Protein AF-0000000081337372 (afdb_homodimer)

Nearest PDB structures (foldseek):
  6wia-assembly1_A-2  TM=8.393E-01  e=4.583E-30  Homo sapiens
  4cia-assembly1_A-2  TM=8.564E-01  e=2.060E-28  Homo sapiens
  1ivy-assembly1_A  TM=7.751E-01  e=1.444E-29  Homo sapiens
  7kdv-assembly1_B  TM=7.567E-01  e=3.364E-29  Mus musculus
  1bcs-assembly1_B  TM=8.883E-01  e=1.083E-06  Triticum aestivum

pLDDT: mean 75.93, std 21.07, range [27.16, 95.06]

Foldseek 3Di:
DLAFAEEEEEEADLFFFLVVCQQPAAHQWHQDPLPDIDGDPLHPLVRHFYWRWNWDALRFQWHFLLRDTAFELLVRLVVVLLVVLQVCVVVVSCLPYQYEYEYEARVVSSRLSNLLDQQVWPPPCCVVCVVVVVVSLVSSLVRVVPVPPPPVPPSFRFRQIQTQRPPVRPRDRGGRGDCPPSVRSHDRHAEYEYELYDFQCQLLVLLVLCDVVVLDDPVLSVVLCCLQQVVDDSVVRCNGNPVPSVVSVVSVVVSCVPFLADLQFRLDGDDVSDNDDDCVSVQVSCQDPVNCVVSVRDPPGDGHDRGDDPGNHDHPHRQSLVSVLVCLVSNRAYEYEYECRHSRRHLVVVVVSVVVNVFAWPAPWDFDDDPPHTQAIWTDTRRYIYYYGYSAGRSRCVVPVPVVSVVVSQVSVVHDD/DLAFAEEEEEEADLFFFLVQCQQPAAHQWHQDPLPDIDGDPLHPLVRHFYWRWNWDALRFQWHFLLRDTAFELLVRLVVVLLVVLLVCVVVVSCLPYQYEYEYEARVVSSRLSNLLDQQVWPPPCPVVVVVVVVVSLVSSLVRVVPVPPPPVPPSFRFRQTQTQRPPVRPRDRGGRGDCPPSPRSHDRHAEYEYELYDFQCQLLVLLVLCDVVVLDDPVLSVVLCCLQQVVDDSVPRCSGNPVPPVVSVVSVVVSCPPFLADLQFRPDGDDVSHPDDDCVSVQVSCQDPVNCVVSVRDPPGDGHDRGDDPDNHDHPHRQSLVSVLVCLVSNRAYEYEYECRHSRRHLVVVVVSVVVNVFAWPAPWDFDDDPPHTQAIWTDTRRYIYYYGYSAGRSRCVVPVPVVSVVVSQVSVVHDD

Sequence (834 aa):
MSTDPLVFWFNGGPGCSSLTGFLYLNGPVLLKDGKFMEENPYSWTKFSNVVWLESPVSVGFSYSKINTHPDDNISAARDNYLAVMRFLEIFPKFKNHDIFLAGGSYAGIFIPMLSSRILEGSNDIKLKNLAEATEYFRNIQKASEALQFPLEDSGDNILYMTHLLLGKCEFRITYFHNPDNLSYWSRNCVGLAIGSFSLSLNIKTSFIFSYTHGIIDEETYRKIIKNCCYEKTIEECDILDDWANTACHQMYNIIAEIKALDIYDINRECENLNCNKTFELTNNYMNREDVREILKIPKGVKKWTTCQTDFKFSRGFLEMDQDFRKASRENVKSLLFYGDADMVCPFTMGQLMLDRLGLKLLQDSSVYAINETIIGQKTVYENIEFLVFKNAGHILPSTHPEAFFEIHRRFFNFENVMSTDPLVFWFNGGPGCSSLTGFLYLNGPVLLKDGKFMEENPYSWTKFSNVVWLESPVSVGFSYSKINTHPDDNISAARDNYLAVMRFLEIFPKFKNHDIFLAGGSYAGIFIPMLSSRILEGSNDIKLKNLAEATEYFRNIQKASEALQFPLEDSGDNILYMTHLLLGKCEFRITYFHNPDNLSYWSRNCVGLAIGSFSLSLNIKTSFIFSYTHGIIDEETYRKIIKNCCYEKTIEECDILDDWANTACHQMYNIIAEIKALDIYDINRECENLNCNKTFELTNNYMNREDVREILKIPKGVKKWTTCQTDFKFSRGFLEMDQDFRKASRENVKSLLFYGDADMVCPFTMGQLMLDRLGLKLLQDSSVYAINETIIGQKTVYENIEFLVFKNAGHILPSTHPEAFFEIHRRFFNFENV

InterPro domains:
  IPR001563 Peptidase S10, serine carboxypeptidase [PF00450] (2-125)
  IPR001563 Peptidase S10, serine carboxypeptidase [PF00450] (189-413)
  IPR001563 Peptidase S10, serine carboxypeptidase [PR00724] (40-52)
  IPR001563 Peptidase S10, serine carboxypeptidase [PR00724] (53-63)
  IPR001563 Peptidase S10, serine carboxypeptidase [PR00724] (87-112)
  IPR001563 Peptidase S10, serine carboxypeptidase [PR00724] (384-397)
  IPR001563 Peptidase S10, serine carboxypeptidase [PTHR11802] (2-401)
  IPR029058 Alpha/Beta hydrolase fold [G3DSA:3.40.50.1820] (1-154)
  IPR029058 Alpha/Beta hydrolase fold [G3DSA:3.40.50.1820] (155-416)
  IPR029058 Alpha/Beta hydrolase fold [SSF53474] (2-413)

Secondary structure (DSSP, 8-state):
-TTPPEEEEE--TTTB-THHHIIIIISSEEEETTTEEEE-TT-GGGTSEEEE---STTSTT---SS-----BHHHHHHHHHHHHHHHHHH-GGGTTS-EEEEEETTHHHHHHHHHHHHHHTTTT---TTHHHHHHHHHHHHHHHHHT-S---S------EEEEEETTTTEEEEEE---GGG-------EEEEEEES---TTHHHHHHHHHHHTTSS-HHHHHHHHHHHHTT--TTT------TT-HHHHHHHHHHHT-TT--TT-TTSPPBTTB-----HHHHHHHTSHHHHHHTT--TTSPPP-SB--SS--B------HHHHHHHHHTT-EEEEEEETT-SSS-HHHHHHHHHHHTPPEEEEEEEEEETTEEEEEEEEETTEEEEEETT--SSGGGT-HHHHHHHHHHHHTT---/-TTPPEEEEE--TTTB-THHHIIIIISSEEEETTTEEEE-TT-GGGTSEEEE---STTSTT---SS-----BHHHHHHHHHHHHHHHHHH-GGGTTSPEEEEEETTHHHHHHHHHHHHHHTTTT---TTHHHHHHHHHHHHHHHHHT-S---S-------EEEEETTTTEEEEE----GGG-------EEEEEEES---TTHHHHHHHHHHHTTSS-HHHHHHHHHHHHTTS-TTT------TT-HHHHHHHHHHHT-TT--TT-TTSPPBTTB-----HHHHHHHTSHHHHHHTT--TTSPPP-SB--SS--B------HHHHHHHHHTT-EEEEEEETT-SSS-HHHHHHHHHHHTPPEEEEEEEEEETTEEEEEEEEETTEEEEEETT--SSGGGT-HHHHHHHHHHHHTT---

Organism: NCBI:txid860376

Structure (mmCIF, N/CA/C/O backbone):
data_AF-0000000081337372-model_v1
#
loop_
_entity.id
_entity.type
_entity.pdbx_description
1 polymer 'Uncharacterized protein'
#
loop_
_atom_site.group_PDB
_atom_site.id
_atom_site.type_symbol
_atom_site.label_atom_id
_atom_site.label_alt_id
_atom_site.label_comp_id
_atom_site.label_asym_id
_atom_site.label_entity_id
_atom_site.label_seq_id
_atom_site.pdbx_PDB_ins_code
_atom_site.Cartn_x
_atom_site.Cartn_y
_atom_site.Cartn_z
_atom_site.occupancy
_atom_site.B_iso_or_equiv
_atom_site.auth_seq_id
_atom_site.auth_comp_id
_atom_site.auth_asym_id
_atom_site.auth_atom_id
_atom_site.pdbx_PDB_m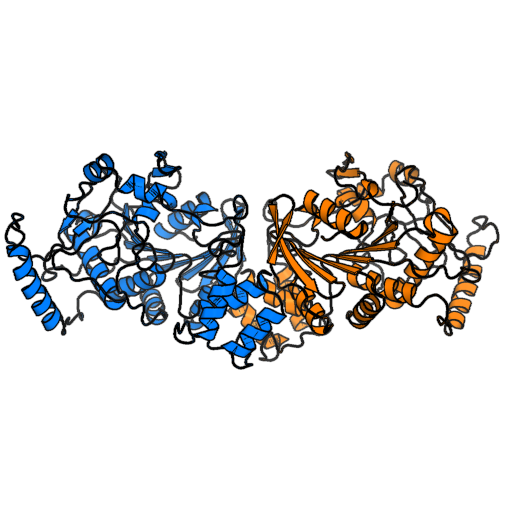odel_num
ATOM 1 N N . MET A 1 1 ? -15.906 36.594 0.91 1 47 1 MET A N 1
ATOM 2 C CA . MET A 1 1 ? -17.062 37.094 1.625 1 47 1 MET A CA 1
ATOM 3 C C . MET A 1 1 ? -16.75 37.312 3.102 1 47 1 MET A C 1
ATOM 5 O O . MET A 1 1 ? -15.789 36.75 3.621 1 47 1 MET A O 1
ATOM 9 N N . SER A 1 2 ? -17.453 38.188 3.754 1 58.53 2 SER A N 1
ATOM 10 C CA . SER A 1 2 ? -17.281 38.844 5.047 1 58.53 2 SER A CA 1
ATOM 11 C C . SER A 1 2 ? -17.281 37.844 6.184 1 58.53 2 SER A C 1
ATOM 13 O O . SER A 1 2 ? -16.781 38.125 7.277 1 58.53 2 SER A O 1
ATOM 15 N N . THR A 1 3 ? -17.578 36.5 5.855 1 75.44 3 THR A N 1
ATOM 16 C CA . THR A 1 3 ? -17.688 35.625 7.012 1 75.44 3 THR A CA 1
ATOM 17 C C . THR A 1 3 ? -17.016 34.281 6.742 1 75.44 3 THR A C 1
ATOM 19 O O . THR A 1 3 ? -17.203 33.312 7.488 1 75.44 3 THR A O 1
ATOM 22 N N . ASP A 1 4 ? -16.094 34.312 5.715 1 84 4 ASP A N 1
ATOM 23 C CA . ASP A 1 4 ? -15.383 33.062 5.414 1 84 4 ASP A CA 1
ATOM 24 C C . ASP A 1 4 ? -14.414 32.719 6.531 1 84 4 ASP A C 1
ATOM 26 O O . ASP A 1 4 ? -13.852 33.594 7.188 1 84 4 ASP A O 1
ATOM 30 N N . PRO A 1 5 ? -14.195 31.406 6.707 1 87.75 5 PRO A N 1
ATOM 31 C CA . PRO A 1 5 ? -13.289 30.984 7.773 1 87.75 5 PRO A CA 1
ATOM 32 C C . PRO A 1 5 ? -11.875 31.547 7.609 1 87.75 5 PRO A C 1
ATOM 34 O O . PRO A 1 5 ? -11.461 31.859 6.492 1 87.75 5 PRO A O 1
ATOM 37 N N . LEU A 1 6 ? -11.266 31.75 8.742 1 88.5 6 LEU A N 1
ATOM 38 C CA . LEU A 1 6 ? -9.859 32.125 8.797 1 88.5 6 LEU A CA 1
ATOM 39 C C . LEU A 1 6 ? -8.977 30.938 9.133 1 88.5 6 LEU A C 1
ATOM 41 O O . LEU A 1 6 ? -9.156 30.312 10.188 1 88.5 6 LEU A O 1
ATOM 45 N N . VAL A 1 7 ? -8.07 30.578 8.211 1 90.81 7 VAL A N 1
ATOM 46 C CA . VAL A 1 7 ? -7.238 29.391 8.375 1 90.81 7 VAL A CA 1
ATOM 47 C C . VAL A 1 7 ? -5.777 29.812 8.555 1 90.81 7 VAL A C 1
ATOM 49 O O . VAL A 1 7 ? -5.238 30.562 7.75 1 90.81 7 VAL A O 1
ATOM 52 N N . PHE A 1 8 ? -5.18 29.422 9.633 1 91 8 PHE A N 1
ATOM 53 C CA . PHE A 1 8 ? -3.732 29.531 9.773 1 91 8 PHE A CA 1
ATOM 54 C C . PHE A 1 8 ? -3.049 28.234 9.352 1 91 8 PHE A C 1
ATOM 56 O O . PHE A 1 8 ? -3.314 27.172 9.922 1 91 8 PHE A O 1
ATOM 63 N N . TRP A 1 9 ? -2.186 28.297 8.383 1 92.88 9 TRP A N 1
ATOM 64 C CA . TRP A 1 9 ? -1.476 27.141 7.852 1 92.88 9 TRP A CA 1
ATOM 65 C C . TRP A 1 9 ? -0.055 27.078 8.398 1 92.88 9 TRP A C 1
ATOM 67 O O . TRP A 1 9 ? 0.662 28.078 8.414 1 92.88 9 TRP A O 1
ATOM 77 N N . PHE A 1 10 ? 0.346 25.859 8.852 1 92.38 10 PHE A N 1
ATOM 78 C CA . PHE A 1 10 ? 1.683 25.594 9.375 1 92.38 10 PHE A CA 1
ATOM 79 C C . PHE A 1 10 ? 2.328 24.422 8.648 1 92.38 10 PHE A C 1
ATOM 81 O O . PHE A 1 10 ? 1.741 23.344 8.562 1 92.38 10 PHE A O 1
ATOM 88 N N . ASN A 1 11 ? 3.529 24.609 8.141 1 90.94 11 ASN A N 1
ATOM 89 C CA . ASN A 1 11 ? 4.312 23.484 7.645 1 90.94 11 ASN A CA 1
ATOM 90 C C . ASN A 1 11 ? 5.094 22.797 8.766 1 90.94 11 ASN A C 1
ATOM 92 O O . ASN A 1 11 ? 5.234 23.359 9.859 1 90.94 11 ASN A O 1
ATOM 96 N N . GLY A 1 12 ? 5.539 21.656 8.391 1 88.38 12 GLY A N 1
ATOM 97 C CA . GLY A 1 12 ? 6.246 20.891 9.398 1 88.38 12 GLY A CA 1
ATOM 98 C C . GLY A 1 12 ? 7.742 21.141 9.406 1 88.38 12 GLY A C 1
ATOM 99 O O . GLY A 1 12 ? 8.188 22.281 9.273 1 88.38 12 GLY A O 1
ATOM 100 N N . GLY A 1 13 ? 8.438 20.219 9.688 1 82.31 13 GLY A N 1
ATOM 101 C CA . GLY A 1 13 ? 9.875 20.266 9.875 1 82.31 13 GLY A CA 1
ATOM 102 C C . GLY A 1 13 ? 10.328 19.656 11.18 1 82.31 13 GLY A C 1
ATOM 103 O O . GLY A 1 13 ? 10.32 18.438 11.336 1 82.31 13 GLY A O 1
ATOM 104 N N . PRO A 1 14 ? 10.5 20.172 12.164 1 84.44 14 PRO A N 1
ATOM 105 C CA . PRO A 1 14 ? 10.344 21.625 12.305 1 84.44 14 PRO A CA 1
ATOM 106 C C . PRO A 1 14 ? 11.367 22.406 11.484 1 84.44 14 PRO A C 1
ATOM 108 O O . PRO A 1 14 ? 12.469 21.922 11.234 1 84.44 14 PRO A O 1
ATOM 111 N N . GLY A 1 15 ? 10.914 23.547 11.023 1 87.81 15 GLY A N 1
ATOM 112 C CA . GLY A 1 15 ? 11.844 24.453 10.359 1 87.81 15 GLY A CA 1
ATOM 113 C C . GLY A 1 15 ? 11.555 24.625 8.883 1 87.81 15 GLY A C 1
ATOM 114 O O . GLY A 1 15 ? 12.289 25.328 8.18 1 87.81 15 GLY A O 1
ATOM 115 N N . CYS A 1 16 ? 10.5 24 8.469 1 91.25 16 CYS A N 1
ATOM 116 C CA . CYS A 1 16 ? 10.188 24.141 7.047 1 91.25 16 CYS A CA 1
ATOM 117 C C . CYS A 1 16 ? 9.188 25.266 6.824 1 91.25 16 CYS A C 1
ATOM 119 O O . CYS A 1 16 ? 8.227 25.422 7.586 1 91.25 16 CYS A O 1
ATOM 121 N N . SER A 1 17 ? 9.43 26 5.781 1 92.56 17 SER A N 1
ATOM 122 C CA . SER A 1 17 ? 8.703 27.219 5.5 1 92.56 17 SER A CA 1
ATOM 123 C C . SER A 1 17 ? 7.262 26.938 5.082 1 92.56 17 SER A C 1
ATOM 125 O O . SER A 1 17 ? 7.02 26.062 4.242 1 92.56 17 SER A O 1
ATOM 127 N N . SER A 1 18 ? 6.309 27.688 5.59 1 92.56 18 SER A N 1
ATOM 128 C CA . SER A 1 18 ? 4.902 27.578 5.219 1 92.56 18 SER A CA 1
ATOM 129 C C . SER A 1 18 ? 4.656 28.109 3.811 1 92.56 18 SER A C 1
ATOM 131 O O . SER A 1 18 ? 3.615 27.844 3.211 1 92.56 18 SER A O 1
ATOM 133 N N . LEU A 1 19 ? 5.625 28.781 3.26 1 90.25 19 LEU A N 1
ATOM 134 C CA . LEU A 1 19 ? 5.492 29.25 1.885 1 90.25 19 LEU A CA 1
ATOM 135 C C . LEU A 1 19 ? 5.562 28.078 0.904 1 90.25 19 LEU A C 1
ATOM 137 O O . LEU A 1 19 ? 5.125 28.203 -0.243 1 90.25 19 LEU A O 1
ATOM 141 N N . THR A 1 20 ? 6.125 27.031 1.378 1 90.12 20 THR A N 1
ATOM 142 C CA . THR A 1 20 ? 6.082 25.859 0.519 1 90.12 20 THR A CA 1
ATOM 143 C C . THR A 1 20 ? 4.648 25.359 0.349 1 90.12 20 THR A C 1
ATOM 145 O O . THR A 1 20 ? 4.27 24.891 -0.727 1 90.12 20 THR A O 1
ATOM 148 N N . GLY A 1 21 ? 3.904 25.406 1.456 1 90.06 21 GLY A N 1
ATOM 149 C CA . GLY A 1 21 ? 2.484 25.125 1.322 1 90.06 21 GLY A CA 1
ATOM 150 C C . GLY A 1 21 ? 1.77 26.078 0.379 1 90.06 21 GLY A C 1
ATOM 151 O O . GLY A 1 21 ? 0.954 25.641 -0.44 1 90.06 21 GLY A O 1
ATOM 152 N N . PHE A 1 22 ? 2.109 27.266 0.428 1 88.31 22 PHE A N 1
ATOM 153 C CA . PHE A 1 22 ? 1.562 28.297 -0.45 1 88.31 22 PHE A CA 1
ATOM 154 C C . PHE A 1 22 ? 1.9 28 -1.906 1 88.31 22 PHE A C 1
ATOM 156 O O . PHE A 1 22 ? 1.029 28.062 -2.777 1 88.31 22 PHE A O 1
ATOM 163 N N . LEU A 1 23 ? 3.084 27.625 -2.15 1 87.69 23 LEU A N 1
ATOM 164 C CA . LEU A 1 23 ? 3.609 27.516 -3.508 1 87.69 23 LEU A CA 1
ATOM 165 C C . LEU A 1 23 ? 3.211 26.203 -4.148 1 87.69 23 LEU A C 1
ATOM 167 O O . LEU A 1 23 ? 3.195 26.078 -5.375 1 87.69 23 LEU A O 1
ATOM 171 N N . TYR A 1 24 ? 2.838 25.219 -3.273 1 89.62 24 TYR A N 1
ATOM 172 C CA . TYR A 1 24 ? 2.729 23.891 -3.885 1 89.62 24 TYR A CA 1
ATOM 173 C C . TYR A 1 24 ? 1.431 23.203 -3.473 1 89.62 24 TYR A C 1
ATOM 175 O O . TYR A 1 24 ? 1.027 22.219 -4.082 1 89.62 24 TYR A O 1
ATOM 183 N N . LEU A 1 25 ? 0.785 23.703 -2.48 1 90.19 25 LEU A N 1
ATOM 184 C CA . LEU A 1 25 ? -0.309 22.906 -1.943 1 90.19 25 LEU A CA 1
ATOM 185 C C . LEU A 1 25 ? -1.633 23.656 -2.047 1 90.19 25 LEU A C 1
ATOM 187 O O . LEU A 1 25 ? -2.496 23.297 -2.848 1 90.19 25 LEU A O 1
ATOM 191 N N . ASN A 1 26 ? -1.768 24.734 -1.3 1 90.12 26 ASN A N 1
ATOM 192 C CA . ASN A 1 26 ? -3.115 25.266 -1.13 1 90.12 26 ASN A CA 1
ATOM 193 C C . ASN A 1 26 ? -3.164 26.766 -1.406 1 90.12 26 ASN A C 1
ATOM 195 O O . ASN A 1 26 ? -4.164 27.422 -1.111 1 90.12 26 ASN A O 1
ATOM 199 N N . GLY A 1 27 ? -2.09 27.297 -2 1 87.44 27 GLY A N 1
ATOM 200 C CA . GLY A 1 27 ? -2.076 28.719 -2.363 1 87.44 27 GLY A CA 1
ATOM 201 C C . GLY A 1 27 ? -2.783 29 -3.676 1 87.44 27 GLY A C 1
ATOM 202 O O . GLY A 1 27 ? -3.221 28.078 -4.363 1 87.44 27 GLY A O 1
ATOM 203 N N . PRO A 1 28 ? -3.008 30.234 -3.992 1 86.81 28 PRO A N 1
ATOM 204 C CA . PRO A 1 28 ? -3.732 30.625 -5.207 1 86.81 28 PRO A CA 1
ATOM 205 C C . PRO A 1 28 ? -2.941 30.344 -6.48 1 86.81 28 PRO A C 1
ATOM 207 O O . PRO A 1 28 ? -3.523 30.25 -7.562 1 86.81 28 PRO A O 1
ATOM 210 N N . VAL A 1 29 ? -1.574 30.234 -6.348 1 84.62 29 VAL A N 1
ATOM 211 C CA . VAL A 1 29 ? -0.71 29.938 -7.484 1 84.62 29 VAL A CA 1
ATOM 212 C C . VAL A 1 29 ? 0.231 28.797 -7.125 1 84.62 29 VAL A C 1
ATOM 214 O O . VAL A 1 29 ? 0.502 28.547 -5.945 1 84.62 29 VAL A O 1
ATOM 217 N N . LEU A 1 30 ? 0.658 28.094 -8.195 1 87 30 LEU A N 1
ATOM 218 C CA . LEU A 1 30 ? 1.616 27 -8.023 1 87 30 LEU A CA 1
ATOM 219 C C . LEU A 1 30 ? 2.914 27.297 -8.773 1 87 30 LEU A C 1
ATOM 221 O O . LEU A 1 30 ? 2.887 27.781 -9.906 1 87 30 LEU A O 1
ATOM 225 N N . LEU A 1 31 ? 3.971 27.141 -8.062 1 86.19 31 LEU A N 1
ATOM 226 C CA . LEU A 1 31 ? 5.277 27.25 -8.703 1 86.19 31 LEU A CA 1
ATOM 227 C C . LEU A 1 31 ? 5.613 25.984 -9.492 1 86.19 31 LEU A C 1
ATOM 229 O O . LEU A 1 31 ? 5.566 24.891 -8.945 1 86.19 31 LEU A O 1
ATOM 233 N N . LYS A 1 32 ? 5.852 26.141 -10.789 1 85.12 32 LYS A N 1
ATOM 234 C CA . LYS A 1 32 ? 6.195 25.016 -11.664 1 85.12 32 LYS A CA 1
ATOM 235 C C . LYS A 1 32 ? 7.648 25.109 -12.117 1 85.12 32 LYS A C 1
ATOM 237 O O . LYS A 1 32 ? 8.086 26.141 -12.633 1 85.12 32 LYS A O 1
ATOM 242 N N . ASP A 1 33 ? 8.438 24.109 -11.906 1 78.31 33 ASP A N 1
ATOM 243 C CA . ASP A 1 33 ? 9.82 23.969 -12.352 1 78.31 33 ASP A CA 1
ATOM 244 C C . ASP A 1 33 ? 10.688 25.109 -11.836 1 78.31 33 ASP A C 1
ATOM 246 O O . ASP A 1 33 ? 11.648 25.516 -12.492 1 78.31 33 ASP A O 1
ATOM 250 N N . GLY A 1 34 ? 10.266 25.719 -10.781 1 78.25 34 GLY A N 1
ATOM 251 C CA . GLY A 1 34 ? 11.023 26.828 -10.211 1 78.25 34 GLY A CA 1
ATOM 252 C C . GLY A 1 34 ? 11.094 28.031 -11.125 1 78.25 34 GLY A C 1
ATOM 253 O O . GLY A 1 34 ? 11.984 28.875 -10.984 1 78.25 34 GLY A O 1
ATOM 254 N N . LYS A 1 35 ? 10.219 28.125 -12.156 1 78.62 35 LYS A N 1
ATOM 255 C CA . LYS A 1 35 ? 10.383 29.156 -13.18 1 78.62 35 LYS A CA 1
ATOM 256 C C . LYS A 1 35 ? 9.102 29.984 -13.336 1 78.62 35 LYS A C 1
ATOM 258 O O . LYS A 1 35 ? 9.156 31.203 -13.469 1 78.62 35 LYS A O 1
ATOM 263 N N . PHE A 1 36 ? 8 29.266 -13.32 1 80.75 36 PHE A N 1
ATOM 264 C CA . PHE A 1 36 ? 6.789 30.031 -13.594 1 80.75 36 PHE A CA 1
ATOM 265 C C . PHE A 1 36 ? 5.664 29.625 -12.648 1 80.75 36 PHE A C 1
ATOM 267 O O . PHE A 1 36 ? 5.723 28.562 -12.023 1 80.75 36 PHE A O 1
ATOM 274 N N . MET A 1 37 ? 4.715 30.594 -12.578 1 84.38 37 MET A N 1
ATOM 275 C CA . MET A 1 37 ? 3.557 30.375 -11.711 1 84.38 37 MET A CA 1
ATOM 276 C C . MET A 1 37 ? 2.297 30.156 -12.547 1 84.38 37 MET A C 1
ATOM 278 O O . MET A 1 37 ? 2.117 30.781 -13.586 1 84.38 37 MET A O 1
ATOM 282 N N . GLU A 1 38 ? 1.534 29.188 -12.094 1 86.62 38 GLU A N 1
ATOM 283 C CA . GLU A 1 38 ? 0.226 28.938 -12.688 1 86.62 38 GLU A CA 1
ATOM 284 C C . GLU A 1 38 ? -0.884 29.016 -11.648 1 86.62 38 GLU A C 1
ATOM 286 O O . GLU A 1 38 ? -0.65 28.766 -10.461 1 86.62 38 GLU A O 1
ATOM 291 N N . GLU A 1 39 ? -2.012 29.375 -12.141 1 88.31 39 GLU A N 1
ATOM 292 C CA . GLU A 1 39 ? -3.154 29.422 -11.234 1 88.31 39 GLU A CA 1
ATOM 293 C C . GLU A 1 39 ? -3.438 28.047 -10.625 1 88.31 39 GLU A C 1
ATOM 295 O O . GLU A 1 39 ? -3.355 27.031 -11.32 1 88.31 39 GLU A O 1
ATOM 300 N N . ASN A 1 40 ? -3.787 28.031 -9.352 1 88.56 40 ASN A N 1
ATOM 301 C CA . ASN A 1 40 ? -4.168 26.812 -8.648 1 88.56 40 ASN A CA 1
ATOM 302 C C . ASN A 1 40 ? -5.684 26.625 -8.625 1 88.56 40 ASN A C 1
ATOM 304 O O . ASN A 1 40 ? -6.391 27.328 -7.914 1 88.56 40 ASN A O 1
ATOM 308 N N . PRO A 1 41 ? -6.184 25.719 -9.383 1 91.5 41 PRO A N 1
ATOM 309 C CA . PRO A 1 41 ? -7.633 25.531 -9.375 1 91.5 41 PRO A CA 1
ATOM 310 C C . PRO A 1 41 ? -8.156 25 -8.039 1 91.5 41 PRO A C 1
ATOM 312 O O . PRO A 1 41 ? -9.352 25.094 -7.762 1 91.5 41 PRO A O 1
ATOM 315 N N . TYR A 1 42 ? -7.277 24.625 -7.176 1 93.31 42 TYR A N 1
ATOM 316 C CA . TYR A 1 42 ? -7.672 24.047 -5.895 1 93.31 42 TYR A CA 1
ATOM 317 C C . TYR A 1 42 ? -7.148 24.891 -4.738 1 93.31 42 TYR A C 1
ATOM 319 O O . TYR A 1 42 ? -6.711 24.359 -3.719 1 93.31 42 TYR A O 1
ATOM 327 N N . SER A 1 43 ? -7.168 26.156 -4.902 1 89.94 43 SER A N 1
ATOM 328 C CA . SER A 1 43 ? -6.715 27.109 -3.893 1 89.94 43 SER A CA 1
ATOM 329 C C . SER A 1 43 ? -7.695 27.172 -2.725 1 89.94 43 SER A C 1
ATOM 331 O O . SER A 1 43 ? -8.914 27.219 -2.93 1 89.94 43 SER A O 1
ATOM 333 N N . TRP A 1 44 ? -7.16 27.234 -1.505 1 91.69 44 TRP A N 1
ATOM 334 C CA . TRP A 1 44 ? -8.008 27.359 -0.321 1 91.69 44 TRP A CA 1
ATOM 335 C C . TRP A 1 44 ? -8.578 28.766 -0.21 1 91.69 44 TRP A C 1
ATOM 337 O O . TRP A 1 44 ? -9.523 29 0.543 1 91.69 44 TRP A O 1
ATOM 347 N N . THR A 1 45 ? -8.102 29.672 -1.047 1 88.25 45 THR A N 1
ATOM 348 C CA . THR A 1 45 ? -8.586 31.047 -0.992 1 88.25 45 THR A CA 1
ATOM 349 C C . THR A 1 45 ? -9.953 31.156 -1.662 1 88.25 45 THR A C 1
ATOM 351 O O . THR A 1 45 ? -10.617 32.188 -1.543 1 88.25 45 THR A O 1
ATOM 354 N N . LYS A 1 46 ? -10.328 30.109 -2.242 1 87.69 46 LYS A N 1
ATOM 355 C CA . LYS A 1 46 ? -11.633 30.094 -2.896 1 87.69 46 LYS A CA 1
ATOM 356 C C . LYS A 1 46 ? -12.758 29.953 -1.875 1 87.69 46 LYS A C 1
ATOM 358 O O . LYS A 1 46 ? -13.914 30.25 -2.182 1 87.69 46 LYS A O 1
ATOM 363 N N . PHE A 1 47 ? -12.438 29.516 -0.625 1 87.62 47 PHE A N 1
ATOM 364 C CA . PHE A 1 47 ? -13.516 29.297 0.333 1 87.62 47 PHE A CA 1
ATOM 365 C C . PHE A 1 47 ? -13.086 29.703 1.735 1 87.62 47 PHE A C 1
ATOM 367 O O . PHE A 1 47 ? -13.82 29.5 2.703 1 87.62 47 PHE A O 1
ATOM 374 N N . SER A 1 48 ? -11.898 30.25 1.834 1 88.69 48 SER A N 1
ATOM 375 C CA . SER A 1 48 ? -11.375 30.641 3.139 1 88.69 48 SER A CA 1
ATOM 376 C C . SER A 1 48 ? -10.352 31.766 3.01 1 88.69 48 SER A C 1
ATOM 378 O O . SER A 1 48 ? -9.93 32.094 1.902 1 88.69 48 SER A O 1
ATOM 380 N N . ASN A 1 49 ? -10.156 32.469 4.105 1 85.5 49 ASN A N 1
ATOM 381 C CA . ASN A 1 49 ? -8.984 33.344 4.277 1 85.5 49 ASN A CA 1
ATOM 382 C C . ASN A 1 49 ? -7.824 32.562 4.91 1 85.5 49 ASN A C 1
ATOM 384 O O . ASN A 1 49 ? -7.98 31.969 5.973 1 85.5 49 ASN A O 1
ATOM 388 N N . VAL A 1 50 ? -6.656 32.625 4.211 1 89.44 50 VAL A N 1
ATOM 389 C CA . VAL A 1 50 ? -5.582 31.75 4.691 1 89.44 50 VAL A CA 1
ATOM 390 C C . VAL A 1 50 ? -4.371 32.594 5.074 1 89.44 50 VAL A C 1
ATOM 392 O O . VAL A 1 50 ? -4.004 33.531 4.352 1 89.44 50 VAL A O 1
ATOM 395 N N . VAL A 1 51 ? -3.838 32.344 6.207 1 88.12 51 VAL A N 1
ATOM 396 C CA . VAL A 1 51 ? -2.578 32.906 6.664 1 88.12 51 VAL A CA 1
ATOM 397 C C . VAL A 1 51 ? -1.5 31.828 6.711 1 88.12 51 VAL A C 1
ATOM 399 O O . VAL A 1 51 ? -1.618 30.859 7.461 1 88.12 51 VAL A O 1
ATOM 402 N N . TRP A 1 52 ? -0.485 31.906 5.895 1 91.44 52 TRP A N 1
ATOM 403 C CA . TRP A 1 52 ? 0.666 31 5.949 1 91.44 52 TRP A CA 1
ATOM 404 C C . TRP A 1 52 ? 1.717 31.531 6.926 1 91.44 52 TRP A C 1
ATOM 406 O O . TRP A 1 52 ? 2.443 32.469 6.613 1 91.44 52 TRP A O 1
ATOM 416 N N . LEU A 1 53 ? 1.791 30.875 8.055 1 90.25 53 LEU A N 1
ATOM 417 C CA . LEU A 1 53 ? 2.605 31.391 9.148 1 90.25 53 LEU A CA 1
ATOM 418 C C . LEU A 1 53 ? 3.93 30.641 9.242 1 90.25 53 LEU A C 1
ATOM 420 O O . LEU A 1 53 ? 3.949 29.406 9.297 1 90.25 53 LEU A O 1
ATOM 424 N N . GLU A 1 54 ? 5.016 31.391 9.164 1 88.75 54 GLU A N 1
ATOM 425 C CA . GLU A 1 54 ? 6.324 30.797 9.398 1 88.75 54 GLU A CA 1
ATOM 426 C C . GLU A 1 54 ? 6.516 30.438 10.875 1 88.75 54 GLU A C 1
ATOM 428 O O . GLU A 1 54 ? 6.371 31.297 11.742 1 88.75 54 GLU A O 1
ATOM 433 N N . SER A 1 55 ? 6.766 29.25 11.109 1 87 55 SER A N 1
ATOM 434 C CA . SER A 1 55 ? 6.973 28.781 12.477 1 87 55 SER A CA 1
ATOM 435 C C . SER A 1 55 ? 8.039 27.688 12.531 1 87 55 SER A C 1
ATOM 437 O O . SER A 1 55 ? 8.008 26.75 11.727 1 87 55 SER A O 1
ATOM 439 N N . PRO A 1 56 ? 8.969 27.734 13.516 1 85.5 56 PRO A N 1
ATOM 440 C CA . PRO A 1 56 ? 9.234 28.812 14.477 1 85.5 56 PRO A CA 1
ATOM 441 C C . PRO A 1 56 ? 9.891 30.031 13.836 1 85.5 56 PRO A C 1
ATOM 443 O O . PRO A 1 56 ? 10.211 30 12.641 1 85.5 56 PRO A O 1
ATOM 446 N N . VAL A 1 57 ? 10.023 30.984 14.602 1 80.31 57 VAL A N 1
ATOM 447 C CA . VAL A 1 57 ? 10.734 32.156 14.125 1 80.31 57 VAL A CA 1
ATOM 448 C C . VAL A 1 57 ? 12.094 31.75 13.57 1 80.31 57 VAL A C 1
ATOM 450 O O . VAL A 1 57 ? 12.773 30.891 14.133 1 80.31 57 VAL A O 1
ATOM 453 N N . SER A 1 58 ? 12.531 32.344 12.391 1 80.69 58 SER A N 1
ATOM 454 C CA . SER A 1 58 ? 13.781 32.125 11.672 1 80.69 58 SER A CA 1
ATOM 455 C C . SER A 1 58 ? 13.57 31.172 10.492 1 80.69 58 SER A C 1
ATOM 457 O O . SER A 1 58 ? 14.492 30.938 9.703 1 80.69 58 SER A O 1
ATOM 459 N N . VAL A 1 59 ? 12.414 30.641 10.438 1 88.44 59 VAL A N 1
ATOM 460 C CA . VAL A 1 59 ? 12.07 29.828 9.281 1 88.44 59 VAL A CA 1
ATOM 461 C C . VAL A 1 59 ? 11.695 30.719 8.109 1 88.44 59 VAL A C 1
ATOM 463 O O . VAL A 1 59 ? 11.062 31.766 8.297 1 88.44 59 VAL A O 1
ATOM 466 N N . GLY A 1 60 ? 12.094 30.297 6.957 1 89.5 60 GLY A N 1
ATOM 467 C CA . GLY A 1 60 ? 11.828 31.125 5.785 1 89.5 60 GLY A CA 1
ATOM 468 C C . GLY A 1 60 ? 12.414 32.531 5.883 1 89.5 60 GLY A C 1
ATOM 469 O O . GLY A 1 60 ? 13.602 32.688 6.188 1 89.5 60 GLY A O 1
ATOM 470 N N . PHE A 1 61 ? 11.555 33.531 5.652 1 87 61 PHE A N 1
ATOM 471 C CA . PHE A 1 61 ? 12.016 34.906 5.695 1 87 61 PHE A CA 1
ATOM 472 C C . PHE A 1 61 ? 11.789 35.531 7.078 1 87 61 PHE A C 1
ATOM 474 O O . PHE A 1 61 ? 12.094 36.688 7.305 1 87 61 PHE A O 1
ATOM 481 N N . SER A 1 62 ? 11.25 34.688 8 1 83.38 62 SER A N 1
ATOM 482 C CA . SER A 1 62 ? 11 35.219 9.336 1 83.38 62 SER A CA 1
ATOM 483 C C . SER A 1 62 ? 12.305 35.438 10.094 1 83.38 62 SER A C 1
ATOM 485 O O . SER A 1 62 ? 13.281 34.719 9.875 1 83.38 62 SER A O 1
ATOM 487 N N . TYR A 1 63 ? 12.328 36.375 10.891 1 80.25 63 TYR A N 1
ATOM 488 C CA . TYR A 1 63 ? 13.539 36.688 11.641 1 80.25 63 TYR A CA 1
ATOM 489 C C . TYR A 1 63 ? 13.195 37.375 12.953 1 80.25 63 TYR A C 1
ATOM 491 O O . TYR A 1 63 ? 12.078 37.875 13.125 1 80.25 63 TYR A O 1
ATOM 499 N N . SER A 1 64 ? 14.156 37.188 13.875 1 73.88 64 SER A N 1
ATOM 500 C CA . SER A 1 64 ? 14.047 37.875 15.148 1 73.88 64 SER A CA 1
ATOM 501 C C . SER A 1 64 ? 15.031 39.062 15.227 1 73.88 64 SER A C 1
ATOM 503 O O . SER A 1 64 ? 16.203 38.906 14.875 1 73.88 64 SER A O 1
ATOM 505 N N . LYS A 1 65 ? 14.523 40.094 15.664 1 64.75 65 LYS A N 1
ATOM 506 C CA . LYS A 1 65 ? 15.398 41.25 15.828 1 64.75 65 LYS A CA 1
ATOM 507 C C . LYS A 1 65 ? 16.219 41.156 17.109 1 64.75 65 LYS A C 1
ATOM 509 O O . LYS A 1 65 ? 17.25 41.812 17.25 1 64.75 65 LYS A O 1
ATOM 514 N N . ILE A 1 66 ? 15.688 40.406 18.078 1 60.53 66 ILE A N 1
ATOM 515 C CA . ILE A 1 66 ? 16.391 40.281 19.344 1 60.53 66 ILE A CA 1
ATOM 516 C C . ILE A 1 66 ? 17.156 38.938 19.375 1 60.53 66 ILE A C 1
ATOM 518 O O . ILE A 1 66 ? 17.641 38.531 20.438 1 60.53 66 ILE A O 1
ATOM 522 N N . ASN A 1 67 ? 17.375 38.406 18.375 1 58.47 67 ASN A N 1
ATOM 523 C CA . ASN A 1 67 ? 18.156 37.188 18.188 1 58.47 67 ASN A CA 1
ATOM 524 C C . ASN A 1 67 ? 17.656 36.062 19.094 1 58.47 67 ASN A C 1
ATOM 526 O O . ASN A 1 67 ? 18.469 35.344 19.672 1 58.47 67 ASN A O 1
ATOM 530 N N . THR A 1 68 ? 16.422 36.094 19.516 1 60.41 68 THR A N 1
ATOM 531 C CA . THR A 1 68 ? 15.859 34.969 20.25 1 60.41 68 THR A CA 1
ATOM 532 C C . THR A 1 68 ? 15.031 34.094 19.328 1 60.41 68 THR A C 1
ATOM 534 O O . THR A 1 68 ? 14.266 34.594 18.5 1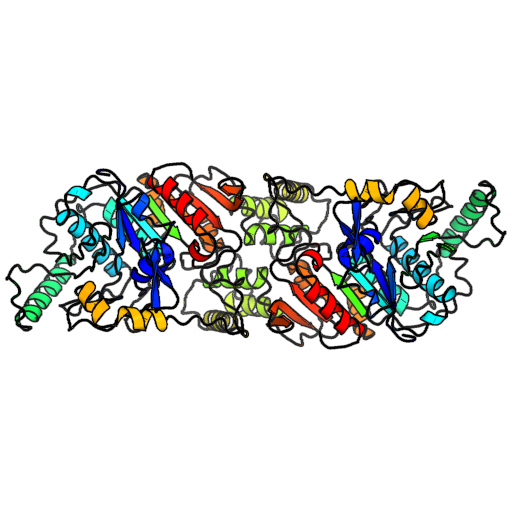 60.41 68 THR A O 1
ATOM 537 N N . HIS A 1 69 ? 15.422 32.875 19.375 1 68.06 69 HIS A N 1
ATOM 538 C CA . HIS A 1 69 ? 14.68 31.875 18.609 1 68.06 69 HIS A CA 1
ATOM 539 C C . HIS A 1 69 ? 14.094 30.797 19.516 1 68.06 69 HIS A C 1
ATOM 541 O O . HIS A 1 69 ? 14.727 30.406 20.5 1 68.06 69 HIS A O 1
ATOM 547 N N . PRO A 1 70 ? 12.734 30.641 19.219 1 71.69 70 PRO A N 1
ATOM 548 C CA . PRO A 1 70 ? 12.242 29.484 19.969 1 71.69 70 PRO A CA 1
ATOM 549 C C . PRO A 1 70 ? 13.094 28.234 19.766 1 71.69 70 PRO A C 1
ATOM 551 O O . PRO A 1 70 ? 13.586 27.984 18.672 1 71.69 70 PRO A O 1
ATOM 554 N N . ASP A 1 71 ? 13.281 27.625 20.891 1 77.94 71 ASP A N 1
ATOM 555 C CA . ASP A 1 71 ? 14.211 26.5 20.781 1 77.94 71 ASP A CA 1
ATOM 556 C C . ASP A 1 71 ? 13.516 25.188 21.125 1 77.94 71 ASP A C 1
ATOM 558 O O . ASP A 1 71 ? 14.164 24.141 21.234 1 77.94 71 ASP A O 1
ATOM 562 N N . ASP A 1 72 ? 12.211 25.328 21.312 1 84 72 ASP A N 1
ATOM 563 C CA . ASP A 1 72 ? 11.477 24.094 21.562 1 84 72 ASP A CA 1
ATOM 564 C C . ASP A 1 72 ? 10 24.25 21.172 1 84 72 ASP A C 1
ATOM 566 O O . ASP A 1 72 ? 9.586 25.312 20.703 1 84 72 ASP A O 1
ATOM 570 N N . ASN A 1 73 ? 9.289 23.203 21.406 1 85.25 73 ASN A N 1
ATOM 571 C CA . ASN A 1 73 ? 7.887 23.172 21.016 1 85.25 73 ASN A CA 1
ATOM 572 C C . ASN A 1 73 ? 7.051 24.141 21.844 1 85.25 73 ASN A C 1
ATOM 574 O O . ASN A 1 73 ? 6.125 24.766 21.328 1 85.25 73 ASN A O 1
ATOM 578 N N . ILE A 1 74 ? 7.375 24.266 23.078 1 82.69 74 ILE A N 1
ATOM 579 C CA . ILE A 1 74 ? 6.609 25.109 24 1 82.69 74 ILE A CA 1
ATOM 580 C C . ILE A 1 74 ? 6.762 26.578 23.594 1 82.69 74 ILE A C 1
ATOM 582 O O . ILE A 1 74 ? 5.77 27.297 23.484 1 82.69 74 ILE A O 1
ATOM 586 N N . SER A 1 75 ? 8 26.938 23.359 1 81.06 75 SER A N 1
ATOM 587 C CA . SER A 1 75 ? 8.266 28.328 22.984 1 81.06 75 SER A CA 1
ATOM 588 C C . SER A 1 75 ? 7.707 28.625 21.594 1 81.06 75 SER A C 1
ATOM 590 O O . SER A 1 75 ? 7.227 29.734 21.344 1 81.06 75 SER A O 1
ATOM 592 N N . ALA A 1 76 ? 7.773 27.703 20.719 1 85.25 76 ALA A N 1
ATOM 593 C CA . ALA A 1 76 ? 7.211 27.906 19.391 1 85.25 76 ALA A CA 1
ATOM 594 C C . ALA A 1 76 ? 5.695 28.078 19.453 1 85.25 76 ALA A C 1
ATOM 596 O O . ALA A 1 76 ? 5.141 28.953 18.781 1 85.25 76 ALA A O 1
ATOM 597 N N . ALA A 1 77 ? 5.07 27.25 20.297 1 84.25 77 ALA A N 1
ATOM 598 C CA . ALA A 1 77 ? 3.621 27.344 20.453 1 84.25 77 ALA A CA 1
ATOM 599 C C . ALA A 1 77 ? 3.221 28.688 21.062 1 84.25 77 ALA A C 1
ATOM 601 O O . ALA A 1 77 ? 2.205 29.281 20.672 1 84.25 77 ALA A O 1
ATOM 602 N N . ARG A 1 78 ? 3.971 29.141 21.953 1 80.56 78 ARG A N 1
ATOM 603 C CA . ARG A 1 78 ? 3.734 30.438 22.562 1 80.56 78 ARG A CA 1
ATOM 604 C C . ARG A 1 78 ? 3.842 31.547 21.516 1 80.56 78 ARG A C 1
ATOM 606 O O . ARG A 1 78 ? 2.979 32.438 21.453 1 80.56 78 ARG A O 1
ATOM 613 N N . ASP A 1 79 ? 4.898 31.469 20.766 1 81.56 79 ASP A N 1
ATOM 614 C CA . ASP A 1 79 ? 5.105 32.469 19.734 1 81.56 79 ASP A CA 1
ATOM 615 C C . ASP A 1 79 ? 3.994 32.438 18.688 1 81.56 79 ASP A C 1
ATOM 617 O O . ASP A 1 79 ? 3.549 33.469 18.203 1 81.56 79 ASP A O 1
ATOM 621 N N . ASN A 1 80 ? 3.578 31.281 18.344 1 86.81 80 ASN A N 1
ATOM 622 C CA . ASN A 1 80 ? 2.473 31.125 17.406 1 86.81 80 ASN A CA 1
ATOM 623 C C . ASN A 1 80 ? 1.182 31.719 17.953 1 86.81 80 ASN A C 1
ATOM 625 O O . ASN A 1 80 ? 0.422 32.344 17.219 1 86.81 80 ASN A O 1
ATOM 629 N N . TYR A 1 81 ? 0.933 31.453 19.219 1 84.31 81 TYR A N 1
ATOM 630 C CA . TYR A 1 81 ? -0.243 32 19.875 1 84.31 81 TYR A CA 1
ATOM 631 C C . TYR A 1 81 ? -0.219 33.531 19.812 1 84.31 81 TYR A C 1
ATOM 633 O O . TYR A 1 81 ? -1.215 34.156 19.438 1 84.31 81 TYR A O 1
ATOM 641 N N . LEU A 1 82 ? 0.896 34.125 20.078 1 77.19 82 LEU A N 1
ATOM 642 C CA . LEU A 1 82 ? 1.047 35.562 20.047 1 77.19 82 LEU A CA 1
ATOM 643 C C . LEU A 1 82 ? 0.875 36.094 18.625 1 77.19 82 LEU A C 1
ATOM 645 O O . LEU A 1 82 ? 0.288 37.156 18.438 1 77.19 82 LEU A O 1
ATOM 649 N N . ALA A 1 83 ? 1.402 35.344 17.688 1 81.75 83 ALA A N 1
ATOM 650 C CA . ALA A 1 83 ? 1.27 35.75 16.297 1 81.75 83 ALA A CA 1
ATOM 651 C C . ALA A 1 83 ? -0.196 35.781 15.867 1 81.75 83 ALA A C 1
ATOM 653 O O . ALA A 1 83 ? -0.632 36.719 15.195 1 81.75 83 ALA A O 1
ATOM 654 N N . VAL A 1 84 ? -0.952 34.781 16.266 1 83.25 84 VAL A N 1
ATOM 655 C CA . VAL A 1 84 ? -2.367 34.688 15.914 1 83.25 84 VAL A CA 1
ATOM 656 C C . VAL A 1 84 ? -3.127 35.844 16.578 1 83.25 84 VAL A C 1
ATOM 658 O O . VAL A 1 84 ? -3.92 36.531 15.922 1 83.25 84 VAL A O 1
ATOM 661 N N . MET A 1 85 ? -2.871 36.094 17.828 1 78.62 85 MET A N 1
ATOM 662 C CA . MET A 1 85 ? -3.549 37.156 18.547 1 78.62 85 MET A CA 1
ATOM 663 C C . MET A 1 85 ? -3.23 38.531 17.938 1 78.62 85 MET A C 1
ATOM 665 O O . MET A 1 85 ? -4.121 39.375 17.766 1 78.62 85 MET A O 1
ATOM 669 N N . ARG A 1 86 ? -2.01 38.656 17.562 1 75.62 86 ARG A N 1
ATOM 670 C CA . ARG A 1 86 ? -1.59 39.938 16.984 1 75.62 86 ARG A CA 1
ATOM 671 C C . ARG A 1 86 ? -2.215 40.156 15.609 1 75.62 86 ARG A C 1
ATOM 673 O O . ARG A 1 86 ? -2.57 41.281 15.242 1 75.62 86 ARG A O 1
ATOM 680 N N . PHE A 1 87 ? -2.242 39.125 14.859 1 79.81 87 PHE A N 1
ATOM 681 C CA . PHE A 1 87 ? -2.91 39.188 13.57 1 79.81 87 PHE A CA 1
ATOM 682 C C . PHE A 1 87 ? -4.34 39.688 13.727 1 79.81 87 PHE A C 1
ATOM 684 O O . PHE A 1 87 ? -4.781 40.562 12.977 1 79.81 87 PHE A O 1
ATOM 691 N N . LEU A 1 88 ? -5.031 39.188 14.68 1 77.38 88 LEU A N 1
ATOM 692 C CA . LEU A 1 88 ? -6.43 39.531 14.883 1 77.38 88 LEU A CA 1
ATOM 693 C C . LEU A 1 88 ? -6.562 40.969 15.391 1 77.38 88 LEU A C 1
ATOM 695 O O . LEU A 1 88 ? -7.57 41.656 15.125 1 77.38 88 LEU A O 1
ATOM 699 N N . GLU A 1 89 ? -5.52 41.406 16.047 1 74.25 89 GLU A N 1
ATOM 700 C CA . GLU A 1 89 ? -5.496 42.812 16.5 1 74.25 89 GLU A CA 1
ATOM 701 C C . GLU A 1 89 ? -5.285 43.75 15.32 1 74.25 89 GLU A C 1
ATOM 703 O O . GLU A 1 89 ? -5.91 44.812 15.25 1 74.25 89 GLU A O 1
ATOM 708 N N . ILE A 1 90 ? -4.418 43.344 14.492 1 73.25 90 ILE A N 1
ATOM 709 C CA . ILE A 1 90 ? -4.059 44.188 13.352 1 73.25 90 ILE A CA 1
ATOM 710 C C . ILE A 1 90 ? -5.191 44.188 12.328 1 73.25 90 ILE A C 1
ATOM 712 O O . ILE A 1 90 ? -5.457 45.188 11.672 1 73.25 90 ILE A O 1
ATOM 716 N N . PHE A 1 91 ? -5.859 43.031 12.211 1 77.88 91 PHE A N 1
ATOM 717 C CA . PHE A 1 91 ? -6.961 42.875 11.273 1 77.88 91 PHE A CA 1
ATOM 718 C C . PHE A 1 91 ? -8.25 42.5 12 1 77.88 91 PHE A C 1
ATOM 720 O O . PHE A 1 91 ? -8.742 41.375 11.891 1 77.88 91 PHE A O 1
ATOM 727 N N . PRO A 1 92 ? -8.836 43.5 12.602 1 76.38 92 PRO A N 1
ATOM 728 C CA . PRO A 1 92 ? -10 43.25 13.453 1 76.38 92 PRO A CA 1
ATOM 729 C C . PRO A 1 92 ? -11.195 42.719 12.68 1 76.38 92 PRO A C 1
ATOM 731 O O . PRO A 1 92 ? -12.102 42.125 13.273 1 76.38 92 PRO A O 1
ATOM 734 N N . LYS A 1 93 ? -11.188 42.844 11.359 1 77.94 93 LYS A N 1
ATOM 735 C CA . LYS A 1 93 ? -12.281 42.312 10.547 1 77.94 93 LYS A CA 1
ATOM 736 C C . LYS A 1 93 ? -12.367 40.812 10.656 1 77.94 93 LYS A C 1
ATOM 738 O O . LYS A 1 93 ? -13.414 40.219 10.383 1 77.94 93 LYS A O 1
ATOM 743 N N . PHE A 1 94 ? -11.266 40.156 11.125 1 80.56 94 PHE A N 1
ATOM 744 C CA . PHE A 1 94 ? -11.227 38.719 11.195 1 80.56 94 PHE A CA 1
ATOM 745 C C . PHE A 1 94 ? -11.539 38.219 12.602 1 80.56 94 PHE A C 1
ATOM 747 O O . PHE A 1 94 ? -11.641 37 12.836 1 80.56 94 PHE A O 1
ATOM 754 N N . LYS A 1 95 ? -11.836 39.062 13.523 1 76.62 95 LYS A N 1
ATOM 755 C CA . LYS A 1 95 ? -11.977 38.719 14.938 1 76.62 95 LYS A CA 1
ATOM 756 C C . LYS A 1 95 ? -13.172 37.781 15.164 1 76.62 95 LYS A C 1
ATOM 758 O O . LYS A 1 95 ? -13.164 36.969 16.078 1 76.62 95 LYS A O 1
ATOM 763 N N . ASN A 1 96 ? -14.188 37.906 14.32 1 78 96 ASN A N 1
ATOM 764 C CA . ASN A 1 96 ? -15.398 37.125 14.531 1 78 96 ASN A CA 1
ATOM 765 C C . ASN A 1 96 ? -15.492 35.969 13.547 1 78 96 ASN A C 1
ATOM 767 O O . ASN A 1 96 ? -16.531 35.312 13.445 1 78 96 ASN A O 1
ATOM 771 N N . HIS A 1 97 ? -14.43 35.75 12.844 1 80.88 97 HIS A N 1
ATOM 772 C CA . HIS A 1 97 ? -14.406 34.625 11.922 1 80.88 97 HIS A CA 1
ATOM 773 C C . HIS A 1 97 ? -14.086 33.312 12.641 1 80.88 97 HIS A C 1
ATOM 775 O O . HIS A 1 97 ? -13.406 33.312 13.672 1 80.88 97 HIS A O 1
ATOM 781 N N . ASP A 1 98 ? -14.664 32.219 12.164 1 84.19 98 ASP A N 1
ATOM 782 C CA . ASP A 1 98 ? -14.234 30.922 12.641 1 84.19 98 ASP A CA 1
ATOM 783 C C . ASP A 1 98 ? -12.766 30.672 12.305 1 84.19 98 ASP A C 1
ATOM 785 O O . ASP A 1 98 ? -12.352 30.812 11.148 1 84.19 98 ASP A O 1
ATOM 789 N N . ILE A 1 99 ? -11.977 30.281 13.289 1 88.19 99 ILE A N 1
ATOM 790 C CA . ILE A 1 99 ? -10.547 30.094 13.094 1 88.19 99 ILE A CA 1
ATOM 791 C C . ILE A 1 99 ? -10.227 28.609 13.016 1 88.19 99 ILE A C 1
ATOM 793 O O . ILE A 1 99 ? -10.625 27.844 13.891 1 88.19 99 ILE A O 1
ATOM 797 N N . PHE A 1 100 ? -9.617 28.234 11.984 1 90.69 100 PHE A N 1
ATOM 798 C CA . PHE A 1 100 ? -9.109 26.875 11.797 1 90.69 100 PHE A CA 1
ATOM 799 C C . PHE A 1 100 ? -7.582 26.875 11.766 1 90.69 100 PHE A C 1
ATOM 801 O O . PHE A 1 100 ? -6.965 27.797 11.227 1 90.69 100 PHE A O 1
ATOM 808 N N . LEU A 1 101 ? -6.984 25.906 12.406 1 93.38 101 LEU A N 1
ATOM 809 C CA . LEU A 1 101 ? -5.551 25.656 12.32 1 93.38 101 LEU A CA 1
ATOM 810 C C . LEU A 1 101 ? -5.27 24.422 11.461 1 93.38 101 LEU A C 1
ATOM 812 O O . LEU A 1 101 ? -5.855 23.359 11.672 1 93.38 101 LEU A O 1
ATOM 816 N N . ALA A 1 102 ? -4.418 24.562 10.469 1 93.62 102 ALA A N 1
ATOM 817 C CA . ALA A 1 102 ? -4.184 23.484 9.523 1 93.62 102 ALA A CA 1
ATOM 818 C C . ALA A 1 102 ? -2.695 23.328 9.219 1 93.62 102 ALA A C 1
ATOM 820 O O . ALA A 1 102 ? -1.932 24.297 9.336 1 93.62 102 ALA A O 1
ATOM 821 N N . GLY A 1 103 ? -2.287 22.172 8.883 1 93.31 103 GLY A N 1
ATOM 822 C CA . GLY A 1 103 ? -0.904 21.891 8.531 1 93.31 103 GLY A CA 1
ATOM 823 C C . GLY A 1 103 ? -0.611 20.422 8.391 1 93.31 103 GLY A C 1
ATOM 824 O O . GLY A 1 103 ? -1.524 19.609 8.188 1 93.31 103 GLY A O 1
ATOM 825 N N . GLY A 1 104 ? 0.634 20.125 8.352 1 89.06 104 GLY A N 1
ATOM 826 C CA . GLY A 1 104 ? 1.045 18.75 8.195 1 89.06 104 GLY A CA 1
ATOM 827 C C . GLY A 1 104 ? 2.4 18.453 8.812 1 89.06 104 GLY A C 1
ATOM 828 O O . GLY A 1 104 ? 3.125 19.375 9.195 1 89.06 104 GLY A O 1
ATOM 829 N N . SER A 1 105 ? 2.625 17.141 8.922 1 90.06 105 SER A N 1
ATOM 830 C CA . SER A 1 105 ? 3.914 16.672 9.422 1 90.06 105 SER A CA 1
ATOM 831 C C . SER A 1 105 ? 4.172 17.188 10.844 1 90.06 105 SER A C 1
ATOM 833 O O . SER A 1 105 ? 3.318 17.047 11.719 1 90.06 105 SER A O 1
ATOM 835 N N . TYR A 1 106 ? 5.238 17.875 11.086 1 89.06 106 TYR A N 1
ATOM 836 C CA . TYR A 1 106 ? 5.598 18.312 12.43 1 89.06 106 TYR A CA 1
ATOM 837 C C . TYR A 1 106 ? 4.637 19.391 12.938 1 89.06 106 TYR A C 1
ATOM 839 O O . TYR A 1 106 ? 4.562 19.641 14.141 1 89.06 106 TYR A O 1
ATOM 847 N N . ALA A 1 107 ? 3.9 19.984 12.016 1 90.75 107 ALA A N 1
ATOM 848 C CA . ALA A 1 107 ? 2.877 20.938 12.445 1 90.75 107 ALA A CA 1
ATOM 849 C C . ALA A 1 107 ? 1.834 20.266 13.328 1 90.75 107 ALA A C 1
ATOM 851 O O . ALA A 1 107 ? 1.071 20.938 14.023 1 90.75 107 ALA A O 1
ATOM 852 N N . GLY A 1 108 ? 1.81 19 13.25 1 89.56 108 GLY A N 1
ATOM 853 C CA . GLY A 1 108 ? 0.937 18.234 14.117 1 89.56 108 GLY A CA 1
ATOM 854 C C . GLY A 1 108 ? 1.296 18.359 15.586 1 89.56 108 GLY A C 1
ATOM 855 O O . GLY A 1 108 ? 0.512 17.984 16.469 1 89.56 108 GLY A O 1
ATOM 856 N N . ILE A 1 109 ? 2.406 18.922 15.867 1 88.06 109 ILE A N 1
ATOM 857 C CA . ILE A 1 109 ? 2.797 19.234 17.234 1 88.06 109 ILE A CA 1
ATOM 858 C C . ILE A 1 109 ? 2.414 20.672 17.578 1 88.06 109 ILE A C 1
ATOM 860 O O . ILE A 1 109 ? 1.786 20.922 18.609 1 88.06 109 ILE A O 1
ATOM 864 N N . PHE A 1 110 ? 2.654 21.594 16.641 1 88.75 110 PHE A N 1
ATOM 865 C CA . PHE A 1 110 ? 2.41 23.016 16.844 1 88.75 110 PHE A CA 1
ATOM 866 C C . PHE A 1 110 ? 0.918 23.297 16.984 1 88.75 110 PHE A C 1
ATOM 868 O O . PHE A 1 110 ? 0.505 24.078 17.844 1 88.75 110 PHE A O 1
ATOM 875 N N . ILE A 1 111 ? 0.17 22.625 16.188 1 91.56 111 ILE A N 1
ATOM 876 C CA . ILE A 1 111 ? -1.23 22.984 16 1 91.56 111 ILE A CA 1
ATOM 877 C C . ILE A 1 111 ? -2.033 22.609 17.25 1 91.56 111 ILE A C 1
ATOM 879 O O . ILE A 1 111 ? -2.744 23.438 17.812 1 91.56 111 ILE A O 1
ATOM 883 N N . PRO A 1 112 ? -1.906 21.391 17.75 1 90.38 112 PRO A N 1
ATOM 884 C CA . PRO A 1 112 ? -2.646 21.094 18.969 1 90.38 112 PRO A CA 1
ATOM 885 C C . PRO A 1 112 ? -2.186 21.938 20.156 1 90.38 112 PRO A C 1
ATOM 887 O O . PRO A 1 112 ? -3.008 22.359 20.969 1 90.38 112 PRO A O 1
ATOM 890 N N . MET A 1 113 ? -0.93 22.219 20.25 1 88.38 113 MET A N 1
ATOM 891 C CA . MET A 1 113 ? -0.42 23.062 21.328 1 88.38 113 MET A CA 1
ATOM 892 C C . MET A 1 113 ? -0.959 24.484 21.219 1 88.38 113 MET A C 1
ATOM 894 O O . MET A 1 113 ? -1.346 25.078 22.234 1 88.38 113 MET A O 1
ATOM 898 N N . LEU A 1 114 ? -0.909 24.984 20.031 1 89.5 114 LEU A N 1
ATOM 899 C CA . LEU A 1 114 ? -1.466 26.297 19.781 1 89.5 114 LEU A CA 1
ATOM 900 C C . LEU A 1 114 ? -2.955 26.344 20.109 1 89.5 114 LEU A C 1
ATOM 902 O O . LEU A 1 114 ? -3.434 27.281 20.75 1 89.5 114 LEU A O 1
ATOM 906 N N . SER A 1 115 ? -3.693 25.328 19.672 1 88.88 115 SER A N 1
ATOM 907 C CA . SER A 1 115 ? -5.125 25.234 19.938 1 88.88 115 SER A CA 1
ATOM 908 C C . SER A 1 115 ? -5.402 25.25 21.438 1 88.88 115 SER A C 1
ATOM 910 O O . SER A 1 115 ? -6.316 25.938 21.891 1 88.88 115 SER A O 1
ATOM 912 N N . SER A 1 116 ? -4.641 24.5 22.172 1 86.69 116 SER A N 1
ATOM 913 C CA . SER A 1 116 ? -4.801 24.453 23.625 1 86.69 116 SER A CA 1
ATOM 914 C C . SER A 1 116 ? -4.609 25.828 24.25 1 86.69 116 SER A C 1
ATOM 916 O O . SER A 1 116 ? -5.359 26.234 25.141 1 86.69 116 SER A O 1
ATOM 918 N N . ARG A 1 117 ? -3.641 26.562 23.719 1 83.81 117 ARG A N 1
ATOM 919 C CA . ARG A 1 117 ? -3.371 27.906 24.234 1 83.81 117 ARG A CA 1
ATOM 920 C C . ARG A 1 117 ? -4.516 28.859 23.906 1 83.81 117 ARG A C 1
ATOM 922 O O . ARG A 1 117 ? -4.898 29.688 24.719 1 83.81 117 ARG A O 1
ATOM 929 N N . ILE A 1 118 ? -5.012 28.75 22.688 1 84.12 118 ILE A N 1
ATOM 930 C CA . ILE A 1 118 ? -6.121 29.594 22.266 1 84.12 118 ILE A CA 1
ATOM 931 C C . ILE A 1 118 ? -7.348 29.312 23.125 1 84.12 118 ILE A C 1
ATOM 933 O O . ILE A 1 118 ? -8.031 30.25 23.562 1 84.12 118 ILE A O 1
ATOM 937 N N . LEU A 1 119 ? -7.648 28.047 23.375 1 81.25 119 LEU A N 1
ATOM 938 C CA . LEU A 1 119 ? -8.828 27.641 24.125 1 81.25 119 LEU A CA 1
ATOM 939 C C . LEU A 1 119 ? -8.703 28.047 25.594 1 81.25 119 LEU A C 1
ATOM 941 O O . LEU A 1 119 ? -9.711 28.312 26.25 1 81.25 119 LEU A O 1
ATOM 945 N N . GLU A 1 120 ? -7.551 28 26.156 1 75.62 120 GLU A N 1
ATOM 946 C CA . GLU A 1 120 ? -7.32 28.406 27.547 1 75.62 120 GLU A CA 1
ATOM 947 C C . GLU A 1 120 ? -7.449 29.906 27.703 1 75.62 120 GLU A C 1
ATOM 949 O O . GLU A 1 120 ? -7.844 30.391 28.766 1 75.62 120 GLU A O 1
ATOM 954 N N . GLY A 1 121 ? -7.59 30.5 26.656 1 63.06 121 GLY A N 1
ATOM 955 C CA . GLY A 1 121 ? -7.707 31.953 26.719 1 63.06 121 GLY A CA 1
ATOM 956 C C . GLY A 1 121 ? -6.578 32.594 27.484 1 63.06 121 GLY A C 1
ATOM 957 O O . GLY A 1 121 ? -5.645 31.938 27.922 1 63.06 121 GLY A O 1
ATOM 958 N N . SER A 1 122 ? -6.5 33.875 27.578 1 47.94 122 SER A N 1
ATOM 959 C CA . SER A 1 122 ? -5.539 34.719 28.281 1 47.94 122 SER A CA 1
ATOM 960 C C . SER A 1 122 ? -5.688 34.594 29.781 1 47.94 122 SER A C 1
ATOM 962 O O . SER A 1 122 ? -4.883 35.156 30.547 1 47.94 122 SER A O 1
ATOM 964 N N . ASN A 1 123 ? -6.758 34.062 30.406 1 39.34 123 ASN A N 1
ATOM 965 C CA . ASN A 1 123 ? -6.766 34.219 31.844 1 39.34 123 ASN A CA 1
ATOM 966 C C . ASN A 1 123 ? -5.441 33.781 32.469 1 39.34 123 ASN A C 1
ATOM 968 O O . ASN A 1 123 ? -4.91 34.469 33.344 1 39.34 123 ASN A O 1
ATOM 972 N N . ASP A 1 124 ? -5.262 32.438 32.625 1 35.62 124 ASP A N 1
ATOM 973 C CA . ASP A 1 124 ? -4.18 31.938 33.469 1 35.62 124 ASP A CA 1
ATOM 974 C C . ASP A 1 124 ? -2.822 32.125 32.781 1 35.62 124 ASP A C 1
ATOM 976 O O . ASP A 1 124 ? -1.847 31.469 33.125 1 35.62 124 ASP A O 1
ATOM 980 N N . ILE A 1 125 ? -2.787 32.531 31.75 1 36.22 125 ILE A N 1
ATOM 981 C CA . ILE A 1 125 ? -1.373 32.688 31.422 1 36.22 125 ILE A CA 1
ATOM 982 C C . ILE A 1 125 ? -0.701 33.625 32.406 1 36.22 125 ILE A C 1
ATOM 984 O O . ILE A 1 125 ? -0.781 34.844 32.281 1 36.22 125 ILE A O 1
ATOM 988 N N . LYS A 1 126 ? -0.923 33.469 33.656 1 34.44 126 LYS A N 1
ATOM 989 C CA . LYS A 1 126 ? 0.164 33.938 34.531 1 34.44 126 LYS A CA 1
ATOM 990 C C . LYS A 1 126 ? 1.521 33.688 33.875 1 34.44 126 LYS A C 1
ATOM 992 O O . LYS A 1 126 ? 2.018 32.562 33.844 1 34.44 126 LYS A O 1
ATOM 997 N N . LEU A 1 127 ? 1.783 34.219 32.875 1 30.47 127 LEU A N 1
ATOM 998 C CA . LEU A 1 127 ? 3.188 34.25 32.469 1 30.47 127 LEU A CA 1
ATOM 999 C C . LEU A 1 127 ? 4.082 34.469 33.688 1 30.47 127 LEU A C 1
ATOM 1001 O O . LEU A 1 127 ? 4.359 35.594 34.062 1 30.47 127 LEU A O 1
ATOM 1005 N N . LYS A 1 128 ? 3.844 33.938 34.75 1 30.61 128 LYS A N 1
ATOM 1006 C CA . LYS A 1 128 ? 4.828 34.062 35.812 1 30.61 128 LYS A CA 1
ATOM 1007 C C . LYS A 1 128 ? 6.23 34.281 35.25 1 30.61 128 LYS A C 1
ATOM 1009 O O . LYS A 1 128 ? 7.004 35.062 35.781 1 30.61 128 LYS A O 1
ATOM 1014 N N . ASN A 1 129 ? 6.793 33.219 34.531 1 27.31 129 ASN A N 1
ATOM 1015 C CA . ASN A 1 129 ? 8.141 33.5 34.031 1 27.31 129 ASN A CA 1
ATOM 1016 C C . ASN A 1 129 ? 8.133 34.531 32.906 1 27.31 129 ASN A C 1
ATOM 1018 O O . ASN A 1 129 ? 9.016 34.531 32.062 1 27.31 129 ASN A O 1
ATOM 1022 N N . LEU A 1 130 ? 7.207 35.125 32.719 1 27.73 130 LEU A N 1
ATOM 1023 C CA . LEU A 1 130 ? 7.094 36.406 32 1 27.73 130 LEU A CA 1
ATOM 1024 C C . LEU A 1 130 ? 8.039 37.438 32.625 1 27.73 130 LEU A C 1
ATOM 1026 O O . LEU A 1 130 ? 8.5 38.344 31.906 1 27.73 130 LEU A O 1
ATOM 1030 N N . ALA A 1 131 ? 8.289 37.344 33.844 1 28.95 131 ALA A N 1
ATOM 1031 C CA . ALA A 1 131 ? 9.398 38.094 34.438 1 28.95 131 ALA A CA 1
ATOM 1032 C C . ALA A 1 131 ? 10.703 37.812 33.688 1 28.95 131 ALA A C 1
ATOM 1034 O O . ALA A 1 131 ? 11.484 38.719 33.406 1 28.95 131 ALA A O 1
ATOM 1035 N N . GLU A 1 132 ? 11.016 36.531 33.469 1 29.42 132 GLU A N 1
ATOM 1036 C CA . GLU A 1 132 ? 12.188 36.188 32.656 1 29.42 132 GLU A CA 1
ATOM 1037 C C . GLU A 1 132 ? 11.977 36.594 31.188 1 29.42 132 GLU A C 1
ATOM 1039 O O . GLU A 1 132 ? 12.898 37.062 30.531 1 29.42 132 GLU A O 1
ATOM 1044 N N . ALA A 1 133 ? 10.797 36.531 30.703 1 30.05 133 ALA A N 1
ATOM 1045 C CA . ALA A 1 133 ? 10.523 37.031 29.359 1 30.05 133 ALA A CA 1
ATOM 1046 C C . ALA A 1 133 ? 10.523 38.562 29.344 1 30.05 133 ALA A C 1
ATOM 1048 O O . ALA A 1 133 ? 11 39.156 28.375 1 30.05 133 ALA A O 1
ATOM 1049 N N . THR A 1 134 ? 10.195 39.156 30.406 1 30 134 THR A N 1
ATOM 1050 C CA . THR A 1 134 ? 10.336 40.594 30.531 1 30 134 THR A CA 1
ATOM 1051 C C . THR A 1 134 ? 11.812 41 30.516 1 30 134 THR A C 1
ATOM 1053 O O . THR A 1 134 ? 12.172 42 29.891 1 30 134 THR A O 1
ATOM 1056 N N . GLU A 1 135 ? 12.664 40.281 31.266 1 32.94 135 GLU A N 1
ATOM 1057 C CA . GLU A 1 135 ? 14.102 40.531 31.188 1 32.94 135 GLU A CA 1
ATOM 1058 C C . GLU A 1 135 ? 14.625 40.281 29.766 1 32.94 135 GLU A C 1
ATOM 1060 O O . GLU A 1 135 ? 15.461 41.031 29.266 1 32.94 135 GLU A O 1
ATOM 1065 N N . TYR A 1 136 ? 14.141 39.219 29.109 1 33.09 136 TYR A N 1
ATOM 1066 C CA . TYR A 1 136 ? 14.5 38.969 27.719 1 33.09 136 TYR A CA 1
ATOM 1067 C C . TYR A 1 136 ? 13.953 40.062 26.812 1 33.09 136 TYR A C 1
ATOM 1069 O O . TYR A 1 136 ? 14.68 40.562 25.938 1 33.09 136 TYR A O 1
ATOM 1077 N N . PHE A 1 137 ? 12.859 40.594 27.047 1 33.59 137 PHE A N 1
ATOM 1078 C CA . PHE A 1 137 ? 12.328 41.688 26.25 1 33.59 137 PHE A CA 1
ATOM 1079 C C . PHE A 1 137 ? 13.047 43 26.578 1 33.59 137 PHE A C 1
ATOM 1081 O O . PHE A 1 137 ? 13.289 43.812 25.703 1 33.59 137 PHE A O 1
ATOM 1088 N N . ARG A 1 138 ? 13.422 43.156 27.812 1 36.91 138 ARG A N 1
ATOM 1089 C CA . ARG A 1 138 ? 14.266 44.312 28.172 1 36.91 138 ARG A CA 1
ATOM 1090 C C . ARG A 1 138 ? 15.594 44.25 27.438 1 36.91 138 ARG A C 1
ATOM 1092 O O . ARG A 1 138 ? 16.109 45.281 27 1 36.91 138 ARG A O 1
ATOM 1099 N N . ASN A 1 139 ? 16.109 43.062 27.234 1 33.53 139 ASN A N 1
ATOM 1100 C CA . ASN A 1 139 ? 17.391 42.969 26.547 1 33.53 139 ASN A CA 1
ATOM 1101 C C . ASN A 1 139 ? 17.219 43.156 25.031 1 33.53 139 ASN A C 1
ATOM 1103 O O . ASN A 1 139 ? 18.094 43.719 24.375 1 33.53 139 ASN A O 1
ATOM 1107 N N . ILE A 1 140 ? 16.172 42.812 24.453 1 33.53 140 ILE A N 1
ATOM 1108 C CA . ILE A 1 140 ? 15.922 43.062 23.047 1 33.53 140 ILE A CA 1
ATOM 1109 C C . ILE A 1 140 ? 15.688 44.562 22.812 1 33.53 140 ILE A C 1
ATOM 1111 O O . ILE A 1 140 ? 16.156 45.125 21.828 1 33.53 140 ILE A O 1
ATOM 1115 N N . GLN A 1 141 ? 15.102 45.219 23.75 1 32.75 141 GLN A N 1
ATOM 1116 C CA . GLN A 1 141 ? 15.023 46.688 23.641 1 32.75 141 GLN A CA 1
ATOM 1117 C C . GLN A 1 141 ? 16.406 47.281 23.5 1 32.75 141 GLN A C 1
ATOM 1119 O O . GLN A 1 141 ? 16.625 48.188 22.672 1 32.75 141 GLN A O 1
ATOM 1124 N N . LYS A 1 142 ? 17.281 46.781 24.266 1 36.31 142 LYS A N 1
ATOM 1125 C CA . LYS A 1 142 ? 18.641 47.344 24.188 1 36.31 142 LYS A CA 1
ATOM 1126 C C . LYS A 1 142 ? 19.266 47.031 22.828 1 36.31 142 LYS A C 1
ATOM 1128 O O . LYS A 1 142 ? 19.938 47.906 22.25 1 36.31 142 LYS A O 1
ATOM 1133 N N . ALA A 1 143 ? 18.984 45.875 22.281 1 30.61 143 ALA A N 1
ATOM 1134 C CA . ALA A 1 143 ? 19.656 45.562 21.016 1 30.61 143 ALA A CA 1
ATOM 1135 C C . ALA A 1 143 ? 19 46.312 19.859 1 30.61 143 ALA A C 1
ATOM 1137 O O . ALA A 1 143 ? 19.688 46.75 18.938 1 30.61 143 ALA A O 1
ATOM 1138 N N . SER A 1 144 ? 17.703 46.5 19.75 1 30.56 144 SER A N 1
ATOM 1139 C CA . SER A 1 144 ? 17.078 47.25 18.672 1 30.56 144 SER A CA 1
ATOM 1140 C C . SER A 1 144 ? 17.562 48.719 18.641 1 30.56 144 SER A C 1
ATOM 1142 O O . SER A 1 144 ? 17.672 49.312 17.578 1 30.56 144 SER A O 1
ATOM 1144 N N . GLU A 1 145 ? 17.734 49.375 19.75 1 34.34 145 GLU A N 1
ATOM 1145 C CA . GLU A 1 145 ? 18.328 50.688 19.719 1 34.34 145 GLU A CA 1
ATOM 1146 C C . GLU A 1 145 ? 19.609 50.719 18.906 1 34.34 145 GLU A C 1
ATOM 1148 O O . GLU A 1 145 ? 19.906 51.719 18.219 1 34.34 145 GLU A O 1
ATOM 1153 N N . ALA A 1 146 ? 20.344 49.688 18.953 1 30.88 146 ALA A N 1
ATOM 1154 C CA . ALA A 1 146 ? 21.625 49.75 18.25 1 30.88 146 ALA A CA 1
ATOM 1155 C C . ALA A 1 146 ? 21.422 49.719 16.75 1 30.88 146 ALA A C 1
ATOM 1157 O O . ALA A 1 146 ? 22.203 50.312 15.992 1 30.88 146 ALA A O 1
ATOM 1158 N N . LEU A 1 147 ? 20.453 48.844 16.234 1 31.94 147 LEU A N 1
ATOM 1159 C CA . LEU A 1 147 ? 20.469 48.688 14.789 1 31.94 147 LEU A CA 1
ATOM 1160 C C . LEU A 1 147 ? 19.719 49.812 14.094 1 31.94 147 LEU A C 1
ATOM 1162 O O . LEU A 1 147 ? 19.625 49.812 12.859 1 31.94 147 LEU A O 1
ATOM 1166 N N . GLN A 1 148 ? 19.719 51.125 14.422 1 32.03 148 GLN A N 1
ATOM 1167 C CA . GLN A 1 148 ? 19.359 52.406 13.867 1 32.03 148 GLN A CA 1
ATOM 1168 C C . GLN A 1 148 ? 18.109 52.312 13 1 32.03 148 GLN A C 1
ATOM 1170 O O . GLN A 1 148 ? 17.953 53.094 12.055 1 32.03 148 GLN A O 1
ATOM 1175 N N . PHE A 1 149 ? 17.484 51.188 12.633 1 31.75 149 PHE A N 1
ATOM 1176 C CA . PHE A 1 149 ? 16.266 51.344 11.852 1 31.75 149 PHE A CA 1
ATOM 1177 C C . PHE A 1 149 ? 15.242 52.188 12.602 1 31.75 149 PHE A C 1
ATOM 1179 O O . PHE A 1 149 ? 15.164 52.125 13.828 1 31.75 149 PHE A O 1
ATOM 1186 N N . PRO A 1 150 ? 14.828 53.375 12.141 1 29.09 150 PRO A N 1
ATOM 1187 C CA . PRO A 1 150 ? 13.867 54.188 12.898 1 29.09 150 PRO A CA 1
ATOM 1188 C C . PRO A 1 150 ? 12.734 53.375 13.492 1 29.09 150 PRO A C 1
ATOM 1190 O O . PRO A 1 150 ? 12.047 52.656 12.766 1 29.09 150 PRO A O 1
ATOM 1193 N N . LEU A 1 151 ? 13.07 52.562 14.453 1 30.56 151 LEU A N 1
ATOM 1194 C CA . LEU A 1 151 ? 12.008 52.031 15.289 1 30.56 151 LEU A CA 1
ATOM 1195 C C . LEU A 1 151 ? 11.008 53.094 15.688 1 30.56 151 LEU A C 1
ATOM 1197 O O . LEU A 1 151 ? 11.398 54.156 16.188 1 30.56 151 LEU A O 1
ATOM 1201 N N . GLU A 1 152 ? 10.094 53.625 14.875 1 29.75 152 GLU A N 1
ATOM 1202 C CA . GLU A 1 152 ? 9.242 54.375 15.805 1 29.75 152 GLU A CA 1
ATOM 1203 C C . GLU A 1 152 ? 9.172 53.656 17.156 1 29.75 152 GLU A C 1
ATOM 1205 O O . GLU A 1 152 ? 9.219 52.438 17.234 1 29.75 152 GLU A O 1
ATOM 1210 N N . ASP A 1 153 ? 9.664 54.25 18.266 1 28.25 153 ASP A N 1
ATOM 1211 C CA . ASP A 1 153 ? 10 53.969 19.672 1 28.25 153 ASP A CA 1
ATOM 1212 C C . ASP A 1 153 ? 9.047 52.938 20.266 1 28.25 153 ASP A C 1
ATOM 1214 O O . ASP A 1 153 ? 8.977 52.781 21.484 1 28.25 153 ASP A O 1
ATOM 1218 N N . SER A 1 154 ? 7.844 52.656 19.656 1 27.69 154 SER A N 1
ATOM 1219 C CA . SER A 1 154 ? 7.105 51.906 20.672 1 27.69 154 SER A CA 1
ATOM 1220 C C . SER A 1 154 ? 7.723 50.531 20.891 1 27.69 154 SER A C 1
ATOM 1222 O O . SER A 1 154 ? 8.297 49.938 19.969 1 27.69 154 SER A O 1
ATOM 1224 N N . GLY A 1 155 ? 8.398 50.25 21.969 1 27.88 155 GLY A N 1
ATOM 1225 C CA . GLY A 1 155 ? 9.008 49.094 22.625 1 27.88 155 GLY A CA 1
ATOM 1226 C C . GLY A 1 155 ? 8.508 47.781 22.109 1 27.88 155 GLY A C 1
ATOM 1227 O O . GLY A 1 155 ? 8.688 46.75 22.75 1 27.88 155 GLY A O 1
ATOM 1228 N N . ASP A 1 156 ? 7.586 47.781 21.172 1 27.42 156 ASP A N 1
ATOM 1229 C CA . ASP A 1 156 ? 6.82 46.562 20.938 1 27.42 156 ASP A CA 1
ATOM 1230 C C . ASP A 1 156 ? 7.617 45.562 20.109 1 27.42 156 ASP A C 1
ATOM 1232 O O . ASP A 1 156 ? 8.336 45.938 19.188 1 27.42 156 ASP A O 1
ATOM 1236 N N . ASN A 1 157 ? 8.242 44.531 20.75 1 28.22 157 ASN A N 1
ATOM 1237 C CA . ASN A 1 157 ? 8.906 43.375 20.188 1 28.22 157 ASN A CA 1
ATOM 1238 C C . ASN A 1 157 ? 8.281 42.969 18.859 1 28.22 157 ASN A C 1
ATOM 1240 O O . ASN A 1 157 ? 7.066 42.75 18.766 1 28.22 157 ASN A O 1
ATOM 1244 N N . ILE A 1 158 ? 8.836 43.438 17.797 1 28.34 158 ILE A N 1
ATOM 1245 C CA . ILE A 1 158 ? 8.312 43.344 16.438 1 28.34 158 ILE A CA 1
ATOM 1246 C C . ILE A 1 158 ? 8.562 41.938 15.883 1 28.34 158 ILE A C 1
ATOM 1248 O O . ILE A 1 158 ? 9.711 41.5 15.812 1 28.34 158 ILE A O 1
ATOM 1252 N N . LEU A 1 159 ? 7.844 41 16.344 1 30.47 159 LEU A N 1
ATOM 1253 C CA . LEU A 1 159 ? 7.883 39.719 15.633 1 30.47 159 LEU A CA 1
ATOM 1254 C C . LEU A 1 159 ? 7.422 39.906 14.188 1 30.47 159 LEU A C 1
ATOM 1256 O O . LEU A 1 159 ? 6.379 40.5 13.938 1 30.47 159 LEU A O 1
ATOM 1260 N N . TYR A 1 160 ? 8.32 39.844 13.273 1 29.28 160 TYR A N 1
ATOM 1261 C CA . TYR A 1 160 ? 8.023 39.969 11.852 1 29.28 160 TYR A CA 1
ATOM 1262 C C . TYR A 1 160 ? 7.445 38.656 11.312 1 29.28 160 TYR A C 1
ATOM 1264 O O . TYR A 1 160 ? 7.992 37.562 11.562 1 29.28 160 TYR A O 1
ATOM 1272 N N . MET A 1 161 ? 6.18 38.531 11.398 1 31.33 161 MET A N 1
ATOM 1273 C CA . MET A 1 161 ? 5.523 37.438 10.695 1 31.33 161 MET A CA 1
ATOM 1274 C C . MET A 1 161 ? 5.137 37.844 9.281 1 31.33 161 MET A C 1
ATOM 1276 O O . MET A 1 161 ? 4.578 38.938 9.07 1 31.33 161 MET A O 1
ATOM 1280 N N . THR A 1 162 ? 5.859 37.469 8.328 1 29.34 162 THR A N 1
ATOM 1281 C CA . THR A 1 162 ? 5.43 37.688 6.953 1 29.34 162 THR A CA 1
ATOM 1282 C C . THR A 1 162 ? 4.137 36.938 6.66 1 29.34 162 THR A C 1
ATOM 1284 O O . THR A 1 162 ? 4.02 35.75 6.973 1 29.34 162 THR A O 1
ATOM 1287 N N . HIS A 1 163 ? 2.969 37.562 6.773 1 28.98 163 HIS A N 1
ATOM 1288 C CA . HIS A 1 163 ? 1.662 37 6.418 1 28.98 163 HIS A CA 1
ATOM 1289 C C . HIS A 1 163 ? 1.326 37.281 4.957 1 28.98 163 HIS A C 1
ATOM 1291 O O . HIS A 1 163 ? 1.612 38.375 4.441 1 28.98 163 HIS A O 1
ATOM 1297 N N . LEU A 1 164 ? 1.32 36.25 4.109 1 27.41 164 LEU A N 1
ATOM 1298 C CA . LEU A 1 164 ? 0.826 36.438 2.748 1 27.41 164 LEU A CA 1
ATOM 1299 C C . LEU A 1 164 ? -0.685 36.219 2.689 1 27.41 164 LEU A C 1
ATOM 1301 O O . LEU A 1 164 ? -1.187 35.156 3.061 1 27.41 164 LEU A O 1
ATOM 1305 N N . LEU A 1 165 ? -1.523 37.281 2.818 1 28 165 LEU A N 1
ATOM 1306 C CA . LEU A 1 165 ? -2.951 37.188 2.529 1 28 165 LEU A CA 1
ATOM 1307 C C . LEU A 1 165 ? -3.227 37.5 1.06 1 28 165 LEU A C 1
ATOM 1309 O O . LEU A 1 165 ? -2.822 38.531 0.546 1 28 165 LEU A O 1
ATOM 1313 N N . LEU A 1 166 ? -3.211 36.5 0.22 1 28.64 166 LEU A N 1
ATOM 1314 C CA . LEU A 1 166 ? -3.342 36.812 -1.2 1 28.64 166 LEU A CA 1
ATOM 1315 C C . LEU A 1 166 ? -4.75 37.312 -1.523 1 28.64 166 LEU A C 1
ATOM 1317 O O . LEU A 1 166 ? -5.105 37.469 -2.693 1 28.64 166 LEU A O 1
ATOM 1321 N N . GLY A 1 167 ? -5.902 37.25 -1.239 1 29.25 167 GLY A N 1
ATOM 1322 C CA . GLY A 1 167 ? -6.641 38.125 -2.156 1 29.25 167 GLY A CA 1
ATOM 1323 C C . GLY A 1 167 ? -5.898 39.375 -2.521 1 29.25 167 GLY A C 1
ATOM 1324 O O . GLY A 1 167 ? -4.777 39.344 -3.027 1 29.25 167 GLY A O 1
ATOM 1325 N N . LYS A 1 168 ? -6.371 40.594 -2.168 1 28.62 168 LYS A N 1
ATOM 1326 C CA . LYS A 1 168 ? -5.496 41.75 -2.201 1 28.62 168 LYS A CA 1
ATOM 1327 C C . LYS A 1 168 ? -4.219 41.531 -1.404 1 28.62 168 LYS A C 1
ATOM 1329 O O . LYS A 1 168 ? -4.266 41.344 -0.186 1 28.62 168 LYS A O 1
ATOM 1334 N N . CYS A 1 169 ? -3.377 40.688 -2.09 1 29.55 169 CYS A N 1
ATOM 1335 C CA . CYS A 1 169 ? -2.117 40.25 -1.511 1 29.55 169 CYS A CA 1
ATOM 1336 C C . CYS A 1 169 ? -1.447 41.375 -0.719 1 29.55 169 CYS A C 1
ATOM 1338 O O . CYS A 1 169 ? -1.062 42.375 -1.286 1 29.55 169 CYS A O 1
ATOM 1340 N N . GLU A 1 170 ? -2.021 41.812 0.263 1 28.34 170 GLU A N 1
ATOM 1341 C CA . GLU A 1 170 ? -1.229 42.75 1.052 1 28.34 170 GLU A CA 1
ATOM 1342 C C . GLU A 1 170 ? -0.223 42 1.935 1 28.34 170 GLU A C 1
ATOM 1344 O O . GLU A 1 170 ? -0.581 41.062 2.635 1 28.34 170 GLU A O 1
ATOM 1349 N N . PHE A 1 171 ? 0.921 41.969 1.363 1 28.16 171 PHE A N 1
ATOM 1350 C CA . PHE A 1 171 ? 2 41.5 2.223 1 28.16 171 PHE A CA 1
ATOM 1351 C C . PHE A 1 171 ? 2.203 42.438 3.402 1 28.16 171 PHE A C 1
ATOM 1353 O O . PHE A 1 171 ? 2.289 43.656 3.225 1 28.16 171 PHE A O 1
ATOM 1360 N N . ARG A 1 172 ? 1.517 42.125 4.473 1 28.45 172 ARG A N 1
ATOM 1361 C CA . ARG A 1 172 ? 1.777 43 5.613 1 28.45 172 ARG A CA 1
ATOM 1362 C C . ARG A 1 172 ? 2.713 42.312 6.613 1 28.45 172 ARG A C 1
ATOM 1364 O O . ARG A 1 172 ? 2.586 41.125 6.883 1 28.45 172 ARG A O 1
ATOM 1371 N N . ILE A 1 173 ? 3.762 42.812 6.68 1 29.17 173 ILE A N 1
ATOM 1372 C CA . ILE A 1 173 ? 4.617 42.469 7.809 1 29.17 173 ILE A CA 1
ATOM 1373 C C . ILE A 1 173 ? 4.094 43.125 9.078 1 29.17 173 ILE A C 1
ATOM 1375 O O . ILE A 1 173 ? 3.895 44.344 9.102 1 29.17 173 ILE A O 1
ATOM 1379 N N . THR A 1 174 ? 3.266 42.438 9.875 1 28.42 174 THR A N 1
ATOM 1380 C CA . THR A 1 174 ? 2.723 43.062 11.078 1 28.42 174 THR A CA 1
ATOM 1381 C C . THR A 1 174 ? 3.645 42.844 12.273 1 28.42 174 THR A C 1
ATOM 1383 O O . THR A 1 174 ? 4.227 41.75 12.406 1 28.42 174 THR A O 1
ATOM 1386 N N . TYR A 1 175 ? 3.926 43.938 12.922 1 29.66 175 TYR A N 1
ATOM 1387 C CA . TYR A 1 175 ? 4.762 44 14.117 1 29.66 175 TYR A CA 1
ATOM 1388 C C . TYR A 1 175 ? 3.949 43.688 15.367 1 29.66 175 TYR A C 1
ATOM 1390 O O . TYR A 1 175 ? 2.791 44.094 15.484 1 29.66 175 TYR A O 1
ATOM 1398 N N . PHE A 1 176 ? 4.25 42.5 16 1 32.75 176 PHE A N 1
ATOM 1399 C CA . PHE A 1 176 ? 3.514 42.094 17.188 1 32.75 176 PHE A CA 1
ATOM 1400 C C . PHE A 1 176 ? 4.023 42.844 18.422 1 32.75 176 PHE A C 1
ATOM 1402 O O . PHE A 1 176 ? 5.227 42.875 18.688 1 32.75 176 PHE A O 1
ATOM 1409 N N . HIS A 1 177 ? 3.328 43.969 18.812 1 29.02 177 HIS A N 1
ATOM 1410 C CA . HIS A 1 177 ? 3.666 44.656 20.062 1 29.02 177 HIS A CA 1
ATOM 1411 C C . HIS A 1 177 ? 3.312 43.781 21.281 1 29.02 177 HIS A C 1
ATOM 1413 O O . HIS A 1 177 ? 2.57 42.812 21.156 1 29.02 177 HIS A O 1
ATOM 1419 N N . ASN A 1 178 ? 3.604 44.375 22.484 1 29.12 178 ASN A N 1
ATOM 1420 C CA . ASN A 1 178 ? 3.395 43.875 23.844 1 29.12 178 ASN A CA 1
ATOM 1421 C C . ASN A 1 178 ? 1.963 43.375 24.047 1 29.12 178 ASN A C 1
ATOM 1423 O O . ASN A 1 178 ? 1.009 44.094 23.703 1 29.12 178 ASN A O 1
ATOM 1427 N N . PRO A 1 179 ? 1.845 42.094 24.422 1 34.16 179 PRO A N 1
ATOM 1428 C CA . PRO A 1 179 ? 0.58 41.406 24.672 1 34.16 179 PRO A CA 1
ATOM 1429 C C . PRO A 1 179 ? -0.285 42.125 25.703 1 34.16 179 PRO A C 1
ATOM 1431 O O . PRO A 1 179 ? -1.297 41.594 26.156 1 34.16 179 PRO A O 1
ATOM 1434 N N . ASP A 1 180 ? 0.146 43.281 26.266 1 30.83 180 ASP A N 1
ATOM 1435 C CA . ASP A 1 180 ? -0.673 43.625 27.438 1 30.83 180 ASP A CA 1
ATOM 1436 C C . ASP A 1 180 ? -2.158 43.594 27.078 1 30.83 180 ASP A C 1
ATOM 1438 O O . ASP A 1 180 ? -2.994 43.188 27.891 1 30.83 180 ASP A O 1
ATOM 1442 N N . ASN A 1 181 ? -2.461 44.5 26.219 1 30.25 181 ASN A N 1
ATOM 1443 C CA . ASN A 1 181 ? -3.9 44.688 26.062 1 30.25 181 ASN A CA 1
ATOM 1444 C C . ASN A 1 181 ? -4.473 43.75 25 1 30.25 181 ASN A C 1
ATOM 1446 O O . ASN A 1 181 ? -5.113 44.219 24.062 1 30.25 181 ASN A O 1
ATOM 1450 N N . LEU A 1 182 ? -3.707 42.75 24.781 1 35.72 182 LEU A N 1
ATOM 1451 C CA . LEU A 1 182 ? -4.398 41.875 23.828 1 35.72 182 LEU A CA 1
ATOM 1452 C C . LEU A 1 182 ? -5.781 41.5 24.359 1 35.72 182 LEU A C 1
ATOM 1454 O O . LEU A 1 182 ? -5.91 40.969 25.453 1 35.72 182 LEU A O 1
ATOM 1458 N N . SER A 1 183 ? -6.723 42.375 24.172 1 33.47 183 SER A N 1
ATOM 1459 C CA . SER A 1 183 ? -8.086 41.906 24.391 1 33.47 183 SER A CA 1
ATOM 1460 C C . SER A 1 183 ? -8.234 40.438 23.969 1 33.47 183 SER A C 1
ATOM 1462 O O . SER A 1 183 ? -7.809 40.062 22.875 1 33.47 183 SER A O 1
ATOM 1464 N N . TYR A 1 184 ? -8.047 39.625 24.938 1 34.81 184 TYR A N 1
ATOM 1465 C CA . TYR A 1 184 ? -8.25 38.188 24.906 1 34.81 184 TYR A CA 1
ATOM 1466 C C . TYR A 1 184 ? -9.406 37.812 23.969 1 34.81 184 TYR A C 1
ATOM 1468 O O . TYR A 1 184 ? -10.562 38.156 24.25 1 34.81 184 TYR A O 1
ATOM 1476 N N . TRP A 1 185 ? -9.289 38.188 22.781 1 34.16 185 TRP A N 1
ATOM 1477 C CA . TRP A 1 185 ? -10.32 37.719 21.859 1 34.16 185 TRP A CA 1
ATOM 1478 C C . TRP A 1 185 ? -10.516 36.219 21.984 1 34.16 185 TRP A C 1
ATOM 1480 O O . TRP A 1 185 ? -9.547 35.438 22.016 1 34.16 185 TRP A O 1
ATOM 1490 N N . SER A 1 186 ? -11.438 35.906 22.688 1 39.72 186 SER A N 1
ATOM 1491 C CA . SER A 1 186 ? -12 34.562 22.875 1 39.72 186 SER A CA 1
ATOM 1492 C C . SER A 1 186 ? -11.758 33.688 21.656 1 39.72 186 SER A C 1
ATOM 1494 O O . SER A 1 186 ? -11.383 34.156 20.594 1 39.72 186 SER A O 1
ATOM 1496 N N . ARG A 1 187 ? -12.539 32.5 21.594 1 53.44 187 ARG A N 1
ATOM 1497 C CA . ARG A 1 187 ? -12.859 31.094 21.453 1 53.44 187 ARG A CA 1
ATOM 1498 C C . ARG A 1 187 ? -13.195 30.734 20 1 53.44 187 ARG A C 1
ATOM 1500 O O . ARG A 1 187 ? -14.219 30.109 19.734 1 53.44 187 ARG A O 1
ATOM 1507 N N . ASN A 1 188 ? -12.391 31.375 19.078 1 66.94 188 ASN A N 1
ATOM 1508 C CA . ASN A 1 188 ? -13.023 31 17.812 1 66.94 188 ASN A CA 1
ATOM 1509 C C . ASN A 1 188 ? -12.234 29.922 17.078 1 66.94 188 ASN A C 1
ATOM 1511 O O . ASN A 1 188 ? -12.359 29.766 15.867 1 66.94 188 ASN A O 1
ATOM 1515 N N . CYS A 1 189 ? -11.297 29.312 17.891 1 71.06 189 CYS A N 1
ATOM 1516 C CA . CYS A 1 189 ? -10.727 28.141 17.234 1 71.06 189 CYS A CA 1
ATOM 1517 C C . CYS A 1 189 ? -11.719 26.984 17.188 1 71.06 189 CYS A C 1
ATOM 1519 O O . CYS A 1 189 ? -12.086 26.453 18.234 1 71.06 189 CYS A O 1
ATOM 1521 N N . VAL A 1 190 ? -12.023 26.609 15.961 1 70.44 190 VAL A N 1
ATOM 1522 C CA . VAL A 1 190 ? -13.172 25.703 15.875 1 70.44 190 VAL A CA 1
ATOM 1523 C C . VAL A 1 190 ? -12.758 24.406 15.188 1 70.44 190 VAL A C 1
ATOM 1525 O O . VAL A 1 190 ? -13.508 23.438 15.203 1 70.44 190 VAL A O 1
ATOM 1528 N N . GLY A 1 191 ? -11.5 24.406 14.688 1 79.75 191 GLY A N 1
ATOM 1529 C CA . GLY A 1 191 ? -11.156 23.172 14 1 79.75 191 GLY A CA 1
ATOM 1530 C C . GLY A 1 191 ? -9.664 23.031 13.742 1 79.75 191 GLY A C 1
ATOM 1531 O O . GLY A 1 191 ? -8.969 24.031 13.555 1 79.75 191 GLY A O 1
ATOM 1532 N N . LEU A 1 192 ? -9.164 21.797 13.711 1 85.44 192 LEU A N 1
ATOM 1533 C CA . LEU A 1 192 ? -7.789 21.422 13.406 1 85.44 192 LEU A CA 1
ATOM 1534 C C . LEU A 1 192 ? -7.738 20.453 12.219 1 85.44 192 LEU A C 1
ATOM 1536 O O . LEU A 1 192 ? -8.438 19.438 12.203 1 85.44 192 LEU A O 1
ATOM 1540 N N . ALA A 1 193 ? -7.062 20.812 11.219 1 85 193 ALA A N 1
ATOM 1541 C CA . ALA A 1 193 ? -6.82 19.922 10.086 1 85 193 ALA A CA 1
ATOM 1542 C C . ALA A 1 193 ? -5.34 19.594 9.953 1 85 193 ALA A C 1
ATOM 1544 O O . ALA A 1 193 ? -4.535 20.438 9.562 1 85 193 ALA A O 1
ATOM 1545 N N . ILE A 1 194 ? -4.965 18.328 10.266 1 85.5 194 ILE A N 1
ATOM 1546 C CA . ILE A 1 194 ? -3.549 17.984 10.367 1 85.5 194 ILE A CA 1
ATOM 1547 C C . ILE A 1 194 ? -3.252 16.734 9.555 1 85.5 194 ILE A C 1
ATOM 1549 O O . ILE A 1 194 ? -3.926 15.719 9.703 1 85.5 194 ILE A O 1
ATOM 1553 N N . GLY A 1 195 ? -2.262 16.859 8.734 1 84.69 195 GLY A N 1
ATOM 1554 C CA . GLY A 1 195 ? -1.877 15.742 7.883 1 84.69 195 GLY A CA 1
ATOM 1555 C C . GLY A 1 195 ? -0.563 15.102 8.297 1 84.69 195 GLY A C 1
ATOM 1556 O O . GLY A 1 195 ? 0.371 15.797 8.703 1 84.69 195 GLY A O 1
ATOM 1557 N N . SER A 1 196 ? -0.503 13.789 8.219 1 77.56 196 SER A N 1
ATOM 1558 C CA . SER A 1 196 ? 0.733 13.023 8.305 1 77.56 196 SER A CA 1
ATOM 1559 C C . SER A 1 196 ? 1.591 13.477 9.477 1 77.56 196 SER A C 1
ATOM 1561 O O . SER A 1 196 ? 2.77 13.789 9.305 1 77.56 196 SER A O 1
ATOM 1563 N N . PHE A 1 197 ? 1.101 13.555 10.523 1 76.5 197 PHE A N 1
ATOM 1564 C CA . PHE A 1 197 ? 1.914 14.148 11.578 1 76.5 197 PHE A CA 1
ATOM 1565 C C . PHE A 1 197 ? 2.566 13.07 12.438 1 76.5 197 PHE A C 1
ATOM 1567 O O . PHE A 1 197 ? 2.084 11.938 12.492 1 76.5 197 PHE A O 1
ATOM 1574 N N . SER A 1 198 ? 3.754 13.477 12.891 1 62.84 198 SER A N 1
ATOM 1575 C CA . SER A 1 198 ? 4.746 12.641 13.562 1 62.84 198 SER A CA 1
ATOM 1576 C C . SER A 1 198 ? 4.559 12.68 15.078 1 62.84 198 SER A C 1
ATOM 1578 O O . SER A 1 198 ? 4.371 13.75 15.656 1 62.84 198 SER A O 1
ATOM 1580 N N . LEU A 1 199 ? 4.363 11.57 15.625 1 65.12 199 LEU A N 1
ATOM 1581 C CA . LEU A 1 199 ? 4.32 11.375 17.062 1 65.12 199 LEU A CA 1
ATOM 1582 C C . LEU A 1 199 ? 5.449 10.453 17.531 1 65.12 199 LEU A C 1
ATOM 1584 O O . LEU A 1 199 ? 6.266 10.016 16.719 1 65.12 199 LEU A O 1
ATOM 1588 N N . SER A 1 200 ? 5.68 10.281 18.75 1 61.03 200 SER A N 1
ATOM 1589 C CA . SER A 1 200 ? 6.73 9.508 19.406 1 61.03 200 SER A CA 1
ATOM 1590 C C . SER A 1 200 ? 6.742 8.062 18.891 1 61.03 200 SER A C 1
ATOM 1592 O O . SER A 1 200 ? 7.668 7.309 19.188 1 61.03 200 SER A O 1
ATOM 1594 N N . LEU A 1 201 ? 5.895 7.762 18.062 1 63.16 201 LEU A N 1
ATOM 1595 C CA . LEU A 1 201 ? 5.801 6.367 17.641 1 63.16 201 LEU A CA 1
ATOM 1596 C C . LEU A 1 201 ? 6.281 6.191 16.203 1 63.16 201 LEU A C 1
ATOM 1598 O O . LEU A 1 201 ? 6.012 5.164 15.578 1 63.16 201 LEU A O 1
ATOM 1602 N N . ASN A 1 202 ? 7.047 7.062 15.727 1 70.94 202 ASN A N 1
ATOM 1603 C CA . ASN A 1 202 ? 7.391 7.098 14.312 1 70.94 202 ASN A CA 1
ATOM 1604 C C . ASN A 1 202 ? 8.273 5.922 13.922 1 70.94 202 ASN A C 1
ATOM 1606 O O . ASN A 1 202 ? 7.996 5.227 12.938 1 70.94 202 ASN A O 1
ATOM 1610 N N . ILE A 1 203 ? 9.203 5.629 14.789 1 73.75 203 ILE A N 1
ATOM 1611 C CA . ILE A 1 203 ? 10.164 4.59 14.43 1 73.75 203 ILE A CA 1
ATOM 1612 C C . ILE A 1 203 ? 9.484 3.225 14.453 1 73.75 203 ILE A C 1
ATOM 1614 O O . ILE A 1 203 ? 9.617 2.439 13.516 1 73.75 203 ILE A O 1
ATOM 1618 N N . LYS A 1 204 ? 8.734 3.023 15.445 1 79.06 204 LYS A N 1
ATOM 1619 C CA . LYS A 1 204 ? 8.023 1.754 15.562 1 79.06 204 LYS A CA 1
ATOM 1620 C C . LYS A 1 204 ? 7.082 1.536 14.383 1 79.06 204 LYS A C 1
ATOM 1622 O O . LYS A 1 204 ? 7.105 0.478 13.75 1 79.06 204 LYS A O 1
ATOM 1627 N N . THR A 1 205 ? 6.301 2.506 14.078 1 86.12 205 THR A N 1
ATOM 1628 C CA . THR A 1 205 ? 5.309 2.371 13.023 1 86.12 205 THR A CA 1
ATOM 1629 C C . THR A 1 205 ? 5.98 2.314 11.648 1 86.12 205 THR A C 1
ATOM 1631 O O . THR A 1 205 ? 5.484 1.652 10.734 1 86.12 205 THR A O 1
ATOM 1634 N N . SER A 1 206 ? 7.137 2.91 11.555 1 88.31 206 SER A N 1
ATOM 1635 C CA . SER A 1 206 ? 7.879 2.861 10.297 1 88.31 206 SER A CA 1
ATOM 1636 C C . SER A 1 206 ? 8.43 1.464 10.039 1 88.31 206 SER A C 1
ATOM 1638 O O . SER A 1 206 ? 8.5 1.022 8.891 1 88.31 206 SER A O 1
ATOM 1640 N N . PHE A 1 207 ? 8.883 0.817 11.141 1 88.44 207 PHE A N 1
ATOM 1641 C CA . PHE A 1 207 ? 9.375 -0.544 10.977 1 88.44 207 PHE A CA 1
ATOM 1642 C C . PHE A 1 207 ? 8.258 -1.479 10.531 1 88.44 207 PHE A C 1
ATOM 1644 O O . PHE A 1 207 ? 8.445 -2.301 9.633 1 88.44 207 PHE A O 1
ATOM 1651 N N . ILE A 1 208 ? 7.105 -1.323 11.148 1 88.94 208 ILE A N 1
ATOM 1652 C CA . ILE A 1 208 ? 5.953 -2.131 10.766 1 88.94 208 ILE A CA 1
ATOM 1653 C C . ILE A 1 208 ? 5.574 -1.836 9.312 1 88.94 208 ILE A C 1
ATOM 1655 O O . ILE A 1 208 ? 5.32 -2.756 8.531 1 88.94 208 ILE A O 1
ATOM 1659 N N . PHE A 1 209 ? 5.578 -0.599 9.023 1 93.56 209 PHE A N 1
ATOM 1660 C CA . PHE A 1 209 ? 5.285 -0.159 7.66 1 93.56 209 PHE A CA 1
ATOM 1661 C C . PHE A 1 209 ? 6.254 -0.79 6.668 1 93.56 209 PHE A C 1
ATOM 1663 O O . PHE A 1 209 ? 5.836 -1.341 5.648 1 93.56 209 PHE A O 1
ATOM 1670 N N . SER A 1 210 ? 7.52 -0.723 6.973 1 93.56 210 SER A N 1
ATOM 1671 C CA . SER A 1 210 ? 8.555 -1.244 6.082 1 93.56 210 SER A CA 1
ATOM 1672 C C . SER A 1 210 ? 8.383 -2.742 5.855 1 93.56 210 SER A C 1
ATOM 1674 O O . SER A 1 210 ? 8.57 -3.23 4.738 1 93.56 210 SER A O 1
ATOM 1676 N N . TYR A 1 211 ? 8.008 -3.385 6.852 1 92.62 211 TYR A N 1
ATOM 1677 C CA . TYR A 1 211 ? 7.805 -4.828 6.758 1 92.62 211 TYR A CA 1
ATOM 1678 C C . TYR A 1 211 ? 6.562 -5.152 5.941 1 92.62 211 TYR A C 1
ATOM 1680 O O . TYR A 1 211 ? 6.609 -5.98 5.027 1 92.62 211 TYR A O 1
ATOM 1688 N N . THR A 1 212 ? 5.488 -4.449 6.191 1 93 212 THR A N 1
ATOM 1689 C CA . THR A 1 212 ? 4.191 -4.793 5.621 1 93 212 THR A CA 1
ATOM 1690 C C . THR A 1 212 ? 4.059 -4.23 4.207 1 93 212 THR A C 1
ATOM 1692 O O . THR A 1 212 ? 3.088 -4.523 3.506 1 93 212 THR A O 1
ATOM 1695 N N . HIS A 1 213 ? 5.023 -3.5 3.787 1 93.5 213 HIS A N 1
ATOM 1696 C CA . HIS A 1 213 ? 5.043 -3.023 2.408 1 93.5 213 HIS A CA 1
ATOM 1697 C C . HIS A 1 213 ? 6.172 -3.672 1.616 1 93.5 213 HIS A C 1
ATOM 1699 O O . HIS A 1 213 ? 6.465 -3.26 0.491 1 93.5 213 HIS A O 1
ATOM 1705 N N . GLY A 1 214 ? 6.855 -4.609 2.217 1 91.31 214 GLY A N 1
ATOM 1706 C CA . GLY A 1 214 ? 7.828 -5.418 1.504 1 91.31 214 GLY A CA 1
ATOM 1707 C C . GLY A 1 214 ? 9.172 -4.738 1.352 1 91.31 214 GLY A C 1
ATOM 1708 O O . GLY A 1 214 ? 10.039 -5.219 0.618 1 91.31 214 GLY A O 1
ATOM 1709 N N . ILE A 1 215 ? 9.406 -3.617 2.027 1 93.81 215 ILE A N 1
ATOM 1710 C CA . ILE A 1 215 ? 10.656 -2.865 1.928 1 93.81 215 ILE A CA 1
ATOM 1711 C C . ILE A 1 215 ? 11.781 -3.645 2.598 1 93.81 215 ILE A C 1
ATOM 1713 O O . ILE A 1 215 ? 12.93 -3.596 2.148 1 93.81 215 ILE A O 1
ATOM 1717 N N . ILE A 1 216 ? 11.438 -4.383 3.658 1 93.94 216 ILE A N 1
ATOM 1718 C CA . ILE A 1 216 ? 12.43 -5.215 4.328 1 93.94 216 ILE A CA 1
ATOM 1719 C C . ILE A 1 216 ? 11.93 -6.656 4.395 1 93.94 216 ILE A C 1
ATOM 1721 O O . ILE A 1 216 ? 10.727 -6.906 4.375 1 93.94 216 ILE A O 1
ATOM 1725 N N . ASP A 1 217 ? 12.859 -7.578 4.418 1 92.81 217 ASP A N 1
ATOM 1726 C CA . ASP A 1 217 ? 12.539 -9 4.48 1 92.81 217 ASP A CA 1
ATOM 1727 C C . ASP A 1 217 ? 12.398 -9.469 5.926 1 92.81 217 ASP A C 1
ATOM 1729 O O . ASP A 1 217 ? 12.602 -8.695 6.859 1 92.81 217 ASP A O 1
ATOM 1733 N N . GLU A 1 218 ? 12.039 -10.719 6.066 1 90.19 218 GLU A N 1
ATOM 1734 C CA . GLU A 1 218 ? 11.781 -11.305 7.379 1 90.19 218 GLU A CA 1
ATOM 1735 C C . GLU A 1 218 ? 13.023 -11.258 8.258 1 90.19 218 GLU A C 1
ATOM 1737 O O . GLU A 1 218 ? 12.93 -10.992 9.461 1 90.19 218 GLU A O 1
ATOM 1742 N N . GLU A 1 219 ? 14.156 -11.508 7.719 1 90.56 219 GLU A N 1
ATOM 1743 C CA . GLU A 1 219 ? 15.391 -11.531 8.5 1 90.56 219 GLU A CA 1
ATOM 1744 C C . GLU A 1 219 ? 15.703 -10.148 9.062 1 90.56 219 GLU A C 1
ATOM 1746 O O . GLU A 1 219 ? 16.031 -10.016 10.25 1 90.56 219 GLU A O 1
ATOM 1751 N N . THR A 1 220 ? 15.648 -9.172 8.172 1 90.94 220 THR A N 1
ATOM 1752 C CA . THR A 1 220 ? 15.867 -7.805 8.625 1 90.94 220 THR A CA 1
ATOM 1753 C C . THR A 1 220 ? 14.859 -7.422 9.703 1 90.94 220 THR A C 1
ATOM 1755 O O . THR A 1 220 ? 15.219 -6.797 10.703 1 90.94 220 THR A O 1
ATOM 1758 N N . TYR A 1 221 ? 13.625 -7.797 9.516 1 91 221 TYR A N 1
ATOM 1759 C CA . TYR A 1 221 ? 12.578 -7.508 10.492 1 91 221 TYR A CA 1
ATOM 1760 C C . TYR A 1 221 ? 12.891 -8.164 11.836 1 91 221 TYR A C 1
ATOM 1762 O O . TYR A 1 221 ? 12.766 -7.531 12.891 1 91 221 TYR A O 1
ATOM 1770 N N . ARG A 1 222 ? 13.305 -9.375 11.859 1 88 222 ARG A N 1
ATOM 1771 C CA . ARG A 1 222 ? 13.664 -10.078 13.086 1 88 222 ARG A CA 1
ATOM 1772 C C . ARG A 1 222 ? 14.836 -9.391 13.789 1 88 222 ARG A C 1
ATOM 1774 O O . ARG A 1 222 ? 14.859 -9.305 15.016 1 88 222 ARG A O 1
ATOM 1781 N N . LYS A 1 223 ? 15.766 -8.977 13.023 1 88.44 223 LYS A N 1
ATOM 1782 C CA . LYS A 1 223 ? 16.906 -8.25 13.586 1 88.44 223 LYS A CA 1
ATOM 1783 C C . LYS A 1 223 ? 16.438 -6.973 14.289 1 88.44 223 LYS A C 1
ATOM 1785 O O . LYS A 1 223 ? 16.953 -6.629 15.359 1 88.44 223 LYS A O 1
ATOM 1790 N N . ILE A 1 224 ? 15.5 -6.316 13.664 1 87.44 224 ILE A N 1
ATOM 1791 C CA . ILE A 1 224 ? 14.953 -5.098 14.25 1 87.44 224 ILE A CA 1
ATOM 1792 C C . ILE A 1 224 ? 14.266 -5.422 15.578 1 87.44 224 ILE A C 1
ATOM 1794 O O . ILE A 1 224 ? 14.508 -4.758 16.578 1 87.44 224 ILE A O 1
ATOM 1798 N N . ILE A 1 225 ? 13.445 -6.469 15.586 1 84.12 225 ILE A N 1
ATOM 1799 C CA . ILE A 1 225 ? 12.719 -6.859 16.781 1 84.12 225 ILE A CA 1
ATOM 1800 C C . ILE A 1 225 ? 13.703 -7.25 17.891 1 84.12 225 ILE A C 1
ATOM 1802 O O . ILE A 1 225 ? 13.539 -6.859 19.047 1 84.12 225 ILE A O 1
ATOM 1806 N N . LYS A 1 226 ? 14.664 -7.977 17.484 1 84.62 226 LYS A N 1
ATOM 1807 C CA . LYS A 1 226 ? 15.664 -8.43 18.453 1 84.62 226 LYS A CA 1
ATOM 1808 C C . LYS A 1 226 ? 16.453 -7.254 19.031 1 84.62 226 LYS A C 1
ATOM 1810 O O . LYS A 1 226 ? 16.641 -7.164 20.25 1 84.62 226 LYS A O 1
ATOM 1815 N N . ASN A 1 227 ? 16.875 -6.371 18.203 1 83.12 227 ASN A N 1
ATOM 1816 C CA . ASN A 1 227 ? 17.781 -5.301 18.625 1 83.12 227 ASN A CA 1
ATOM 1817 C C . ASN A 1 227 ? 17.016 -4.133 19.234 1 83.12 227 ASN A C 1
ATOM 1819 O O . ASN A 1 227 ? 17.547 -3.43 20.094 1 83.12 227 ASN A O 1
ATOM 1823 N N . CYS A 1 228 ? 15.812 -3.971 18.781 1 82.25 228 CYS A N 1
ATOM 1824 C CA . CYS A 1 228 ? 15.094 -2.781 19.219 1 82.25 228 CYS A CA 1
ATOM 1825 C C . CYS A 1 228 ? 14.055 -3.133 20.281 1 82.25 228 CYS A C 1
ATOM 1827 O O . CYS A 1 228 ? 13.703 -2.295 21.109 1 82.25 228 CYS A O 1
ATOM 1829 N N . CYS A 1 229 ? 13.547 -4.328 20.203 1 79.62 229 CYS A N 1
ATOM 1830 C CA . CYS A 1 229 ? 12.438 -4.672 21.078 1 79.62 229 CYS A CA 1
ATOM 1831 C C . CYS A 1 229 ? 12.859 -5.707 22.109 1 79.62 229 CYS A C 1
ATOM 1833 O O . CYS A 1 229 ? 12.047 -6.148 22.922 1 79.62 229 CYS A O 1
ATOM 1835 N N . TYR A 1 230 ? 14.07 -6.035 22.141 1 77.25 230 TYR A N 1
ATOM 1836 C CA . TYR A 1 230 ? 14.617 -6.996 23.094 1 77.25 230 TYR A CA 1
ATOM 1837 C C . TYR A 1 230 ? 13.766 -8.258 23.141 1 77.25 230 TYR A C 1
ATOM 1839 O O . TYR A 1 230 ? 13.375 -8.711 24.219 1 77.25 230 TYR A O 1
ATOM 1847 N N . GLU A 1 231 ? 13.359 -8.664 22.031 1 67.75 231 GLU A N 1
ATOM 1848 C CA . GLU A 1 231 ? 12.719 -9.945 21.75 1 67.75 231 GLU A CA 1
ATOM 1849 C C . GLU A 1 231 ? 11.234 -9.906 22.094 1 67.75 231 GLU A C 1
ATOM 1851 O O . GLU A 1 231 ? 10.562 -10.938 22.109 1 67.75 231 GLU A O 1
ATOM 1856 N N . LYS A 1 232 ? 10.836 -8.703 22.5 1 76.56 232 LYS A N 1
ATOM 1857 C CA . LYS A 1 232 ? 9.391 -8.539 22.578 1 76.56 232 LYS A CA 1
ATOM 1858 C C . LYS A 1 232 ? 8.789 -8.375 21.188 1 76.56 232 LYS A C 1
ATOM 1860 O O . LYS A 1 232 ? 9.508 -8.172 20.203 1 76.56 232 LYS A O 1
ATOM 1865 N N . THR A 1 233 ? 7.445 -8.57 21.156 1 75.81 233 THR A N 1
ATOM 1866 C CA . THR A 1 233 ? 6.766 -8.312 19.891 1 75.81 233 THR A CA 1
ATOM 1867 C C . THR A 1 233 ? 6.719 -6.816 19.609 1 75.81 233 THR A C 1
ATOM 1869 O O . THR A 1 233 ? 6.891 -5.996 20.5 1 75.81 233 THR A O 1
ATOM 1872 N N . ILE A 1 234 ? 6.559 -6.539 18.375 1 74.5 234 ILE A N 1
ATOM 1873 C CA . ILE A 1 234 ? 6.523 -5.141 17.969 1 74.5 234 ILE A CA 1
ATOM 1874 C C . ILE A 1 234 ? 5.363 -4.426 18.656 1 74.5 234 ILE A C 1
ATOM 1876 O O . ILE A 1 234 ? 5.449 -3.236 18.969 1 74.5 234 ILE A O 1
ATOM 1880 N N . GLU A 1 235 ? 4.328 -5.156 18.906 1 73.25 235 GLU A N 1
ATOM 1881 C CA . GLU A 1 235 ? 3.18 -4.559 19.578 1 73.25 235 GLU A CA 1
ATOM 1882 C C . GLU A 1 235 ? 3.514 -4.188 21.016 1 73.25 235 GLU A C 1
ATOM 1884 O O . GLU A 1 235 ? 3.012 -3.193 21.547 1 73.25 235 GLU A O 1
ATOM 1889 N N . GLU A 1 236 ? 4.355 -4.941 21.547 1 73.69 236 GLU A N 1
ATOM 1890 C CA . GLU A 1 236 ? 4.715 -4.73 22.953 1 73.69 236 GLU A CA 1
ATOM 1891 C C . GLU A 1 236 ? 5.953 -3.842 23.062 1 73.69 236 GLU A C 1
ATOM 1893 O O . GLU A 1 236 ? 6.367 -3.494 24.172 1 73.69 236 GLU A O 1
ATOM 1898 N N . CYS A 1 237 ? 6.508 -3.631 21.969 1 73.44 237 CYS A N 1
ATOM 1899 C CA . CYS A 1 237 ? 7.762 -2.889 21.906 1 73.44 237 CYS A CA 1
ATOM 1900 C C . CYS A 1 237 ? 7.52 -1.393 22.062 1 73.44 237 CYS A C 1
ATOM 1902 O O . CYS A 1 237 ? 6.676 -0.823 21.375 1 73.44 237 CYS A O 1
ATOM 1904 N N . ASP A 1 238 ? 8.016 -0.806 23.141 1 66.19 238 ASP A N 1
ATOM 1905 C CA . ASP A 1 238 ? 7.934 0.64 23.312 1 66.19 238 ASP A CA 1
ATOM 1906 C C . ASP A 1 238 ? 9.125 1.343 22.672 1 66.19 238 ASP A C 1
ATOM 1908 O O . ASP A 1 238 ? 10.117 1.639 23.344 1 66.19 238 ASP A O 1
ATOM 1912 N N . ILE A 1 239 ? 9.133 1.157 21.359 1 62.72 239 ILE A N 1
ATOM 1913 C CA . ILE A 1 239 ? 10.219 1.882 20.719 1 62.72 239 ILE A CA 1
ATOM 1914 C C . ILE A 1 239 ? 9.914 3.377 20.719 1 62.72 239 ILE A C 1
ATOM 1916 O O . ILE A 1 239 ? 8.984 3.828 20.031 1 62.72 239 ILE A O 1
ATOM 1920 N N . LEU A 1 240 ? 10.016 3.945 21.859 1 55.22 240 LEU A N 1
ATOM 1921 C CA . LEU A 1 240 ? 9.852 5.395 21.875 1 55.22 240 LEU A CA 1
ATOM 1922 C C . LEU A 1 240 ? 10.883 6.07 20.984 1 55.22 240 LEU A C 1
ATOM 1924 O O . LEU A 1 240 ? 11.992 5.562 20.812 1 55.22 240 LEU A O 1
ATOM 1928 N N . ASP A 1 241 ? 10.367 6.902 20.016 1 54.56 241 ASP A N 1
ATOM 1929 C CA . ASP A 1 241 ? 11.234 7.711 19.172 1 54.56 241 ASP A CA 1
ATOM 1930 C C . ASP A 1 241 ? 12.406 8.281 19.969 1 54.56 241 ASP A C 1
ATOM 1932 O O . ASP A 1 241 ? 12.414 9.469 20.312 1 54.56 241 ASP A O 1
ATOM 1936 N N . ASP A 1 242 ? 12.82 7.484 20.984 1 49.53 242 ASP A N 1
ATOM 1937 C CA . ASP A 1 242 ? 14.008 8.039 21.641 1 49.53 242 ASP A CA 1
ATOM 1938 C C . ASP A 1 242 ? 15.203 8.031 20.688 1 49.53 242 ASP A C 1
ATOM 1940 O O . ASP A 1 242 ? 15.719 6.969 20.344 1 49.53 242 ASP A O 1
ATOM 1944 N N . TRP A 1 243 ? 15.172 9.008 19.922 1 51.91 243 TRP A N 1
ATOM 1945 C CA . TRP A 1 243 ? 16.406 9.219 19.156 1 51.91 243 TRP A CA 1
ATOM 1946 C C . TRP A 1 243 ? 17.625 8.773 19.953 1 51.91 243 TRP A C 1
ATOM 1948 O O . TRP A 1 243 ? 18.734 8.703 19.422 1 51.91 243 TRP A O 1
ATOM 1958 N N . ALA A 1 244 ? 17.359 8.469 21.266 1 50.19 244 ALA A N 1
ATOM 1959 C CA . ALA A 1 244 ? 18.484 8.031 22.078 1 50.19 244 ALA A CA 1
ATOM 1960 C C . ALA A 1 244 ? 18.859 6.582 21.766 1 50.19 244 ALA A C 1
ATOM 1962 O O . ALA A 1 244 ? 20.016 6.176 21.953 1 50.19 244 ALA A O 1
ATOM 1963 N N . ASN A 1 245 ? 17.766 5.809 21.547 1 56.75 245 ASN A N 1
ATOM 1964 C CA . ASN A 1 245 ? 18.188 4.445 21.25 1 56.75 245 ASN A CA 1
ATOM 1965 C C . ASN A 1 245 ? 18.859 4.352 19.891 1 56.75 245 ASN A C 1
ATOM 1967 O O . ASN A 1 245 ? 18.172 4.363 18.859 1 56.75 245 ASN A O 1
ATOM 1971 N N . THR A 1 246 ? 20.094 4.344 19.891 1 71.12 246 THR A N 1
ATOM 1972 C CA . THR A 1 246 ? 21.031 4.57 18.797 1 71.12 246 THR A CA 1
ATOM 1973 C C . THR A 1 246 ? 20.953 3.432 17.781 1 71.12 246 THR A C 1
ATOM 1975 O O . THR A 1 246 ? 20.953 3.67 16.578 1 71.12 246 THR A O 1
ATOM 1978 N N . ALA A 1 247 ? 20.672 2.176 18.25 1 76.62 247 ALA A N 1
ATOM 1979 C CA . ALA A 1 247 ? 20.688 1.075 17.281 1 76.62 247 ALA A CA 1
ATOM 1980 C C . ALA A 1 247 ? 19.438 1.095 16.406 1 76.62 247 ALA A C 1
ATOM 1982 O O . ALA A 1 247 ? 19.516 0.861 15.203 1 76.62 247 ALA A O 1
ATOM 1983 N N . CYS A 1 248 ? 18.312 1.448 17 1 81.12 248 CYS A N 1
ATOM 1984 C CA . CYS A 1 248 ? 17.062 1.493 16.266 1 81.12 248 CYS A CA 1
ATOM 1985 C C . CYS A 1 248 ? 17.047 2.65 15.266 1 81.12 248 CYS A C 1
ATOM 1987 O O . CYS A 1 248 ? 16.578 2.502 14.141 1 81.12 248 CYS A O 1
ATOM 1989 N N . HIS A 1 249 ? 17.578 3.682 15.727 1 82.81 249 HIS A N 1
ATOM 1990 C CA . HIS A 1 249 ? 17.688 4.832 14.836 1 82.81 249 HIS A CA 1
ATOM 1991 C C . HIS A 1 249 ? 18.609 4.543 13.656 1 82.81 249 HIS A C 1
ATOM 1993 O O . HIS A 1 249 ? 18.344 4.973 12.531 1 82.81 249 HIS A O 1
ATOM 1999 N N . GLN A 1 250 ? 19.641 3.83 13.961 1 83.94 250 GLN A N 1
ATOM 2000 C CA . GLN A 1 250 ? 20.562 3.453 12.891 1 83.94 250 GLN A CA 1
ATOM 2001 C C . GLN A 1 250 ? 19.891 2.539 11.875 1 83.94 250 GLN A C 1
ATOM 2003 O O . GLN A 1 250 ? 20.078 2.695 10.672 1 83.94 250 GLN A O 1
ATOM 2008 N N . MET A 1 251 ? 19.156 1.628 12.383 1 86.06 251 MET A N 1
ATOM 2009 C CA . MET A 1 251 ? 18.453 0.713 11.492 1 86.06 251 MET A CA 1
ATOM 2010 C C . MET A 1 251 ? 17.438 1.462 10.648 1 86.06 251 MET A C 1
ATOM 2012 O O . MET A 1 251 ? 17.281 1.184 9.453 1 86.06 251 MET A O 1
ATOM 2016 N N . TYR A 1 252 ? 16.734 2.365 11.273 1 87.62 252 TYR A N 1
ATOM 2017 C CA . TYR A 1 252 ? 15.797 3.197 10.523 1 87.62 252 TYR A CA 1
ATOM 2018 C C . TYR A 1 252 ? 16.5 3.941 9.398 1 87.62 252 TYR A C 1
ATOM 2020 O O . TYR A 1 252 ? 16.016 3.984 8.266 1 87.62 252 TYR A O 1
ATOM 2028 N N . ASN A 1 253 ? 17.641 4.484 9.719 1 86.81 253 ASN A N 1
ATOM 2029 C CA . ASN A 1 253 ? 18.391 5.238 8.719 1 86.81 253 ASN A CA 1
ATOM 2030 C C . ASN A 1 253 ? 18.844 4.344 7.562 1 86.81 253 ASN A C 1
ATOM 2032 O O . ASN A 1 253 ? 18.812 4.766 6.406 1 86.81 253 ASN A O 1
ATOM 2036 N N . ILE A 1 254 ? 19.219 3.182 7.867 1 87.75 254 ILE A N 1
ATOM 2037 C CA . ILE A 1 254 ? 19.656 2.238 6.84 1 87.75 254 ILE A CA 1
ATOM 2038 C C . ILE A 1 254 ? 18.5 1.934 5.898 1 87.75 254 ILE A C 1
ATOM 2040 O O . ILE A 1 254 ? 18.656 1.931 4.676 1 87.75 254 ILE A O 1
ATOM 2044 N N . ILE A 1 255 ? 17.344 1.738 6.453 1 89.88 255 ILE A N 1
ATOM 2045 C CA . ILE A 1 255 ? 16.156 1.433 5.656 1 89.88 255 ILE A CA 1
ATOM 2046 C C . ILE A 1 255 ? 15.758 2.658 4.836 1 89.88 255 ILE A C 1
ATOM 2048 O O . ILE A 1 255 ? 15.422 2.539 3.658 1 89.88 255 ILE A O 1
ATOM 2052 N N . ALA A 1 256 ? 15.844 3.801 5.484 1 87.88 256 ALA A N 1
ATOM 2053 C CA . ALA A 1 256 ? 15.438 5.047 4.836 1 87.88 256 ALA A CA 1
ATOM 2054 C C . ALA A 1 256 ? 16.359 5.395 3.68 1 87.88 256 ALA A C 1
ATOM 2056 O O . ALA A 1 256 ? 16.016 6.184 2.803 1 87.88 256 ALA A O 1
ATOM 2057 N N . GLU A 1 257 ? 17.516 4.77 3.619 1 87.94 257 GLU A N 1
ATOM 2058 C CA . GLU A 1 257 ? 18.516 5.105 2.611 1 87.94 257 GLU A CA 1
ATOM 2059 C C . GLU A 1 257 ? 18.578 4.047 1.513 1 87.94 257 GLU A C 1
ATOM 2061 O O . GLU A 1 257 ? 19.469 4.07 0.663 1 87.94 257 GLU A O 1
ATOM 2066 N N . ILE A 1 258 ? 17.688 3.16 1.604 1 88 258 ILE A N 1
ATOM 2067 C CA . ILE A 1 258 ? 17.609 2.18 0.528 1 88 258 ILE A CA 1
ATOM 2068 C C . ILE A 1 258 ? 17.516 2.896 -0.817 1 88 258 ILE A C 1
ATOM 2070 O O . ILE A 1 258 ? 16.766 3.859 -0.963 1 88 258 ILE A O 1
ATOM 2074 N N . LYS A 1 259 ? 18.281 2.408 -1.704 1 84.88 259 LYS A N 1
ATOM 2075 C CA . LYS A 1 259 ? 18.344 3.029 -3.023 1 84.88 259 LYS A CA 1
ATOM 2076 C C . LYS A 1 259 ? 17 2.973 -3.734 1 84.88 259 LYS A C 1
ATOM 2078 O O . LYS A 1 259 ? 16.312 1.95 -3.691 1 84.88 259 LYS A O 1
ATOM 2083 N N . ALA A 1 260 ? 16.609 4.098 -4.375 1 86.62 260 ALA A N 1
ATOM 2084 C CA . ALA A 1 260 ? 15.414 4.227 -5.211 1 86.62 260 ALA A CA 1
ATOM 2085 C C . ALA A 1 260 ? 14.148 4.117 -4.375 1 86.62 260 ALA A C 1
ATOM 2087 O O . ALA A 1 260 ? 13.086 3.738 -4.887 1 86.62 260 ALA A O 1
ATOM 2088 N N . LEU A 1 261 ? 14.32 4.297 -3.125 1 88.12 261 LEU A N 1
ATOM 2089 C CA . LEU A 1 261 ? 13.18 4.367 -2.229 1 88.12 261 LEU A CA 1
ATOM 2090 C C . LEU A 1 261 ? 12.898 5.809 -1.812 1 88.12 261 LEU A C 1
ATOM 2092 O O . LEU A 1 261 ? 13.789 6.504 -1.323 1 88.12 261 LEU A O 1
ATOM 2096 N N . ASP A 1 262 ? 11.727 6.289 -2.092 1 90.19 262 ASP A N 1
ATOM 2097 C CA . ASP A 1 262 ? 11.266 7.559 -1.538 1 90.19 262 ASP A CA 1
ATOM 2098 C C . ASP A 1 262 ? 10.422 7.332 -0.284 1 90.19 262 ASP A C 1
ATOM 2100 O O . ASP A 1 262 ? 9.266 6.926 -0.372 1 90.19 262 ASP A O 1
ATOM 2104 N N . ILE A 1 263 ? 10.945 7.617 0.837 1 90.31 263 ILE A N 1
ATOM 2105 C CA . ILE A 1 263 ? 10.305 7.285 2.102 1 90.31 263 ILE A CA 1
ATOM 2106 C C . ILE A 1 263 ? 9.102 8.203 2.324 1 90.31 263 ILE A C 1
ATOM 2108 O O . ILE A 1 263 ? 8.242 7.914 3.162 1 90.31 263 ILE A O 1
ATOM 2112 N N . TYR A 1 264 ? 8.969 9.305 1.586 1 90.19 264 TYR A N 1
ATOM 2113 C CA . TYR A 1 264 ? 7.836 10.219 1.717 1 90.19 264 TYR A CA 1
ATOM 2114 C C . TYR A 1 264 ? 6.676 9.781 0.834 1 90.19 264 TYR A C 1
ATOM 2116 O O . TYR A 1 264 ? 5.551 10.258 0.998 1 90.19 264 TYR A O 1
ATOM 2124 N N . ASP A 1 265 ? 6.938 8.961 -0.084 1 91.56 265 ASP A N 1
ATOM 2125 C CA . ASP A 1 265 ? 5.961 8.328 -0.963 1 91.56 265 ASP A CA 1
ATOM 2126 C C . ASP A 1 265 ? 6.551 7.09 -1.64 1 91.56 265 ASP A C 1
ATOM 2128 O O . ASP A 1 265 ? 7.164 7.191 -2.705 1 91.56 265 ASP A O 1
ATOM 2132 N N . ILE A 1 266 ? 6.27 5.996 -1.154 1 90.25 266 ILE A N 1
ATOM 2133 C CA . ILE A 1 266 ? 6.953 4.793 -1.616 1 90.25 266 ILE A CA 1
ATOM 2134 C C . ILE A 1 266 ? 6.43 4.398 -2.996 1 90.25 266 ILE A C 1
ATOM 2136 O O . ILE A 1 266 ? 7.02 3.551 -3.67 1 90.25 266 ILE A O 1
ATOM 2140 N N . ASN A 1 267 ? 5.375 4.965 -3.432 1 87 267 ASN A N 1
ATOM 2141 C CA . ASN A 1 267 ? 4.801 4.648 -4.734 1 87 267 ASN A CA 1
ATOM 2142 C C . ASN A 1 267 ? 5.312 5.594 -5.816 1 87 267 ASN A C 1
ATOM 2144 O O . ASN A 1 267 ? 5.043 5.391 -7.004 1 87 267 ASN A O 1
ATOM 2148 N N . ARG A 1 268 ? 5.98 6.594 -5.422 1 84.12 268 ARG A N 1
ATOM 2149 C CA . ARG A 1 268 ? 6.461 7.57 -6.395 1 84.12 268 ARG A CA 1
ATOM 2150 C C . ARG A 1 268 ? 7.523 6.957 -7.305 1 84.12 268 ARG A C 1
ATOM 2152 O O . ARG A 1 268 ? 8.414 6.242 -6.836 1 84.12 268 ARG A O 1
ATOM 2159 N N . GLU A 1 269 ? 7.352 7.188 -8.594 1 79.06 269 GLU A N 1
ATOM 2160 C CA . GLU A 1 269 ? 8.367 6.742 -9.547 1 79.06 269 GLU A CA 1
ATOM 2161 C C . GLU A 1 269 ? 9.586 7.66 -9.523 1 79.06 269 GLU A C 1
ATOM 2163 O O . GLU A 1 269 ? 9.445 8.883 -9.625 1 79.06 269 GLU A O 1
ATOM 2168 N N . CYS A 1 270 ? 10.711 7.043 -9.242 1 78.62 270 CYS A N 1
ATOM 2169 C CA . CYS A 1 270 ? 11.953 7.801 -9.211 1 78.62 270 CYS A CA 1
ATOM 2170 C C . CYS A 1 270 ? 12.586 7.859 -10.602 1 78.62 270 CYS A C 1
ATOM 2172 O O . CYS A 1 270 ? 12.438 6.926 -11.391 1 78.62 270 CYS A O 1
ATOM 2174 N N . GLU A 1 271 ? 13.055 8.992 -10.93 1 75.81 271 GLU A N 1
ATOM 2175 C CA . GLU A 1 271 ? 13.781 9.125 -12.188 1 75.81 271 GLU A CA 1
ATOM 2176 C C . GLU A 1 271 ? 15.18 8.516 -12.086 1 75.81 271 GLU A C 1
ATOM 2178 O O . GLU A 1 271 ? 15.969 8.906 -11.227 1 75.81 271 GLU A O 1
ATOM 2183 N N . ASN A 1 272 ? 15.508 7.578 -12.93 1 75.56 272 ASN A N 1
ATOM 2184 C CA . ASN A 1 272 ? 16.797 6.887 -12.938 1 75.56 272 ASN A CA 1
ATOM 2185 C C . ASN A 1 272 ? 17.141 6.336 -11.555 1 75.56 272 ASN A C 1
ATOM 2187 O O . ASN A 1 272 ? 18.281 6.484 -11.094 1 75.56 272 ASN A O 1
ATOM 2191 N N . LEU A 1 273 ? 16.203 5.992 -10.852 1 74.31 273 LEU A N 1
ATOM 2192 C CA . LEU A 1 273 ? 16.312 5.359 -9.547 1 74.31 273 LEU A CA 1
ATOM 2193 C C . LEU A 1 273 ? 16.812 6.352 -8.5 1 74.31 273 LEU A C 1
ATOM 2195 O O . LEU A 1 273 ? 17.312 5.953 -7.449 1 74.31 273 LEU A O 1
ATOM 2199 N N . ASN A 1 274 ? 16.75 7.574 -8.867 1 77.75 274 ASN A N 1
ATOM 2200 C CA . ASN A 1 274 ? 17.062 8.641 -7.93 1 77.75 274 ASN A CA 1
ATOM 2201 C C . ASN A 1 274 ? 15.812 9.352 -7.434 1 77.75 274 ASN A C 1
ATOM 2203 O O . ASN A 1 274 ? 15.164 10.086 -8.188 1 77.75 274 ASN A O 1
ATOM 2207 N N . CYS A 1 275 ? 15.484 9.125 -6.246 1 77.69 275 CYS A N 1
ATOM 2208 C CA . CYS A 1 275 ? 14.25 9.664 -5.688 1 77.69 275 CYS A CA 1
ATOM 2209 C C . CYS A 1 275 ? 14.516 10.969 -4.941 1 77.69 275 CYS A C 1
ATOM 2211 O O . CYS A 1 275 ? 13.617 11.508 -4.289 1 77.69 275 CYS A O 1
ATOM 2213 N N . ASN A 1 276 ? 15.68 11.414 -5.07 1 71.75 276 ASN A N 1
ATOM 2214 C CA . ASN A 1 276 ? 16 12.656 -4.363 1 71.75 276 ASN A CA 1
ATOM 2215 C C . ASN A 1 276 ? 15.344 13.859 -5.031 1 71.75 276 ASN A C 1
ATOM 2217 O O . ASN A 1 276 ? 15.359 13.984 -6.258 1 71.75 276 ASN A O 1
ATOM 2221 N N . LYS A 1 277 ? 14.414 14.477 -4.246 1 66.56 277 LYS A N 1
ATOM 2222 C CA . LYS A 1 277 ? 13.828 15.742 -4.699 1 66.56 277 LYS A CA 1
ATOM 2223 C C . LYS A 1 277 ? 14.648 16.938 -4.219 1 66.56 277 LYS A C 1
ATOM 2225 O O . LYS A 1 277 ? 15.117 16.953 -3.076 1 66.56 277 LYS A O 1
ATOM 2230 N N . THR A 1 278 ? 15.062 17.656 -5.203 1 67.06 278 THR A N 1
ATOM 2231 C CA . THR A 1 278 ? 15.75 18.859 -4.742 1 67.06 278 THR A CA 1
ATOM 2232 C C . THR A 1 278 ? 14.828 20.062 -4.797 1 67.06 278 THR A C 1
ATOM 2234 O O . THR A 1 278 ? 13.906 20.125 -5.613 1 67.06 278 THR A O 1
ATOM 2237 N N . PHE A 1 279 ? 14.898 20.859 -3.727 1 81.56 279 PHE A N 1
ATOM 2238 C CA . PHE A 1 279 ? 14.172 22.109 -3.648 1 81.56 279 PHE A CA 1
ATOM 2239 C C . PHE A 1 279 ? 15.039 23.266 -4.125 1 81.56 279 PHE A C 1
ATOM 2241 O O . PHE A 1 279 ? 14.773 24.438 -3.803 1 81.56 279 PHE A O 1
ATOM 2248 N N . GLU A 1 280 ? 16.016 22.953 -4.895 1 84.44 280 GLU A N 1
ATOM 2249 C CA . GLU A 1 280 ? 16.969 23.969 -5.324 1 84.44 280 GLU A CA 1
ATOM 2250 C C . GLU A 1 280 ? 16.297 25.016 -6.211 1 84.44 280 GLU A C 1
ATOM 2252 O O . GLU A 1 280 ? 16.547 26.219 -6.062 1 84.44 280 GLU A O 1
ATOM 2257 N N . LEU A 1 281 ? 15.5 24.562 -7.055 1 86 281 LEU A N 1
ATOM 2258 C CA . LEU A 1 281 ? 14.82 25.484 -7.953 1 86 281 LEU A CA 1
ATOM 2259 C C . LEU A 1 281 ? 13.898 26.422 -7.176 1 86 281 LEU A C 1
ATOM 2261 O O . LEU A 1 281 ? 13.789 27.609 -7.492 1 86 281 LEU A O 1
ATOM 2265 N N . THR A 1 282 ? 13.312 25.906 -6.145 1 90.88 282 THR A N 1
ATOM 2266 C CA . THR A 1 282 ? 12.438 26.719 -5.305 1 90.88 282 THR A CA 1
ATOM 2267 C C . THR A 1 282 ? 13.242 27.734 -4.508 1 90.88 282 THR A C 1
ATOM 2269 O O . THR A 1 282 ? 12.867 28.906 -4.43 1 90.88 282 THR A O 1
ATOM 2272 N N . ASN A 1 283 ? 14.312 27.234 -3.967 1 93.06 283 ASN A N 1
ATOM 2273 C CA . ASN A 1 283 ? 15.195 28.125 -3.219 1 93.06 283 ASN A CA 1
ATOM 2274 C C . ASN A 1 283 ? 15.711 29.266 -4.09 1 93.06 283 ASN A C 1
ATOM 2276 O O . ASN A 1 283 ? 15.703 30.422 -3.676 1 93.06 283 ASN A O 1
ATOM 2280 N N . ASN A 1 284 ? 16.109 28.891 -5.277 1 91.94 284 ASN A N 1
ATOM 2281 C CA . ASN A 1 284 ? 16.609 29.906 -6.203 1 91.94 284 ASN A CA 1
ATOM 2282 C C . ASN A 1 284 ? 15.516 30.922 -6.551 1 91.94 284 ASN A C 1
ATOM 2284 O O . ASN A 1 284 ? 15.781 32.125 -6.594 1 91.94 284 ASN A O 1
ATOM 2288 N N . TYR A 1 285 ? 14.391 30.453 -6.77 1 91.31 285 TYR A N 1
ATOM 2289 C CA . TYR A 1 285 ? 13.273 31.328 -7.133 1 91.31 285 TYR A CA 1
ATOM 2290 C C . TYR A 1 285 ? 12.969 32.312 -6.012 1 91.31 285 TYR A C 1
ATOM 2292 O O . TYR A 1 285 ? 12.836 33.531 -6.246 1 91.31 285 TYR A O 1
ATOM 2300 N N . MET A 1 286 ? 12.883 31.859 -4.797 1 92.06 286 MET A N 1
ATOM 2301 C CA . MET A 1 286 ? 12.461 32.656 -3.654 1 92.06 286 MET A CA 1
ATOM 2302 C C . MET A 1 286 ? 13.539 33.688 -3.287 1 92.06 286 MET A C 1
ATOM 2304 O O . MET A 1 286 ? 13.25 34.688 -2.631 1 92.06 286 MET A O 1
ATOM 2308 N N . ASN A 1 287 ? 14.758 33.438 -3.752 1 94.06 287 ASN A N 1
ATOM 2309 C CA . ASN A 1 287 ? 15.852 34.312 -3.395 1 94.06 287 ASN A CA 1
ATOM 2310 C C . ASN A 1 287 ? 16.188 35.281 -4.535 1 94.06 287 ASN A C 1
ATOM 2312 O O . ASN A 1 287 ? 17.141 36.062 -4.438 1 94.06 287 ASN A O 1
ATOM 2316 N N . ARG A 1 288 ? 15.469 35.219 -5.586 1 91.56 288 ARG A N 1
ATOM 2317 C CA . ARG A 1 288 ? 15.625 36.219 -6.637 1 91.56 288 ARG A CA 1
ATOM 2318 C C . ARG A 1 288 ? 15.359 37.625 -6.105 1 91.56 288 ARG A C 1
ATOM 2320 O O . ARG A 1 288 ? 14.461 37.812 -5.289 1 91.56 288 ARG A O 1
ATOM 2327 N N . GLU A 1 289 ? 16 38.562 -6.715 1 91.88 289 GLU A N 1
ATOM 2328 C CA . GLU A 1 289 ? 15.883 39.969 -6.262 1 91.88 289 GLU A CA 1
ATOM 2329 C C . GLU A 1 289 ? 14.477 40.5 -6.512 1 91.88 289 GLU A C 1
ATOM 2331 O O . GLU A 1 289 ? 13.906 41.188 -5.656 1 91.88 289 GLU A O 1
ATOM 2336 N N . ASP A 1 290 ? 13.938 40.25 -7.617 1 85.31 290 ASP A N 1
ATOM 2337 C CA . ASP A 1 290 ? 12.617 40.75 -7.957 1 85.31 290 ASP A CA 1
ATOM 2338 C C . ASP A 1 290 ? 11.539 40.125 -7.066 1 85.31 290 ASP A C 1
ATOM 2340 O O . ASP A 1 290 ? 10.578 40.812 -6.688 1 85.31 290 ASP A O 1
ATOM 2344 N N . VAL A 1 291 ? 11.719 38.844 -6.715 1 85.88 291 VAL A N 1
ATOM 2345 C CA . VAL A 1 291 ? 10.766 38.156 -5.844 1 85.88 291 VAL A CA 1
ATOM 2346 C C . VAL A 1 291 ? 10.844 38.75 -4.438 1 85.88 291 VAL A C 1
ATOM 2348 O O . VAL A 1 291 ? 9.812 39.062 -3.836 1 85.88 291 VAL A O 1
ATOM 2351 N N . ARG A 1 292 ? 12 38.969 -3.93 1 87.12 292 ARG A N 1
ATOM 2352 C CA . ARG A 1 292 ? 12.188 39.562 -2.605 1 87.12 292 ARG A CA 1
ATOM 2353 C C . ARG A 1 292 ? 11.602 40.969 -2.541 1 87.12 292 ARG A C 1
ATOM 2355 O O . ARG A 1 292 ? 11.008 41.344 -1.529 1 87.12 292 ARG A O 1
ATOM 2362 N N . GLU A 1 293 ? 11.734 41.688 -3.652 1 83.38 293 GLU A N 1
ATOM 2363 C CA . GLU A 1 293 ? 11.195 43.031 -3.717 1 83.38 293 GLU A CA 1
ATOM 2364 C C . GLU A 1 293 ? 9.672 43.031 -3.697 1 83.38 293 GLU A C 1
ATOM 2366 O O . GLU A 1 293 ? 9.047 43.844 -2.996 1 83.38 293 GLU A O 1
ATOM 2371 N N . ILE A 1 294 ? 9.125 42.125 -4.445 1 78.56 294 ILE A N 1
ATOM 2372 C CA . ILE A 1 294 ? 7.672 42 -4.52 1 78.56 294 ILE A CA 1
ATOM 2373 C C . ILE A 1 294 ? 7.117 41.594 -3.154 1 78.56 294 ILE A C 1
ATOM 2375 O O . ILE A 1 294 ? 6.055 42.094 -2.744 1 78.56 294 ILE A O 1
ATOM 2379 N N . LEU A 1 295 ? 7.938 40.75 -2.408 1 79.62 295 LEU A N 1
ATOM 2380 C CA . LEU A 1 295 ? 7.5 40.281 -1.103 1 79.62 295 LEU A CA 1
ATOM 2381 C C . LEU A 1 295 ? 7.875 41.281 -0.003 1 79.62 295 LEU A C 1
ATOM 2383 O O . LEU A 1 295 ? 7.535 41.062 1.164 1 79.62 295 LEU A O 1
ATOM 2387 N N . LYS A 1 296 ? 8.633 42.281 -0.415 1 79.31 296 LYS A N 1
ATOM 2388 C CA . LYS A 1 296 ? 9.047 43.344 0.487 1 79.31 296 LYS A CA 1
ATOM 2389 C C . LYS A 1 296 ? 9.891 42.812 1.636 1 79.31 296 LYS A C 1
ATOM 2391 O O . LYS A 1 296 ? 9.672 43.156 2.797 1 79.31 296 LYS A O 1
ATOM 2396 N N . ILE A 1 297 ? 10.719 41.906 1.28 1 84.75 297 ILE A N 1
ATOM 2397 C CA . ILE A 1 297 ? 11.664 41.344 2.246 1 84.75 297 ILE A CA 1
ATOM 2398 C C . ILE A 1 297 ? 12.789 42.344 2.504 1 84.75 297 ILE A C 1
ATOM 2400 O O . ILE A 1 297 ? 13.477 42.75 1.572 1 84.75 297 ILE A O 1
ATOM 2404 N N . PRO A 1 298 ? 13.016 42.656 3.736 1 80.69 298 PRO A N 1
ATOM 2405 C CA . PRO A 1 298 ? 14.117 43.594 4.02 1 80.69 298 PRO A CA 1
ATOM 2406 C C . PRO A 1 298 ? 15.477 43.031 3.607 1 80.69 298 PRO A C 1
ATOM 2408 O O . PRO A 1 298 ? 15.695 41.812 3.674 1 80.69 298 PRO A O 1
ATOM 2411 N N . LYS A 1 299 ? 16.438 43.844 3.16 1 82.94 299 LYS A N 1
ATOM 2412 C CA . LYS A 1 299 ? 17.75 43.469 2.625 1 82.94 299 LYS A CA 1
ATOM 2413 C C . LYS A 1 299 ? 18.562 42.688 3.666 1 82.94 299 LYS A C 1
ATOM 2415 O O . LYS A 1 299 ? 19.359 41.812 3.32 1 82.94 299 LYS A O 1
ATOM 2420 N N . GLY A 1 300 ? 18.328 42.844 4.977 1 82 300 GLY A N 1
ATOM 2421 C CA . GLY A 1 300 ? 19.125 42.219 6.027 1 82 300 GLY A CA 1
ATOM 2422 C C . GLY A 1 300 ? 18.609 40.844 6.43 1 82 300 GLY A C 1
ATOM 2423 O O . GLY A 1 300 ? 19.297 40.125 7.16 1 82 300 GLY A O 1
ATOM 2424 N N . VAL A 1 301 ? 17.578 40.469 5.777 1 85.81 301 VAL A N 1
ATOM 2425 C CA . VAL A 1 301 ? 17 39.156 6.113 1 85.81 301 VAL A CA 1
ATOM 2426 C C . VAL A 1 301 ? 17.734 38.062 5.371 1 85.81 301 VAL A C 1
ATOM 2428 O O . VAL A 1 301 ? 18.094 38.219 4.203 1 85.81 301 VAL A O 1
ATOM 2431 N N . LYS A 1 302 ? 17.969 36.969 5.973 1 88.31 302 LYS A N 1
ATOM 2432 C CA . LYS A 1 302 ? 18.719 35.812 5.438 1 88.31 302 LYS A CA 1
ATOM 2433 C C . LYS A 1 302 ? 18.047 35.281 4.168 1 88.31 302 LYS A C 1
ATOM 2435 O O . LYS A 1 302 ? 16.938 35.656 3.834 1 88.31 302 LYS A O 1
ATOM 2440 N N . LYS A 1 303 ? 18.812 34.375 3.529 1 92.62 303 LYS A N 1
ATOM 2441 C CA . LYS A 1 303 ? 18.266 33.719 2.355 1 92.62 303 LYS A CA 1
ATOM 2442 C C . LYS A 1 303 ? 17.188 32.688 2.748 1 92.62 303 LYS A C 1
ATOM 2444 O O . LYS A 1 303 ? 17.281 32.062 3.799 1 92.62 303 LYS A O 1
ATOM 2449 N N . TRP A 1 304 ? 16.281 32.625 1.871 1 92.62 304 TRP A N 1
ATOM 2450 C CA . TRP A 1 304 ? 15.18 31.703 2.07 1 92.62 304 TRP A CA 1
ATOM 2451 C C . TRP A 1 304 ? 15.602 30.281 1.723 1 92.62 304 TRP A C 1
ATOM 2453 O O . TRP A 1 304 ? 16.312 30.047 0.734 1 92.62 304 TRP A O 1
ATOM 2463 N N . THR A 1 305 ? 15.258 29.344 2.559 1 92.38 305 THR A N 1
ATOM 2464 C CA . THR A 1 305 ? 15.383 27.922 2.283 1 92.38 305 THR A CA 1
ATOM 2465 C C . THR A 1 305 ? 14.078 27.188 2.621 1 92.38 305 THR A C 1
ATOM 2467 O O . THR A 1 305 ? 13.32 27.641 3.486 1 92.38 305 THR A O 1
ATOM 2470 N N . THR A 1 306 ? 13.852 26.156 1.891 1 91.31 306 THR A N 1
ATOM 2471 C CA . THR A 1 306 ? 12.641 25.375 2.119 1 91.31 306 THR A CA 1
ATOM 2472 C C . THR A 1 306 ? 12.57 24.891 3.562 1 91.31 306 THR A C 1
ATOM 2474 O O . THR A 1 306 ? 11.531 25.016 4.219 1 91.31 306 THR A O 1
ATOM 2477 N N . CYS A 1 307 ? 13.648 24.312 3.998 1 90.06 307 CYS A N 1
ATOM 2478 C CA . CYS A 1 307 ? 13.758 23.906 5.395 1 90.06 307 CYS A CA 1
ATOM 2479 C C . CYS A 1 307 ? 15.062 24.391 6.008 1 90.06 307 CYS A C 1
ATOM 2481 O O . CYS A 1 307 ? 16.141 24.125 5.473 1 90.06 307 CYS A O 1
ATOM 2483 N N . GLN A 1 308 ? 14.859 25.047 7.086 1 84.62 308 GLN A N 1
ATOM 2484 C CA . GLN A 1 308 ? 16.031 25.516 7.82 1 84.62 308 GLN A CA 1
ATOM 2485 C C . GLN A 1 308 ? 16.562 24.422 8.734 1 84.62 308 GLN A C 1
ATOM 2487 O O . GLN A 1 308 ? 15.844 23.906 9.594 1 84.62 308 GLN A O 1
ATOM 2492 N N . THR A 1 309 ? 17.766 24 8.484 1 75.31 309 THR A N 1
ATOM 2493 C CA . THR A 1 309 ? 18.297 22.891 9.258 1 75.31 309 THR A CA 1
ATOM 2494 C C . THR A 1 309 ? 19.281 23.391 10.312 1 75.31 309 THR A C 1
ATOM 2496 O O . THR A 1 309 ? 19.641 22.656 11.227 1 75.31 309 THR A O 1
ATOM 2499 N N . ASP A 1 310 ? 19.656 24.547 10.281 1 70.25 310 ASP A N 1
ATOM 2500 C CA . ASP A 1 310 ? 20.75 25 11.125 1 70.25 310 ASP A CA 1
ATOM 2501 C C . ASP A 1 310 ? 20.234 25.719 12.375 1 70.25 310 ASP A C 1
ATOM 2503 O O . ASP A 1 310 ? 20.891 26.609 12.914 1 70.25 310 ASP A O 1
ATOM 2507 N N . PHE A 1 311 ? 19.078 25.422 12.828 1 69.44 311 PHE A N 1
ATOM 2508 C CA . PHE A 1 311 ? 18.703 26.062 14.086 1 69.44 311 PHE A CA 1
ATOM 2509 C C . PHE A 1 311 ? 18.516 25.031 15.188 1 69.44 311 PHE A C 1
ATOM 2511 O O . PHE A 1 311 ? 18.219 23.859 14.914 1 69.44 311 PHE A O 1
ATOM 2518 N N . LYS A 1 312 ? 18.938 25.344 16.391 1 75.12 312 LYS A N 1
ATOM 2519 C CA . LYS A 1 312 ? 18.812 24.453 17.547 1 75.12 312 LYS A CA 1
ATOM 2520 C C . LYS A 1 312 ? 17.375 24.375 18.016 1 75.12 312 LYS A C 1
ATOM 2522 O O . LYS A 1 312 ? 16.781 25.391 18.406 1 75.12 312 LYS A O 1
ATOM 2527 N N . PHE A 1 313 ? 16.75 23.344 17.75 1 81.75 313 PHE A N 1
ATOM 2528 C CA . PHE A 1 313 ? 15.367 23.109 18.172 1 81.75 313 PHE A CA 1
ATOM 2529 C C . PHE A 1 313 ? 15.227 21.75 18.844 1 81.75 313 PHE A C 1
ATOM 2531 O O . PHE A 1 313 ? 15.539 20.719 18.234 1 81.75 313 PHE A O 1
ATOM 2538 N N . SER A 1 314 ? 14.844 21.797 20.078 1 78.44 314 SER A N 1
ATOM 2539 C CA . SER A 1 314 ? 14.609 20.547 20.797 1 78.44 314 SER A CA 1
ATOM 2540 C C . SER A 1 314 ? 13.172 20.078 20.656 1 78.44 314 SER A C 1
ATOM 2542 O O . SER A 1 314 ? 12.234 20.797 21.016 1 78.44 314 SER A O 1
ATOM 2544 N N . ARG A 1 315 ? 12.906 18.969 20.188 1 74.19 315 ARG A N 1
ATOM 2545 C CA . ARG A 1 315 ? 11.57 18.438 19.891 1 74.19 315 ARG A CA 1
ATOM 2546 C C . ARG A 1 315 ? 10.844 18.047 21.172 1 74.19 315 ARG A C 1
ATOM 2548 O O . ARG A 1 315 ? 9.625 18.156 21.266 1 74.19 315 ARG A O 1
ATOM 2555 N N . GLY A 1 316 ? 11.602 17.703 22.109 1 66 316 GLY A N 1
ATOM 2556 C CA . GLY A 1 316 ? 11.008 17.359 23.391 1 66 316 GLY A CA 1
ATOM 2557 C C . GLY A 1 316 ? 9.93 16.297 23.297 1 66 316 GLY A C 1
ATOM 2558 O O . GLY A 1 316 ? 10.102 15.297 22.594 1 66 316 GLY A O 1
ATOM 2559 N N . PHE A 1 317 ? 8.758 16.641 24.078 1 61.44 317 PHE A N 1
ATOM 2560 C CA . PHE A 1 317 ? 7.621 15.727 24.188 1 61.44 317 PHE A CA 1
ATOM 2561 C C . PHE A 1 317 ? 6.793 15.75 22.906 1 61.44 317 PHE A C 1
ATOM 2563 O O . PHE A 1 317 ? 6.375 16.812 22.438 1 61.44 317 PHE A O 1
ATOM 2570 N N . LEU A 1 318 ? 6.5 14.586 22.406 1 70.56 318 LEU A N 1
ATOM 2571 C CA . LEU A 1 318 ? 5.875 14.523 21.094 1 70.56 318 LEU A CA 1
ATOM 2572 C C . LEU A 1 318 ? 4.469 13.938 21.188 1 70.56 318 LEU A C 1
ATOM 2574 O O . LEU A 1 318 ? 3.783 13.781 20.172 1 70.56 318 LEU A O 1
ATOM 2578 N N . GLU A 1 319 ? 4.012 13.789 22.453 1 77.88 319 GLU A N 1
ATOM 2579 C CA . GLU A 1 319 ? 2.65 13.273 22.594 1 77.88 319 GLU A CA 1
ATOM 2580 C C . GLU A 1 319 ? 1.645 14.414 22.734 1 77.88 319 GLU A C 1
ATOM 2582 O O . GLU A 1 319 ? 1.815 15.289 23.594 1 77.88 319 GLU A O 1
ATOM 2587 N N . MET A 1 320 ? 0.665 14.445 21.953 1 87 320 MET A N 1
ATOM 2588 C CA . MET A 1 320 ? -0.313 15.531 21.922 1 87 320 MET A CA 1
ATOM 2589 C C . MET A 1 320 ? -1.678 15.039 22.406 1 87 320 MET A C 1
ATOM 2591 O O . MET A 1 320 ? -2.701 15.656 22.094 1 87 320 MET A O 1
ATOM 2595 N N . ASP A 1 321 ? -1.69 13.961 23.172 1 87.5 321 ASP A N 1
ATOM 2596 C CA . ASP A 1 321 ? -2.941 13.344 23.594 1 87.5 321 ASP A CA 1
ATOM 2597 C C . ASP A 1 321 ? -3.779 14.32 24.422 1 87.5 321 ASP A C 1
ATOM 2599 O O . ASP A 1 321 ? -4.984 14.453 24.203 1 87.5 321 ASP A O 1
ATOM 2603 N N . GLN A 1 322 ? -3.107 14.969 25.328 1 87.56 322 GLN A N 1
ATOM 2604 C CA . GLN A 1 322 ? -3.824 15.891 26.203 1 87.56 322 GLN A CA 1
ATOM 2605 C C . GLN A 1 322 ? -4.406 17.062 25.422 1 87.56 322 GLN A C 1
ATOM 2607 O O . GLN A 1 322 ? -5.516 17.516 25.703 1 87.56 322 GLN A O 1
ATOM 2612 N N . ASP A 1 323 ? -3.682 17.516 24.453 1 89.12 323 ASP A N 1
ATOM 2613 C CA . ASP A 1 323 ? -4.137 18.641 23.625 1 89.12 323 ASP A CA 1
ATOM 2614 C C . ASP A 1 323 ? -5.355 18.25 22.781 1 89.12 323 ASP A C 1
ATOM 2616 O O . ASP A 1 323 ? -6.312 19.016 22.688 1 89.12 323 ASP A O 1
ATOM 2620 N N . PHE A 1 324 ? -5.355 17.078 22.266 1 90.38 324 PHE A N 1
ATOM 2621 C CA . PHE A 1 324 ? -6.48 16.609 21.469 1 90.38 324 PHE A CA 1
ATOM 2622 C C . PHE A 1 324 ? -7.703 16.359 22.344 1 90.38 324 PHE A C 1
ATOM 2624 O O . PHE A 1 324 ? -8.836 16.641 21.938 1 90.38 324 PHE A O 1
ATOM 2631 N N . ARG A 1 325 ? -7.488 15.812 23.531 1 90.88 325 ARG A N 1
ATOM 2632 C CA . ARG A 1 325 ? -8.602 15.617 24.438 1 90.88 325 ARG A CA 1
ATOM 2633 C C . ARG A 1 325 ? -9.242 16.938 24.828 1 90.88 325 ARG A C 1
ATOM 2635 O O . ARG A 1 325 ? -10.469 17.062 24.891 1 90.88 325 ARG A O 1
ATOM 2642 N N . LYS A 1 326 ? -8.375 17.938 25.109 1 88.12 326 LYS A N 1
ATOM 2643 C CA . LYS A 1 326 ? -8.875 19.266 25.422 1 88.12 326 LYS A CA 1
ATOM 2644 C C . LYS A 1 326 ? -9.688 19.828 24.266 1 88.12 326 LYS A C 1
ATOM 2646 O O . LYS A 1 326 ? -10.781 20.359 24.469 1 88.12 326 LYS A O 1
ATOM 2651 N N . ALA A 1 327 ? -9.18 19.734 23.047 1 88.75 327 ALA A N 1
ATOM 2652 C CA . ALA A 1 327 ? -9.898 20.219 21.859 1 88.75 327 ALA A CA 1
ATOM 2653 C C . ALA A 1 327 ? -11.266 19.547 21.75 1 88.75 327 ALA A C 1
ATOM 2655 O O . ALA A 1 327 ? -12.273 20.219 21.5 1 88.75 327 ALA A O 1
ATOM 2656 N N . SER A 1 328 ? -11.266 18.25 21.938 1 88.69 328 SER A N 1
ATOM 2657 C CA . SER A 1 328 ? -12.508 17.484 21.828 1 88.69 328 SER A CA 1
ATOM 2658 C C . SER A 1 328 ? -13.516 17.922 22.891 1 88.69 328 SER A C 1
ATOM 2660 O O . SER A 1 328 ? -14.695 18.109 22.594 1 88.69 328 SER A O 1
ATOM 2662 N N . ARG A 1 329 ? -13.055 18.109 24.109 1 88 329 ARG A N 1
ATOM 2663 C CA . ARG A 1 329 ? -13.922 18.516 25.219 1 88 329 ARG A CA 1
ATOM 2664 C C . ARG A 1 329 ? -14.562 19.875 24.938 1 88 329 ARG A C 1
ATOM 2666 O O . ARG A 1 329 ? -15.703 20.109 25.328 1 88 329 ARG A O 1
ATOM 2673 N N . GLU A 1 330 ? -13.805 20.719 24.266 1 85.31 330 GLU A N 1
ATOM 2674 C CA . GLU A 1 330 ? -14.281 22.062 23.953 1 85.31 330 GLU A CA 1
ATOM 2675 C C . GLU A 1 330 ? -15 22.094 22.609 1 85.31 330 GLU A C 1
ATOM 2677 O O . GLU A 1 330 ? -15.234 23.172 22.062 1 85.31 330 GLU A O 1
ATOM 2682 N N . ASN A 1 331 ? -15.258 20.938 21.969 1 85.88 331 ASN A N 1
ATOM 2683 C CA . ASN A 1 331 ? -16.031 20.75 20.75 1 85.88 331 ASN A CA 1
ATOM 2684 C C . ASN A 1 331 ? -15.312 21.344 19.531 1 85.88 331 ASN A C 1
ATOM 2686 O O . ASN A 1 331 ? -15.953 21.891 18.641 1 85.88 331 ASN A O 1
ATOM 2690 N N . VAL A 1 332 ? -14 21.422 19.656 1 89.25 332 VAL A N 1
ATOM 2691 C CA . VAL A 1 332 ? -13.188 21.734 18.484 1 89.25 332 VAL A CA 1
ATOM 2692 C C . VAL A 1 332 ? -13.062 20.5 17.594 1 89.25 332 VAL A C 1
ATOM 2694 O O . VAL A 1 332 ? -12.602 19.453 18.047 1 89.25 332 VAL A O 1
ATOM 2697 N N . LYS A 1 333 ? -13.461 20.578 16.359 1 89.44 333 LYS A N 1
ATOM 2698 C CA . LYS A 1 333 ? -13.438 19.438 15.438 1 89.44 333 LYS A CA 1
ATOM 2699 C C . LYS A 1 333 ? -12.047 19.266 14.82 1 89.44 333 LYS A C 1
ATOM 2701 O O . LYS A 1 333 ? -11.375 20.25 14.516 1 89.44 333 LYS A O 1
ATOM 2706 N N . SER A 1 334 ? -11.672 18.031 14.711 1 92.44 334 SER A N 1
ATOM 2707 C CA . SER A 1 334 ? -10.367 17.75 14.125 1 92.44 334 SER A CA 1
ATOM 2708 C C . SER A 1 334 ? -10.5 16.859 12.891 1 92.44 334 SER A C 1
ATOM 2710 O O . SER A 1 334 ? -11.289 15.914 12.891 1 92.44 334 SER A O 1
ATOM 2712 N N . LEU A 1 335 ? -9.844 17.203 11.875 1 93.94 335 LEU A N 1
ATOM 2713 C CA . LEU A 1 335 ? -9.648 16.391 10.672 1 93.94 335 LEU A CA 1
ATOM 2714 C C . LEU A 1 335 ? -8.203 15.922 10.562 1 93.94 335 LEU A C 1
ATOM 2716 O O . LEU A 1 335 ? -7.293 16.75 10.422 1 93.94 335 LEU A O 1
ATOM 2720 N N . LEU A 1 336 ? -8.023 14.672 10.727 1 93.69 336 LEU A N 1
ATOM 2721 C CA . LEU A 1 336 ? -6.703 14.07 10.57 1 93.69 336 LEU A CA 1
ATOM 2722 C C . LEU A 1 336 ? -6.621 13.281 9.266 1 93.69 336 LEU A C 1
ATOM 2724 O O . LEU A 1 336 ? -7.539 12.531 8.93 1 93.69 336 LEU A O 1
ATOM 2728 N N . PHE A 1 337 ? -5.578 13.508 8.523 1 93.38 337 PHE A N 1
ATOM 2729 C CA . PHE A 1 337 ? -5.484 12.844 7.23 1 93.38 337 PHE A CA 1
ATOM 2730 C C . PHE A 1 337 ? -4.062 12.352 6.973 1 93.38 337 PHE A C 1
ATOM 2732 O O . PHE A 1 337 ? -3.096 13.047 7.289 1 93.38 337 PHE A O 1
ATOM 2739 N N . TYR A 1 338 ? -3.943 11.125 6.488 1 93.69 338 TYR A N 1
ATOM 2740 C CA . TYR A 1 338 ? -2.68 10.445 6.223 1 93.69 338 TYR A CA 1
ATOM 2741 C C . TYR A 1 338 ? -2.688 9.805 4.84 1 93.69 338 TYR A C 1
ATOM 2743 O O . TYR A 1 338 ? -3.752 9.57 4.266 1 93.69 338 TYR A O 1
ATOM 2751 N N . GLY A 1 339 ? -1.507 9.617 4.348 1 93.19 339 GLY A N 1
ATOM 2752 C CA . GLY A 1 339 ? -1.341 8.781 3.172 1 93.19 339 GLY A CA 1
ATOM 2753 C C . GLY A 1 339 ? -0.893 7.367 3.502 1 93.19 339 GLY A C 1
ATOM 2754 O O . GLY A 1 339 ? -0.072 7.168 4.402 1 93.19 339 GLY A O 1
ATOM 2755 N N . ASP A 1 340 ? -1.353 6.41 2.725 1 92.81 340 ASP A N 1
ATOM 2756 C CA . ASP A 1 340 ? -1.032 5.016 3.018 1 92.81 340 ASP A CA 1
ATOM 2757 C C . ASP A 1 340 ? 0.344 4.641 2.471 1 92.81 340 ASP A C 1
ATOM 2759 O O . ASP A 1 340 ? 0.837 3.539 2.717 1 92.81 340 ASP A O 1
ATOM 2763 N N . ALA A 1 341 ? 0.982 5.547 1.744 1 93 341 ALA A N 1
ATOM 2764 C CA . ALA A 1 341 ? 2.305 5.281 1.182 1 93 341 ALA A CA 1
ATOM 2765 C C . ALA A 1 341 ? 3.369 6.141 1.854 1 93 341 ALA A C 1
ATOM 2767 O O . ALA A 1 341 ? 4.473 6.301 1.326 1 93 341 ALA A O 1
ATOM 2768 N N . ASP A 1 342 ? 3.035 6.719 2.98 1 93.25 342 ASP A N 1
ATOM 2769 C CA . ASP A 1 342 ? 3.945 7.562 3.748 1 93.25 342 ASP A CA 1
ATOM 2770 C C . ASP A 1 342 ? 4.691 6.746 4.801 1 93.25 342 ASP A C 1
ATOM 2772 O O . ASP A 1 342 ? 4.121 6.379 5.832 1 93.25 342 ASP A O 1
ATOM 2776 N N . MET A 1 343 ? 5.938 6.559 4.629 1 91.62 343 MET A N 1
ATOM 2777 C CA . MET A 1 343 ? 6.723 5.781 5.586 1 91.62 343 MET A CA 1
ATOM 2778 C C . MET A 1 343 ? 7.219 6.664 6.723 1 91.62 343 MET A C 1
ATOM 2780 O O . MET A 1 343 ? 7.504 6.172 7.816 1 91.62 343 MET A O 1
ATOM 2784 N N . VAL A 1 344 ? 7.379 7.898 6.48 1 90.12 344 VAL A N 1
ATOM 2785 C CA . VAL A 1 344 ? 7.906 8.836 7.465 1 90.12 344 VAL A CA 1
ATOM 2786 C C . VAL A 1 344 ? 6.891 9.039 8.586 1 90.12 344 VAL A C 1
ATOM 2788 O O . VAL A 1 344 ? 7.258 9.062 9.766 1 90.12 344 VAL A O 1
ATOM 2791 N N . CYS A 1 345 ? 5.664 9.164 8.188 1 91 345 CYS A N 1
ATOM 2792 C CA . CYS A 1 345 ? 4.551 9.273 9.125 1 91 345 CYS A CA 1
ATOM 2793 C C . CYS A 1 345 ? 3.426 8.32 8.75 1 91 345 CYS A C 1
ATOM 2795 O O . CYS A 1 345 ? 2.361 8.75 8.305 1 91 345 CYS A O 1
ATOM 2797 N N . PRO A 1 346 ? 3.693 7.051 9.07 1 91.75 346 PRO A N 1
ATOM 2798 C CA . PRO A 1 346 ? 2.65 6.086 8.711 1 91.75 346 PRO A CA 1
ATOM 2799 C C . PRO A 1 346 ? 1.316 6.375 9.391 1 91.75 346 PRO A C 1
ATOM 2801 O O . PRO A 1 346 ? 1.293 6.824 10.547 1 91.75 346 PRO A O 1
ATOM 2804 N N . PHE A 1 347 ? 0.219 6.086 8.703 1 93 347 PHE A N 1
ATOM 2805 C CA . PHE A 1 347 ? -1.108 6.379 9.234 1 93 347 PHE A CA 1
ATOM 2806 C C . PHE A 1 347 ? -1.375 5.582 10.508 1 93 347 PHE A C 1
ATOM 2808 O O . PHE A 1 347 ? -2.213 5.973 11.32 1 93 347 PHE A O 1
ATOM 2815 N N . THR A 1 348 ? -0.669 4.457 10.711 1 90.81 348 THR A N 1
ATOM 2816 C CA . THR A 1 348 ? -0.878 3.633 11.891 1 90.81 348 THR A CA 1
ATOM 2817 C C . THR A 1 348 ? -0.519 4.406 13.156 1 90.81 348 THR A C 1
ATOM 2819 O O . THR A 1 348 ? -1.059 4.133 14.234 1 90.81 348 THR A O 1
ATOM 2822 N N . MET A 1 349 ? 0.358 5.344 13.008 1 87.38 349 MET A N 1
ATOM 2823 C CA . MET A 1 349 ? 0.672 6.219 14.125 1 87.38 349 MET A CA 1
ATOM 2824 C C . MET A 1 349 ? -0.563 6.996 14.578 1 87.38 349 MET A C 1
ATOM 2826 O O . MET A 1 349 ? -0.819 7.125 15.773 1 87.38 349 MET A O 1
ATOM 2830 N N . GLY A 1 350 ? -1.258 7.523 13.586 1 88.69 350 GLY A N 1
ATOM 2831 C CA . GLY A 1 350 ? -2.508 8.203 13.883 1 88.69 350 GLY A CA 1
ATOM 2832 C C . GLY A 1 350 ? -3.553 7.297 14.5 1 88.69 350 GLY A C 1
ATOM 2833 O O . GLY A 1 350 ? -4.25 7.691 15.438 1 88.69 350 GLY A O 1
ATOM 2834 N N . GLN A 1 351 ? -3.621 6.062 14.031 1 89.62 351 GLN A N 1
ATOM 2835 C CA . GLN A 1 351 ? -4.578 5.102 14.562 1 89.62 351 GLN A CA 1
ATOM 2836 C C . GLN A 1 351 ? -4.289 4.797 16.031 1 89.62 351 GLN A C 1
ATOM 2838 O O . GLN A 1 351 ? -5.207 4.73 16.844 1 89.62 351 GLN A O 1
ATOM 2843 N N . LEU A 1 352 ? -3.057 4.609 16.328 1 86.19 352 LEU A N 1
ATOM 2844 C CA . LEU A 1 352 ? -2.658 4.293 17.703 1 86.19 352 LEU A CA 1
ATOM 2845 C C . LEU A 1 352 ? -2.943 5.465 18.641 1 86.19 352 LEU A C 1
ATOM 2847 O O . LEU A 1 352 ? -3.393 5.27 19.766 1 86.19 352 LEU A O 1
ATOM 2851 N N . MET A 1 353 ? -2.641 6.652 18.172 1 86.69 353 MET A N 1
ATOM 2852 C CA . MET A 1 353 ? -2.934 7.836 18.969 1 86.69 353 MET A CA 1
ATOM 2853 C C . MET A 1 353 ? -4.426 7.941 19.266 1 86.69 353 MET A C 1
ATOM 2855 O O . MET A 1 353 ? -4.828 8.203 20.406 1 86.69 353 MET A O 1
ATOM 2859 N N . LEU A 1 354 ? -5.242 7.762 18.25 1 89.38 354 LEU A N 1
ATOM 2860 C CA . LEU A 1 354 ? -6.688 7.867 18.406 1 89.38 354 LEU A CA 1
ATOM 2861 C C . LEU A 1 354 ? -7.203 6.844 19.406 1 89.38 354 LEU A C 1
ATOM 2863 O O . LEU A 1 354 ? -8.117 7.133 20.188 1 89.38 354 LEU A O 1
ATOM 2867 N N . ASP A 1 355 ? -6.625 5.738 19.344 1 85.94 355 ASP A N 1
ATOM 2868 C CA . ASP A 1 355 ? -6.996 4.711 20.312 1 85.94 355 ASP A CA 1
ATOM 2869 C C . ASP A 1 355 ? -6.695 5.168 21.734 1 85.94 355 ASP A C 1
ATOM 2871 O O . ASP A 1 355 ? -7.492 4.941 22.656 1 85.94 355 ASP A O 1
ATOM 2875 N N . ARG A 1 356 ? -5.609 5.789 21.953 1 85.19 356 ARG A N 1
ATOM 2876 C CA . ARG A 1 356 ? -5.184 6.238 23.281 1 85.19 356 ARG A CA 1
ATOM 2877 C C . ARG A 1 356 ? -6.066 7.375 23.781 1 85.19 356 ARG A C 1
ATOM 2879 O O . ARG A 1 356 ? -6.184 7.59 24.984 1 85.19 356 ARG A O 1
ATOM 2886 N N . LEU A 1 357 ? -6.605 8.141 22.859 1 90.25 357 LEU A N 1
ATOM 2887 C CA . LEU A 1 357 ? -7.434 9.273 23.266 1 90.25 357 LEU A CA 1
ATOM 2888 C C . LEU A 1 357 ? -8.688 8.797 24 1 90.25 357 LEU A C 1
ATOM 2890 O O . LEU A 1 357 ? -9.258 9.539 24.797 1 90.25 357 LEU A O 1
ATOM 2894 N N . GLY A 1 358 ? -9.148 7.57 23.672 1 90.69 358 GLY A N 1
ATOM 2895 C CA . GLY A 1 358 ? -10.297 7.008 24.359 1 90.69 358 GLY A CA 1
ATOM 2896 C C . GLY A 1 358 ? -11.609 7.66 23.953 1 90.69 358 GLY A C 1
ATOM 2897 O O . GLY A 1 358 ? -12.578 7.645 24.719 1 90.69 358 GLY A O 1
ATOM 2898 N N . LEU A 1 359 ? -11.648 8.305 22.844 1 93.44 359 LEU A N 1
ATOM 2899 C CA . LEU A 1 359 ? -12.867 8.922 22.344 1 93.44 359 LEU A CA 1
ATOM 2900 C C . LEU A 1 359 ? -13.82 7.875 21.781 1 93.44 359 LEU A C 1
ATOM 2902 O O . LEU A 1 359 ? -13.383 6.82 21.297 1 93.44 359 LEU A O 1
ATOM 2906 N N . LYS A 1 360 ? -15.078 8.156 21.797 1 94.25 360 LYS A N 1
ATOM 2907 C CA . LYS A 1 360 ? -16.094 7.242 21.297 1 94.25 360 LYS A CA 1
ATOM 2908 C C . LYS A 1 360 ? -15.984 7.07 19.781 1 94.25 360 LYS A C 1
ATOM 2910 O O . LYS A 1 360 ? -15.898 8.055 19.047 1 94.25 360 LYS A O 1
ATOM 2915 N N . LEU A 1 361 ? -15.938 5.824 19.328 1 95.06 361 LEU A N 1
ATOM 2916 C CA . LEU A 1 361 ? -15.977 5.512 17.906 1 95.06 361 LEU A CA 1
ATOM 2917 C C . LEU A 1 361 ? -17.406 5.629 17.359 1 95.06 361 LEU A C 1
ATOM 2919 O O . LEU A 1 361 ? -18.312 4.984 17.875 1 95.06 361 LEU A O 1
ATOM 2923 N N . LEU A 1 362 ? -17.609 6.48 16.422 1 94.38 362 LEU A N 1
ATOM 2924 C CA . LEU A 1 362 ? -18.938 6.742 15.891 1 94.38 362 LEU A CA 1
ATOM 2925 C C . LEU A 1 362 ? -19.156 5.973 14.586 1 94.38 362 LEU A C 1
ATOM 2927 O O . LEU A 1 362 ? -20.297 5.609 14.258 1 94.38 362 LEU A O 1
ATOM 2931 N N . GLN A 1 363 ? -18.109 5.762 13.805 1 94.19 363 GLN A N 1
ATOM 2932 C CA . GLN A 1 363 ? -18.156 5.027 12.539 1 94.19 363 GLN A CA 1
ATOM 2933 C C . GLN A 1 363 ? -16.859 4.242 12.328 1 94.19 363 GLN A C 1
ATOM 2935 O O . GLN A 1 363 ? -15.766 4.812 12.336 1 94.19 363 GLN A O 1
ATOM 2940 N N . ASP A 1 364 ? -17 2.91 12.07 1 93.12 364 ASP A N 1
ATOM 2941 C CA . ASP A 1 364 ? -15.852 2.072 11.75 1 93.12 364 ASP A CA 1
ATOM 2942 C C . ASP A 1 364 ? -15.211 2.492 10.422 1 93.12 364 ASP A C 1
ATOM 2944 O O . ASP A 1 364 ? -15.859 3.133 9.594 1 93.12 364 ASP A O 1
ATOM 2948 N N . SER A 1 365 ? -13.961 2.137 10.328 1 94.12 365 SER A N 1
ATOM 2949 C CA . SER A 1 365 ? -13.289 2.395 9.062 1 94.12 365 SER A CA 1
ATOM 2950 C C . SER A 1 365 ? -14.117 1.882 7.887 1 94.12 365 SER A C 1
ATOM 2952 O O . SER A 1 365 ? -14.641 0.766 7.926 1 94.12 365 SER A O 1
ATOM 2954 N N . SER A 1 366 ? -14.289 2.746 6.949 1 91.88 366 SER A N 1
ATOM 2955 C CA . SER A 1 366 ? -15.047 2.43 5.742 1 91.88 366 SER A CA 1
ATOM 2956 C C . SER A 1 366 ? -14.477 3.146 4.527 1 91.88 366 SER A C 1
ATOM 2958 O O . SER A 1 366 ? -13.742 4.125 4.664 1 91.88 366 SER A O 1
ATOM 2960 N N . VAL A 1 367 ? -14.805 2.562 3.352 1 90.81 367 VAL A N 1
ATOM 2961 C CA . VAL A 1 367 ? -14.336 3.174 2.113 1 90.81 367 VAL A CA 1
ATOM 2962 C C . VAL A 1 367 ? -14.867 4.602 2.006 1 90.81 367 VAL A C 1
ATOM 2964 O O . VAL A 1 367 ? -16.031 4.855 2.293 1 90.81 367 VAL A O 1
ATOM 2967 N N . TYR A 1 368 ? -14 5.516 1.711 1 91.69 368 TYR A N 1
ATOM 2968 C CA . TYR A 1 368 ? -14.32 6.93 1.557 1 91.69 368 TYR A CA 1
ATOM 2969 C C . TYR A 1 368 ? -14.195 7.363 0.1 1 91.69 368 TYR A C 1
ATOM 2971 O O . TYR A 1 368 ? -13.133 7.219 -0.508 1 91.69 368 TYR A O 1
ATOM 2979 N N . ALA A 1 369 ? -15.312 7.812 -0.434 1 89.44 369 ALA A N 1
ATOM 2980 C CA . ALA A 1 369 ? -15.336 8.25 -1.827 1 89.44 369 ALA A CA 1
ATOM 2981 C C . ALA A 1 369 ? -15.883 9.672 -1.945 1 89.44 369 ALA A C 1
ATOM 2983 O O . ALA A 1 369 ? -16.703 10.094 -1.134 1 89.44 369 ALA A O 1
ATOM 2984 N N . ILE A 1 370 ? -15.32 10.438 -2.824 1 87.88 370 ILE A N 1
ATOM 2985 C CA . ILE A 1 370 ? -15.828 11.75 -3.213 1 87.88 370 ILE A CA 1
ATOM 2986 C C . ILE A 1 370 ? -16.25 11.719 -4.68 1 87.88 370 ILE A C 1
ATOM 2988 O O . ILE A 1 370 ? -15.445 11.406 -5.559 1 87.88 370 ILE A O 1
ATOM 2992 N N . ASN A 1 371 ? -17.5 12.055 -4.945 1 81.12 371 ASN A N 1
ATOM 2993 C CA . ASN A 1 371 ? -18.031 12.023 -6.305 1 81.12 371 ASN A CA 1
ATOM 2994 C C . ASN A 1 371 ? -17.781 10.68 -6.98 1 81.12 371 ASN A C 1
ATOM 2996 O O . ASN A 1 371 ? -17.234 10.633 -8.086 1 81.12 371 ASN A O 1
ATOM 3000 N N . GLU A 1 372 ? -17.828 9.594 -6.25 1 81.19 372 GLU A N 1
ATOM 3001 C CA . GLU A 1 372 ? -17.781 8.211 -6.723 1 81.19 372 GLU A CA 1
ATOM 3002 C C . GLU A 1 372 ? -16.344 7.773 -6.98 1 81.19 372 GLU A C 1
ATOM 3004 O O . GLU A 1 372 ? -16.094 6.699 -7.535 1 81.19 372 GLU A O 1
ATOM 3009 N N . THR A 1 373 ? -15.492 8.633 -6.648 1 83.94 373 THR A N 1
ATOM 3010 C CA . THR A 1 373 ? -14.086 8.25 -6.703 1 83.94 373 THR A CA 1
ATOM 3011 C C . THR A 1 373 ? -13.57 7.859 -5.32 1 83.94 373 THR A C 1
ATOM 3013 O O . THR A 1 373 ? -13.664 8.641 -4.375 1 83.94 373 THR A O 1
ATOM 3016 N N . ILE A 1 374 ? -13.141 6.68 -5.242 1 88.06 374 ILE A N 1
ATOM 3017 C CA . ILE A 1 374 ? -12.617 6.191 -3.967 1 88.06 374 ILE A CA 1
ATOM 3018 C C . ILE A 1 374 ? -11.312 6.906 -3.637 1 88.06 374 ILE A C 1
ATOM 3020 O O . ILE A 1 374 ? -10.375 6.902 -4.441 1 88.06 374 ILE A O 1
ATOM 3024 N N . ILE A 1 375 ? -11.234 7.508 -2.473 1 89.62 375 ILE A N 1
ATOM 3025 C CA . ILE A 1 375 ? -10.078 8.281 -2.047 1 89.62 375 ILE A CA 1
ATOM 3026 C C . ILE A 1 375 ? -9.281 7.488 -1.01 1 89.62 375 ILE A C 1
ATOM 3028 O O . ILE A 1 375 ? -8.062 7.648 -0.898 1 89.62 375 ILE A O 1
ATOM 3032 N N . GLY A 1 376 ? -9.969 6.695 -0.269 1 91.38 376 GLY A N 1
ATOM 3033 C CA . GLY A 1 376 ? -9.336 5.906 0.775 1 91.38 376 GLY A CA 1
ATOM 3034 C C . GLY A 1 376 ? -10.32 5.398 1.814 1 91.38 376 GLY A C 1
ATOM 3035 O O . GLY A 1 376 ? -11.352 4.824 1.471 1 91.38 376 GLY A O 1
ATOM 3036 N N . GLN A 1 377 ? -9.906 5.512 3.041 1 93.5 377 GLN A N 1
ATOM 3037 C CA . GLN A 1 377 ? -10.711 5.047 4.164 1 93.5 377 GLN A CA 1
ATOM 3038 C C . GLN A 1 377 ? -11 6.184 5.141 1 93.5 377 GLN A C 1
ATOM 3040 O O . GLN A 1 377 ? -10.195 7.109 5.273 1 93.5 377 GLN A O 1
ATOM 3045 N N . LYS A 1 378 ? -12.156 6.113 5.781 1 95 378 LYS A N 1
ATOM 3046 C CA . LYS A 1 378 ? -12.555 7.105 6.773 1 95 378 LYS A CA 1
ATOM 3047 C C . LYS A 1 378 ? -13.047 6.438 8.055 1 95 378 LYS A C 1
ATOM 3049 O O . LYS A 1 378 ? -13.773 5.441 8 1 95 378 LYS A O 1
ATOM 3054 N N . THR A 1 379 ? -12.547 6.891 9.156 1 95 379 THR A N 1
ATOM 3055 C CA . THR A 1 379 ? -13.016 6.543 10.492 1 95 379 THR A CA 1
ATOM 3056 C C . THR A 1 379 ? -13.492 7.785 11.242 1 95 379 THR A C 1
ATOM 3058 O O . THR A 1 379 ? -12.875 8.844 11.148 1 95 379 THR A O 1
ATOM 3061 N N . VAL A 1 380 ? -14.648 7.672 11.961 1 94.94 380 VAL A N 1
ATOM 3062 C CA . VAL A 1 380 ? -15.188 8.844 12.641 1 94.94 380 VAL A CA 1
ATOM 3063 C C . VAL A 1 380 ? -15.258 8.57 14.148 1 94.94 380 VAL A C 1
ATOM 3065 O O . VAL A 1 380 ? -15.844 7.574 14.578 1 94.94 380 VAL A O 1
ATOM 3068 N N . TYR A 1 381 ? -14.578 9.406 14.883 1 94 381 TYR A N 1
ATOM 3069 C CA . TYR A 1 381 ? -14.672 9.469 16.328 1 94 381 TYR A CA 1
ATOM 3070 C C . TYR A 1 381 ? -15.445 10.703 16.781 1 94 381 TYR A C 1
ATOM 3072 O O . TYR A 1 381 ? -15.766 11.57 15.969 1 94 381 TYR A O 1
ATOM 3080 N N . GLU A 1 382 ? -15.789 10.688 18.016 1 93.06 382 GLU A N 1
ATOM 3081 C CA . GLU A 1 382 ? -16.359 11.922 18.562 1 93.06 382 GLU A CA 1
ATO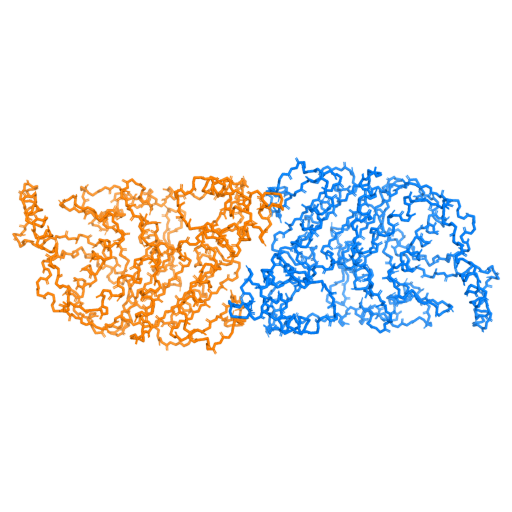M 3082 C C . GLU A 1 382 ? -15.438 13.109 18.312 1 93.06 382 GLU A C 1
ATOM 3084 O O . GLU A 1 382 ? -14.305 13.141 18.797 1 93.06 382 GLU A O 1
ATOM 3089 N N . ASN A 1 383 ? -15.797 14.102 17.469 1 90.19 383 ASN A N 1
ATOM 3090 C CA . ASN A 1 383 ? -15.156 15.367 17.156 1 90.19 383 ASN A CA 1
ATOM 3091 C C . ASN A 1 383 ? -13.891 15.172 16.328 1 90.19 383 ASN A C 1
ATOM 3093 O O . ASN A 1 383 ? -13.078 16.094 16.188 1 90.19 383 ASN A O 1
ATOM 3097 N N . ILE A 1 384 ? -13.609 13.93 15.852 1 93.44 384 ILE A N 1
ATOM 3098 C CA . ILE A 1 384 ? -12.43 13.695 15.023 1 93.44 384 ILE A CA 1
ATOM 3099 C C . ILE A 1 384 ? -12.805 12.844 13.812 1 93.44 384 ILE A C 1
ATOM 3101 O O . ILE A 1 384 ? -13.453 11.805 13.961 1 93.44 384 ILE A O 1
ATOM 3105 N N . GLU A 1 385 ? -12.555 13.297 12.695 1 94.12 385 GLU A N 1
ATOM 3106 C CA . GLU A 1 385 ? -12.586 12.508 11.469 1 94.12 385 GLU A CA 1
ATOM 3107 C C . GLU A 1 385 ? -11.18 12.125 11.016 1 94.12 385 GLU A C 1
ATOM 3109 O O . GLU A 1 385 ? -10.297 12.977 10.953 1 94.12 385 GLU A O 1
ATOM 3114 N N . PHE A 1 386 ? -10.961 10.852 10.797 1 94.62 386 PHE A N 1
ATOM 3115 C CA . PHE A 1 386 ? -9.664 10.289 10.445 1 94.62 386 PHE A CA 1
ATOM 3116 C C . PHE A 1 386 ? -9.688 9.711 9.039 1 94.62 386 PHE A C 1
ATOM 3118 O O . PHE A 1 386 ? -10.438 8.773 8.758 1 94.62 386 PHE A O 1
ATOM 3125 N N . LEU A 1 387 ? -8.859 10.273 8.18 1 94.44 387 LEU A N 1
ATOM 3126 C CA . LEU A 1 387 ? -8.836 9.859 6.781 1 94.44 387 LEU A CA 1
ATOM 3127 C C . LEU A 1 387 ? -7.484 9.25 6.422 1 94.44 387 LEU A C 1
ATOM 3129 O O . LEU A 1 387 ? -6.438 9.766 6.816 1 94.44 387 LEU A O 1
ATOM 3133 N N . VAL A 1 388 ? -7.535 8.141 5.766 1 94.19 388 VAL A N 1
ATOM 3134 C CA . VAL A 1 388 ? -6.352 7.539 5.16 1 94.19 388 VAL A CA 1
ATOM 3135 C C . VAL A 1 388 ? -6.5 7.512 3.643 1 94.19 388 VAL A C 1
ATOM 3137 O O . VAL A 1 388 ? -7.312 6.758 3.105 1 94.19 388 VAL A O 1
ATOM 3140 N N . PHE A 1 389 ? -5.711 8.352 2.961 1 92.88 389 PHE A N 1
ATOM 3141 C CA . PHE A 1 389 ? -5.75 8.422 1.504 1 92.88 389 PHE A CA 1
ATOM 3142 C C . PHE A 1 389 ? -5.004 7.246 0.887 1 92.88 389 PHE A C 1
ATOM 3144 O O . PHE A 1 389 ? -3.938 6.859 1.367 1 92.88 389 PHE A O 1
ATOM 3151 N N . LYS A 1 390 ? -5.613 6.695 -0.139 1 89.88 390 LYS A N 1
ATOM 3152 C CA . LYS A 1 390 ? -4.977 5.609 -0.88 1 89.88 390 LYS A CA 1
ATOM 3153 C C . LYS A 1 390 ? -3.98 6.152 -1.899 1 89.88 390 LYS A C 1
ATOM 3155 O O . LYS A 1 390 ? -4.242 7.16 -2.557 1 89.88 390 LYS A O 1
ATOM 3160 N N . ASN A 1 391 ? -2.861 5.391 -2.012 1 88.56 391 ASN A N 1
ATOM 3161 C CA . ASN A 1 391 ? -1.817 5.734 -2.971 1 88.56 391 ASN A CA 1
ATOM 3162 C C . ASN A 1 391 ? -1.347 7.176 -2.795 1 88.56 391 ASN A C 1
ATOM 3164 O O . ASN A 1 391 ? -1.271 7.934 -3.764 1 88.56 391 ASN A O 1
ATOM 3168 N N . ALA A 1 392 ? -1.184 7.551 -1.572 1 91.69 392 ALA A N 1
ATOM 3169 C CA . ALA A 1 392 ? -0.762 8.914 -1.261 1 91.69 392 ALA A CA 1
ATOM 3170 C C . ALA A 1 392 ? 0.412 8.914 -0.286 1 91.69 392 ALA A C 1
ATOM 3172 O O . ALA A 1 392 ? 0.439 8.133 0.665 1 91.69 392 ALA A O 1
ATOM 3173 N N . GLY A 1 393 ? 1.33 9.773 -0.542 1 91.44 393 GLY A N 1
ATOM 3174 C CA . GLY A 1 393 ? 2.498 9.906 0.316 1 91.44 393 GLY A CA 1
ATOM 3175 C C . GLY A 1 393 ? 2.33 10.961 1.394 1 91.44 393 GLY A C 1
ATOM 3176 O O . GLY A 1 393 ? 1.223 11.18 1.885 1 91.44 393 GLY A O 1
ATOM 3177 N N . HIS A 1 394 ? 3.453 11.5 1.786 1 89.44 394 HIS A N 1
ATOM 3178 C CA . HIS A 1 394 ? 3.559 12.43 2.9 1 89.44 394 HIS A CA 1
ATOM 3179 C C . HIS A 1 394 ? 2.875 13.758 2.574 1 89.44 394 HIS A C 1
ATOM 3181 O O . HIS A 1 394 ? 2.307 14.398 3.459 1 89.44 394 HIS A O 1
ATOM 3187 N N . ILE A 1 395 ? 3.002 14.109 1.309 1 84.44 395 ILE A N 1
ATOM 3188 C CA . ILE A 1 395 ? 2.396 15.352 0.84 1 84.44 395 ILE A CA 1
ATOM 3189 C C . ILE A 1 395 ? 1.104 15.047 0.086 1 84.44 395 ILE A C 1
ATOM 3191 O O . ILE A 1 395 ? 1.108 14.93 -1.142 1 84.44 395 ILE A O 1
ATOM 3195 N N . LEU A 1 396 ? 0.036 14.984 0.682 1 74.69 396 LEU A N 1
ATOM 3196 C CA . LEU A 1 396 ? -1.233 14.414 0.235 1 74.69 396 LEU A CA 1
ATOM 3197 C C . LEU A 1 396 ? -1.768 15.172 -0.976 1 74.69 396 LEU A C 1
ATOM 3199 O O . LEU A 1 396 ? -2.225 14.562 -1.944 1 74.69 396 LEU A O 1
ATOM 3203 N N . PRO A 1 397 ? -1.727 16.469 -0.985 1 69.25 397 PRO A N 1
ATOM 3204 C CA . PRO A 1 397 ? -2.33 17.188 -2.113 1 69.25 397 PRO A CA 1
ATOM 3205 C C . PRO A 1 397 ? -1.638 16.875 -3.439 1 69.25 397 PRO A C 1
ATOM 3207 O O . PRO A 1 397 ? -2.207 17.125 -4.508 1 69.25 397 PRO A O 1
ATOM 3210 N N . SER A 1 398 ? -0.554 16.359 -3.365 1 71.62 398 SER A N 1
ATOM 3211 C CA . SER A 1 398 ? 0.16 16.109 -4.613 1 71.62 398 SER A CA 1
ATOM 3212 C C . SER A 1 398 ? -0.466 14.961 -5.395 1 71.62 398 SER A C 1
ATOM 3214 O O . SER A 1 398 ? -0.467 14.969 -6.629 1 71.62 398 SER A O 1
ATOM 3216 N N . THR A 1 399 ? -1.082 14.109 -4.762 1 76.75 399 THR A N 1
ATOM 3217 C CA . THR A 1 399 ? -1.642 12.945 -5.445 1 76.75 399 THR A CA 1
ATOM 3218 C C . THR A 1 399 ? -3.145 13.117 -5.652 1 76.75 399 THR A C 1
ATOM 3220 O O . THR A 1 399 ? -3.691 12.648 -6.656 1 76.75 399 THR A O 1
ATOM 3223 N N . HIS A 1 400 ? -3.715 13.789 -4.672 1 85.38 400 HIS A N 1
ATOM 3224 C CA . HIS A 1 400 ? -5.16 13.969 -4.723 1 85.38 400 HIS A CA 1
ATOM 3225 C C . HIS A 1 400 ? -5.543 15.43 -4.508 1 85.38 400 HIS A C 1
ATOM 3227 O O . HIS A 1 400 ? -6.262 15.75 -3.559 1 85.38 400 HIS A O 1
ATOM 3233 N N . PRO A 1 401 ? -5.176 16.266 -5.441 1 89.06 401 PRO A N 1
ATOM 3234 C CA . PRO A 1 401 ? -5.414 17.688 -5.184 1 89.06 401 PRO A CA 1
ATOM 3235 C C . PRO A 1 401 ? -6.898 18.047 -5.109 1 89.06 401 PRO A C 1
ATOM 3237 O O . PRO A 1 401 ? -7.309 18.828 -4.254 1 89.06 401 PRO A O 1
ATOM 3240 N N . GLU A 1 402 ? -7.703 17.469 -6.004 1 91.25 402 GLU A N 1
ATOM 3241 C CA . GLU A 1 402 ? -9.133 17.766 -6.008 1 91.25 402 GLU A CA 1
ATOM 3242 C C . GLU A 1 402 ? -9.797 17.281 -4.727 1 91.25 402 GLU A C 1
ATOM 3244 O O . GLU A 1 402 ? -10.602 18 -4.133 1 91.25 402 GLU A O 1
ATOM 3249 N N . ALA A 1 403 ? -9.523 16.078 -4.359 1 91.44 403 ALA A N 1
ATOM 3250 C CA . ALA A 1 403 ? -10.102 15.531 -3.137 1 91.44 403 ALA A CA 1
ATOM 3251 C C . ALA A 1 403 ? -9.68 16.344 -1.916 1 91.44 403 ALA A C 1
ATOM 3253 O O . ALA A 1 403 ? -10.492 16.594 -1.026 1 91.44 403 ALA A O 1
ATOM 3254 N N . PHE A 1 404 ? -8.398 16.688 -1.882 1 91.56 404 PHE A N 1
ATOM 3255 C CA . PHE A 1 404 ? -7.875 17.484 -0.776 1 91.56 404 PHE A CA 1
ATOM 3256 C C . PHE A 1 404 ? -8.609 18.812 -0.671 1 91.56 404 PHE A C 1
ATOM 3258 O O . PHE A 1 404 ? -8.961 19.25 0.427 1 91.56 404 PHE A O 1
ATOM 3265 N N . PHE A 1 405 ? -8.875 19.406 -1.821 1 93.56 405 PHE A N 1
ATOM 3266 C CA . PHE A 1 405 ? -9.617 20.656 -1.904 1 93.56 405 PHE A CA 1
ATOM 3267 C C . PHE A 1 405 ? -11.039 20.484 -1.377 1 93.56 405 PHE A C 1
ATOM 3269 O O . PHE A 1 405 ? -11.484 21.234 -0.511 1 93.56 405 PHE A O 1
ATOM 3276 N N . GLU A 1 406 ? -11.719 19.5 -1.793 1 93.94 406 GLU A N 1
ATOM 3277 C CA . GLU A 1 406 ? -13.117 19.281 -1.445 1 93.94 406 GLU A CA 1
ATOM 3278 C C . GLU A 1 406 ? -13.273 18.922 0.027 1 93.94 406 GLU A C 1
ATOM 3280 O O . GLU A 1 406 ? -14.195 19.375 0.696 1 93.94 406 GLU A O 1
ATOM 3285 N N . ILE A 1 407 ? -12.422 18.141 0.527 1 93.81 407 ILE A N 1
ATOM 3286 C CA . ILE A 1 407 ? -12.461 17.688 1.911 1 93.81 407 ILE A CA 1
ATOM 3287 C C . ILE A 1 407 ? -12.297 18.875 2.854 1 93.81 407 ILE A C 1
ATOM 3289 O O . ILE A 1 407 ? -13.047 19.031 3.814 1 93.81 407 ILE A O 1
ATOM 3293 N N . HIS A 1 408 ? -11.367 19.703 2.59 1 94 408 HIS A N 1
ATOM 3294 C CA . HIS A 1 408 ? -11.109 20.844 3.473 1 94 408 HIS A CA 1
ATOM 3295 C C . HIS A 1 408 ? -12.188 21.922 3.311 1 94 408 HIS A C 1
ATOM 3297 O O . HIS A 1 408 ? -12.539 22.594 4.277 1 94 408 HIS A O 1
ATOM 3303 N N . ARG A 1 409 ? -12.672 22.062 2.047 1 93.44 409 ARG A N 1
ATOM 3304 C CA . ARG A 1 409 ? -13.82 22.953 1.866 1 93.44 409 ARG A CA 1
ATOM 3305 C C . ARG A 1 409 ? -14.984 22.531 2.748 1 93.44 409 ARG A C 1
ATOM 3307 O O . ARG A 1 409 ? -15.586 23.359 3.439 1 93.44 409 ARG A O 1
ATOM 3314 N N . ARG A 1 410 ? -15.281 21.281 2.768 1 91.75 410 ARG A N 1
ATOM 3315 C CA . ARG A 1 410 ? -16.359 20.75 3.588 1 91.75 410 ARG A CA 1
ATOM 3316 C C . ARG A 1 410 ? -16.062 20.922 5.074 1 91.75 410 ARG A C 1
ATOM 3318 O O . ARG A 1 410 ? -16.922 21.375 5.836 1 91.75 410 ARG A O 1
ATOM 3325 N N . PHE A 1 411 ? -14.844 20.609 5.457 1 92.62 411 PHE A N 1
ATOM 3326 C CA . PHE A 1 411 ? -14.453 20.672 6.859 1 92.62 411 PHE A CA 1
ATOM 3327 C C . PHE A 1 411 ? -14.547 22.109 7.383 1 92.62 411 PHE A C 1
ATOM 3329 O O . PHE A 1 411 ? -15.078 22.344 8.469 1 92.62 411 PHE A O 1
ATOM 3336 N N . PHE A 1 412 ? -14.086 23.062 6.562 1 89.94 412 PHE A N 1
ATOM 3337 C CA . PHE A 1 412 ? -14.047 24.453 6.988 1 89.94 412 PHE A CA 1
ATOM 3338 C C . PHE A 1 412 ? -15.445 25.062 6.973 1 89.94 412 PHE A C 1
ATOM 3340 O O . PHE A 1 412 ? -15.672 26.125 7.551 1 89.94 412 PHE A O 1
ATOM 3347 N N . ASN A 1 413 ? -16.391 24.375 6.332 1 86.31 413 ASN A N 1
ATOM 3348 C CA . ASN A 1 413 ? -17.781 24.844 6.312 1 86.31 413 ASN A CA 1
ATOM 3349 C C . ASN A 1 413 ? -18.656 24.031 7.25 1 86.31 413 ASN A C 1
ATOM 3351 O O . ASN A 1 413 ? -19.891 24.078 7.16 1 86.31 413 ASN A O 1
ATOM 3355 N N . PHE A 1 414 ? -18.031 23.219 8.094 1 84.44 414 PHE A N 1
ATOM 3356 C CA . PHE A 1 414 ? -18.703 22.406 9.094 1 84.44 414 PHE A CA 1
ATOM 3357 C C . PHE A 1 414 ? -19.672 21.422 8.438 1 84.44 414 PHE A C 1
ATOM 3359 O O . PHE A 1 414 ? -20.75 21.156 8.961 1 84.44 414 PHE A O 1
ATOM 3366 N N . GLU A 1 415 ? -19.203 21.031 7.25 1 80.31 415 GLU A N 1
ATOM 3367 C CA . GLU A 1 415 ? -19.938 19.953 6.578 1 80.31 415 GLU A CA 1
ATOM 3368 C C . GLU A 1 415 ? -19.312 18.594 6.875 1 80.31 415 GLU A C 1
ATOM 3370 O O . GLU A 1 415 ? -18.141 18.5 7.246 1 80.31 415 GLU A O 1
ATOM 3375 N N . ASN A 1 416 ? -20.172 17.688 6.773 1 75.38 416 ASN A N 1
ATOM 3376 C CA . ASN A 1 416 ? -19.625 16.328 6.895 1 75.38 416 ASN A CA 1
ATOM 3377 C C . ASN A 1 416 ? -18.656 16.016 5.754 1 75.38 416 ASN A C 1
ATOM 3379 O O . ASN A 1 416 ? -18.984 16.234 4.586 1 75.38 416 ASN A O 1
ATOM 3383 N N . VAL A 1 417 ? -17.531 15.742 6.199 1 81.69 417 VAL A N 1
ATOM 3384 C CA . VAL A 1 417 ? -16.562 15.336 5.188 1 81.69 417 VAL A CA 1
ATOM 3385 C C . VAL A 1 417 ? -16.984 13.992 4.586 1 81.69 417 VAL A C 1
ATOM 3387 O O . VAL A 1 417 ? -17.422 13.094 5.309 1 81.69 417 VAL A O 1
ATOM 3390 N N . MET B 1 1 ? 11.5 -22.875 -31.047 1 47.22 1 MET B N 1
ATOM 3391 C CA . MET B 1 1 ? 12.711 -23.656 -31.312 1 47.22 1 MET B CA 1
ATOM 3392 C C . MET B 1 1 ? 12.719 -24.938 -30.5 1 47.22 1 MET B C 1
ATOM 3394 O O . MET B 1 1 ? 11.984 -25.062 -29.516 1 47.22 1 MET B O 1
ATOM 3398 N N . SER B 1 2 ? 13.445 -25.953 -30.953 1 58.69 2 SER B N 1
ATOM 3399 C CA . SER B 1 2 ? 13.492 -27.359 -30.594 1 58.69 2 SER B CA 1
ATOM 3400 C C . SER B 1 2 ? 13.891 -27.562 -29.141 1 58.69 2 SER B C 1
ATOM 3402 O O . SER B 1 2 ? 13.641 -28.625 -28.562 1 58.69 2 SER B O 1
ATOM 3404 N N . THR B 1 3 ? 14.266 -26.422 -28.406 1 75.44 3 THR B N 1
ATOM 3405 C CA . THR B 1 3 ? 14.758 -26.703 -27.062 1 75.44 3 THR B CA 1
ATOM 3406 C C . THR B 1 3 ? 14.203 -25.703 -26.047 1 75.44 3 THR B C 1
ATOM 3408 O O . THR B 1 3 ? 14.695 -25.625 -24.922 1 75.44 3 THR B O 1
ATOM 3411 N N . ASP B 1 4 ? 13.055 -25.062 -26.469 1 83.75 4 ASP B N 1
ATOM 3412 C CA . ASP B 1 4 ? 12.461 -24.109 -25.547 1 83.75 4 ASP B CA 1
ATOM 3413 C C . ASP B 1 4 ? 11.852 -24.828 -24.344 1 83.75 4 ASP B C 1
ATOM 3415 O O . ASP B 1 4 ? 11.383 -25.953 -24.453 1 83.75 4 ASP B O 1
ATOM 3419 N N . PRO B 1 5 ? 11.859 -24.141 -23.203 1 87.62 5 PRO B N 1
ATOM 3420 C CA . PRO B 1 5 ? 11.312 -24.766 -22 1 87.62 5 PRO B CA 1
ATOM 3421 C C . PRO B 1 5 ? 9.852 -25.172 -22.156 1 87.62 5 PRO B C 1
ATOM 3423 O O . PRO B 1 5 ? 9.125 -24.594 -22.953 1 87.62 5 PRO B O 1
ATOM 3426 N N . LEU B 1 6 ? 9.523 -26.234 -21.469 1 88.31 6 LEU B N 1
ATOM 3427 C CA . LEU B 1 6 ? 8.141 -26.688 -21.359 1 88.31 6 LEU B CA 1
ATOM 3428 C C . LEU B 1 6 ? 7.535 -26.266 -20.031 1 88.31 6 LEU B C 1
ATOM 3430 O O . LEU B 1 6 ? 8.047 -26.625 -18.969 1 88.31 6 LEU B O 1
ATOM 3434 N N . VAL B 1 7 ? 6.465 -25.453 -20.094 1 90.69 7 VAL B N 1
ATOM 3435 C CA . VAL B 1 7 ? 5.852 -24.891 -18.891 1 90.69 7 VAL B CA 1
ATOM 3436 C C . VAL B 1 7 ? 4.445 -25.469 -18.719 1 90.69 7 VAL B C 1
ATOM 3438 O O . VAL B 1 7 ? 3.631 -25.422 -19.641 1 90.69 7 VAL B O 1
ATOM 3441 N N . PHE B 1 8 ? 4.195 -26.094 -17.609 1 90.94 8 PHE B N 1
ATOM 3442 C CA . PHE B 1 8 ? 2.828 -26.438 -17.234 1 90.94 8 PHE B CA 1
ATOM 3443 C C . PHE B 1 8 ? 2.219 -25.359 -16.344 1 90.94 8 PHE B C 1
ATOM 3445 O O . PHE B 1 8 ? 2.744 -25.062 -15.273 1 90.94 8 PHE B O 1
ATOM 3452 N N . TRP B 1 9 ? 1.143 -24.781 -16.766 1 92.88 9 TRP B N 1
ATOM 3453 C CA . TRP B 1 9 ? 0.465 -23.703 -16.047 1 92.88 9 TRP B CA 1
ATOM 3454 C C . TRP B 1 9 ? -0.751 -24.25 -15.297 1 92.88 9 TRP B C 1
ATOM 3456 O O . TRP B 1 9 ? -1.557 -24.984 -15.859 1 92.88 9 TRP B O 1
ATOM 3466 N N . PHE B 1 10 ? -0.874 -23.844 -14.016 1 92.38 10 PHE B N 1
ATOM 3467 C CA . PHE B 1 10 ? -1.995 -24.219 -13.164 1 92.38 10 PHE B CA 1
ATOM 3468 C C . PHE B 1 10 ? -2.658 -22.984 -12.562 1 92.38 10 PHE B C 1
ATOM 3470 O O . PHE B 1 10 ? -1.987 -22.141 -11.961 1 92.38 10 PHE B O 1
ATOM 3477 N N . ASN B 1 11 ? -3.965 -22.875 -12.711 1 91.06 11 ASN B N 1
ATOM 3478 C CA . ASN B 1 11 ? -4.707 -21.844 -11.977 1 91.06 11 ASN B CA 1
ATOM 3479 C C . ASN B 1 11 ? -5.094 -22.344 -10.578 1 91.06 11 ASN B C 1
ATOM 3481 O O . ASN B 1 11 ? -5.012 -23.531 -10.289 1 91.06 11 ASN B O 1
ATOM 3485 N N . GLY B 1 12 ? -5.477 -21.359 -9.844 1 88.38 12 GLY B N 1
ATOM 3486 C CA . GLY B 1 12 ? -5.805 -21.688 -8.469 1 88.38 12 GLY B CA 1
ATOM 3487 C C . GLY B 1 12 ? -7.27 -22.031 -8.273 1 88.38 12 GLY B C 1
ATOM 3488 O O . GLY B 1 12 ? -7.867 -22.719 -9.094 1 88.38 12 GLY B O 1
ATOM 3489 N N . GLY B 1 13 ? -7.758 -21.719 -7.219 1 82.38 13 GLY B N 1
ATOM 3490 C CA . GLY B 1 13 ? -9.102 -22.062 -6.77 1 82.38 13 GLY B CA 1
ATOM 3491 C C . GLY B 1 13 ? -9.125 -22.688 -5.387 1 82.38 13 GLY B C 1
ATOM 3492 O O . GLY B 1 13 ? -8.93 -22 -4.383 1 82.38 13 GLY B O 1
ATOM 3493 N N . PRO B 1 14 ? -9.094 -23.781 -5.137 1 84.38 14 PRO B N 1
ATOM 3494 C CA . PRO B 1 14 ? -9.086 -24.828 -6.168 1 84.38 14 PRO B CA 1
ATOM 3495 C C . PRO B 1 14 ? -10.367 -24.844 -6.996 1 84.38 14 PRO B C 1
ATOM 3497 O O . PRO B 1 14 ? -11.43 -24.453 -6.504 1 84.38 14 PRO B O 1
ATOM 3500 N N . GLY B 1 15 ? -10.195 -25.188 -8.242 1 87.88 15 GLY B N 1
ATOM 3501 C CA . GLY B 1 15 ? -11.359 -25.391 -9.086 1 87.88 15 GLY B CA 1
ATOM 3502 C C . GLY B 1 15 ? -11.477 -24.359 -10.203 1 87.88 15 GLY B C 1
ATOM 3503 O O . GLY B 1 15 ? -12.438 -24.391 -10.969 1 87.88 15 GLY B O 1
ATOM 3504 N N . CYS B 1 16 ? -10.508 -23.516 -10.266 1 91.25 16 CYS B N 1
ATOM 3505 C CA . CYS B 1 16 ? -10.586 -22.516 -11.328 1 91.25 16 CYS B CA 1
ATOM 3506 C C . CYS B 1 16 ? -9.812 -22.969 -12.562 1 91.25 16 CYS B C 1
ATOM 3508 O O . CYS B 1 16 ? -8.719 -23.516 -12.445 1 91.25 16 CYS B O 1
ATOM 3510 N N . SER B 1 17 ? -10.398 -22.688 -13.672 1 92.56 17 SER B N 1
ATOM 3511 C CA . SER B 1 17 ? -9.914 -23.203 -14.953 1 92.56 17 SER B CA 1
ATOM 3512 C C . SER B 1 17 ? -8.609 -22.531 -15.352 1 92.56 17 SER B C 1
ATOM 3514 O O . SER B 1 17 ? -8.484 -21.297 -15.281 1 92.56 17 SER B O 1
ATOM 3516 N N . SER B 1 18 ? -7.656 -23.297 -15.852 1 92.62 18 SER B N 1
ATOM 3517 C CA . SER B 1 18 ? -6.387 -22.797 -16.359 1 92.62 18 SER B CA 1
ATOM 3518 C C . SER B 1 18 ? -6.574 -22.047 -17.688 1 92.62 18 SER B C 1
ATOM 3520 O O . SER B 1 18 ? -5.695 -21.297 -18.109 1 92.62 18 SER B O 1
ATOM 3522 N N . LEU B 1 19 ? -7.723 -22.188 -18.266 1 90.31 19 LEU B N 1
ATOM 3523 C CA . LEU B 1 19 ? -8 -21.453 -19.5 1 90.31 19 LEU B CA 1
ATOM 3524 C C . LEU B 1 19 ? -8.18 -19.969 -19.203 1 90.31 19 LEU B C 1
ATOM 3526 O O . LEU B 1 19 ? -8.062 -19.141 -20.109 1 90.31 19 LEU B O 1
ATOM 3530 N N . THR B 1 20 ? -8.484 -19.688 -18 1 90.19 20 THR B N 1
ATOM 3531 C CA . THR B 1 20 ? -8.516 -18.266 -17.656 1 90.19 20 THR B CA 1
ATOM 3532 C C . THR B 1 20 ? -7.125 -17.656 -17.75 1 90.19 20 THR B C 1
ATOM 3534 O O . THR B 1 20 ? -6.98 -16.5 -18.156 1 90.19 20 THR B O 1
ATOM 3537 N N . GLY B 1 21 ? -6.133 -18.438 -17.312 1 90.06 21 GLY B N 1
ATOM 3538 C CA . GLY B 1 21 ? -4.77 -17.984 -17.531 1 90.06 21 GLY B CA 1
ATOM 3539 C C . GLY B 1 21 ? -4.438 -17.812 -19 1 90.06 21 GLY B C 1
ATOM 3540 O O . GLY B 1 21 ? -3.812 -16.828 -19.391 1 90.06 21 GLY B O 1
ATOM 3541 N N . PHE B 1 22 ? -4.891 -18.688 -19.781 1 88.38 22 PHE B N 1
ATOM 3542 C CA . PHE B 1 22 ? -4.707 -18.625 -21.219 1 88.38 22 PHE B CA 1
ATOM 3543 C C . PHE B 1 22 ? -5.371 -17.391 -21.797 1 88.38 22 PHE B C 1
ATOM 3545 O O . PHE B 1 22 ? -4.77 -16.672 -22.609 1 88.38 22 PHE B O 1
ATOM 3552 N N . LEU B 1 23 ? -6.527 -17.109 -21.375 1 87.56 23 LEU B N 1
ATOM 3553 C CA . LEU B 1 23 ? -7.367 -16.078 -22 1 87.56 23 LEU B CA 1
ATOM 3554 C C . LEU B 1 23 ? -6.996 -14.695 -21.5 1 87.56 23 LEU B C 1
ATOM 3556 O O . LEU B 1 23 ? -7.285 -13.695 -22.172 1 87.56 23 LEU B O 1
ATOM 3560 N N . TYR B 1 24 ? -6.309 -14.648 -20.328 1 89.75 24 TYR B N 1
ATOM 3561 C CA . TYR B 1 24 ? -6.203 -13.32 -19.75 1 89.75 24 TYR B CA 1
ATOM 3562 C C . TYR B 1 24 ? -4.773 -13.023 -19.312 1 89.75 24 TYR B C 1
ATOM 3564 O O . TYR B 1 24 ? -4.426 -11.867 -19.047 1 89.75 24 TYR B O 1
ATOM 3572 N N . LEU B 1 25 ? -3.961 -14.008 -19.234 1 90.31 25 LEU B N 1
ATOM 3573 C CA . LEU B 1 25 ? -2.678 -13.758 -18.594 1 90.31 25 LEU B CA 1
ATOM 3574 C C . LEU B 1 25 ? -1.524 -14.016 -19.562 1 90.31 25 LEU B C 1
ATOM 3576 O O . LEU B 1 25 ? -0.871 -13.07 -20.016 1 90.31 25 LEU B O 1
ATOM 3580 N N . ASN B 1 26 ? -1.31 -15.258 -19.922 1 90.12 26 ASN B N 1
ATOM 3581 C CA . ASN B 1 26 ? -0.036 -15.57 -20.562 1 90.12 26 ASN B CA 1
ATOM 3582 C C . ASN B 1 26 ? -0.237 -16.328 -21.859 1 90.12 26 ASN B C 1
ATOM 3584 O O . ASN B 1 26 ? 0.721 -16.859 -22.438 1 90.12 26 ASN B O 1
ATOM 3588 N N . GLY B 1 27 ? -1.479 -16.375 -22.359 1 87.31 27 GLY B N 1
ATOM 3589 C CA . GLY B 1 27 ? -1.752 -17.031 -23.625 1 87.31 27 GLY B CA 1
ATOM 3590 C C . GLY B 1 27 ? -1.451 -16.156 -24.828 1 87.31 27 GLY B C 1
ATOM 3591 O O . GLY B 1 27 ? -1.104 -14.977 -24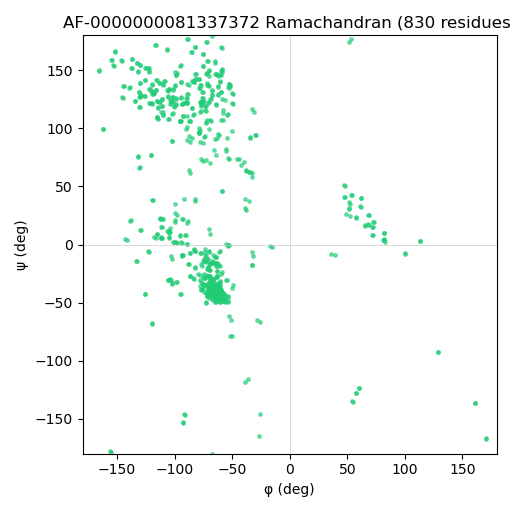.672 1 87.31 27 GLY B O 1
ATOM 3592 N N . PRO B 1 28 ? -1.461 -16.688 -26 1 86.62 28 PRO B N 1
ATOM 3593 C CA . PRO B 1 28 ? -1.122 -15.953 -27.219 1 86.62 28 PRO B CA 1
ATOM 3594 C C . PRO B 1 28 ? -2.176 -14.914 -27.594 1 86.62 28 PRO B C 1
ATOM 3596 O O . PRO B 1 28 ? -1.882 -13.969 -28.328 1 86.62 28 PRO B O 1
ATOM 3599 N N . VAL B 1 29 ? -3.443 -15.102 -27.078 1 84.62 29 VAL B N 1
ATOM 3600 C CA . VAL B 1 29 ? -4.523 -14.148 -27.328 1 84.62 29 VAL B CA 1
ATOM 3601 C C . VAL B 1 29 ? -5.199 -13.781 -26.016 1 84.62 29 VAL B C 1
ATOM 3603 O O . VAL B 1 29 ? -5.129 -14.539 -25.031 1 84.62 29 VAL B O 1
ATOM 3606 N N . LEU B 1 30 ? -5.801 -12.578 -26.031 1 87.12 30 LEU B N 1
ATOM 3607 C CA . LEU B 1 30 ? -6.547 -12.109 -24.875 1 87.12 30 LEU B CA 1
ATOM 3608 C C . LEU B 1 30 ? -8.016 -11.898 -25.219 1 87.12 30 LEU B C 1
ATOM 3610 O O . LEU B 1 30 ? -8.336 -11.359 -26.281 1 87.12 30 LEU B O 1
ATOM 3614 N N . LEU B 1 31 ? -8.836 -12.453 -24.391 1 86.12 31 LEU B N 1
ATOM 3615 C CA . LEU B 1 31 ? -10.266 -12.203 -24.547 1 86.12 31 LEU B CA 1
ATOM 3616 C C . LEU B 1 31 ? -10.641 -10.836 -24 1 86.12 31 LEU B C 1
ATOM 3618 O O . LEU B 1 31 ? -10.32 -10.508 -22.844 1 86.12 31 LEU B O 1
ATOM 3622 N N . LYS B 1 32 ? -11.227 -9.984 -24.844 1 85.25 32 LYS B N 1
ATOM 3623 C CA . LYS B 1 32 ? -11.648 -8.641 -24.453 1 85.25 32 LYS B CA 1
ATOM 3624 C C . LYS B 1 32 ? -13.172 -8.531 -24.422 1 85.25 32 LYS B C 1
ATOM 3626 O O . LYS B 1 32 ? -13.844 -8.875 -25.391 1 85.25 32 LYS B O 1
ATOM 3631 N N . ASP B 1 33 ? -13.75 -8.125 -23.359 1 78.56 33 ASP B N 1
ATOM 3632 C CA . ASP B 1 33 ? -15.172 -7.867 -23.172 1 78.56 33 ASP B CA 1
ATOM 3633 C C . ASP B 1 33 ? -16.016 -9.102 -23.484 1 78.56 33 ASP B C 1
ATOM 3635 O O . ASP B 1 33 ? -17.141 -8.992 -23.953 1 78.56 33 ASP B O 1
ATOM 3639 N N . GLY B 1 34 ? -15.406 -10.234 -23.391 1 78.44 34 GLY B N 1
ATOM 3640 C CA . GLY B 1 34 ? -16.125 -11.477 -23.672 1 78.44 34 GLY B CA 1
ATOM 3641 C C . GLY B 1 34 ? -16.562 -11.594 -25.109 1 78.44 34 GLY B C 1
ATOM 3642 O O . GLY B 1 34 ? -17.484 -12.344 -25.422 1 78.44 34 GLY B O 1
ATOM 3643 N N . LYS B 1 35 ? -16 -10.781 -26.031 1 78.81 35 LYS B N 1
ATOM 3644 C CA . LYS B 1 35 ? -16.531 -10.711 -27.391 1 78.81 35 LYS B CA 1
ATOM 3645 C C . LYS B 1 35 ? -15.453 -10.977 -28.422 1 78.81 35 LYS B C 1
ATOM 3647 O O . LYS B 1 35 ? -15.688 -11.688 -29.406 1 78.81 35 LYS B O 1
ATOM 3652 N N . PHE B 1 36 ? -14.289 -10.383 -28.172 1 80.81 36 PHE B N 1
ATOM 3653 C CA . PHE B 1 36 ? -13.297 -10.531 -29.219 1 80.81 36 PHE B CA 1
ATOM 3654 C C . PHE B 1 36 ? -11.922 -10.844 -28.625 1 80.81 36 PHE B C 1
ATOM 3656 O O . PHE B 1 36 ? -11.695 -10.641 -27.438 1 80.81 36 PHE B O 1
ATOM 3663 N N . MET B 1 37 ? -11.117 -11.422 -29.562 1 84.06 37 MET B N 1
ATOM 3664 C CA . MET B 1 37 ? -9.758 -11.781 -29.156 1 84.06 37 MET B CA 1
ATOM 3665 C C . MET B 1 37 ? -8.734 -10.867 -29.828 1 84.06 37 MET B C 1
ATOM 3667 O O . MET B 1 37 ? -8.906 -10.477 -30.984 1 84.06 37 MET B O 1
ATOM 3671 N N . GLU B 1 38 ? -7.766 -10.477 -29.016 1 86.5 38 GLU B N 1
ATOM 3672 C CA . GLU B 1 38 ? -6.633 -9.711 -29.516 1 86.5 38 GLU B CA 1
ATOM 3673 C C . GLU B 1 38 ? -5.312 -10.422 -29.234 1 86.5 38 GLU B C 1
ATOM 3675 O O . GLU B 1 38 ? -5.207 -11.172 -28.25 1 86.5 38 GLU B O 1
ATOM 3680 N N . GLU B 1 39 ? -4.395 -10.148 -30.094 1 88.31 39 GLU B N 1
ATOM 3681 C CA . GLU B 1 39 ? -3.07 -10.727 -29.875 1 88.31 39 GLU B CA 1
ATOM 3682 C C . GLU B 1 39 ? -2.48 -10.25 -28.547 1 88.31 39 GLU B C 1
ATOM 3684 O O . GLU B 1 39 ? -2.613 -9.078 -28.188 1 88.31 39 GLU B O 1
ATOM 3689 N N . ASN B 1 40 ? -1.83 -11.148 -27.828 1 88.56 40 ASN B N 1
ATOM 3690 C CA . ASN B 1 40 ? -1.139 -10.836 -26.578 1 88.56 40 ASN B CA 1
ATOM 3691 C C . ASN B 1 40 ? 0.342 -10.547 -26.812 1 88.56 40 ASN B C 1
ATOM 3693 O O . ASN B 1 40 ? 1.116 -11.461 -27.109 1 88.56 40 ASN B O 1
ATOM 3697 N N . PRO B 1 41 ? 0.735 -9.336 -26.734 1 91.69 41 PRO B N 1
ATOM 3698 C CA . PRO B 1 41 ? 2.152 -9.039 -26.953 1 91.69 41 PRO B CA 1
ATOM 3699 C C . PRO B 1 41 ? 3.057 -9.641 -25.891 1 91.69 41 PRO B C 1
ATOM 3701 O O . PRO B 1 41 ? 4.266 -9.773 -26.094 1 91.69 41 PRO B O 1
ATOM 3704 N N . TYR B 1 42 ? 2.482 -10.141 -24.844 1 93.44 42 TYR B N 1
ATOM 3705 C CA . TYR B 1 42 ? 3.258 -10.68 -23.734 1 93.44 42 TYR B CA 1
ATOM 3706 C C . TYR B 1 42 ? 2.951 -12.164 -23.531 1 93.44 42 TYR B C 1
ATOM 3708 O O . TYR B 1 42 ? 2.859 -12.625 -22.391 1 93.44 42 TYR B O 1
ATOM 3716 N N . SER B 1 43 ? 2.783 -12.859 -24.578 1 89.94 43 SER B N 1
ATOM 3717 C CA . SER B 1 43 ? 2.496 -14.289 -24.562 1 89.94 43 SER B CA 1
ATOM 3718 C C . SER B 1 43 ? 3.725 -15.094 -24.156 1 89.94 43 SER B C 1
ATOM 3720 O O . SER B 1 43 ? 4.836 -14.82 -24.609 1 89.94 43 SER B O 1
ATOM 3722 N N . TRP B 1 44 ? 3.51 -16.109 -23.297 1 91.69 44 TRP B N 1
ATOM 3723 C CA . TRP B 1 44 ? 4.605 -16.984 -22.875 1 91.69 44 TRP B CA 1
ATOM 3724 C C . TRP B 1 44 ? 5.016 -17.906 -24.016 1 91.69 44 TRP B C 1
ATOM 3726 O O . TRP B 1 44 ? 6.09 -18.516 -23.969 1 91.69 44 TRP B O 1
ATOM 3736 N N . THR B 1 45 ? 4.238 -17.922 -25.078 1 88 45 THR B N 1
ATOM 3737 C CA . THR B 1 45 ? 4.555 -18.797 -26.203 1 88 45 THR B CA 1
ATOM 3738 C C . THR B 1 45 ? 5.68 -18.219 -27.047 1 88 45 THR B C 1
ATOM 3740 O O . THR B 1 45 ? 6.23 -18.906 -27.922 1 88 45 THR B O 1
ATOM 3743 N N . LYS B 1 46 ? 6.016 -17.062 -26.719 1 87.62 46 LYS B N 1
ATOM 3744 C CA . LYS B 1 46 ? 7.102 -16.406 -27.438 1 87.62 46 LYS B CA 1
ATOM 3745 C C . LYS B 1 46 ? 8.461 -16.953 -27 1 87.62 46 LYS B C 1
ATOM 3747 O O . LYS B 1 46 ? 9.461 -16.766 -27.703 1 87.62 46 LYS B O 1
ATOM 3752 N N . PHE B 1 47 ? 8.531 -17.625 -25.812 1 87.44 47 PHE B N 1
ATOM 3753 C CA . PHE B 1 47 ? 9.836 -18.078 -25.328 1 87.44 47 PHE B CA 1
ATOM 3754 C C . PHE B 1 47 ? 9.727 -19.453 -24.672 1 87.44 47 PHE B C 1
ATOM 3756 O O . PHE B 1 47 ? 10.703 -19.953 -24.109 1 87.44 47 PHE B O 1
ATOM 3763 N N . SER B 1 48 ? 8.547 -20.016 -24.719 1 88.38 48 SER B N 1
ATOM 3764 C CA . SER B 1 48 ? 8.336 -21.312 -24.094 1 88.38 48 SER B CA 1
ATOM 3765 C C . SER B 1 48 ? 7.18 -22.062 -24.734 1 88.38 48 SER B C 1
ATOM 3767 O O . SER B 1 48 ? 6.457 -21.5 -25.562 1 88.38 48 SER B O 1
ATOM 3769 N N . ASN B 1 49 ? 7.18 -23.375 -24.562 1 85.31 49 ASN B N 1
ATOM 3770 C CA . ASN B 1 49 ? 5.996 -24.188 -24.797 1 85.31 49 ASN B CA 1
ATOM 3771 C C . ASN B 1 49 ? 5.137 -24.297 -23.531 1 85.31 49 ASN B C 1
ATOM 3773 O O . ASN B 1 49 ? 5.629 -24.688 -22.469 1 85.31 49 ASN B O 1
ATOM 3777 N N . VAL B 1 50 ? 3.848 -23.938 -23.703 1 89.38 50 VAL B N 1
ATOM 3778 C CA . VAL B 1 50 ? 3.041 -23.859 -22.484 1 89.38 50 VAL B CA 1
ATOM 3779 C C . VAL B 1 50 ? 1.878 -24.844 -22.578 1 89.38 50 VAL B C 1
ATOM 3781 O O . VAL B 1 50 ? 1.231 -24.969 -23.625 1 89.38 50 VAL B O 1
ATOM 3784 N N . VAL B 1 51 ? 1.681 -25.594 -21.547 1 88.25 51 VAL B N 1
ATOM 3785 C CA . VAL B 1 51 ? 0.523 -26.453 -21.391 1 88.25 51 VAL B CA 1
ATOM 3786 C C . VAL B 1 51 ? -0.373 -25.922 -20.266 1 88.25 51 VAL B C 1
ATOM 3788 O O . VAL B 1 51 ? 0.048 -25.828 -19.109 1 88.25 51 VAL B O 1
ATOM 3791 N N . TRP B 1 52 ? -1.557 -25.469 -20.562 1 91.5 52 TRP B N 1
ATOM 3792 C CA . TRP B 1 52 ? -2.539 -25.062 -19.562 1 91.5 52 TRP B CA 1
ATOM 3793 C C . TRP B 1 52 ? -3.361 -26.25 -19.094 1 91.5 52 TRP B C 1
ATOM 3795 O O . TRP B 1 52 ? -4.246 -26.719 -19.812 1 91.5 52 TRP B O 1
ATOM 3805 N N . LEU B 1 53 ? -3.07 -26.688 -17.891 1 90.31 53 LEU B N 1
ATOM 3806 C CA . LEU B 1 53 ? -3.633 -27.953 -17.391 1 90.31 53 LEU B CA 1
ATOM 3807 C C . LEU B 1 53 ? -4.793 -27.688 -16.438 1 90.31 53 LEU B C 1
ATOM 3809 O O . LEU B 1 53 ? -4.645 -26.922 -15.477 1 90.31 53 LEU B O 1
ATOM 3813 N N . GLU B 1 54 ? -5.945 -28.234 -16.766 1 88.81 54 GLU B N 1
ATOM 3814 C CA . GLU B 1 54 ? -7.07 -28.172 -15.844 1 88.81 54 GLU B CA 1
ATOM 3815 C C . GLU B 1 54 ? -6.84 -29.062 -14.633 1 88.81 54 GLU B C 1
ATOM 3817 O O . GLU B 1 54 ? -6.586 -30.266 -14.773 1 88.81 54 GLU B O 1
ATOM 3822 N N . SER B 1 55 ? -6.879 -28.5 -13.523 1 87.06 55 SER B N 1
ATOM 3823 C CA . SER B 1 55 ? -6.672 -29.234 -12.281 1 87.06 55 SER B CA 1
ATOM 3824 C C . SER B 1 55 ? -7.547 -28.688 -11.156 1 87.06 55 SER B C 1
ATOM 3826 O O . SER B 1 55 ? -7.613 -27.469 -10.953 1 87.06 55 SER B O 1
ATOM 3828 N N . PRO B 1 56 ? -8.195 -29.562 -10.352 1 85.69 56 PRO B N 1
ATOM 3829 C CA . PRO B 1 56 ? -8.328 -31.016 -10.492 1 85.69 56 PRO B CA 1
ATOM 3830 C C . PRO B 1 56 ? -9.273 -31.406 -11.625 1 85.69 56 PRO B C 1
ATOM 3832 O O . PRO B 1 56 ? -9.875 -30.547 -12.266 1 85.69 56 PRO B O 1
ATOM 3835 N N . VAL B 1 57 ? -9.312 -32.625 -11.82 1 80.5 57 VAL B N 1
ATOM 3836 C CA . VAL B 1 57 ? -10.258 -33.125 -12.812 1 80.5 57 VAL B CA 1
ATOM 3837 C C . VAL B 1 57 ? -11.656 -32.594 -12.508 1 80.5 57 VAL B C 1
ATOM 3839 O O . VAL B 1 57 ? -12.062 -32.531 -11.344 1 80.5 57 VAL B O 1
ATOM 3842 N N . SER B 1 58 ? -12.453 -32.156 -13.57 1 80.69 58 SER B N 1
ATOM 3843 C CA . SER B 1 58 ? -13.812 -31.625 -13.516 1 80.69 58 SER B CA 1
ATOM 3844 C C . SER B 1 58 ? -13.797 -30.094 -13.586 1 80.69 58 SER B C 1
ATOM 3846 O O . SER B 1 58 ? -14.852 -29.469 -13.664 1 80.69 58 SER B O 1
ATOM 3848 N N . VAL B 1 59 ? -12.625 -29.562 -13.516 1 88.5 59 VAL B N 1
ATOM 3849 C CA . VAL B 1 59 ? -12.492 -28.125 -13.703 1 88.5 59 VAL B CA 1
ATOM 3850 C C . VAL B 1 59 ? -12.539 -27.797 -15.195 1 88.5 59 VAL B C 1
ATOM 3852 O O . VAL B 1 59 ? -12.008 -28.547 -16.016 1 88.5 59 VAL B O 1
ATOM 3855 N N . GLY B 1 60 ? -13.172 -26.688 -15.477 1 89.56 60 GLY B N 1
ATOM 3856 C CA . GLY B 1 60 ? -13.312 -26.312 -16.875 1 89.56 60 GLY B CA 1
ATOM 3857 C C . GLY B 1 60 ? -14.016 -27.375 -17.703 1 89.56 60 GLY B C 1
ATOM 3858 O O . GLY B 1 60 ? -15.094 -27.844 -17.344 1 89.56 60 GLY B O 1
ATOM 3859 N N . PHE B 1 61 ? -13.383 -27.766 -18.828 1 87.06 61 PHE B N 1
ATOM 3860 C CA . PHE B 1 61 ? -13.977 -28.75 -19.719 1 87.06 61 PHE B CA 1
ATOM 3861 C C . PHE B 1 61 ? -13.477 -30.156 -19.375 1 87.06 61 PHE B C 1
ATOM 3863 O O . PHE B 1 61 ? -13.852 -31.125 -20.031 1 87.06 61 PHE B O 1
ATOM 3870 N N . SER B 1 62 ? -12.617 -30.234 -18.328 1 83.38 62 SER B N 1
ATOM 3871 C CA . SER B 1 62 ? -12.102 -31.562 -17.969 1 83.38 62 SER B CA 1
ATOM 3872 C C . SER B 1 62 ? -13.188 -32.406 -17.328 1 83.38 62 SER B C 1
ATOM 3874 O O . SER B 1 62 ? -14.086 -31.906 -16.672 1 83.38 62 SER B O 1
ATOM 3876 N N . TYR B 1 63 ? -13.125 -33.625 -17.547 1 80.38 63 TYR B N 1
ATOM 3877 C CA . TYR B 1 63 ? -14.125 -34.562 -17.016 1 80.38 63 TYR B CA 1
ATOM 3878 C C . TYR B 1 63 ? -13.547 -35.938 -16.828 1 80.38 63 TYR B C 1
ATOM 3880 O O . TYR B 1 63 ? -12.492 -36.281 -17.375 1 80.38 63 TYR B O 1
ATOM 3888 N N . SER B 1 64 ? -14.211 -36.625 -15.852 1 73.88 64 SER B N 1
ATOM 3889 C CA . SER B 1 64 ? -13.852 -38.031 -15.625 1 73.88 64 SER B CA 1
ATOM 3890 C C . SER B 1 64 ? -14.914 -38.969 -16.188 1 73.88 64 SER B C 1
ATOM 3892 O O . SER B 1 64 ? -16.109 -38.719 -16.016 1 73.88 64 SER B O 1
ATOM 3894 N N . LYS B 1 65 ? -14.438 -39.906 -16.844 1 64.88 65 LYS B N 1
ATOM 3895 C CA . LYS B 1 65 ? -15.375 -40.906 -17.375 1 64.88 65 LYS B CA 1
ATOM 3896 C C . LYS B 1 65 ? -15.82 -41.875 -16.297 1 64.88 65 LYS B C 1
ATOM 3898 O O . LYS B 1 65 ? -16.844 -42.562 -16.438 1 64.88 65 LYS B O 1
ATOM 3903 N N . ILE B 1 66 ? -14.984 -42.062 -15.273 1 60.66 66 ILE B N 1
ATOM 3904 C CA . ILE B 1 66 ? -15.328 -43 -14.227 1 60.66 66 ILE B CA 1
ATOM 3905 C C . ILE B 1 66 ? -15.898 -42.25 -13.023 1 60.66 66 ILE B C 1
ATOM 3907 O O . ILE B 1 66 ? -16.031 -42.812 -11.938 1 60.66 66 ILE B O 1
ATOM 3911 N N . ASN B 1 67 ? -16.328 -41.188 -13.172 1 58.19 67 ASN B N 1
ATOM 3912 C CA . ASN B 1 67 ? -16.969 -40.312 -12.172 1 58.19 67 ASN B CA 1
ATOM 3913 C C . ASN B 1 67 ? -16.125 -40.219 -10.906 1 58.19 67 ASN B C 1
ATOM 3915 O O . ASN B 1 67 ? -16.656 -40.25 -9.797 1 58.19 67 ASN B O 1
ATOM 3919 N N . THR B 1 68 ? -14.844 -40.406 -10.984 1 60.34 68 THR B N 1
ATOM 3920 C CA . THR B 1 68 ? -13.977 -40.156 -9.836 1 60.34 68 THR B CA 1
ATOM 3921 C C . THR B 1 68 ? -13.312 -38.781 -9.961 1 60.34 68 THR B C 1
ATOM 3923 O O . THR B 1 68 ? -12.859 -38.406 -11.047 1 60.34 68 THR B O 1
ATOM 3926 N N . HIS B 1 69 ? -13.539 -38.062 -8.93 1 67.56 69 HIS B N 1
ATOM 3927 C CA . HIS B 1 69 ? -12.898 -36.75 -8.844 1 67.56 69 HIS B CA 1
ATOM 3928 C C . HIS B 1 69 ? -11.969 -36.656 -7.637 1 67.56 69 HIS B C 1
ATOM 3930 O O . HIS B 1 69 ? -12.273 -37.219 -6.578 1 67.56 69 HIS B O 1
ATOM 3936 N N . PRO B 1 70 ? -10.727 -36.188 -8.055 1 71.44 70 PRO B N 1
ATOM 3937 C CA . PRO B 1 70 ? -9.914 -35.938 -6.855 1 71.44 70 PRO B CA 1
ATOM 3938 C C . PRO B 1 70 ? -10.633 -35.062 -5.824 1 71.44 70 PRO B C 1
ATOM 3940 O O . PRO B 1 70 ? -11.352 -34.125 -6.191 1 71.44 70 PRO B O 1
ATOM 3943 N N . ASP B 1 71 ? -10.469 -35.531 -4.641 1 77.69 71 ASP B N 1
ATOM 3944 C CA . ASP B 1 71 ? -11.25 -34.812 -3.627 1 77.69 71 ASP B CA 1
ATOM 3945 C C . ASP B 1 71 ? -10.336 -34.125 -2.619 1 77.69 71 ASP B C 1
ATOM 3947 O O . ASP B 1 71 ? -10.805 -33.594 -1.613 1 77.69 71 ASP B O 1
ATOM 3951 N N . ASP B 1 72 ? -9.039 -34.219 -2.949 1 83.94 72 ASP B N 1
ATOM 3952 C CA . ASP B 1 72 ? -8.125 -33.5 -2.059 1 83.94 72 ASP B CA 1
ATOM 3953 C C . ASP B 1 72 ? -6.832 -33.156 -2.783 1 83.94 72 ASP B C 1
ATOM 3955 O O . ASP B 1 72 ? -6.676 -33.438 -3.971 1 83.94 72 ASP B O 1
ATOM 3959 N N . ASN B 1 73 ? -5.961 -32.562 -2.062 1 85.25 73 ASN B N 1
ATOM 3960 C CA . ASN B 1 73 ? -4.707 -32.062 -2.633 1 85.25 73 ASN B CA 1
ATOM 3961 C C . ASN B 1 73 ? -3.809 -33.219 -3.064 1 85.25 73 ASN B C 1
ATOM 3963 O O . ASN B 1 73 ? -3.131 -33.156 -4.09 1 85.25 73 ASN B O 1
ATOM 3967 N N . ILE B 1 74 ? -3.814 -34.281 -2.309 1 82.88 74 ILE B N 1
ATOM 3968 C CA . ILE B 1 74 ? -2.947 -35.406 -2.574 1 82.88 74 ILE B CA 1
ATOM 3969 C C . ILE B 1 74 ? -3.369 -36.094 -3.877 1 82.88 74 ILE B C 1
ATOM 3971 O O . ILE B 1 74 ? -2.533 -36.375 -4.746 1 82.88 74 ILE B O 1
ATOM 3975 N N . SER B 1 75 ? -4.668 -36.312 -3.975 1 81.31 75 SER B N 1
ATOM 3976 C CA . SER B 1 75 ? -5.184 -36.969 -5.18 1 81.31 75 SER B CA 1
ATOM 3977 C C . SER B 1 75 ? -5.035 -36.062 -6.398 1 81.31 75 SER B C 1
ATOM 3979 O O . SER B 1 75 ? -4.766 -36.531 -7.504 1 81.31 75 SER B O 1
ATOM 3981 N N . ALA B 1 76 ? -5.215 -34.812 -6.227 1 85.44 76 ALA B N 1
ATOM 3982 C CA . ALA B 1 76 ? -5.035 -33.875 -7.332 1 85.44 76 ALA B CA 1
ATOM 3983 C C . ALA B 1 76 ? -3.588 -33.844 -7.812 1 85.44 76 ALA B C 1
ATOM 3985 O O . ALA B 1 76 ? -3.328 -33.875 -9.016 1 85.44 76 ALA B O 1
ATOM 3986 N N . ALA B 1 77 ? -2.67 -33.875 -6.828 1 84.25 77 ALA B N 1
ATOM 3987 C CA . ALA B 1 77 ? -1.253 -33.875 -7.184 1 84.25 77 ALA B CA 1
ATOM 3988 C C . ALA B 1 77 ? -0.875 -35.156 -7.918 1 84.25 77 ALA B C 1
ATOM 3990 O O . ALA B 1 77 ? -0.068 -35.156 -8.852 1 84.25 77 ALA B O 1
ATOM 3991 N N . ARG B 1 78 ? -1.421 -36.219 -7.508 1 80.75 78 ARG B N 1
ATOM 3992 C CA . ARG B 1 78 ? -1.195 -37.5 -8.18 1 80.75 78 ARG B CA 1
ATOM 3993 C C . ARG B 1 78 ? -1.695 -37.469 -9.617 1 80.75 78 ARG B C 1
ATOM 3995 O O . ARG B 1 78 ? -0.987 -37.875 -10.539 1 80.75 78 ARG B O 1
ATOM 4002 N N . ASP B 1 79 ? -2.889 -36.969 -9.742 1 81.62 79 ASP B N 1
ATOM 4003 C CA . ASP B 1 79 ? -3.469 -36.875 -11.078 1 81.62 79 ASP B CA 1
ATOM 4004 C C . ASP B 1 79 ? -2.664 -35.938 -11.969 1 81.62 79 ASP B C 1
ATOM 4006 O O . ASP B 1 79 ? -2.482 -36.188 -13.156 1 81.62 79 ASP B O 1
ATOM 4010 N N . ASN B 1 80 ? -2.219 -34.875 -11.422 1 86.88 80 ASN B N 1
ATOM 4011 C CA . ASN B 1 80 ? -1.38 -33.938 -12.164 1 86.88 80 ASN B CA 1
ATOM 4012 C C . ASN B 1 80 ? -0.074 -34.594 -12.609 1 86.88 80 ASN B C 1
ATOM 4014 O O . ASN B 1 80 ? 0.389 -34.344 -13.727 1 86.88 80 ASN B O 1
ATOM 4018 N N . TYR B 1 81 ? 0.521 -35.312 -11.695 1 84.44 81 TYR B N 1
ATOM 4019 C CA . TYR B 1 81 ? 1.747 -36.031 -12.023 1 84.44 81 TYR B CA 1
ATOM 4020 C C . TYR B 1 81 ? 1.525 -37 -13.188 1 84.44 81 TYR B C 1
ATOM 4022 O O . TYR B 1 81 ? 2.312 -37 -14.141 1 84.44 81 TYR B O 1
ATOM 4030 N N . LEU B 1 82 ? 0.458 -37.688 -13.172 1 77.19 82 LEU B N 1
ATOM 4031 C CA . LEU B 1 82 ? 0.133 -38.625 -14.234 1 77.19 82 LEU B CA 1
ATOM 4032 C C . LEU B 1 82 ? -0.127 -37.906 -15.547 1 77.19 82 LEU B C 1
ATOM 4034 O O . LEU B 1 82 ? 0.257 -38.375 -16.609 1 77.19 82 LEU B O 1
ATOM 4038 N N . ALA B 1 83 ? -0.783 -36.781 -15.422 1 81.81 83 ALA B N 1
ATOM 4039 C CA . ALA B 1 83 ? -1.061 -35.969 -16.609 1 81.81 83 ALA B CA 1
ATOM 4040 C C . ALA B 1 83 ? 0.233 -35.5 -17.266 1 81.81 83 ALA B C 1
ATOM 4042 O O . ALA B 1 83 ? 0.369 -35.562 -18.5 1 81.81 83 ALA B O 1
ATOM 4043 N N . VAL B 1 84 ? 1.172 -35.062 -16.469 1 83.25 84 VAL B N 1
ATOM 4044 C CA . VAL B 1 84 ? 2.449 -34.562 -16.984 1 83.25 84 VAL B CA 1
ATOM 4045 C C . VAL B 1 84 ? 3.209 -35.719 -17.641 1 83.25 84 VAL B C 1
ATOM 4047 O O . VAL B 1 84 ? 3.719 -35.594 -18.75 1 83.25 84 VAL B O 1
ATOM 4050 N N . MET B 1 85 ? 3.258 -36.844 -17 1 78.75 85 MET B N 1
ATOM 4051 C CA . MET B 1 85 ? 3.967 -38 -17.531 1 78.75 85 MET B CA 1
ATOM 4052 C C . MET B 1 85 ? 3.34 -38.469 -18.844 1 78.75 85 MET B C 1
ATOM 4054 O O . MET B 1 85 ? 4.051 -38.781 -19.797 1 78.75 85 MET B O 1
ATOM 4058 N N . A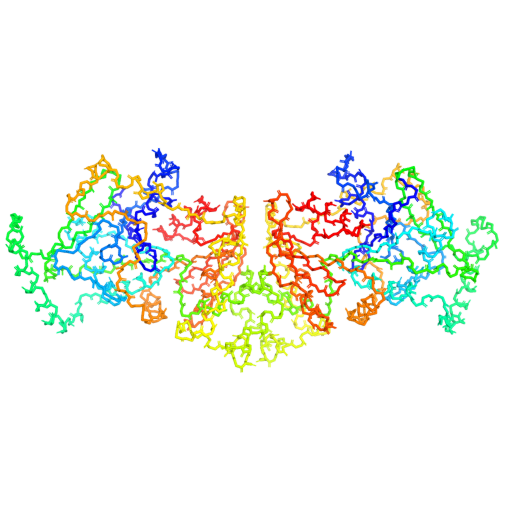RG B 1 86 ? 2.061 -38.438 -18.844 1 75.56 86 ARG B N 1
ATOM 4059 C CA . ARG B 1 86 ? 1.354 -38.875 -20.047 1 75.56 86 ARG B CA 1
ATOM 4060 C C . ARG B 1 86 ? 1.578 -37.906 -21.203 1 75.56 86 ARG B C 1
ATOM 4062 O O . ARG B 1 86 ? 1.693 -38.344 -22.359 1 75.56 86 ARG B O 1
ATOM 4069 N N . PHE B 1 87 ? 1.538 -36.688 -20.906 1 79.81 87 PHE B N 1
ATOM 4070 C CA . PHE B 1 87 ? 1.841 -35.688 -21.922 1 79.81 87 PHE B CA 1
ATOM 4071 C C . PHE B 1 87 ? 3.191 -35.969 -22.578 1 79.81 87 PHE B C 1
ATOM 4073 O O . PHE B 1 87 ? 3.314 -35.906 -23.797 1 79.81 87 PHE B O 1
ATOM 4080 N N . LEU B 1 88 ? 4.164 -36.281 -21.797 1 77.25 88 LEU B N 1
ATOM 4081 C CA . LEU B 1 88 ? 5.516 -36.5 -22.297 1 77.25 88 LEU B CA 1
ATOM 4082 C C . LEU B 1 88 ? 5.594 -37.781 -23.094 1 77.25 88 LEU B C 1
ATOM 4084 O O . LEU B 1 88 ? 6.41 -37.906 -24.016 1 77.25 88 LEU B O 1
ATOM 4088 N N . GLU B 1 89 ? 4.707 -38.688 -22.75 1 74.06 89 GLU B N 1
ATOM 4089 C CA . GLU B 1 89 ? 4.625 -39.938 -23.516 1 74.06 89 GLU B CA 1
ATOM 4090 C C . GLU B 1 89 ? 4.008 -39.688 -24.891 1 74.06 89 GLU B C 1
ATOM 4092 O O . GLU B 1 89 ? 4.461 -40.25 -25.875 1 74.06 89 GLU B O 1
ATOM 4097 N N . ILE B 1 90 ? 3.014 -38.906 -24.859 1 73.12 90 ILE B N 1
ATOM 4098 C CA . ILE B 1 90 ? 2.273 -38.625 -26.094 1 73.12 90 ILE B CA 1
ATOM 4099 C C . ILE B 1 90 ? 3.1 -37.719 -27 1 73.12 90 ILE B C 1
ATOM 4101 O O . ILE B 1 90 ? 3.066 -37.875 -28.219 1 73.12 90 ILE B O 1
ATOM 4105 N N . PHE B 1 91 ? 3.857 -36.812 -26.375 1 77.5 91 PHE B N 1
ATOM 4106 C CA . PHE B 1 91 ? 4.691 -35.875 -27.109 1 77.5 91 PHE B CA 1
ATOM 4107 C C . PHE B 1 91 ? 6.16 -36.031 -26.734 1 77.5 91 PHE B C 1
ATOM 4109 O O . PHE B 1 91 ? 6.738 -35.156 -26.094 1 77.5 91 PHE B O 1
ATOM 4116 N N . PRO B 1 92 ? 6.754 -37.062 -27.281 1 76.31 92 PRO B N 1
ATOM 4117 C CA . PRO B 1 92 ? 8.117 -37.406 -26.859 1 76.31 92 PRO B CA 1
ATOM 4118 C C . PRO B 1 92 ? 9.133 -36.344 -27.234 1 76.31 92 PRO B C 1
ATOM 4120 O O . PRO B 1 92 ? 10.227 -36.281 -26.672 1 76.31 92 PRO B O 1
ATOM 4123 N N . LYS B 1 93 ? 8.773 -35.438 -28.141 1 77.88 93 LYS B N 1
ATOM 4124 C CA . LYS B 1 93 ? 9.68 -34.344 -28.516 1 77.88 93 LYS B CA 1
ATOM 4125 C C . LYS B 1 93 ? 9.969 -33.438 -27.344 1 77.88 93 LYS B C 1
ATOM 4127 O O . LYS B 1 93 ? 10.969 -32.719 -27.328 1 77.88 93 LYS B O 1
ATOM 4132 N N . PHE B 1 94 ? 9.117 -33.5 -26.297 1 80.5 94 PHE B N 1
ATOM 4133 C CA . PHE B 1 94 ? 9.266 -32.625 -25.156 1 80.5 94 PHE B CA 1
ATOM 4134 C C . PHE B 1 94 ? 9.992 -33.312 -24.016 1 80.5 94 PHE B C 1
ATOM 4136 O O . PHE B 1 94 ? 10.297 -32.688 -22.984 1 80.5 94 PHE B O 1
ATOM 4143 N N . LYS B 1 95 ? 10.406 -34.5 -24.156 1 76.62 95 LYS B N 1
ATOM 4144 C CA . LYS B 1 95 ? 10.945 -35.312 -23.062 1 76.62 95 LYS B CA 1
ATOM 4145 C C . LYS B 1 95 ? 12.266 -34.75 -22.547 1 76.62 95 LYS B C 1
ATOM 4147 O O . LYS B 1 95 ? 12.594 -34.906 -21.375 1 76.62 95 LYS B O 1
ATOM 4152 N N . ASN B 1 96 ? 13.008 -34.094 -23.422 1 77.94 96 ASN B N 1
ATOM 4153 C CA . ASN B 1 96 ? 14.32 -33.594 -23.016 1 77.94 96 ASN B CA 1
ATOM 4154 C C . ASN B 1 96 ? 14.297 -32.094 -22.781 1 77.94 96 ASN B C 1
ATOM 4156 O O . ASN B 1 96 ? 15.352 -31.469 -22.625 1 77.94 96 ASN B O 1
ATOM 4160 N N . HIS B 1 97 ? 13.117 -31.547 -22.766 1 80.81 97 HIS B N 1
ATOM 4161 C CA . HIS B 1 97 ? 13 -30.109 -22.484 1 80.81 97 HIS B CA 1
ATOM 4162 C C . HIS B 1 97 ? 13.031 -29.844 -20.984 1 80.81 97 HIS B C 1
ATOM 4164 O O . HIS B 1 97 ? 12.648 -30.703 -20.188 1 80.81 97 HIS B O 1
ATOM 4170 N N . ASP B 1 98 ? 13.602 -28.703 -20.609 1 83.81 98 ASP B N 1
ATOM 4171 C CA . ASP B 1 98 ? 13.469 -28.266 -19.219 1 83.81 98 ASP B CA 1
ATOM 4172 C C . ASP B 1 98 ? 12 -28.016 -18.859 1 83.81 98 ASP B C 1
ATOM 4174 O O . ASP B 1 98 ? 11.297 -27.297 -19.562 1 83.81 98 ASP B O 1
ATOM 4178 N N . ILE B 1 99 ? 11.547 -28.609 -17.781 1 88.06 99 ILE B N 1
ATOM 4179 C CA . ILE B 1 99 ? 10.141 -28.516 -17.391 1 88.06 99 ILE B CA 1
ATOM 4180 C C . ILE B 1 99 ? 9.992 -27.516 -16.234 1 88.06 99 ILE B C 1
ATOM 4182 O O . ILE B 1 99 ? 10.695 -27.609 -15.227 1 88.06 99 ILE B O 1
ATOM 4186 N N . PHE B 1 100 ? 9.203 -26.578 -16.422 1 90.44 100 PHE B N 1
ATOM 4187 C CA . PHE B 1 100 ? 8.82 -25.609 -15.398 1 90.44 100 PHE B CA 1
ATOM 4188 C C . PHE B 1 100 ? 7.352 -25.766 -15.023 1 90.44 100 PHE B C 1
ATOM 4190 O O . PHE B 1 100 ? 6.512 -26.031 -15.883 1 90.44 100 PHE B O 1
ATOM 4197 N N . LEU B 1 101 ? 7.059 -25.672 -13.766 1 93.25 101 LEU B N 1
ATOM 4198 C CA . LEU B 1 101 ? 5.695 -25.609 -13.258 1 93.25 101 LEU B CA 1
ATOM 4199 C C . LEU B 1 101 ? 5.352 -24.203 -12.797 1 93.25 101 LEU B C 1
ATOM 4201 O O . LEU B 1 101 ? 6.098 -23.594 -12.023 1 93.25 101 LEU B O 1
ATOM 4205 N N . ALA B 1 102 ? 4.258 -23.656 -13.281 1 93.5 102 ALA B N 1
ATOM 4206 C CA . ALA B 1 102 ? 3.922 -22.266 -12.984 1 93.5 102 ALA B CA 1
ATOM 4207 C C . ALA B 1 102 ? 2.436 -22.109 -12.688 1 93.5 102 ALA B C 1
ATOM 4209 O O . ALA B 1 102 ? 1.618 -22.922 -13.133 1 93.5 102 ALA B O 1
ATOM 4210 N N . GLY B 1 103 ? 2.094 -21.156 -11.922 1 93.31 103 GLY B N 1
ATOM 4211 C CA . GLY B 1 103 ? 0.71 -20.875 -11.578 1 93.31 103 GLY B CA 1
ATOM 4212 C C . GLY B 1 103 ? 0.57 -19.844 -10.477 1 93.31 103 GLY B C 1
ATOM 4213 O O . GLY B 1 103 ? 1.491 -19.062 -10.227 1 93.31 103 GLY B O 1
ATOM 4214 N N . GLY B 1 104 ? -0.593 -19.766 -9.977 1 89 104 GLY B N 1
ATOM 4215 C CA . GLY B 1 104 ? -0.858 -18.797 -8.93 1 89 104 GLY B CA 1
ATOM 4216 C C . GLY B 1 104 ? -1.969 -19.219 -7.984 1 89 104 GLY B C 1
ATOM 4217 O O . GLY B 1 104 ? -2.688 -20.172 -8.266 1 89 104 GLY B O 1
ATOM 4218 N N . SER B 1 105 ? -2 -18.469 -6.879 1 89.94 105 SER B N 1
ATOM 4219 C CA . SER B 1 105 ? -3.057 -18.703 -5.898 1 89.94 105 SER B CA 1
ATOM 4220 C C . SER B 1 105 ? -3.006 -20.125 -5.344 1 89.94 105 SER B C 1
ATOM 4222 O O . SER B 1 105 ? -1.95 -20.578 -4.914 1 89.94 105 SER B O 1
ATOM 4224 N N . TYR B 1 106 ? -4.047 -20.875 -5.438 1 89.06 106 TYR B N 1
ATOM 4225 C CA . TYR B 1 106 ? -4.105 -22.203 -4.848 1 89.06 106 TYR B CA 1
ATOM 4226 C C . TYR B 1 106 ? -3.184 -23.172 -5.586 1 89.06 106 TYR B C 1
ATOM 4228 O O . TYR B 1 10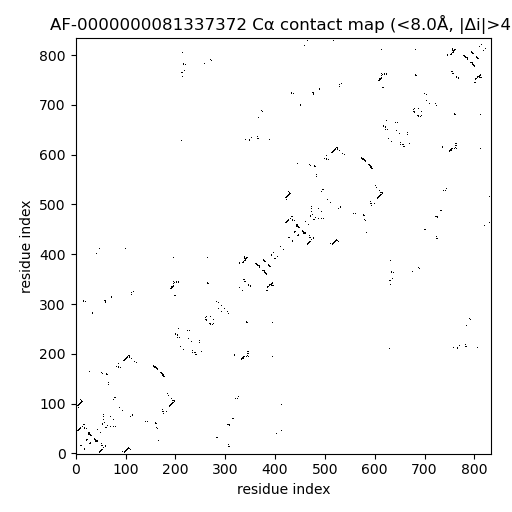6 ? -2.836 -24.234 -5.066 1 89.06 106 TYR B O 1
ATOM 4236 N N . ALA B 1 107 ? -2.777 -22.797 -6.789 1 90.75 107 ALA B N 1
ATOM 4237 C CA . ALA B 1 107 ? -1.802 -23.609 -7.504 1 90.75 107 ALA B CA 1
ATOM 4238 C C . ALA B 1 107 ? -0.496 -23.719 -6.719 1 90.75 107 ALA B C 1
ATOM 4240 O O . ALA B 1 107 ? 0.332 -24.594 -6.992 1 90.75 107 ALA B O 1
ATOM 4241 N N . GLY B 1 108 ? -0.34 -22.828 -5.828 1 89.56 108 GLY B N 1
ATOM 4242 C CA . GLY B 1 108 ? 0.811 -22.875 -4.941 1 89.56 108 GLY B CA 1
ATOM 4243 C C . GLY B 1 108 ? 0.825 -24.094 -4.047 1 89.56 108 GLY B C 1
ATOM 4244 O O . GLY B 1 108 ? 1.844 -24.406 -3.428 1 89.56 108 GLY B O 1
ATOM 4245 N N . ILE B 1 109 ? -0.242 -24.812 -4.016 1 87.88 109 ILE B N 1
ATOM 4246 C CA . ILE B 1 109 ? -0.304 -26.078 -3.305 1 87.88 109 ILE B CA 1
ATOM 4247 C C . ILE B 1 109 ? -0.025 -27.219 -4.273 1 87.88 109 ILE B C 1
ATOM 4249 O O . ILE B 1 109 ? 0.812 -28.094 -3.998 1 87.88 109 ILE B O 1
ATOM 4253 N N . PHE B 1 110 ? -0.61 -27.156 -5.473 1 88.56 110 PHE B N 1
ATOM 4254 C CA . PHE B 1 110 ? -0.496 -28.203 -6.473 1 88.56 110 PHE B CA 1
ATOM 4255 C C . PHE B 1 110 ? 0.937 -28.312 -6.98 1 88.56 110 PHE B C 1
ATOM 4257 O O . PHE B 1 110 ? 1.455 -29.422 -7.156 1 88.56 110 PHE B O 1
ATOM 4264 N N . ILE B 1 111 ? 1.539 -27.203 -7.156 1 91.38 111 ILE B N 1
ATOM 4265 C CA . ILE B 1 111 ? 2.791 -27.141 -7.902 1 91.38 111 ILE B CA 1
ATOM 4266 C C . ILE B 1 111 ? 3.922 -27.734 -7.066 1 91.38 111 ILE B C 1
ATOM 4268 O O . ILE B 1 111 ? 4.645 -28.609 -7.523 1 91.38 111 ILE B O 1
ATOM 4272 N N . PRO B 1 112 ? 4.086 -27.312 -5.816 1 90.06 112 PRO B N 1
ATOM 4273 C CA . PRO B 1 112 ? 5.145 -27.953 -5.031 1 90.06 112 PRO B CA 1
ATOM 4274 C C . PRO B 1 112 ? 4.902 -29.453 -4.82 1 90.06 112 PRO B C 1
ATOM 4276 O O . PRO B 1 112 ? 5.848 -30.234 -4.844 1 90.06 112 PRO B O 1
ATOM 4279 N N . MET B 1 113 ? 3.678 -29.844 -4.645 1 88.38 113 MET B N 1
ATOM 4280 C CA . MET B 1 113 ? 3.365 -31.25 -4.473 1 88.38 113 MET B CA 1
ATOM 4281 C C . MET B 1 113 ? 3.686 -32.031 -5.738 1 88.38 113 MET B C 1
ATOM 4283 O O . MET B 1 113 ? 4.242 -33.156 -5.668 1 88.38 113 MET B O 1
ATOM 4287 N N . LEU B 1 114 ? 3.27 -31.484 -6.84 1 89.44 114 LEU B N 1
ATOM 4288 C CA . LEU B 1 114 ? 3.584 -32.094 -8.125 1 89.44 114 LEU B CA 1
ATOM 4289 C C . LEU B 1 114 ? 5.09 -32.188 -8.328 1 89.44 114 LEU B C 1
ATOM 4291 O O . LEU B 1 114 ? 5.602 -33.219 -8.758 1 89.44 114 LEU B O 1
ATOM 4295 N N . SER B 1 115 ? 5.812 -31.109 -8.031 1 88.75 115 SER B N 1
ATOM 4296 C CA . SER B 1 115 ? 7.266 -31.094 -8.164 1 88.75 115 SER B CA 1
ATOM 4297 C C . SER B 1 115 ? 7.91 -32.188 -7.332 1 88.75 115 SER B C 1
ATOM 4299 O O . SER B 1 115 ? 8.82 -32.875 -7.801 1 88.75 115 SER B O 1
ATOM 4301 N N . SER B 1 116 ? 7.461 -32.344 -6.125 1 86.5 116 SER B N 1
ATOM 4302 C CA . SER B 1 116 ? 7.984 -33.375 -5.246 1 86.5 116 SER B CA 1
ATOM 4303 C C . SER B 1 116 ? 7.793 -34.781 -5.852 1 86.5 116 SER B C 1
ATOM 4305 O O . SER B 1 116 ? 8.695 -35.594 -5.789 1 86.5 116 SER B O 1
ATOM 4307 N N . ARG B 1 117 ? 6.633 -34.969 -6.461 1 83.75 117 ARG B N 1
ATOM 4308 C CA . ARG B 1 117 ? 6.344 -36.25 -7.082 1 83.75 117 ARG B CA 1
ATOM 4309 C C . ARG B 1 117 ? 7.238 -36.5 -8.289 1 83.75 117 ARG B C 1
ATOM 4311 O O . ARG B 1 117 ? 7.715 -37.625 -8.508 1 83.75 117 ARG B O 1
ATOM 4318 N N . ILE B 1 118 ? 7.426 -35.469 -9.078 1 84 118 ILE B N 1
ATOM 4319 C CA . ILE B 1 118 ? 8.281 -35.562 -10.258 1 84 118 ILE B CA 1
ATOM 4320 C C . ILE B 1 118 ? 9.711 -35.875 -9.836 1 84 118 ILE B C 1
ATOM 4322 O O . ILE B 1 118 ? 10.367 -36.75 -10.43 1 84 118 ILE B O 1
ATOM 4326 N N . LEU B 1 119 ? 10.227 -35.188 -8.797 1 81.06 119 LEU B N 1
ATOM 4327 C CA . LEU B 1 119 ? 11.594 -35.375 -8.328 1 81.06 119 LEU B CA 1
ATOM 4328 C C . LEU B 1 119 ? 11.797 -36.75 -7.703 1 81.06 119 LEU B C 1
ATOM 4330 O O . LEU B 1 119 ? 12.898 -37.312 -7.766 1 81.06 119 LEU B O 1
ATOM 4334 N N . GLU B 1 120 ? 10.828 -37.25 -7.031 1 75.5 120 GLU B N 1
ATOM 4335 C CA . GLU B 1 120 ? 10.914 -38.594 -6.43 1 75.5 120 GLU B CA 1
ATOM 4336 C C . GLU B 1 120 ? 10.883 -39.688 -7.496 1 75.5 120 GLU B C 1
ATOM 4338 O O . GLU B 1 120 ? 11.477 -40.75 -7.312 1 75.5 120 GLU B O 1
ATOM 4343 N N . GLY B 1 121 ? 10.688 -39.25 -8.609 1 62.91 121 GLY B N 1
ATOM 4344 C CA . GLY B 1 121 ? 10.633 -40.219 -9.688 1 62.91 121 GLY B CA 1
ATOM 4345 C C . GLY B 1 121 ? 9.664 -41.375 -9.414 1 62.91 121 GLY B C 1
ATOM 4346 O O . GLY B 1 121 ? 8.977 -41.375 -8.391 1 62.91 121 GLY B O 1
ATOM 4347 N N . SER B 1 122 ? 9.43 -42.25 -10.312 1 47.69 122 SER B N 1
ATOM 4348 C CA . SER B 1 122 ? 8.586 -43.438 -10.25 1 47.69 122 SER B CA 1
ATOM 4349 C C . SER B 1 122 ? 9.164 -44.469 -9.281 1 47.69 122 SER B C 1
ATOM 4351 O O . SER B 1 122 ? 8.539 -45.5 -9.023 1 47.69 122 SER B O 1
ATOM 4353 N N . ASN B 1 123 ? 10.406 -44.438 -8.781 1 39.22 123 ASN B N 1
ATOM 4354 C CA . ASN B 1 123 ? 10.797 -45.625 -8.031 1 39.22 123 ASN B CA 1
ATOM 4355 C C . ASN B 1 123 ? 9.766 -45.969 -6.957 1 39.22 123 ASN B C 1
ATOM 4357 O O . ASN B 1 123 ? 9.406 -47.125 -6.789 1 39.22 123 ASN B O 1
ATOM 4361 N N . ASP B 1 124 ? 9.805 -45.219 -5.801 1 35.53 124 ASP B N 1
ATOM 4362 C CA . ASP B 1 124 ? 9.062 -45.656 -4.629 1 35.53 124 ASP B CA 1
ATOM 4363 C C . ASP B 1 124 ? 7.559 -45.438 -4.824 1 35.53 124 ASP B C 1
ATOM 4365 O O . ASP B 1 124 ? 6.797 -45.406 -3.855 1 35.53 124 ASP B O 1
ATOM 4369 N N . ILE B 1 125 ? 7.195 -44.906 -5.727 1 36.16 125 ILE B N 1
ATOM 4370 C CA . ILE B 1 125 ? 5.738 -44.938 -5.668 1 36.16 125 ILE B CA 1
ATOM 4371 C C . ILE B 1 125 ? 5.25 -46.375 -5.625 1 36.16 125 ILE B C 1
ATOM 4373 O O . ILE B 1 125 ? 5.137 -47.031 -6.66 1 36.16 125 ILE B O 1
ATOM 4377 N N . LYS B 1 126 ? 5.82 -47.219 -4.824 1 34 126 LYS B N 1
ATOM 4378 C CA . LYS B 1 126 ? 4.934 -48.281 -4.391 1 34 126 LYS B CA 1
ATOM 4379 C C . LYS B 1 126 ? 3.502 -47.781 -4.234 1 34 126 LYS B C 1
ATOM 4381 O O . LYS B 1 126 ? 3.182 -47.094 -3.268 1 34 126 LYS B O 1
ATOM 4386 N N . LEU B 1 127 ? 2.926 -47.375 -5.156 1 30.59 127 LEU B N 1
ATOM 4387 C CA . LEU B 1 127 ? 1.472 -47.281 -5.078 1 30.59 127 LEU B CA 1
ATOM 4388 C C . LEU B 1 127 ? 0.901 -48.438 -4.254 1 30.59 127 LEU B C 1
ATOM 4390 O O . LEU B 1 127 ? 0.582 -49.5 -4.797 1 30.59 127 LEU B O 1
ATOM 4394 N N . LYS B 1 128 ? 1.477 -48.844 -3.295 1 30.91 128 LYS B N 1
ATOM 4395 C CA . LYS B 1 128 ? 0.81 -49.844 -2.451 1 30.91 128 LYS B CA 1
ATOM 4396 C C . LYS B 1 128 ? -0.708 -49.688 -2.535 1 30.91 128 LYS B C 1
ATOM 4398 O O . LYS B 1 128 ? -1.428 -50.688 -2.578 1 30.91 128 LYS B O 1
ATOM 4403 N N . ASN B 1 129 ? -1.26 -48.562 -2.072 1 27.34 129 ASN B N 1
ATOM 4404 C CA . ASN B 1 129 ? -2.709 -48.469 -2.219 1 27.34 129 ASN B CA 1
ATOM 4405 C C . ASN B 1 129 ? -3.119 -48.312 -3.68 1 27.34 129 ASN B C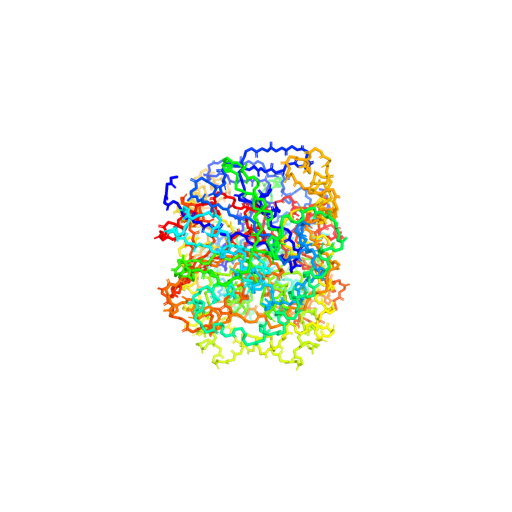 1
ATOM 4407 O O . ASN B 1 129 ? -4.207 -47.812 -3.973 1 27.34 129 ASN B O 1
ATOM 4411 N N . LEU B 1 130 ? -2.361 -48.438 -4.5 1 27.72 130 LEU B N 1
ATOM 4412 C CA . LEU B 1 130 ? -2.574 -48.719 -5.914 1 27.72 130 LEU B CA 1
ATOM 4413 C C . LEU B 1 130 ? -3.43 -49.969 -6.082 1 27.72 130 LEU B C 1
ATOM 4415 O O . LEU B 1 130 ? -4.16 -50.125 -7.062 1 27.72 130 LEU B O 1
ATOM 4419 N N . ALA B 1 131 ? -3.344 -50.875 -5.18 1 28.64 131 ALA B N 1
ATOM 4420 C CA . ALA B 1 131 ? -4.34 -51.938 -5.098 1 28.64 131 ALA B CA 1
ATOM 4421 C C . ALA B 1 131 ? -5.75 -51.375 -5.02 1 28.64 131 ALA B C 1
ATOM 4423 O O . ALA B 1 131 ? -6.672 -51.875 -5.668 1 28.64 131 ALA B O 1
ATOM 4424 N N . GLU B 1 132 ? -5.957 -50.406 -4.125 1 29.27 132 GLU B N 1
ATOM 4425 C CA . GLU B 1 132 ? -7.25 -49.719 -4.094 1 29.27 132 GLU B CA 1
ATOM 4426 C C . GLU B 1 132 ? -7.457 -48.875 -5.344 1 29.27 132 GLU B C 1
ATOM 4428 O O . GLU B 1 132 ? -8.562 -48.812 -5.887 1 29.27 132 GLU B O 1
ATOM 4433 N N . ALA B 1 133 ? -6.445 -48.312 -5.879 1 30.08 133 ALA B N 1
ATOM 4434 C CA . ALA B 1 133 ? -6.59 -47.594 -7.145 1 30.08 133 ALA B CA 1
ATOM 4435 C C . ALA B 1 133 ? -6.754 -48.562 -8.305 1 30.08 133 ALA B C 1
ATOM 4437 O O . ALA B 1 133 ? -7.531 -48.312 -9.234 1 30.08 133 ALA B O 1
ATOM 4438 N N . THR B 1 134 ? -6.219 -49.719 -8.203 1 29.83 134 THR B N 1
ATOM 4439 C CA . THR B 1 134 ? -6.473 -50.781 -9.172 1 29.83 134 THR B CA 1
ATOM 4440 C C . THR B 1 134 ? -7.934 -51.219 -9.117 1 29.83 134 THR B C 1
ATOM 4442 O O . THR B 1 134 ? -8.555 -51.438 -10.148 1 29.83 134 THR B O 1
ATOM 4445 N N . GLU B 1 135 ? -8.477 -51.406 -7.906 1 32.78 135 GLU B N 1
ATOM 4446 C CA . GLU B 1 135 ? -9.906 -51.688 -7.777 1 32.78 135 GLU B CA 1
ATOM 4447 C C . GLU B 1 135 ? -10.75 -50.531 -8.312 1 32.78 135 GLU B C 1
ATOM 4449 O O . GLU B 1 135 ? -11.766 -50.781 -8.969 1 32.78 135 GLU B O 1
ATOM 4454 N N . TYR B 1 136 ? -10.344 -49.312 -8.062 1 32.91 136 TYR B N 1
ATOM 4455 C CA . TYR B 1 136 ? -11.031 -48.156 -8.633 1 32.91 136 TYR B CA 1
ATOM 4456 C C . TYR B 1 136 ? -10.875 -48.125 -10.148 1 32.91 136 TYR B C 1
ATOM 4458 O O . TYR B 1 136 ? -11.852 -47.906 -10.875 1 32.91 136 TYR B O 1
ATOM 4466 N N . PHE B 1 137 ? -9.812 -48.469 -10.68 1 33.53 137 PHE B N 1
ATOM 4467 C CA . PHE B 1 137 ? -9.648 -48.5 -12.125 1 33.53 137 PHE B CA 1
ATOM 4468 C C . PHE B 1 137 ? -10.375 -49.719 -12.711 1 33.53 137 PHE B C 1
ATOM 4470 O O . PHE B 1 137 ? -10.945 -49.625 -13.797 1 33.53 137 PHE B O 1
ATOM 4477 N N . ARG B 1 138 ? -10.414 -50.812 -12.008 1 37.16 138 ARG B N 1
ATOM 4478 C CA . ARG B 1 138 ? -11.234 -51.938 -12.414 1 37.16 138 ARG B CA 1
ATOM 4479 C C . ARG B 1 138 ? -12.711 -51.562 -12.484 1 37.16 138 ARG B C 1
ATOM 4481 O O . ARG B 1 138 ? -13.43 -51.969 -13.391 1 37.16 138 ARG B O 1
ATOM 4488 N N . ASN B 1 139 ? -13.117 -50.688 -11.586 1 33.78 139 ASN B N 1
ATOM 4489 C CA . ASN B 1 139 ? -14.516 -50.281 -11.602 1 33.78 139 ASN B CA 1
ATOM 4490 C C . ASN B 1 139 ? -14.789 -49.281 -12.711 1 33.78 139 ASN B C 1
ATOM 4492 O O . ASN B 1 139 ? -15.867 -49.281 -13.32 1 33.78 139 ASN B O 1
ATOM 4496 N N . ILE B 1 140 ? -13.898 -48.469 -13.07 1 33.75 140 ILE B N 1
ATOM 4497 C CA . ILE B 1 140 ? -14.086 -47.531 -14.195 1 33.75 140 ILE B CA 1
ATOM 4498 C C . ILE B 1 140 ? -14.086 -48.344 -15.5 1 33.75 140 ILE B C 1
ATOM 4500 O O . ILE B 1 140 ? -14.883 -48.062 -16.406 1 33.75 140 ILE B O 1
ATOM 4504 N N . GLN B 1 141 ? -13.328 -49.375 -15.578 1 32.91 141 GLN B N 1
ATOM 4505 C CA . GLN B 1 141 ? -13.445 -50.25 -16.75 1 32.91 141 GLN B CA 1
ATOM 4506 C C . GLN B 1 141 ? -14.867 -50.75 -16.906 1 32.91 141 GLN B C 1
ATOM 4508 O O . GLN B 1 141 ? -15.398 -50.781 -18.031 1 32.91 141 GLN B O 1
ATOM 4513 N N . LYS B 1 142 ? -15.438 -51.125 -15.836 1 36.88 142 LYS B N 1
ATOM 4514 C CA . LYS B 1 142 ? -16.812 -51.625 -15.922 1 36.88 142 LYS B CA 1
ATOM 4515 C C . LYS B 1 142 ? -17.766 -50.531 -16.359 1 36.88 142 LYS B C 1
ATOM 4517 O O . LYS B 1 142 ? -18.672 -50.781 -17.172 1 36.88 142 LYS B O 1
ATOM 4522 N N . ALA B 1 143 ? -17.547 -49.344 -15.906 1 30.72 143 ALA B N 1
ATOM 4523 C CA . ALA B 1 143 ? -18.5 -48.281 -16.266 1 30.72 143 ALA B CA 1
ATOM 4524 C C . ALA B 1 143 ? -18.312 -47.844 -17.703 1 30.72 143 ALA B C 1
ATOM 4526 O O . ALA B 1 143 ? -19.281 -47.562 -18.406 1 30.72 143 ALA B O 1
ATOM 4527 N N . SER B 1 144 ? -17.141 -47.688 -18.25 1 30.52 144 SER B N 1
ATOM 4528 C CA . SER B 1 144 ? -16.938 -47.312 -19.641 1 30.52 144 SER B CA 1
ATOM 4529 C C . SER B 1 144 ? -17.547 -48.344 -20.578 1 30.52 144 SER B C 1
ATOM 4531 O O . SER B 1 144 ? -18.078 -47.969 -21.641 1 30.52 144 SER B O 1
ATOM 4533 N N . GLU B 1 145 ? -17.453 -49.594 -20.344 1 34.56 145 GLU B N 1
ATOM 4534 C CA . GLU B 1 145 ? -18.156 -50.562 -21.172 1 34.56 145 GLU B CA 1
ATOM 4535 C C . GLU B 1 145 ? -19.625 -50.188 -21.328 1 34.56 145 GLU B C 1
ATOM 4537 O O . GLU B 1 145 ? -20.219 -50.406 -22.391 1 34.56 145 GLU B O 1
ATOM 4542 N N . ALA B 1 146 ? -20.219 -49.688 -20.312 1 31.47 146 ALA B N 1
ATOM 4543 C CA . ALA B 1 146 ? -21.641 -49.438 -20.453 1 31.47 146 ALA B CA 1
ATOM 4544 C C . ALA B 1 146 ? -21.922 -48.281 -21.406 1 31.47 146 ALA B C 1
ATOM 4546 O O . ALA B 1 146 ? -22.938 -48.25 -22.109 1 31.47 146 ALA B O 1
ATOM 4547 N N . LEU B 1 147 ? -21.047 -47.156 -21.344 1 32.16 147 LEU B N 1
ATOM 4548 C CA . LEU B 1 147 ? -21.5 -46 -22.094 1 32.16 147 LEU B CA 1
ATOM 4549 C C . LEU B 1 147 ? -21.141 -46.125 -23.578 1 32.16 147 LEU B C 1
ATOM 4551 O O . LEU B 1 147 ? -21.453 -45.25 -24.375 1 32.16 147 LEU B O 1
ATOM 4555 N N . GLN B 1 148 ? -21.156 -47.25 -24.312 1 32.22 148 GLN B N 1
ATOM 4556 C CA . GLN B 1 148 ? -21.125 -47.656 -25.719 1 32.22 148 GLN B CA 1
ATOM 4557 C C . GLN B 1 148 ? -20.188 -46.812 -26.531 1 32.22 148 GLN B C 1
ATOM 4559 O O . GLN B 1 148 ? -20.391 -46.625 -27.734 1 32.22 148 GLN B O 1
ATOM 4564 N N . PHE B 1 149 ? -19.578 -45.688 -26.094 1 31.48 149 PHE B N 1
ATOM 4565 C CA . PHE B 1 149 ? -18.672 -45.031 -27.031 1 31.48 149 PHE B CA 1
ATOM 4566 C C . PHE B 1 149 ? -17.562 -45.969 -27.469 1 31.48 149 PHE B C 1
ATOM 4568 O O . PHE B 1 149 ? -17.109 -46.812 -26.688 1 31.48 149 PHE B O 1
ATOM 4575 N N . PRO B 1 150 ? -17.469 -46.406 -28.75 1 29.09 150 PRO B N 1
ATOM 4576 C CA . PRO B 1 150 ? -16.406 -47.344 -29.141 1 29.09 150 PRO B CA 1
ATOM 4577 C C . PRO B 1 150 ? -15.07 -47.031 -28.484 1 29.09 150 PRO B C 1
ATOM 4579 O O . PRO B 1 150 ? -14.57 -45.906 -28.594 1 29.09 150 PRO B O 1
ATOM 4582 N N . LEU B 1 151 ? -15 -47.281 -27.203 1 30.56 151 LEU B N 1
ATOM 4583 C CA . LEU B 1 151 ? -13.68 -47.312 -26.578 1 30.56 151 LEU B CA 1
ATOM 4584 C C . LEU B 1 151 ? -12.703 -48.125 -27.438 1 30.56 151 LEU B C 1
ATOM 4586 O O . LEU B 1 151 ? -12.992 -49.281 -27.797 1 30.56 151 LEU B O 1
ATOM 4590 N N . GLU B 1 152 ? -12.18 -47.719 -28.594 1 29.69 152 GLU B N 1
ATOM 4591 C CA . GLU B 1 152 ? -11.148 -48.719 -28.828 1 29.69 152 GLU B CA 1
ATOM 4592 C C . GLU B 1 152 ? -10.578 -49.25 -27.516 1 29.69 152 GLU B C 1
ATOM 4594 O O . GLU B 1 152 ? -10.469 -48.5 -26.531 1 29.69 152 GLU B O 1
ATOM 4599 N N . ASP B 1 153 ? -10.758 -50.531 -27.125 1 28.23 153 ASP B N 1
ATOM 4600 C CA . ASP B 1 153 ? -10.586 -51.406 -25.969 1 28.23 153 ASP B CA 1
ATOM 4601 C C . ASP B 1 153 ? -9.375 -51 -25.141 1 28.23 153 ASP B C 1
ATOM 4603 O O . ASP B 1 153 ? -8.898 -51.781 -24.297 1 28.23 153 ASP B O 1
ATOM 4607 N N . SER B 1 154 ? -8.422 -50.188 -25.688 1 27.58 154 SER B N 1
ATOM 4608 C CA . SER B 1 154 ? -7.316 -50.281 -24.75 1 27.58 154 SER B CA 1
ATOM 4609 C C . SER B 1 154 ? -7.672 -49.625 -23.422 1 27.58 154 SER B C 1
ATOM 4611 O O . SER B 1 154 ? -8.461 -48.688 -23.375 1 27.58 154 SER B O 1
ATOM 4613 N N . GLY B 1 155 ? -7.926 -50.344 -22.359 1 27.69 155 GLY B N 1
ATOM 4614 C CA . GLY B 1 155 ? -8.156 -50.188 -20.922 1 27.69 155 GLY B CA 1
ATOM 4615 C C . GLY B 1 155 ? -7.723 -48.844 -20.406 1 27.69 155 GLY B C 1
ATOM 4616 O O . GLY B 1 155 ? -7.574 -48.625 -19.203 1 27.69 155 GLY B O 1
ATOM 4617 N N . ASP B 1 156 ? -7.16 -48 -21.25 1 27.16 156 ASP B N 1
ATOM 4618 C CA . ASP B 1 156 ? -6.371 -46.906 -20.719 1 27.16 156 ASP B CA 1
ATOM 4619 C C . ASP B 1 156 ? -7.273 -45.781 -20.219 1 27.16 156 ASP B C 1
ATOM 4621 O O . ASP B 1 156 ? -8.273 -45.438 -20.859 1 27.16 156 ASP B O 1
ATOM 4625 N N . ASN B 1 157 ? -7.594 -45.719 -18.906 1 28.25 157 ASN B N 1
ATOM 4626 C CA . ASN B 1 157 ? -8.258 -44.625 -18.188 1 28.25 157 ASN B CA 1
ATOM 4627 C C . ASN B 1 157 ? -7.957 -43.281 -18.828 1 28.25 157 ASN B C 1
ATOM 4629 O O . ASN B 1 157 ? -6.793 -42.906 -19.031 1 28.25 157 ASN B O 1
ATOM 4633 N N . ILE B 1 158 ? -8.812 -42.844 -19.688 1 28.33 158 ILE B N 1
ATOM 4634 C CA . ILE B 1 158 ? -8.672 -41.688 -20.562 1 28.33 158 ILE B CA 1
ATOM 4635 C C . ILE B 1 158 ? -8.867 -40.406 -19.75 1 28.33 158 ILE B C 1
ATOM 4637 O O . ILE B 1 158 ? -9.93 -40.219 -19.141 1 28.33 158 ILE B O 1
ATOM 4641 N N . LEU B 1 159 ? -7.945 -40.062 -18.922 1 30.25 159 LEU B N 1
ATOM 4642 C CA . LEU B 1 159 ? -8.008 -38.688 -18.391 1 30.25 159 LEU B CA 1
ATOM 4643 C C . LEU B 1 159 ? -7.98 -37.656 -19.516 1 30.25 159 LEU B C 1
ATOM 4645 O O . LEU B 1 159 ? -7.133 -37.75 -20.406 1 30.25 159 LEU B O 1
ATOM 4649 N N . TYR B 1 160 ? -9.062 -37.062 -19.766 1 29.28 160 TYR B N 1
ATOM 4650 C CA . TYR B 1 160 ? -9.195 -36.031 -20.781 1 29.28 160 TYR B CA 1
ATOM 4651 C C . TYR B 1 160 ? -8.578 -34.719 -20.312 1 29.28 160 TYR B C 1
ATOM 4653 O O . TYR B 1 160 ? -8.859 -34.25 -19.203 1 29.28 160 TYR B O 1
ATOM 4661 N N . MET B 1 161 ? -7.324 -34.594 -20.547 1 30.73 161 MET B N 1
ATOM 4662 C CA . MET B 1 161 ? -6.715 -33.281 -20.344 1 30.73 161 MET B CA 1
ATOM 4663 C C . MET B 1 161 ? -6.773 -32.438 -21.625 1 30.73 161 MET B C 1
ATOM 4665 O O . MET B 1 161 ? -6.43 -32.906 -22.703 1 30.73 161 MET B O 1
ATOM 4669 N N . THR B 1 162 ? -7.676 -31.578 -21.734 1 28.7 162 THR B N 1
ATOM 4670 C CA . THR B 1 162 ? -7.66 -30.641 -22.844 1 28.7 162 THR B CA 1
ATOM 4671 C C . THR B 1 162 ? -6.398 -29.781 -22.812 1 28.7 162 THR B C 1
ATOM 4673 O O . THR B 1 162 ? -6.051 -29.219 -21.766 1 28.7 162 THR B O 1
ATOM 4676 N N . HIS B 1 163 ? -5.336 -30.141 -23.516 1 28.28 163 HIS B N 1
ATOM 4677 C CA . HIS B 1 163 ? -4.109 -29.375 -23.688 1 28.28 163 HIS B CA 1
ATOM 4678 C C . HIS B 1 163 ? -4.215 -28.406 -24.859 1 28.28 163 HIS B C 1
ATOM 4680 O O . HIS B 1 163 ? -4.742 -28.75 -25.906 1 28.28 163 HIS B O 1
ATOM 4686 N N . LEU B 1 164 ? -4.348 -27.125 -24.594 1 27.22 164 LEU B N 1
ATOM 4687 C CA . LEU B 1 164 ? -4.273 -26.141 -25.688 1 27.22 164 LEU B CA 1
ATOM 4688 C C . LEU B 1 164 ? -2.822 -25.766 -25.969 1 27.22 164 LEU B C 1
ATOM 4690 O O . LEU B 1 164 ? -2.109 -25.297 -25.094 1 27.22 164 LEU B O 1
ATOM 4694 N N . LEU B 1 165 ? -2.102 -26.422 -26.875 1 27.31 165 LEU B N 1
ATOM 4695 C CA . LEU B 1 165 ? -0.817 -25.969 -27.391 1 27.31 165 LEU B CA 1
ATOM 4696 C C . LEU B 1 165 ? -1.013 -25.031 -28.578 1 27.31 165 LEU B C 1
ATOM 4698 O O . LEU B 1 165 ? -1.655 -25.406 -29.562 1 27.31 165 LEU B O 1
ATOM 4702 N N . LEU B 1 166 ? -1.151 -23.766 -28.359 1 28.11 166 LEU B N 1
ATOM 4703 C CA . LEU B 1 166 ? -1.446 -22.906 -29.484 1 28.11 166 LEU B CA 1
ATOM 4704 C C . LEU B 1 166 ? -0.247 -22.812 -30.422 1 28.11 166 LEU B C 1
ATOM 4706 O O . LEU B 1 166 ? -0.24 -22 -31.359 1 28.11 166 LEU B O 1
ATOM 4710 N N . GLY B 1 167 ? 0.952 -22.875 -30.5 1 28.86 167 GLY B N 1
ATOM 4711 C CA . GLY B 1 167 ? 1.318 -22.688 -31.906 1 28.86 167 GLY B CA 1
ATOM 4712 C C . GLY B 1 167 ? 0.356 -23.375 -32.844 1 28.86 167 GLY B C 1
ATOM 4713 O O . GLY B 1 167 ? -0.843 -23.078 -32.844 1 28.86 167 GLY B O 1
ATOM 4714 N N . LYS B 1 168 ? 0.771 -24.375 -33.688 1 28.62 168 LYS B N 1
ATOM 4715 C CA . LYS B 1 168 ? -0.208 -25.25 -34.344 1 28.62 168 LYS B CA 1
ATOM 4716 C C . LYS B 1 168 ? -1.15 -25.859 -33.312 1 28.62 168 LYS B C 1
ATOM 4718 O O . LYS B 1 168 ? -0.717 -26.625 -32.438 1 28.62 168 LYS B O 1
ATOM 4723 N N . CYS B 1 169 ? -2.025 -24.969 -32.844 1 29.03 169 CYS B N 1
ATOM 4724 C CA . CYS B 1 169 ? -3.002 -25.281 -31.812 1 29.03 169 CYS B CA 1
ATOM 4725 C C . CYS B 1 169 ? -3.547 -26.703 -32 1 29.03 169 CYS B C 1
ATOM 4727 O O . CYS B 1 169 ? -4.207 -26.984 -33 1 29.03 169 CYS B O 1
ATOM 4729 N N . GLU B 1 170 ? -2.779 -27.625 -31.891 1 27.78 170 GLU B N 1
ATOM 4730 C CA . GLU B 1 170 ? -3.414 -28.938 -31.922 1 27.78 170 GLU B CA 1
ATOM 4731 C C . GLU B 1 170 ? -4.059 -29.266 -30.578 1 27.78 170 GLU B C 1
ATOM 4733 O O . GLU B 1 170 ? -3.434 -29.125 -29.531 1 27.78 170 GLU B O 1
ATOM 4738 N N . PHE B 1 171 ? -5.309 -29.016 -30.625 1 27.62 171 PHE B N 1
ATOM 4739 C CA . PHE B 1 171 ? -6.066 -29.5 -29.469 1 27.62 171 PHE B CA 1
ATOM 4740 C C . PHE B 1 171 ? -6.043 -31.016 -29.406 1 27.62 171 PHE B C 1
ATOM 4742 O O . PHE B 1 171 ? -6.293 -31.688 -30.406 1 27.62 171 PHE B O 1
ATOM 4749 N N . ARG B 1 172 ? -5.051 -31.5 -28.703 1 28.22 172 ARG B N 1
ATOM 4750 C CA . ARG B 1 172 ? -5.098 -32.938 -28.594 1 28.22 172 ARG B CA 1
ATOM 4751 C C . ARG B 1 172 ? -5.652 -33.375 -27.25 1 28.22 172 ARG B C 1
ATOM 4753 O O . ARG B 1 172 ? -5.348 -32.75 -26.219 1 28.22 172 ARG B O 1
ATOM 4760 N N . ILE B 1 173 ? -6.684 -33.906 -27.297 1 28.72 173 ILE B N 1
ATOM 4761 C CA . ILE B 1 173 ? -7.176 -34.625 -26.125 1 28.72 173 ILE B CA 1
ATOM 4762 C C . ILE B 1 173 ? -6.414 -35.938 -25.969 1 28.72 173 ILE B C 1
ATOM 4764 O O . ILE B 1 173 ? -6.34 -36.719 -26.906 1 28.72 173 ILE B O 1
ATOM 4768 N N . THR B 1 174 ? -5.324 -35.938 -25.188 1 27.69 174 THR B N 1
ATOM 4769 C CA . THR B 1 174 ? -4.562 -37.188 -25.031 1 27.69 174 THR B CA 1
ATOM 4770 C C . THR B 1 174 ? -5.113 -38 -23.875 1 27.69 174 THR B C 1
ATOM 4772 O O . THR B 1 174 ? -5.512 -37.469 -22.844 1 27.69 174 THR B O 1
ATOM 4775 N N . TYR B 1 175 ? -5.359 -39.25 -24.219 1 29.42 175 TYR B N 1
ATOM 4776 C CA . TYR B 1 175 ? -5.875 -40.281 -23.312 1 29.42 175 TYR B CA 1
ATOM 4777 C C . TYR B 1 175 ? -4.75 -40.906 -22.5 1 29.42 175 TYR B C 1
ATOM 4779 O O . TYR B 1 175 ? -3.648 -41.125 -23.016 1 29.42 175 TYR B O 1
ATOM 4787 N N . PHE B 1 176 ? -4.758 -40.656 -21.172 1 32.03 176 PHE B N 1
ATOM 4788 C CA . PHE B 1 176 ? -3.709 -41.188 -20.312 1 32.03 176 PHE B CA 1
ATOM 4789 C C . PHE B 1 176 ? -3.967 -42.656 -20 1 32.03 176 PHE B C 1
ATOM 4791 O O . PHE B 1 176 ? -5.062 -43 -19.562 1 32.03 176 PHE B O 1
ATOM 4798 N N . HIS B 1 177 ? -3.34 -43.594 -20.766 1 28.58 177 HIS B N 1
ATOM 4799 C CA . HIS B 1 177 ? -3.424 -45 -20.406 1 28.58 177 HIS B CA 1
ATOM 4800 C C . HIS B 1 177 ? -2.684 -45.281 -19.109 1 28.58 177 HIS B C 1
ATOM 4802 O O . HIS B 1 177 ? -1.882 -44.469 -18.656 1 28.58 177 HIS B O 1
ATOM 4808 N N . ASN B 1 178 ? -2.725 -46.562 -18.703 1 28.86 178 ASN B N 1
ATOM 4809 C CA . ASN B 1 178 ? -2.123 -47.219 -17.547 1 28.86 178 ASN B CA 1
ATOM 4810 C C . ASN B 1 178 ? -0.643 -46.875 -17.422 1 28.86 178 ASN B C 1
ATOM 4812 O O . ASN B 1 178 ? 0.108 -46.969 -18.391 1 28.86 178 ASN B O 1
ATOM 4816 N N . PRO B 1 179 ? -0.28 -46.281 -16.281 1 33.56 179 PRO B N 1
ATOM 4817 C CA . PRO B 1 179 ? 1.078 -45.875 -15.922 1 33.56 179 PRO B CA 1
ATOM 4818 C C . PRO B 1 179 ? 2.098 -47 -16.047 1 33.56 179 PRO B C 1
ATOM 4820 O O . PRO B 1 179 ? 3.248 -46.844 -15.625 1 33.56 179 PRO B O 1
ATOM 4823 N N . ASP B 1 180 ? 1.71 -48.219 -16.438 1 30.56 180 ASP B N 1
ATOM 4824 C CA . ASP B 1 180 ? 2.762 -49.219 -16.188 1 30.56 180 ASP B CA 1
ATOM 4825 C C . ASP B 1 180 ? 4.086 -48.781 -16.797 1 30.56 180 ASP B C 1
ATOM 4827 O O . ASP B 1 180 ? 5.152 -49 -16.234 1 30.56 180 ASP B O 1
ATOM 4831 N N . ASN B 1 181 ? 4.016 -48.656 -18.078 1 30.11 181 ASN B N 1
ATOM 4832 C CA . ASN B 1 181 ? 5.32 -48.5 -18.703 1 30.11 181 ASN B CA 1
ATOM 4833 C C . ASN B 1 181 ? 5.715 -47.031 -18.781 1 30.11 181 ASN B C 1
ATOM 4835 O O . ASN B 1 181 ? 6.098 -46.531 -19.844 1 30.11 181 ASN B O 1
ATOM 4839 N N . LEU B 1 182 ? 5.043 -46.281 -17.969 1 35.03 182 LEU B N 1
ATOM 4840 C CA . LEU B 1 182 ? 5.566 -44.938 -18.047 1 35.03 182 LEU B CA 1
ATOM 4841 C C . LEU B 1 182 ? 7.066 -44.906 -17.781 1 35.03 182 LEU B C 1
ATOM 4843 O O . LEU B 1 182 ? 7.52 -45.375 -16.734 1 35.03 182 LEU B O 1
ATOM 4847 N N . SER B 1 183 ? 7.84 -45.219 -18.766 1 33 183 SER B N 1
ATOM 4848 C CA . SER B 1 183 ? 9.25 -44.906 -18.609 1 33 183 SER B CA 1
ATOM 4849 C C . SER B 1 183 ? 9.438 -43.625 -17.812 1 33 183 SER B C 1
ATOM 4851 O O . SER B 1 183 ? 8.828 -42.594 -18.109 1 33 183 SER B O 1
ATOM 4853 N N . TYR B 1 184 ? 9.555 -43.844 -16.531 1 34.5 184 TYR B N 1
ATOM 4854 C CA . TYR B 1 184 ? 9.883 -42.844 -15.508 1 34.5 184 TYR B CA 1
ATOM 4855 C C . TYR B 1 184 ? 10.812 -41.781 -16.078 1 34.5 184 TYR B C 1
ATOM 4857 O O . TYR B 1 184 ? 11.969 -42.031 -16.391 1 34.5 184 TYR B O 1
ATOM 4865 N N . TRP B 1 185 ? 10.375 -41.094 -17.031 1 33.78 185 TRP B N 1
ATOM 4866 C CA . TRP B 1 185 ? 11.195 -40 -17.484 1 33.78 185 TRP B CA 1
ATOM 4867 C C . TRP B 1 185 ? 11.547 -39.062 -16.328 1 33.78 185 TRP B C 1
ATOM 4869 O O . TRP B 1 185 ? 10.664 -38.656 -15.57 1 33.78 185 TRP B O 1
ATOM 4879 N N . SER B 1 186 ? 12.562 -39.312 -15.758 1 39.59 186 SER B N 1
ATOM 4880 C CA . SER B 1 186 ? 13.227 -38.531 -14.719 1 39.59 186 SER B CA 1
ATOM 4881 C C . SER B 1 186 ? 12.875 -37.062 -14.836 1 39.59 186 SER B C 1
ATOM 4883 O O . SER B 1 186 ? 12.242 -36.625 -15.805 1 39.59 186 SER B O 1
ATOM 4885 N N . ARG B 1 187 ? 13.922 -36.188 -14.469 1 52.53 187 ARG B N 1
ATOM 4886 C CA . ARG B 1 187 ? 14.516 -35.125 -13.648 1 52.53 187 ARG B CA 1
ATOM 4887 C C . ARG B 1 187 ? 14.445 -33.781 -14.352 1 52.53 187 ARG B C 1
ATOM 4889 O O . ARG B 1 187 ? 15.391 -33 -14.281 1 52.53 187 ARG B O 1
ATOM 4896 N N . ASN B 1 188 ? 13.312 -33.562 -15.141 1 66.38 188 ASN B N 1
ATOM 4897 C CA . ASN B 1 188 ? 13.617 -32.312 -15.82 1 66.38 188 ASN B CA 1
ATOM 4898 C C . ASN B 1 188 ? 12.812 -31.156 -15.25 1 66.38 188 ASN B C 1
ATOM 4900 O O . ASN B 1 188 ? 12.641 -30.125 -15.906 1 66.38 188 ASN B O 1
ATOM 4904 N N . CYS B 1 189 ? 12.172 -31.484 -14.047 1 69 189 CYS B N 1
ATOM 4905 C CA . CYS B 1 189 ? 11.594 -30.297 -13.438 1 69 189 CYS B CA 1
ATOM 4906 C C . CYS B 1 189 ? 12.68 -29.406 -12.844 1 69 189 CYS B C 1
ATOM 4908 O O . CYS B 1 189 ? 13.359 -29.781 -11.891 1 69 189 CYS B O 1
ATOM 4910 N N . VAL B 1 190 ? 12.711 -28.188 -13.391 1 69.19 190 VAL B N 1
ATOM 4911 C CA . VAL B 1 190 ? 13.898 -27.406 -13.055 1 69.19 190 VAL B CA 1
ATOM 4912 C C . VAL B 1 190 ? 13.484 -26.094 -12.406 1 69.19 190 VAL B C 1
ATOM 4914 O O . VAL B 1 190 ? 14.328 -25.375 -11.852 1 69.19 190 VAL B O 1
ATOM 4917 N N . GLY B 1 191 ? 12.148 -25.875 -12.391 1 79.06 191 GLY B N 1
ATOM 4918 C CA . GLY B 1 191 ? 11.789 -24.594 -11.797 1 79.06 191 GLY B CA 1
ATOM 4919 C C . GLY B 1 191 ? 10.312 -24.484 -11.469 1 79.06 191 GLY B C 1
ATOM 4920 O O . GLY B 1 191 ? 9.477 -25.078 -12.148 1 79.06 191 GLY B O 1
ATOM 4921 N N . LEU B 1 192 ? 9.977 -23.719 -10.422 1 84.62 192 LEU B N 1
ATOM 4922 C CA . LEU B 1 192 ? 8.625 -23.406 -9.977 1 84.62 192 LEU B CA 1
ATOM 4923 C C . LEU B 1 192 ? 8.383 -21.891 -9.977 1 84.62 192 LEU B C 1
ATOM 4925 O O . LEU B 1 192 ? 9.172 -21.141 -9.398 1 84.62 192 LEU B O 1
ATOM 4929 N N . ALA B 1 193 ? 7.441 -21.453 -10.688 1 84.69 193 ALA B N 1
ATOM 4930 C CA . ALA B 1 193 ? 7.023 -20.047 -10.656 1 84.69 193 ALA B CA 1
ATOM 4931 C C . ALA B 1 193 ? 5.609 -19.906 -10.102 1 84.69 193 ALA B C 1
ATOM 4933 O O . ALA B 1 193 ? 4.637 -20.266 -10.773 1 84.69 193 ALA B O 1
ATOM 4934 N N . ILE B 1 194 ? 5.484 -19.375 -8.867 1 85.19 194 ILE B N 1
ATOM 4935 C CA . ILE B 1 194 ? 4.195 -19.391 -8.188 1 85.19 194 ILE B CA 1
ATOM 4936 C C . ILE B 1 194 ? 3.852 -18 -7.68 1 85.19 194 ILE B C 1
ATOM 4938 O O . ILE B 1 194 ? 4.656 -17.359 -6.996 1 85.19 194 ILE B O 1
ATOM 4942 N N . GLY B 1 195 ? 2.68 -17.578 -8.016 1 84.44 195 GLY B N 1
ATOM 4943 C CA . GLY B 1 195 ? 2.229 -16.266 -7.605 1 84.44 195 GLY B CA 1
ATOM 4944 C C . GLY B 1 195 ? 1.147 -16.312 -6.543 1 84.44 195 GLY B C 1
ATOM 4945 O O . GLY B 1 195 ? 0.261 -17.156 -6.586 1 84.44 195 GLY B O 1
ATOM 4946 N N . SER B 1 196 ? 1.233 -15.398 -5.582 1 76.75 196 SER B N 1
ATOM 4947 C CA . SER B 1 196 ? 0.16 -15.102 -4.641 1 76.75 196 SER B CA 1
ATOM 4948 C C . SER B 1 196 ? -0.419 -16.375 -4.039 1 76.75 196 SER B C 1
ATOM 4950 O O . SER B 1 196 ? -1.632 -16.594 -4.082 1 76.75 196 SER B O 1
ATOM 4952 N N . PHE B 1 197 ? 0.298 -17.156 -3.584 1 76.12 197 PHE B N 1
ATOM 4953 C CA . PHE B 1 197 ? -0.295 -18.422 -3.176 1 76.12 197 PHE B CA 1
ATOM 4954 C C . PHE B 1 197 ? -0.551 -18.453 -1.674 1 76.12 197 PHE B C 1
ATOM 4956 O O . PHE B 1 197 ? 0.066 -17.688 -0.924 1 76.12 197 PHE B O 1
ATOM 4963 N N . SER B 1 198 ? -1.62 -19.203 -1.383 1 62.19 198 SER B N 1
ATOM 4964 C CA . SER B 1 198 ? -2.291 -19.281 -0.089 1 62.19 198 SER B CA 1
ATOM 4965 C C . SER B 1 198 ? -1.719 -20.406 0.765 1 62.19 198 SER B C 1
ATOM 4967 O O . SER B 1 198 ? -1.492 -21.516 0.271 1 62.19 198 SER B O 1
ATOM 4969 N N . LEU B 1 199 ? -1.255 -20.047 1.875 1 64.88 199 LEU B N 1
ATOM 4970 C CA . LEU B 1 199 ? -0.825 -21 2.9 1 64.88 199 LEU B CA 1
ATOM 4971 C C . LEU B 1 199 ? -1.688 -20.875 4.152 1 64.88 199 LEU B C 1
ATOM 4973 O O . LEU B 1 199 ? -2.635 -20.078 4.18 1 64.88 199 LEU B O 1
ATOM 4977 N N . SER B 1 200 ? -1.589 -21.703 5.098 1 61.03 200 SER B N 1
ATOM 4978 C CA . SER B 1 200 ? -2.34 -21.797 6.348 1 61.03 200 SER B CA 1
ATOM 4979 C C . SER B 1 200 ? -2.316 -20.484 7.113 1 61.03 200 SER B C 1
ATOM 4981 O O . SER B 1 200 ? -3.039 -20.312 8.094 1 61.03 200 SER B O 1
ATOM 4983 N N . LEU B 1 201 ? -1.688 -19.547 6.602 1 62.88 201 LEU B N 1
ATOM 4984 C CA . LEU B 1 201 ? -1.542 -18.312 7.367 1 62.88 201 LEU B CA 1
ATOM 4985 C C . LEU B 1 201 ? -2.344 -17.188 6.734 1 62.88 201 LEU B C 1
ATOM 4987 O O . LEU B 1 201 ? -2.115 -16.016 7.035 1 62.88 201 LEU B O 1
ATOM 4991 N N . ASN B 1 202 ? -3.303 -17.5 5.984 1 70.56 202 ASN B N 1
ATOM 4992 C CA . ASN B 1 202 ? -3.996 -16.5 5.168 1 70.56 202 ASN B CA 1
ATOM 4993 C C . ASN B 1 202 ? -4.812 -15.547 6.031 1 70.56 202 ASN B C 1
ATOM 4995 O O . ASN B 1 202 ? -4.707 -14.328 5.879 1 70.56 202 ASN B O 1
ATOM 4999 N N . ILE B 1 203 ? -5.453 -16.109 7.02 1 73.5 203 ILE B N 1
ATOM 5000 C CA . ILE B 1 203 ? -6.344 -15.281 7.82 1 73.5 203 ILE B CA 1
ATOM 5001 C C . ILE B 1 203 ? -5.52 -14.328 8.68 1 73.5 203 ILE B C 1
ATOM 5003 O O . ILE B 1 203 ? -5.797 -13.125 8.727 1 73.5 203 ILE B O 1
ATOM 5007 N N . LYS B 1 204 ? -4.527 -14.844 9.242 1 79 204 LYS B N 1
ATOM 5008 C CA . LYS B 1 204 ? -3.662 -14.023 10.086 1 79 204 LYS B CA 1
ATOM 5009 C C . LYS B 1 204 ? -3.033 -12.883 9.289 1 79 204 LYS B C 1
ATOM 5011 O O . LYS B 1 204 ? -3.09 -11.727 9.695 1 79 204 LYS B O 1
ATOM 5016 N N . THR B 1 205 ? -2.471 -13.203 8.18 1 86.19 205 THR B N 1
ATOM 5017 C CA . THR B 1 205 ? -1.77 -12.211 7.375 1 86.19 205 THR B CA 1
ATOM 5018 C C . THR B 1 205 ? -2.754 -11.227 6.75 1 86.19 205 THR B C 1
ATOM 5020 O O . THR B 1 205 ? -2.432 -10.047 6.562 1 86.19 205 THR B O 1
ATOM 5023 N N . SER B 1 206 ? -3.967 -11.68 6.543 1 88.31 206 SER B N 1
ATOM 5024 C CA . SER B 1 206 ? -4.992 -10.797 6 1 88.31 206 SER B CA 1
ATOM 5025 C C . SER B 1 206 ? -5.422 -9.75 7.023 1 88.31 206 SER B C 1
ATOM 5027 O O . SER B 1 206 ? -5.73 -8.609 6.672 1 88.31 206 SER B O 1
ATOM 5029 N N . PHE B 1 207 ? -5.492 -10.195 8.297 1 88.5 207 PHE B N 1
ATOM 5030 C CA . PHE B 1 207 ? -5.848 -9.25 9.344 1 88.5 207 PHE B CA 1
ATOM 5031 C C . PHE B 1 207 ? -4.773 -8.172 9.484 1 88.5 207 PHE B C 1
ATOM 5033 O O . PHE B 1 207 ? -5.086 -6.988 9.602 1 88.5 207 PHE B O 1
ATOM 5040 N N . ILE B 1 208 ? -3.529 -8.602 9.453 1 89 208 ILE B N 1
ATOM 5041 C CA . ILE B 1 208 ? -2.424 -7.656 9.523 1 89 208 ILE B CA 1
ATOM 5042 C C . ILE B 1 208 ? -2.463 -6.719 8.32 1 89 208 ILE B C 1
ATOM 5044 O O . ILE B 1 208 ? -2.311 -5.504 8.469 1 89 208 ILE B O 1
ATOM 5048 N N . PHE B 1 209 ? -2.689 -7.301 7.215 1 93.56 209 PHE B N 1
ATOM 5049 C CA . PHE B 1 209 ? -2.807 -6.535 5.977 1 93.56 209 PHE B CA 1
ATOM 5050 C C . PHE B 1 209 ? -3.916 -5.496 6.09 1 93.56 209 PHE B C 1
ATOM 5052 O O . PHE B 1 209 ? -3.711 -4.324 5.77 1 93.56 209 PHE B O 1
ATOM 5059 N N . SER B 1 210 ? -5.059 -5.914 6.551 1 93.5 210 SER B N 1
ATOM 5060 C CA . SER B 1 210 ? -6.215 -5.031 6.66 1 93.5 210 SER B CA 1
ATOM 5061 C C . SER B 1 210 ? -5.93 -3.861 7.598 1 93.5 210 SER B C 1
ATOM 5063 O O . SER B 1 210 ? -6.34 -2.73 7.332 1 93.5 210 SER B O 1
ATOM 5065 N N . TYR B 1 211 ? -5.238 -4.152 8.594 1 92.75 211 TYR B N 1
ATOM 5066 C CA . TYR B 1 211 ? -4.898 -3.117 9.562 1 92.75 211 TYR B CA 1
ATOM 5067 C C . TYR B 1 211 ? -3.873 -2.148 8.992 1 92.75 211 TYR B C 1
ATOM 5069 O O . TYR B 1 211 ? -4.051 -0.93 9.062 1 92.75 211 TYR B O 1
ATOM 5077 N N . THR B 1 212 ? -2.865 -2.674 8.344 1 93.06 212 THR B N 1
ATOM 5078 C CA . THR B 1 212 ? -1.726 -1.867 7.918 1 93.06 212 THR B CA 1
ATOM 5079 C C . THR B 1 212 ? -2.025 -1.159 6.598 1 93.06 212 THR B C 1
ATOM 5081 O O . THR B 1 212 ? -1.238 -0.329 6.141 1 93.06 212 THR B O 1
ATOM 5084 N N . HIS B 1 213 ? -3.145 -1.429 6.035 1 93.5 213 HIS B N 1
ATOM 5085 C CA . HIS B 1 213 ? -3.57 -0.709 4.84 1 93.5 213 HIS B CA 1
ATOM 5086 C C . HIS B 1 213 ? -4.777 0.174 5.129 1 93.5 213 HIS B C 1
ATOM 5088 O O . HIS B 1 213 ? -5.395 0.711 4.207 1 93.5 213 HIS B O 1
ATOM 5094 N N . GLY B 1 214 ? -5.168 0.26 6.371 1 91.38 214 GLY B N 1
ATOM 5095 C CA . GLY B 1 214 ? -6.188 1.206 6.789 1 91.38 214 GLY B CA 1
ATOM 5096 C C . GLY B 1 214 ? -7.598 0.716 6.527 1 91.38 214 GLY B C 1
ATOM 5097 O O . GLY B 1 214 ? -8.562 1.476 6.66 1 91.38 214 GLY B O 1
ATOM 5098 N N . ILE B 1 215 ? -7.789 -0.55 6.16 1 93.88 215 ILE B N 1
ATOM 5099 C CA . ILE B 1 215 ? -9.094 -1.114 5.852 1 93.88 215 ILE B CA 1
ATOM 5100 C C . ILE B 1 215 ? -9.914 -1.242 7.133 1 93.88 215 ILE B C 1
ATOM 5102 O O . ILE B 1 215 ? -11.141 -1.076 7.117 1 93.88 215 ILE B O 1
ATOM 5106 N N . ILE B 1 216 ? -9.227 -1.512 8.258 1 94 216 ILE B N 1
ATOM 5107 C CA . ILE B 1 216 ? -9.906 -1.588 9.539 1 94 216 ILE B CA 1
ATOM 5108 C C . ILE B 1 216 ? -9.25 -0.638 10.539 1 94 216 ILE B C 1
ATOM 5110 O O . ILE B 1 216 ? -8.062 -0.314 10.398 1 94 216 ILE B O 1
ATOM 5114 N N . ASP B 1 217 ? -10.023 -0.179 11.477 1 92.81 217 ASP B N 1
ATOM 5115 C CA . ASP B 1 217 ? -9.531 0.745 12.492 1 92.81 217 ASP B CA 1
ATOM 5116 C C . ASP B 1 217 ? -8.977 -0.01 13.695 1 92.81 217 ASP B C 1
ATOM 5118 O O . ASP B 1 217 ? -9.023 -1.241 13.742 1 92.81 217 ASP B O 1
ATOM 5122 N N . GLU B 1 218 ? -8.461 0.746 14.633 1 90.06 218 GLU B N 1
ATOM 5123 C CA . GLU B 1 218 ? -7.809 0.178 15.812 1 90.06 218 GLU B CA 1
ATOM 5124 C C . GLU B 1 218 ? -8.781 -0.662 16.625 1 90.06 218 GLU B C 1
ATOM 5126 O O . GLU B 1 218 ? -8.422 -1.722 17.141 1 90.06 218 GLU B O 1
ATOM 5131 N N . GLU B 1 219 ? -9.977 -0.221 16.781 1 90.56 219 GLU B N 1
ATOM 5132 C CA . GLU B 1 219 ? -10.961 -0.94 17.578 1 90.56 219 GLU B CA 1
ATOM 5133 C C . GLU B 1 219 ? -11.281 -2.303 16.969 1 90.56 219 GLU B C 1
ATOM 5135 O O . GLU B 1 219 ? -11.305 -3.312 17.688 1 90.56 219 GLU B O 1
ATOM 5140 N N . THR B 1 220 ? -11.562 -2.26 15.68 1 90.94 220 THR B N 1
ATOM 5141 C CA . THR B 1 220 ? -11.82 -3.518 14.992 1 90.94 220 THR B CA 1
ATOM 5142 C C . THR B 1 220 ? -10.625 -4.457 15.109 1 90.94 220 THR B C 1
ATOM 5144 O O . THR B 1 220 ? -10.789 -5.656 15.344 1 90.94 220 THR B O 1
ATOM 5147 N N . TYR B 1 221 ? -9.438 -3.934 14.969 1 91 221 TYR B N 1
ATOM 5148 C CA . TYR B 1 221 ? -8.219 -4.727 15.086 1 91 221 TYR B CA 1
ATOM 5149 C C . TYR B 1 221 ? -8.102 -5.344 16.469 1 91 221 TYR B C 1
ATOM 5151 O O . TYR B 1 221 ? -7.781 -6.527 16.609 1 91 221 TYR B O 1
ATOM 5159 N N . ARG B 1 222 ? -8.352 -4.609 17.5 1 88 222 ARG B N 1
ATOM 5160 C CA . ARG B 1 222 ? -8.305 -5.113 18.875 1 88 222 ARG B CA 1
ATOM 5161 C C . ARG B 1 222 ? -9.328 -6.227 19.078 1 88 222 ARG B C 1
ATOM 5163 O O . ARG B 1 222 ? -9.047 -7.207 19.781 1 88 222 ARG B O 1
ATOM 5170 N N . LYS B 1 223 ? -10.469 -6.039 18.531 1 88.5 223 LYS B N 1
ATOM 5171 C CA . LYS B 1 223 ? -11.5 -7.074 18.609 1 88.5 223 LYS B CA 1
ATOM 5172 C C . LYS B 1 223 ? -11.023 -8.375 17.969 1 88.5 223 LYS B C 1
ATOM 5174 O O . LYS B 1 223 ? -11.281 -9.461 18.5 1 88.5 223 LYS B O 1
ATOM 5179 N N . ILE B 1 224 ? -10.359 -8.227 16.859 1 87.5 224 ILE B N 1
ATOM 5180 C CA . ILE B 1 224 ? -9.82 -9.391 16.172 1 87.5 224 ILE B CA 1
ATOM 5181 C C . ILE B 1 224 ? -8.789 -10.094 17.047 1 87.5 224 ILE B C 1
ATOM 5183 O O . ILE B 1 224 ? -8.844 -11.312 17.234 1 87.5 224 ILE B O 1
ATOM 5187 N N . ILE B 1 225 ? -7.875 -9.32 17.641 1 84.19 225 ILE B N 1
ATOM 5188 C CA . ILE B 1 225 ? -6.824 -9.875 18.484 1 84.19 225 ILE B CA 1
ATOM 5189 C C . ILE B 1 225 ? -7.449 -10.562 19.688 1 84.19 225 ILE B C 1
ATOM 5191 O O . ILE B 1 225 ? -7.039 -11.664 20.062 1 84.19 225 ILE B O 1
ATOM 5195 N N . LYS B 1 226 ? -8.391 -9.906 20.25 1 84.88 226 LYS B N 1
ATOM 5196 C CA . LYS B 1 226 ? -9.055 -10.453 21.422 1 84.88 226 LYS B CA 1
ATOM 5197 C C . LYS B 1 226 ? -9.797 -11.742 21.094 1 84.88 226 LYS B C 1
ATOM 5199 O O . LYS B 1 226 ? -9.68 -12.734 21.812 1 84.88 226 LYS B O 1
ATOM 5204 N N . ASN B 1 227 ? -10.523 -11.758 20.031 1 83.31 227 ASN B N 1
ATOM 5205 C CA . ASN B 1 227 ? -11.406 -12.875 19.719 1 83.31 227 ASN B CA 1
ATOM 5206 C C . ASN B 1 227 ? -10.648 -14.008 19.031 1 83.31 227 ASN B C 1
ATOM 5208 O O . ASN B 1 227 ? -11.023 -15.18 19.172 1 83.31 227 ASN B O 1
ATOM 5212 N N . CYS B 1 228 ? -9.633 -13.625 18.328 1 82.12 228 CYS B N 1
ATOM 5213 C CA . CYS B 1 228 ? -8.961 -14.641 17.516 1 82.12 228 CYS B CA 1
ATOM 5214 C C . CYS B 1 228 ? -7.656 -15.086 18.172 1 82.12 228 CYS B C 1
ATOM 5216 O O . CYS B 1 228 ? -7.207 -16.219 17.969 1 82.12 228 CYS B O 1
ATOM 5218 N N . CYS B 1 229 ? -7.051 -14.172 18.891 1 79.56 229 CYS B N 1
ATOM 5219 C CA . CYS B 1 229 ? -5.719 -14.469 19.406 1 79.56 229 CYS B CA 1
ATOM 5220 C C . CYS B 1 229 ? -5.746 -14.625 20.922 1 79.56 229 CYS B C 1
ATOM 5222 O O . CYS B 1 229 ? -4.707 -14.836 21.547 1 79.56 229 CYS B O 1
ATOM 5224 N N . TYR B 1 230 ? -6.871 -14.594 21.484 1 77.44 230 TYR B N 1
ATOM 5225 C CA . TYR B 1 230 ? -7.043 -14.742 22.922 1 77.44 230 TYR B CA 1
ATOM 5226 C C . TYR B 1 230 ? -6.062 -13.852 23.688 1 77.44 230 TYR B C 1
ATOM 5228 O O . TYR B 1 230 ? -5.355 -14.32 24.578 1 77.44 230 TYR B O 1
ATOM 5236 N N . GLU B 1 231 ? -5.906 -12.711 23.203 1 67.69 231 GLU B N 1
ATOM 5237 C CA . GLU B 1 231 ? -5.207 -11.594 23.844 1 67.69 231 GLU B CA 1
ATOM 5238 C C . GLU B 1 231 ? -3.697 -11.703 23.641 1 67.69 231 GLU B C 1
ATOM 5240 O O . GLU B 1 231 ? -2.928 -10.969 24.266 1 67.69 231 GLU B O 1
ATOM 5245 N N . LYS B 1 232 ? -3.352 -12.742 22.891 1 76.69 232 LYS B N 1
ATOM 5246 C CA . LYS B 1 232 ? -1.963 -12.727 22.438 1 76.69 232 LYS B CA 1
ATOM 5247 C C . LYS B 1 232 ? -1.764 -11.719 21.312 1 76.69 232 LYS B C 1
ATOM 5249 O O . LYS B 1 232 ? -2.734 -11.211 20.734 1 76.69 232 LYS B O 1
ATOM 5254 N N . THR B 1 233 ? -0.473 -11.414 21.094 1 75.81 233 THR B N 1
ATOM 5255 C CA . THR B 1 233 ? -0.176 -10.562 19.953 1 75.81 233 THR B CA 1
ATOM 5256 C C . THR B 1 233 ? -0.38 -11.312 18.641 1 75.81 233 THR B C 1
ATOM 5258 O O . THR B 1 233 ? -0.407 -12.547 18.625 1 75.81 233 THR B O 1
ATOM 5261 N N . ILE B 1 234 ? -0.575 -10.555 17.641 1 74.69 234 ILE B N 1
ATOM 5262 C CA . ILE B 1 234 ? -0.816 -11.156 16.344 1 74.69 234 ILE B CA 1
ATOM 5263 C C . ILE B 1 234 ? 0.389 -12 15.938 1 74.69 234 ILE B C 1
ATOM 5265 O O . ILE B 1 234 ? 0.239 -13.023 15.258 1 74.69 234 ILE B O 1
ATOM 5269 N N . GLU B 1 235 ? 1.534 -11.578 16.359 1 73.12 235 GLU B N 1
ATOM 5270 C CA . GLU B 1 235 ? 2.734 -12.344 16.031 1 73.12 235 GLU B CA 1
ATOM 5271 C C . GLU B 1 235 ? 2.738 -13.703 16.719 1 73.12 235 GLU B C 1
ATOM 5273 O O . GLU B 1 235 ? 3.236 -14.688 16.172 1 73.12 235 GLU B O 1
ATOM 5278 N N . GLU B 1 236 ? 2.16 -13.703 17.828 1 73.38 236 GLU B N 1
ATOM 5279 C CA . GLU B 1 236 ? 2.145 -14.922 18.625 1 73.38 236 GLU B CA 1
ATOM 5280 C C . GLU B 1 236 ? 0.885 -15.742 18.359 1 73.38 236 GLU B C 1
ATOM 5282 O O . GLU B 1 236 ? 0.734 -16.859 18.875 1 73.38 236 GLU B O 1
ATOM 5287 N N . CYS B 1 237 ? 0.038 -15.117 17.656 1 73.38 237 CYS B N 1
ATOM 5288 C CA . CYS B 1 237 ? -1.266 -15.719 17.391 1 73.38 237 CYS B CA 1
ATOM 5289 C C . CYS B 1 237 ? -1.169 -16.781 16.297 1 73.38 237 CYS B C 1
ATOM 5291 O O . CYS B 1 237 ? -0.605 -16.531 15.234 1 73.38 237 CYS B O 1
ATOM 5293 N N . ASP B 1 238 ? -1.413 -18.016 16.656 1 65.5 238 ASP B N 1
ATOM 5294 C CA . ASP B 1 238 ? -1.453 -19.094 15.664 1 65.5 238 ASP B CA 1
ATOM 5295 C C . ASP B 1 238 ? -2.844 -19.219 15.047 1 65.5 238 ASP B C 1
ATOM 5297 O O . ASP B 1 238 ? -3.656 -20.031 15.492 1 65.5 238 ASP B O 1
ATOM 5301 N N . ILE B 1 239 ? -3.203 -18.125 14.422 1 62.09 239 ILE B N 1
ATOM 5302 C CA . ILE B 1 239 ? -4.496 -18.234 13.758 1 62.09 239 ILE B CA 1
ATOM 5303 C C . ILE B 1 239 ? -4.379 -19.188 12.57 1 62.09 239 ILE B C 1
ATOM 5305 O O . ILE B 1 239 ? -3.705 -18.875 11.586 1 62.09 239 ILE B O 1
ATOM 5309 N N . LEU B 1 240 ? -4.219 -20.422 12.883 1 54.72 240 LEU B N 1
ATOM 5310 C CA . LEU B 1 240 ? -4.238 -21.359 11.766 1 54.72 240 LEU B CA 1
ATOM 5311 C C . LEU B 1 240 ? -5.531 -21.219 10.969 1 54.72 240 LEU B C 1
ATOM 5313 O O . LEU B 1 240 ? -6.578 -20.875 11.516 1 54.72 240 LEU B O 1
ATOM 5317 N N . ASP B 1 241 ? -5.352 -20.969 9.617 1 54.19 241 ASP B N 1
ATOM 5318 C CA . ASP B 1 241 ? -6.492 -20.969 8.711 1 54.19 241 ASP B CA 1
ATOM 5319 C C . ASP B 1 241 ? -7.496 -22.062 9.086 1 54.19 241 ASP B C 1
ATOM 5321 O O . ASP B 1 241 ? -7.586 -23.078 8.406 1 54.19 241 ASP B O 1
ATOM 5325 N N . ASP B 1 242 ? -7.516 -22.344 10.406 1 49.09 242 ASP B N 1
ATOM 5326 C CA . ASP B 1 242 ? -8.57 -23.312 10.695 1 49.09 242 ASP B CA 1
ATOM 5327 C C . ASP B 1 242 ? -9.945 -22.734 10.391 1 49.09 242 ASP B C 1
ATOM 5329 O O . ASP B 1 242 ? -10.445 -21.891 11.133 1 49.09 242 ASP B O 1
ATOM 5333 N N . TRP B 1 243 ? -10.148 -22.734 9.148 1 51.34 243 TRP B N 1
ATOM 5334 C CA . TRP B 1 243 ? -11.531 -22.438 8.797 1 51.34 243 TRP B CA 1
ATOM 5335 C C . TRP B 1 243 ? -12.484 -22.969 9.859 1 51.34 243 TRP B C 1
ATOM 5337 O O . TRP B 1 243 ? -13.68 -22.672 9.828 1 51.34 243 TRP B O 1
ATOM 5347 N N . ALA B 1 244 ? -11.828 -23.719 10.828 1 50.41 244 ALA B N 1
ATOM 5348 C CA . ALA B 1 244 ? -12.672 -24.234 11.898 1 50.41 244 ALA B CA 1
ATOM 5349 C C . ALA B 1 244 ? -12.992 -23.156 12.922 1 50.41 244 ALA B C 1
ATOM 5351 O O . ALA B 1 244 ? -14.031 -23.203 13.586 1 50.41 244 ALA B O 1
ATOM 5352 N N . ASN B 1 245 ? -11.914 -22.297 13.102 1 56.97 245 ASN B N 1
ATOM 5353 C CA . ASN B 1 245 ? -12.328 -21.297 14.078 1 56.97 245 ASN B CA 1
ATOM 5354 C C . ASN B 1 245 ? -13.336 -20.312 13.484 1 56.97 245 ASN B C 1
ATOM 5356 O O . ASN B 1 245 ? -12.992 -19.5 12.633 1 56.97 245 ASN B O 1
ATOM 5360 N N . THR B 1 246 ? -14.492 -20.453 13.891 1 71.19 246 THR B N 1
ATOM 5361 C CA . THR B 1 246 ? -15.688 -19.859 13.297 1 71.19 246 THR B CA 1
ATOM 5362 C C . THR B 1 246 ? -15.695 -18.344 13.5 1 71.19 246 THR B C 1
ATOM 5364 O O . THR B 1 246 ? -16.062 -17.594 12.594 1 71.19 246 THR B O 1
ATOM 5367 N N . ALA B 1 247 ? -15.094 -17.844 14.648 1 76.88 247 ALA B N 1
ATOM 5368 C CA . ALA B 1 247 ? -15.219 -16.406 14.891 1 76.88 247 ALA B CA 1
ATOM 5369 C C . ALA B 1 247 ? -14.258 -15.609 14.008 1 76.88 247 ALA B C 1
ATOM 5371 O O . ALA B 1 247 ? -14.633 -14.578 13.453 1 76.88 247 ALA B O 1
ATOM 5372 N N . CYS B 1 248 ? -13.078 -16.125 13.828 1 81.06 248 CYS B N 1
ATOM 5373 C CA . CYS B 1 248 ? -12.07 -15.445 13.016 1 81.06 248 CYS B CA 1
ATOM 5374 C C . CYS B 1 248 ? -12.461 -15.461 11.539 1 81.06 248 CYS B C 1
ATOM 5376 O O . CYS B 1 248 ? -12.281 -14.469 10.836 1 81.06 248 CYS B O 1
ATOM 5378 N N . HIS B 1 249 ? -12.992 -16.547 11.195 1 83 249 HIS B N 1
ATOM 5379 C CA . HIS B 1 249 ? -13.453 -16.641 9.812 1 83 249 HIS B CA 1
ATOM 5380 C C . HIS B 1 249 ? -14.602 -15.68 9.547 1 83 249 HIS B C 1
ATOM 5382 O O . HIS B 1 249 ? -14.688 -15.086 8.469 1 83 249 HIS B O 1
ATOM 5388 N N . GLN B 1 250 ? -15.438 -15.562 10.531 1 84.12 250 GLN B N 1
ATOM 5389 C CA . GLN B 1 250 ? -16.547 -14.625 10.391 1 84.12 250 GLN B CA 1
ATOM 5390 C C . GLN B 1 250 ? -16.047 -13.195 10.281 1 84.12 250 GLN B C 1
ATOM 5392 O O . GLN B 1 250 ? -16.547 -12.414 9.469 1 84.12 250 GLN B O 1
ATOM 5397 N N . MET B 1 251 ? -15.117 -12.891 11.078 1 86.31 251 MET B N 1
ATOM 5398 C CA . MET B 1 251 ? -14.555 -11.539 11.031 1 86.31 251 MET B CA 1
ATOM 5399 C C . MET B 1 251 ? -13.883 -11.273 9.695 1 86.31 251 MET B C 1
ATOM 5401 O O . MET B 1 251 ? -14.008 -10.188 9.133 1 86.31 251 MET B O 1
ATOM 5405 N N . TYR B 1 252 ? -13.156 -12.25 9.219 1 87.56 252 TYR B N 1
ATOM 5406 C CA . TYR B 1 252 ? -12.547 -12.125 7.902 1 87.56 252 TYR B CA 1
ATOM 5407 C C . TYR B 1 252 ? -13.609 -11.852 6.84 1 87.56 252 TYR B C 1
ATOM 5409 O O . TYR B 1 252 ? -13.43 -10.984 5.984 1 87.56 252 TYR B O 1
ATOM 5417 N N . ASN B 1 253 ? -14.688 -12.578 6.926 1 87 253 ASN B N 1
ATOM 5418 C CA . ASN B 1 253 ? -15.758 -12.414 5.949 1 87 253 ASN B CA 1
ATOM 5419 C C . ASN B 1 253 ? -16.375 -11.016 6.016 1 87 253 ASN B C 1
ATOM 5421 O O . ASN B 1 253 ? -16.688 -10.422 4.984 1 87 253 ASN B O 1
ATOM 5425 N N . ILE B 1 254 ? -16.516 -10.523 7.168 1 87.88 254 ILE B N 1
ATOM 5426 C CA . ILE B 1 254 ? -17.078 -9.188 7.355 1 87.88 254 ILE B CA 1
ATOM 5427 C C . ILE B 1 254 ? -16.172 -8.148 6.707 1 87.88 254 ILE B C 1
ATOM 5429 O O . ILE B 1 254 ? -16.641 -7.254 6.004 1 87.88 254 ILE B O 1
ATOM 5433 N N . ILE B 1 255 ? -14.906 -8.305 6.891 1 89.94 255 ILE B N 1
ATOM 5434 C CA . ILE B 1 255 ? -13.938 -7.375 6.324 1 89.94 255 ILE B CA 1
ATOM 5435 C C . ILE B 1 255 ? -13.906 -7.516 4.805 1 89.94 255 ILE B C 1
ATOM 5437 O O . ILE B 1 255 ? -13.867 -6.516 4.082 1 89.94 255 ILE B O 1
ATOM 5441 N N . ALA B 1 256 ? -13.961 -8.75 4.371 1 87.81 256 ALA B N 1
ATOM 5442 C CA . ALA B 1 256 ? -13.883 -9.031 2.941 1 87.81 256 ALA B CA 1
ATOM 5443 C C . ALA B 1 256 ? -15.109 -8.508 2.209 1 87.81 256 ALA B C 1
ATOM 5445 O O . ALA B 1 256 ? -15.086 -8.32 0.99 1 87.81 256 ALA B O 1
ATOM 5446 N N . GLU B 1 257 ? -16.156 -8.188 2.932 1 88 257 GLU B N 1
ATOM 5447 C CA . GLU B 1 257 ? -17.422 -7.766 2.32 1 88 257 GLU B CA 1
ATOM 5448 C C . GLU B 1 257 ? -17.625 -6.262 2.451 1 88 257 GLU B C 1
ATOM 5450 O O . GLU B 1 257 ? -18.688 -5.746 2.146 1 88 257 GLU B O 1
ATOM 5455 N N . ILE B 1 258 ? -16.641 -5.645 2.943 1 88.06 258 ILE B N 1
ATOM 5456 C CA . ILE B 1 258 ? -16.734 -4.191 3 1 88.06 258 ILE B CA 1
ATOM 5457 C C . ILE B 1 258 ? -17.062 -3.639 1.616 1 88.06 258 ILE B C 1
ATOM 5459 O O . ILE B 1 258 ? -16.484 -4.066 0.613 1 88.06 258 ILE B O 1
ATOM 5463 N N . LYS B 1 259 ? -17.969 -2.742 1.626 1 84.88 259 LYS B N 1
ATOM 5464 C CA . LYS B 1 259 ? -18.438 -2.17 0.372 1 84.88 259 LYS B CA 1
ATOM 5465 C C . LYS B 1 259 ? -17.328 -1.44 -0.365 1 84.88 259 LYS B C 1
ATOM 5467 O O . LYS B 1 259 ? -16.531 -0.727 0.252 1 84.88 259 LYS B O 1
ATOM 5472 N N . ALA B 1 260 ? -17.234 -1.66 -1.701 1 86.75 260 ALA B N 1
ATOM 5473 C CA . ALA B 1 260 ? -16.328 -0.974 -2.611 1 86.75 260 ALA B CA 1
ATOM 5474 C C . ALA B 1 260 ? -14.883 -1.38 -2.344 1 86.75 260 ALA B C 1
ATOM 5476 O O . ALA B 1 260 ? -13.953 -0.63 -2.654 1 86.75 260 ALA B O 1
ATOM 5477 N N . LEU B 1 261 ? -14.758 -2.451 -1.658 1 88.31 261 LEU B N 1
ATOM 5478 C CA . LEU B 1 261 ? -13.438 -3.031 -1.455 1 88.31 261 LEU B CA 1
ATOM 5479 C C . LEU B 1 261 ? -13.234 -4.25 -2.35 1 88.31 261 LEU B C 1
ATOM 5481 O O . LEU B 1 261 ? -14.047 -5.176 -2.338 1 88.31 261 LEU B O 1
ATOM 5485 N N . ASP B 1 262 ? -12.242 -4.219 -3.18 1 90.25 262 ASP B N 1
ATOM 5486 C CA . ASP B 1 262 ? -11.805 -5.406 -3.906 1 90.25 262 ASP B CA 1
ATOM 5487 C C . ASP B 1 262 ? -10.656 -6.102 -3.186 1 90.25 262 ASP B C 1
ATOM 5489 O O . ASP B 1 262 ? -9.516 -5.633 -3.23 1 90.25 262 ASP B O 1
ATOM 5493 N N . ILE B 1 263 ? -10.914 -7.199 -2.584 1 90.38 263 ILE B N 1
ATOM 5494 C CA . ILE B 1 263 ? -9.93 -7.855 -1.726 1 90.38 263 ILE B CA 1
ATOM 5495 C C . ILE B 1 263 ? -8.828 -8.477 -2.582 1 90.38 263 ILE B C 1
ATOM 5497 O O . ILE B 1 263 ? -7.758 -8.812 -2.074 1 90.38 263 ILE B O 1
ATOM 5501 N N . TYR B 1 264 ? -9.008 -8.609 -3.9 1 90.31 264 TYR B N 1
ATOM 5502 C CA . TYR B 1 264 ? -8 -9.172 -4.793 1 90.31 264 TYR B CA 1
ATOM 5503 C C . TYR B 1 264 ? -7.059 -8.086 -5.301 1 90.31 264 TYR B C 1
ATOM 5505 O O . TYR B 1 264 ? -5.992 -8.383 -5.844 1 90.31 264 TYR B O 1
ATOM 5513 N N . ASP B 1 265 ? -7.441 -6.895 -5.18 1 91.62 265 ASP B N 1
ATOM 5514 C CA . ASP B 1 265 ? -6.652 -5.707 -5.488 1 91.62 265 ASP B CA 1
ATOM 5515 C C . ASP B 1 265 ? -7.246 -4.465 -4.828 1 91.62 265 ASP B C 1
ATOM 5517 O O . ASP B 1 265 ? -8.125 -3.811 -5.402 1 91.62 265 ASP B O 1
ATOM 5521 N N . ILE B 1 266 ? -6.723 -4.086 -3.783 1 90.31 266 ILE B N 1
ATOM 5522 C CA . ILE B 1 266 ? -7.355 -3.037 -2.99 1 90.31 266 ILE B CA 1
ATOM 5523 C C . ILE B 1 266 ? -7.164 -1.686 -3.674 1 90.31 266 ILE B C 1
ATOM 5525 O O . ILE B 1 266 ? -7.801 -0.697 -3.299 1 90.31 266 ILE B O 1
ATOM 5529 N N . ASN B 1 267 ? -6.324 -1.602 -4.641 1 87 267 ASN B N 1
ATOM 5530 C CA . ASN B 1 267 ? -6.074 -0.351 -5.348 1 87 267 ASN B CA 1
ATOM 5531 C C . ASN B 1 267 ? -6.957 -0.22 -6.586 1 87 267 ASN B C 1
ATOM 5533 O O . ASN B 1 267 ? -6.977 0.831 -7.23 1 87 267 ASN B O 1
ATOM 5537 N N . ARG B 1 268 ? -7.617 -1.241 -6.914 1 84.31 268 ARG B N 1
ATOM 5538 C CA . ARG B 1 268 ? -8.445 -1.209 -8.117 1 84.31 268 ARG B CA 1
ATOM 5539 C C . ARG B 1 268 ? -9.625 -0.256 -7.949 1 84.31 268 ARG B C 1
ATOM 5541 O O . ARG B 1 268 ? -10.266 -0.24 -6.898 1 84.31 268 ARG B O 1
ATOM 5548 N N . GLU B 1 269 ? -9.812 0.575 -8.953 1 79.06 269 GLU B N 1
ATOM 5549 C CA . GLU B 1 269 ? -10.977 1.454 -8.945 1 79.06 269 GLU B CA 1
ATOM 5550 C C . GLU B 1 269 ? -12.242 0.692 -9.312 1 79.06 269 GLU B C 1
ATOM 5552 O O . GLU B 1 269 ? -12.273 -0.03 -10.312 1 79.06 269 GLU B O 1
ATOM 5557 N N . CYS B 1 270 ? -13.188 0.763 -8.398 1 78.94 270 CYS B N 1
ATOM 5558 C CA . CYS B 1 270 ? -14.461 0.093 -8.641 1 78.94 270 CYS B CA 1
ATOM 5559 C C . CYS B 1 270 ? -15.43 1.015 -9.359 1 78.94 270 CYS B C 1
ATOM 5561 O O . CYS B 1 270 ? -15.391 2.232 -9.18 1 78.94 270 CYS B O 1
ATOM 5563 N N . GLU B 1 271 ? -16.109 0.461 -10.297 1 76.12 271 GLU B N 1
ATOM 5564 C CA . GLU B 1 271 ? -17.141 1.235 -10.977 1 76.12 271 GLU B CA 1
ATOM 5565 C C . GLU B 1 271 ? -18.375 1.398 -10.094 1 76.12 271 GLU B C 1
ATOM 5567 O O . GLU B 1 271 ? -18.953 0.41 -9.641 1 76.12 271 GLU B O 1
ATOM 5572 N N . ASN B 1 272 ? -18.797 2.604 -9.828 1 76.19 272 ASN B N 1
ATOM 5573 C CA . ASN B 1 272 ? -19.938 2.916 -8.984 1 76.19 272 ASN B CA 1
ATOM 5574 C C . ASN B 1 272 ? -19.844 2.209 -7.633 1 76.19 272 ASN B C 1
ATOM 5576 O O . ASN B 1 272 ? -20.828 1.645 -7.156 1 76.19 272 ASN B O 1
ATOM 5580 N N . LEU B 1 273 ? -18.719 2.01 -7.203 1 75.06 273 LEU B N 1
ATOM 5581 C CA . LEU B 1 273 ? -18.422 1.439 -5.895 1 75.06 273 LEU B CA 1
ATOM 5582 C C . LEU B 1 273 ? -18.75 -0.048 -5.859 1 75.06 273 LEU B C 1
ATOM 5584 O O . LEU B 1 273 ? -18.906 -0.627 -4.785 1 75.06 273 LEU B O 1
ATOM 5588 N N . ASN B 1 274 ? -18.922 -0.576 -7.02 1 77.88 274 ASN B N 1
ATOM 5589 C CA . ASN B 1 274 ? -19.125 -2.014 -7.148 1 77.88 274 ASN B CA 1
ATOM 5590 C C . ASN B 1 274 ? -17.891 -2.709 -7.695 1 77.88 274 ASN B C 1
ATOM 5592 O O . ASN B 1 274 ? -17.547 -2.557 -8.867 1 77.88 274 ASN B O 1
ATOM 5596 N N . CYS B 1 275 ? -17.25 -3.406 -6.883 1 77.88 275 CYS B N 1
ATOM 5597 C CA . CYS B 1 275 ? -15.984 -4.035 -7.254 1 77.88 275 CYS B CA 1
ATOM 5598 C C . CYS B 1 275 ? -16.203 -5.477 -7.699 1 77.88 275 CYS B C 1
ATOM 5600 O O . CYS B 1 275 ? -15.242 -6.215 -7.93 1 77.88 275 CYS B O 1
ATOM 5602 N N . ASN B 1 276 ? -17.406 -5.801 -7.801 1 71.94 276 ASN B N 1
ATOM 5603 C CA . ASN B 1 276 ? -17.688 -7.172 -8.211 1 71.94 276 ASN B CA 1
ATOM 5604 C C . ASN B 1 276 ? -17.375 -7.387 -9.688 1 71.94 276 ASN B C 1
ATOM 5606 O O . ASN B 1 276 ? -17.734 -6.559 -10.531 1 71.94 276 ASN B O 1
ATOM 5610 N N . LYS B 1 277 ? -16.359 -8.258 -9.922 1 66.38 277 LYS B N 1
ATOM 5611 C CA . LYS B 1 277 ? -16.062 -8.672 -11.289 1 66.38 277 LYS B CA 1
ATOM 5612 C C . LYS B 1 277 ? -16.875 -9.906 -11.68 1 66.38 277 LYS B C 1
ATOM 5614 O O . LYS B 1 277 ? -17.031 -10.828 -10.883 1 66.38 277 LYS B O 1
ATOM 5619 N N . THR B 1 278 ? -17.609 -9.68 -12.727 1 66.88 278 THR B N 1
ATOM 5620 C CA . THR B 1 278 ? -18.297 -10.883 -13.156 1 66.88 278 THR B CA 1
ATOM 5621 C C . THR B 1 278 ? -17.562 -11.531 -14.336 1 66.88 278 THR B C 1
ATOM 5623 O O . THR B 1 278 ? -16.891 -10.852 -15.109 1 66.88 278 THR B O 1
ATOM 5626 N N . PHE B 1 279 ? -17.453 -12.859 -14.234 1 81.56 279 PHE B N 1
ATOM 5627 C CA . PHE B 1 279 ? -16.891 -13.664 -15.312 1 81.56 279 PHE B CA 1
ATOM 5628 C C . PHE B 1 279 ? -17.984 -14.164 -16.25 1 81.56 279 PHE B C 1
ATOM 5630 O O . PHE B 1 279 ? -17.781 -15.133 -16.984 1 81.56 279 PHE B O 1
ATOM 5637 N N . GLU B 1 280 ? -19.062 -13.492 -16.234 1 84.44 280 GLU B N 1
ATOM 5638 C CA . GLU B 1 280 ? -20.219 -13.945 -17.016 1 84.44 280 GLU B CA 1
ATOM 5639 C C . GLU B 1 280 ? -19.922 -13.891 -18.516 1 84.44 280 GLU B C 1
ATOM 5641 O O . GLU B 1 280 ? -20.266 -14.812 -19.25 1 84.44 280 GLU B O 1
ATOM 5646 N N . LEU B 1 281 ? -19.328 -12.875 -18.891 1 86.06 281 LEU B N 1
ATOM 5647 C CA . LEU B 1 281 ? -19.016 -12.727 -20.312 1 86.06 281 LEU B CA 1
ATOM 5648 C C . LEU B 1 281 ? -18.047 -13.812 -20.766 1 86.06 281 LEU B C 1
ATOM 5650 O O . LEU B 1 281 ? -18.172 -14.336 -21.875 1 86.06 281 LEU B O 1
ATOM 5654 N N . THR B 1 282 ? -17.156 -14.18 -19.906 1 90.81 282 THR B N 1
ATOM 5655 C CA . THR B 1 282 ? -16.188 -15.234 -20.219 1 90.81 282 THR B CA 1
ATOM 5656 C C . THR B 1 282 ? -16.891 -16.594 -20.297 1 90.81 282 THR B C 1
ATOM 5658 O O . THR B 1 282 ? -16.656 -17.375 -21.219 1 90.81 282 THR B O 1
ATOM 5661 N N . ASN B 1 283 ? -17.719 -16.797 -19.297 1 93 283 ASN B N 1
ATOM 5662 C CA . ASN B 1 283 ? -18.469 -18.047 -19.281 1 93 283 ASN B CA 1
ATOM 5663 C C . ASN B 1 283 ? -19.328 -18.188 -20.531 1 93 283 ASN B C 1
ATOM 5665 O O . ASN B 1 283 ? -19.359 -19.266 -21.156 1 93 283 ASN B O 1
ATOM 5669 N N . ASN B 1 284 ? -19.969 -17.109 -20.875 1 91.81 284 ASN B N 1
ATOM 5670 C CA . ASN B 1 284 ? -20.812 -17.141 -22.078 1 91.81 284 ASN B CA 1
ATOM 5671 C C . ASN B 1 284 ? -19.984 -17.406 -23.328 1 91.81 284 ASN B C 1
ATOM 5673 O O . ASN B 1 284 ? -20.391 -18.203 -24.188 1 91.81 284 ASN B O 1
ATOM 5677 N N . TYR B 1 285 ? -18.891 -16.812 -23.406 1 91.38 285 TYR B N 1
ATOM 5678 C CA . TYR B 1 285 ? -18.031 -16.984 -24.562 1 91.38 285 TYR B CA 1
ATOM 5679 C C . TYR B 1 285 ? -17.562 -18.422 -24.703 1 91.38 285 TYR B C 1
ATOM 5681 O O . TYR B 1 285 ? -17.641 -19.016 -25.781 1 91.38 285 TYR B O 1
ATOM 5689 N N . MET B 1 286 ? -17.109 -19.031 -23.641 1 92.12 286 MET B N 1
ATOM 5690 C CA . MET B 1 286 ? -16.516 -20.359 -23.656 1 92.12 286 MET B CA 1
ATOM 5691 C C . MET B 1 286 ? -17.578 -21.422 -23.922 1 92.12 286 MET B C 1
ATOM 5693 O O . MET B 1 286 ? -17.266 -22.547 -24.344 1 92.12 286 MET B O 1
ATOM 5697 N N . ASN B 1 287 ? -18.844 -21.047 -23.688 1 94.06 287 ASN B N 1
ATOM 5698 C CA . ASN B 1 287 ? -19.922 -22.031 -23.859 1 94.06 287 ASN B CA 1
ATOM 5699 C C . ASN B 1 287 ? -20.641 -21.844 -25.188 1 94.06 287 ASN B C 1
ATOM 5701 O O . ASN B 1 287 ? -21.625 -22.531 -25.453 1 94.06 287 ASN B O 1
ATOM 5705 N N . ARG B 1 288 ? -20.203 -20.922 -25.953 1 91.56 288 ARG B N 1
ATOM 5706 C CA . ARG B 1 288 ? -20.75 -20.797 -27.312 1 91.56 288 ARG B CA 1
ATOM 5707 C C . ARG B 1 288 ? -20.531 -22.078 -28.094 1 91.56 288 ARG B C 1
ATOM 5709 O O . ARG B 1 288 ? -19.484 -22.719 -27.984 1 91.56 288 ARG B O 1
ATOM 5716 N N . GLU B 1 289 ? -21.422 -22.344 -29.016 1 91.94 289 GLU B N 1
ATOM 5717 C CA . GLU B 1 289 ? -21.359 -23.562 -29.812 1 91.94 289 GLU B CA 1
ATOM 5718 C C . GLU B 1 289 ? -20.141 -23.578 -30.734 1 91.94 289 GLU B C 1
ATOM 5720 O O . GLU B 1 289 ? -19.469 -24.594 -30.859 1 91.94 289 GLU B O 1
ATOM 5725 N N . ASP B 1 290 ? -19.875 -22.5 -31.359 1 85.38 290 ASP B N 1
ATOM 5726 C CA . ASP B 1 290 ? -18.75 -22.438 -32.281 1 85.38 290 ASP B CA 1
ATOM 5727 C C . ASP B 1 290 ? -17.422 -22.578 -31.562 1 85.38 290 ASP B C 1
ATOM 5729 O O . ASP B 1 290 ? -16.484 -23.188 -32.062 1 85.38 290 ASP B O 1
ATOM 5733 N N . VAL B 1 291 ? -17.344 -22.016 -30.328 1 85.81 291 VAL B N 1
ATOM 5734 C CA . VAL B 1 291 ? -16.125 -22.109 -29.531 1 85.81 291 VAL B CA 1
ATOM 5735 C C . VAL B 1 291 ? -15.906 -23.547 -29.094 1 85.81 291 VAL B C 1
ATOM 5737 O O . VAL B 1 291 ? -14.812 -24.094 -29.234 1 85.81 291 VAL B O 1
ATOM 5740 N N . ARG B 1 292 ? -16.922 -24.219 -28.641 1 87 292 ARG B N 1
ATOM 5741 C CA . ARG B 1 292 ? -16.844 -25.609 -28.219 1 87 292 ARG B CA 1
ATOM 5742 C C . ARG B 1 292 ? -16.438 -26.516 -29.375 1 87 292 ARG B C 1
ATOM 5744 O O . ARG B 1 292 ? -15.648 -27.453 -29.203 1 87 292 ARG B O 1
ATOM 5751 N N . GLU B 1 293 ? -16.922 -26.172 -30.578 1 83.38 293 GLU B N 1
ATOM 5752 C CA . GLU B 1 293 ? -16.594 -26.938 -31.766 1 83.38 293 GLU B CA 1
ATOM 5753 C C . GLU B 1 293 ? -15.125 -26.781 -32.125 1 83.38 293 GLU B C 1
ATOM 5755 O O . GLU B 1 293 ? -14.445 -27.75 -32.469 1 83.38 293 GLU B O 1
ATOM 5760 N N . ILE B 1 294 ? -14.688 -25.562 -32.062 1 78.56 294 ILE B N 1
ATOM 5761 C CA . ILE B 1 294 ? -13.297 -25.266 -32.406 1 78.56 294 ILE B CA 1
ATOM 5762 C C . ILE B 1 294 ? -12.367 -25.953 -31.406 1 78.56 294 ILE B C 1
ATOM 5764 O O . ILE B 1 294 ? -11.297 -26.453 -31.781 1 78.56 294 ILE B O 1
ATOM 5768 N N . LEU B 1 295 ? -12.852 -26.047 -30.094 1 79.69 295 LEU B N 1
ATOM 5769 C CA . LEU B 1 295 ? -12.039 -26.656 -29.047 1 79.69 295 LEU B CA 1
ATOM 5770 C C . LEU B 1 295 ? -12.234 -28.172 -29.016 1 79.69 295 LEU B C 1
ATOM 5772 O O . LEU B 1 295 ? -11.578 -28.875 -28.25 1 79.69 295 LEU B O 1
ATOM 5776 N N . LYS B 1 296 ? -13.195 -28.609 -29.828 1 79.38 296 LYS B N 1
ATOM 5777 C CA . LYS B 1 296 ? -13.484 -30.031 -29.969 1 79.38 296 LYS B CA 1
ATOM 5778 C C . LYS B 1 296 ? -13.938 -30.641 -28.641 1 79.38 296 LYS B C 1
ATOM 5780 O O . LYS B 1 296 ? -13.469 -31.719 -28.25 1 79.38 296 LYS B O 1
ATOM 5785 N N . ILE B 1 297 ? -14.719 -29.875 -27.969 1 84.69 297 ILE B N 1
ATOM 5786 C CA . ILE B 1 297 ? -15.305 -30.359 -26.719 1 84.69 297 ILE B CA 1
ATOM 5787 C C . ILE B 1 297 ? -16.438 -31.328 -27.016 1 84.69 297 ILE B C 1
ATOM 5789 O O . ILE B 1 297 ? -17.391 -30.984 -27.719 1 84.69 297 ILE B O 1
ATOM 5793 N N . PRO B 1 298 ? -16.375 -32.5 -26.453 1 80.88 298 PRO B N 1
ATOM 5794 C CA . PRO B 1 298 ? -17.469 -33.438 -26.688 1 80.88 298 PRO B CA 1
ATOM 5795 C C . PRO B 1 298 ? -18.812 -32.938 -26.172 1 80.88 298 PRO B C 1
ATOM 5797 O O . PRO B 1 298 ? -18.859 -32.219 -25.172 1 80.88 298 PRO B O 1
ATOM 5800 N N . LYS B 1 299 ? -19.953 -33.219 -26.812 1 83.19 299 LYS B N 1
ATOM 5801 C CA . LYS B 1 299 ? -21.297 -32.719 -26.516 1 83.19 299 LYS B CA 1
ATOM 5802 C C . LYS B 1 299 ? -21.719 -33.094 -25.094 1 83.19 299 LYS B C 1
ATOM 5804 O O . LYS B 1 299 ? -22.469 -32.375 -24.453 1 83.19 299 LYS B O 1
ATOM 5809 N N . GLY B 1 300 ? -21.172 -34.156 -24.438 1 82.25 300 GLY B N 1
ATOM 5810 C CA . GLY B 1 300 ? -21.578 -34.625 -23.125 1 82.25 300 GLY B CA 1
ATOM 5811 C C . GLY B 1 300 ? -20.828 -33.969 -21.984 1 82.25 300 GLY B C 1
ATOM 5812 O O . GLY B 1 300 ? -21.203 -34.125 -20.828 1 82.25 300 GLY B O 1
ATOM 5813 N N . VAL B 1 301 ? -19.953 -33.094 -22.375 1 85.88 301 VAL B N 1
ATOM 5814 C CA . VAL B 1 301 ? -19.156 -32.438 -21.344 1 85.88 301 VAL B CA 1
ATOM 5815 C C . VAL B 1 301 ? -19.922 -31.25 -20.781 1 85.88 301 VAL B C 1
ATOM 5817 O O . VAL B 1 301 ? -20.594 -30.516 -21.531 1 85.88 301 VAL B O 1
ATOM 5820 N N . LYS B 1 302 ? -19.875 -31 -19.531 1 88.38 302 LYS B N 1
ATOM 5821 C CA . LYS B 1 302 ? -20.578 -29.938 -18.812 1 88.38 302 LYS B CA 1
ATOM 5822 C C . LYS B 1 302 ? -20.203 -28.562 -19.375 1 88.38 302 LYS B C 1
ATOM 5824 O O . LYS B 1 302 ? -19.266 -28.438 -20.156 1 88.38 302 LYS B O 1
ATOM 5829 N N . LYS B 1 303 ? -20.984 -27.594 -18.906 1 92.75 303 LYS B N 1
ATOM 5830 C CA . LYS B 1 303 ? -20.688 -26.203 -19.25 1 92.75 303 LYS B CA 1
ATOM 5831 C C . LYS B 1 303 ? -19.422 -25.719 -18.547 1 92.75 303 LYS B C 1
ATOM 5833 O O . LYS B 1 303 ? -19.172 -26.109 -17.406 1 92.75 303 LYS B O 1
ATOM 5838 N N . TRP B 1 304 ? -18.766 -24.922 -19.266 1 92.69 304 TRP B N 1
ATOM 5839 C CA . TRP B 1 304 ? -17.547 -24.328 -18.734 1 92.69 304 TRP B CA 1
ATOM 5840 C C . TRP B 1 304 ? -17.875 -23.188 -17.766 1 92.69 304 TRP B C 1
ATOM 5842 O O . TRP B 1 304 ? -18.766 -22.391 -18.031 1 92.69 304 TRP B O 1
ATOM 5852 N N . THR B 1 305 ? -17.219 -23.156 -16.656 1 92.44 305 THR B N 1
ATOM 5853 C CA . THR B 1 305 ? -17.234 -22.031 -15.719 1 92.44 305 THR B CA 1
ATOM 5854 C C . THR B 1 305 ? -15.812 -21.656 -15.305 1 92.44 305 THR B C 1
ATOM 5856 O O . THR B 1 305 ? -14.914 -22.5 -15.312 1 92.44 305 THR B O 1
ATOM 5859 N N . THR B 1 306 ? -15.656 -20.406 -15.047 1 91.38 306 THR B N 1
ATOM 5860 C CA . THR B 1 306 ? -14.336 -19.922 -14.633 1 91.38 306 THR B CA 1
ATOM 5861 C C . THR B 1 306 ? -13.844 -20.672 -13.406 1 91.38 306 THR B C 1
ATOM 5863 O O . THR B 1 306 ? -12.695 -21.125 -13.359 1 91.38 306 THR B O 1
ATOM 5866 N N . CYS B 1 307 ? -14.703 -20.766 -12.43 1 90.06 307 CYS B N 1
ATOM 5867 C CA . CYS B 1 307 ? -14.398 -21.547 -11.242 1 90.06 307 CYS B CA 1
ATOM 5868 C C . CYS B 1 307 ? -15.555 -22.484 -10.898 1 90.06 307 CYS B C 1
ATOM 5870 O O . CYS B 1 307 ? -16.703 -22.031 -10.766 1 90.06 307 CYS B O 1
ATOM 5872 N N . GLN B 1 308 ? -15.164 -23.688 -10.766 1 84.69 308 GLN B N 1
ATOM 5873 C CA . GLN B 1 308 ? -16.156 -24.672 -10.367 1 84.69 308 GLN B CA 1
ATOM 5874 C C . GLN B 1 308 ? -16.312 -24.703 -8.844 1 84.69 308 GLN B C 1
ATOM 5876 O O . GLN B 1 308 ? -15.352 -24.922 -8.117 1 84.69 308 GLN B O 1
ATOM 5881 N N . THR B 1 309 ? -17.484 -24.375 -8.391 1 75.19 309 THR B N 1
ATOM 5882 C CA . THR B 1 309 ? -17.672 -24.281 -6.949 1 75.19 309 THR B CA 1
ATOM 5883 C C . THR B 1 309 ? -18.391 -25.531 -6.426 1 75.19 309 THR B C 1
ATOM 5885 O O . THR B 1 309 ? -18.422 -25.766 -5.215 1 75.19 309 THR B O 1
ATOM 5888 N N . ASP B 1 310 ? -18.906 -26.297 -7.219 1 70.06 310 ASP B N 1
ATOM 5889 C CA . ASP B 1 310 ? -19.797 -27.359 -6.762 1 70.06 310 ASP B CA 1
ATOM 5890 C C . ASP B 1 310 ? -19.047 -28.688 -6.656 1 70.06 310 ASP B C 1
ATOM 5892 O O . ASP B 1 310 ? -19.656 -29.75 -6.801 1 70.06 310 ASP B O 1
ATOM 5896 N N . PHE B 1 311 ? -17.781 -28.703 -6.473 1 70 311 PHE B N 1
ATOM 5897 C CA . PHE B 1 311 ? -17.188 -30.016 -6.285 1 70 311 PHE B CA 1
ATOM 5898 C C . PHE B 1 311 ? -16.609 -30.141 -4.883 1 70 311 PHE B C 1
ATOM 5900 O O . PHE B 1 311 ? -16.266 -29.141 -4.25 1 70 311 PHE B O 1
ATOM 5907 N N . LYS B 1 312 ? -16.75 -31.281 -4.273 1 74.88 312 LYS B N 1
ATOM 5908 C CA . LYS B 1 312 ? -16.234 -31.547 -2.936 1 74.88 312 LYS B CA 1
ATOM 5909 C C . LYS B 1 312 ? -14.711 -31.688 -2.951 1 74.88 312 LYS B C 1
ATOM 5911 O O . LYS B 1 312 ? -14.164 -32.562 -3.621 1 74.88 312 LYS B O 1
ATOM 5916 N N . PHE B 1 313 ? -14.047 -30.75 -2.51 1 81.56 313 PHE B N 1
ATOM 5917 C CA . PHE B 1 313 ? -12.594 -30.766 -2.43 1 81.56 313 PHE B CA 1
ATOM 5918 C C . PHE B 1 313 ? -12.125 -30.344 -1.04 1 81.56 313 PHE B C 1
ATOM 5920 O O . PHE B 1 313 ? -12.453 -29.266 -0.564 1 81.56 313 PHE B O 1
ATOM 5927 N N . SER B 1 314 ? -11.453 -31.266 -0.402 1 78.19 314 SER B N 1
ATOM 5928 C CA . SER B 1 314 ? -10.898 -30.969 0.915 1 78.19 314 SER B CA 1
ATOM 5929 C C . SER B 1 314 ? -9.5 -30.391 0.805 1 78.19 314 SER B C 1
ATOM 5931 O O . SER B 1 314 ? -8.594 -31.016 0.253 1 78.19 314 SER B O 1
ATOM 5933 N N . ARG B 1 315 ? -9.227 -29.281 1.288 1 73.88 315 ARG B N 1
ATOM 5934 C CA . ARG B 1 315 ? -7.953 -28.578 1.162 1 73.88 315 ARG B CA 1
ATOM 5935 C C . ARG B 1 315 ? -6.891 -29.188 2.061 1 73.88 315 ARG B C 1
ATOM 5937 O O . ARG B 1 315 ? -5.703 -29.172 1.729 1 73.88 315 ARG B O 1
ATOM 5944 N N . GLY B 1 316 ? -7.32 -29.734 3.078 1 65.69 316 GLY B N 1
ATOM 5945 C CA . GLY B 1 316 ? -6.391 -30.406 3.973 1 65.69 316 GLY B CA 1
ATOM 5946 C C . GLY B 1 316 ? -5.258 -29.516 4.434 1 65.69 316 GLY B C 1
ATOM 5947 O O . GLY B 1 316 ? -5.48 -28.359 4.793 1 65.69 316 GLY B O 1
ATOM 5948 N N . PHE B 1 317 ? -3.977 -30.188 4.375 1 61.38 317 PHE B N 1
ATOM 5949 C CA . PHE B 1 317 ? -2.756 -29.531 4.828 1 61.38 317 PHE B CA 1
ATOM 5950 C C . PHE B 1 317 ? -2.289 -28.5 3.814 1 61.38 317 PHE B C 1
ATOM 5952 O O . PHE B 1 317 ? -2.129 -28.812 2.633 1 61.38 317 PHE B O 1
ATOM 5959 N N . LEU B 1 318 ? -1.996 -27.344 4.301 1 70.31 318 LEU B N 1
ATOM 5960 C CA . LEU B 1 318 ? -1.719 -26.25 3.381 1 70.31 318 LEU B CA 1
ATOM 5961 C C . LEU B 1 318 ? -0.273 -25.781 3.512 1 70.31 318 LEU B C 1
ATOM 5963 O O . LEU B 1 318 ? 0.148 -24.844 2.822 1 70.31 318 LEU B O 1
ATOM 5967 N N . GLU B 1 319 ? 0.502 -26.562 4.277 1 77.5 319 GLU B N 1
ATOM 5968 C CA . GLU B 1 319 ? 1.903 -26.172 4.398 1 77.5 319 GLU B CA 1
ATOM 5969 C C . GLU B 1 319 ? 2.771 -26.906 3.383 1 77.5 319 GLU B C 1
ATOM 5971 O O . GLU B 1 319 ? 2.711 -28.141 3.283 1 77.5 319 GLU B O 1
ATOM 5976 N N . MET B 1 320 ? 3.514 -26.234 2.629 1 86.69 320 MET B N 1
ATOM 5977 C CA . MET B 1 320 ? 4.316 -26.797 1.553 1 86.69 320 MET B CA 1
ATOM 5978 C C . MET B 1 320 ? 5.805 -26.688 1.859 1 86.69 320 MET B C 1
ATOM 5980 O O . MET B 1 320 ? 6.637 -26.734 0.952 1 86.69 320 MET B O 1
ATOM 5984 N N . ASP B 1 321 ? 6.141 -26.547 3.133 1 87.12 321 ASP B N 1
ATOM 5985 C CA . ASP B 1 321 ? 7.527 -26.312 3.537 1 87.12 321 ASP B CA 1
ATOM 5986 C C . ASP B 1 321 ? 8.422 -27.469 3.098 1 87.12 321 ASP B C 1
ATOM 5988 O O . ASP B 1 321 ? 9.508 -27.25 2.551 1 87.12 321 ASP B O 1
ATOM 5992 N N . GLN B 1 322 ? 7.93 -28.656 3.34 1 87.44 322 GLN B N 1
ATOM 5993 C CA . GLN B 1 322 ? 8.734 -29.828 3.004 1 87.44 322 GLN B CA 1
ATOM 5994 C C . GLN B 1 322 ? 8.945 -29.938 1.496 1 87.44 322 GLN B C 1
ATOM 5996 O O . GLN B 1 322 ? 10.031 -30.312 1.043 1 87.44 322 GLN B O 1
ATOM 6001 N N . ASP B 1 323 ? 7.945 -29.609 0.744 1 89.06 323 ASP B N 1
ATOM 6002 C CA . ASP B 1 323 ? 8.039 -29.656 -0.711 1 89.06 323 ASP B CA 1
ATOM 6003 C C . ASP B 1 323 ? 9.047 -28.641 -1.239 1 89.06 323 ASP B C 1
ATOM 6005 O O . ASP B 1 323 ? 9.852 -28.953 -2.119 1 89.06 323 ASP B O 1
ATOM 6009 N N . PHE B 1 324 ? 9.055 -27.484 -0.701 1 90.12 324 PHE B N 1
ATOM 6010 C CA . PHE B 1 324 ? 9.984 -26.438 -1.127 1 90.12 324 PHE B CA 1
ATOM 6011 C C . PHE B 1 324 ? 11.414 -26.797 -0.711 1 90.12 324 PHE B C 1
ATOM 6013 O O . PHE B 1 324 ? 12.359 -26.547 -1.456 1 90.12 324 PHE B O 1
ATOM 6020 N N . ARG B 1 325 ? 11.57 -27.344 0.485 1 90.62 325 ARG B N 1
ATOM 6021 C CA . ARG B 1 325 ? 12.898 -27.781 0.913 1 90.62 325 ARG B CA 1
ATOM 6022 C C . ARG B 1 325 ? 13.453 -28.859 -0.014 1 90.62 325 ARG B C 1
ATOM 6024 O O . ARG B 1 325 ? 14.633 -28.828 -0.371 1 90.62 325 ARG B O 1
ATOM 6031 N N . LYS B 1 326 ? 12.57 -29.812 -0.356 1 87.94 326 LYS B N 1
ATOM 6032 C CA . LYS B 1 326 ? 12.977 -30.859 -1.288 1 87.94 326 LYS B CA 1
ATOM 6033 C C . LYS B 1 326 ? 13.398 -30.266 -2.631 1 87.94 326 LYS B C 1
ATOM 6035 O O . LYS B 1 326 ? 14.438 -30.641 -3.178 1 87.94 326 LYS B O 1
ATOM 6040 N N . ALA B 1 327 ? 12.602 -29.344 -3.176 1 88.38 327 ALA B N 1
ATOM 6041 C CA . ALA B 1 327 ? 12.938 -28.688 -4.438 1 88.38 327 ALA B CA 1
ATOM 6042 C C . ALA B 1 327 ? 14.297 -28 -4.355 1 88.38 327 ALA B C 1
ATOM 6044 O O . ALA B 1 327 ? 15.125 -28.141 -5.262 1 88.38 327 ALA B O 1
ATOM 6045 N N . SER B 1 328 ? 14.508 -27.297 -3.268 1 88.31 328 SER B N 1
ATOM 6046 C CA . SER B 1 328 ? 15.766 -26.578 -3.086 1 88.31 328 SER B CA 1
ATOM 6047 C C . SER B 1 328 ? 16.953 -27.531 -3.014 1 88.31 328 SER B C 1
ATOM 6049 O O . SER B 1 328 ? 17.984 -27.297 -3.635 1 88.31 328 SER B O 1
ATOM 6051 N N . ARG B 1 329 ? 16.797 -28.641 -2.291 1 87.81 329 ARG B N 1
ATOM 6052 C CA . ARG B 1 329 ? 17.859 -29.625 -2.143 1 87.81 329 ARG B CA 1
ATOM 6053 C C . ARG B 1 329 ? 18.234 -30.234 -3.49 1 87.81 329 ARG B C 1
ATOM 6055 O O . ARG B 1 329 ? 19.406 -30.547 -3.727 1 87.81 329 ARG B O 1
ATOM 6062 N N . GLU B 1 330 ? 17.234 -30.359 -4.34 1 84.88 330 GLU B N 1
ATOM 6063 C CA . GLU B 1 330 ? 17.453 -30.953 -5.656 1 84.88 330 GLU B CA 1
ATOM 6064 C C . GLU B 1 330 ? 17.797 -29.891 -6.695 1 84.88 330 GLU B C 1
ATOM 6066 O O . GLU B 1 330 ? 17.75 -30.156 -7.898 1 84.88 330 GLU B O 1
ATOM 6071 N N . ASN B 1 331 ? 18.031 -28.609 -6.285 1 85.38 331 ASN B N 1
ATOM 6072 C CA . ASN B 1 331 ? 18.469 -27.484 -7.09 1 85.38 331 ASN B CA 1
ATOM 6073 C C . ASN B 1 331 ? 17.406 -27.047 -8.094 1 85.38 331 ASN B C 1
ATOM 6075 O O . ASN B 1 331 ? 17.734 -26.672 -9.227 1 85.38 331 ASN B O 1
ATOM 6079 N N . VAL B 1 332 ? 16.172 -27.344 -7.734 1 88.94 332 VAL B N 1
ATOM 6080 C CA . VAL B 1 332 ? 15.055 -26.781 -8.484 1 88.94 332 VAL B CA 1
ATOM 6081 C C . VAL B 1 332 ? 14.859 -25.312 -8.078 1 88.94 332 VAL B C 1
ATOM 6083 O O . VAL B 1 332 ? 14.656 -25.016 -6.898 1 88.94 332 VAL B O 1
ATOM 6086 N N . LYS B 1 333 ? 14.914 -24.391 -8.992 1 89 333 LYS B N 1
ATOM 6087 C CA . LYS B 1 333 ? 14.797 -22.969 -8.703 1 89 333 LYS B CA 1
ATOM 6088 C C . LYS B 1 333 ? 13.328 -22.547 -8.586 1 89 333 LYS B C 1
ATOM 6090 O O . LYS B 1 333 ? 12.484 -23.031 -9.344 1 89 333 LYS B O 1
ATOM 6095 N N . SER B 1 334 ? 13.094 -21.703 -7.641 1 92.12 334 SER B N 1
ATOM 6096 C CA . SER B 1 334 ? 11.719 -21.234 -7.457 1 92.12 334 SER B CA 1
ATOM 6097 C C . SER B 1 334 ? 11.641 -19.719 -7.574 1 92.12 334 SER B C 1
ATOM 6099 O O . SER B 1 334 ? 12.508 -19 -7.074 1 92.12 334 SER B O 1
ATOM 6101 N N . LEU B 1 335 ? 10.711 -19.266 -8.289 1 93.75 335 LEU B N 1
ATOM 6102 C CA . LEU B 1 335 ? 10.32 -17.859 -8.375 1 93.75 335 LEU B CA 1
ATOM 6103 C C . LEU B 1 335 ? 8.953 -17.641 -7.719 1 93.75 335 LEU B C 1
ATOM 6105 O O . LEU B 1 335 ? 7.945 -18.172 -8.188 1 93.75 335 LEU B O 1
ATOM 6109 N N . LEU B 1 336 ? 8.977 -16.953 -6.637 1 93.56 336 LEU B N 1
ATOM 6110 C CA . LEU B 1 336 ? 7.742 -16.594 -5.945 1 93.56 336 LEU B CA 1
ATOM 6111 C C . LEU B 1 336 ? 7.426 -15.117 -6.141 1 93.56 336 LEU B C 1
ATOM 6113 O O . LEU B 1 336 ? 8.312 -14.273 -6.02 1 93.56 336 LEU B O 1
ATOM 6117 N N . PHE B 1 337 ? 6.203 -14.836 -6.48 1 93.38 337 PHE B N 1
ATOM 6118 C CA . PHE B 1 337 ? 5.863 -13.445 -6.754 1 93.38 337 PHE B CA 1
ATOM 6119 C C . PHE B 1 337 ? 4.496 -13.102 -6.184 1 93.38 337 PHE B C 1
ATOM 6121 O O . PHE B 1 337 ? 3.562 -13.906 -6.258 1 93.38 337 PHE B O 1
ATOM 6128 N N . TYR B 1 338 ? 4.406 -11.953 -5.531 1 93.69 338 TYR B N 1
ATOM 6129 C CA . TYR B 1 338 ? 3.207 -11.453 -4.863 1 93.69 338 TYR B CA 1
ATOM 6130 C C . TYR B 1 338 ? 2.939 -10 -5.23 1 93.69 338 TYR B C 1
ATOM 6132 O O . TYR B 1 338 ? 3.844 -9.289 -5.68 1 93.69 338 TYR B O 1
ATOM 6140 N N . GLY B 1 339 ? 1.708 -9.648 -5.094 1 93.25 339 GLY B N 1
ATOM 6141 C CA . GLY B 1 339 ? 1.349 -8.242 -5.145 1 93.25 339 GLY B CA 1
ATOM 6142 C C . GLY B 1 339 ? 1.167 -7.617 -3.773 1 93.25 339 GLY B C 1
ATOM 6143 O O . GLY B 1 339 ? 0.628 -8.258 -2.865 1 93.25 339 GLY B O 1
ATOM 6144 N N . ASP B 1 340 ? 1.529 -6.363 -3.646 1 92.88 340 ASP B N 1
ATOM 6145 C CA . ASP B 1 340 ? 1.459 -5.711 -2.344 1 92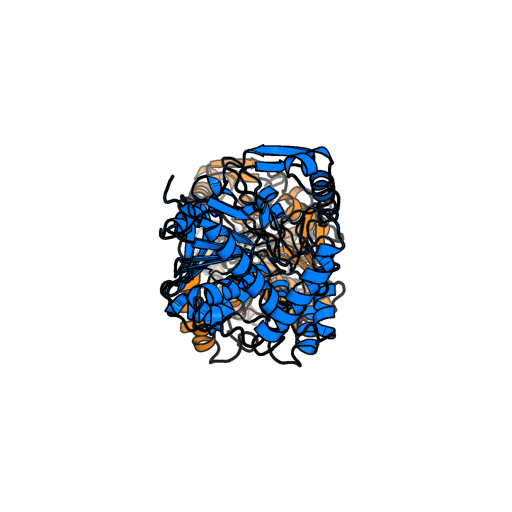.88 340 ASP B CA 1
ATOM 6146 C C . ASP B 1 340 ? 0.043 -5.219 -2.051 1 92.88 340 ASP B C 1
ATOM 6148 O O . ASP B 1 340 ? -0.24 -4.746 -0.948 1 92.88 340 ASP B O 1
ATOM 6152 N N . ALA B 1 341 ? -0.856 -5.336 -3.02 1 93.06 341 ALA B N 1
ATOM 6153 C CA . ALA B 1 341 ? -2.236 -4.898 -2.83 1 93.06 341 ALA B CA 1
ATOM 6154 C C . ALA B 1 341 ? -3.189 -6.09 -2.791 1 93.06 341 ALA B C 1
ATOM 6156 O O . ALA B 1 341 ? -4.402 -5.93 -2.947 1 93.06 341 ALA B O 1
ATOM 6157 N N . ASP B 1 342 ? -2.65 -7.266 -2.617 1 93.25 342 ASP B N 1
ATOM 6158 C CA . ASP B 1 342 ? -3.426 -8.5 -2.543 1 93.25 342 ASP B CA 1
ATOM 6159 C C . ASP B 1 342 ? -3.779 -8.844 -1.098 1 93.25 342 ASP B C 1
ATOM 6161 O O . ASP B 1 342 ? -2.924 -9.305 -0.338 1 93.25 342 ASP B O 1
ATOM 6165 N N . MET B 1 343 ? -4.996 -8.742 -0.749 1 91.56 343 MET B N 1
ATOM 6166 C CA . MET B 1 343 ? -5.414 -9.039 0.618 1 91.56 343 MET B CA 1
ATOM 6167 C C . MET B 1 343 ? -5.703 -10.523 0.787 1 91.56 343 MET B C 1
ATOM 6169 O O . MET B 1 343 ? -5.641 -11.055 1.899 1 91.56 343 MET B O 1
ATOM 6173 N N . VAL B 1 344 ? -6.066 -11.172 -0.243 1 90 344 VAL B N 1
ATOM 6174 C CA . VAL B 1 344 ? -6.434 -12.586 -0.205 1 90 344 VAL B CA 1
ATOM 6175 C C . VAL B 1 344 ? -5.195 -13.43 0.081 1 90 344 VAL B C 1
ATOM 6177 O O . VAL B 1 344 ? -5.25 -14.375 0.875 1 90 344 VAL B O 1
ATOM 6180 N N . CYS B 1 345 ? -4.137 -13.07 -0.569 1 90.94 345 CYS B N 1
ATOM 6181 C CA . CYS B 1 345 ? -2.842 -13.711 -0.362 1 90.94 345 CYS B CA 1
ATOM 6182 C C . CYS B 1 345 ? -1.744 -12.672 -0.165 1 90.94 345 CYS B C 1
ATOM 6184 O O . CYS B 1 345 ? -0.891 -12.492 -1.035 1 90.94 345 CYS B O 1
ATOM 6186 N N . PRO B 1 346 ? -1.772 -12.109 1.046 1 91.69 346 PRO B N 1
ATOM 6187 C CA . PRO B 1 346 ? -0.749 -11.094 1.281 1 91.69 346 PRO B CA 1
ATOM 6188 C C . PRO B 1 346 ? 0.671 -11.633 1.145 1 91.69 346 PRO B C 1
ATOM 6190 O O . PRO B 1 346 ? 0.934 -12.781 1.512 1 91.69 346 PRO B O 1
ATOM 6193 N N . PHE B 1 347 ? 1.588 -10.812 0.659 1 93 347 PHE B N 1
ATOM 6194 C CA . PHE B 1 347 ? 2.961 -11.242 0.423 1 93 347 PHE B CA 1
ATOM 6195 C C . PHE B 1 347 ? 3.635 -11.641 1.731 1 93 347 PHE B C 1
ATOM 6197 O O . PHE B 1 347 ? 4.602 -12.406 1.729 1 93 347 PHE B O 1
ATOM 6204 N N . THR B 1 348 ? 3.145 -11.133 2.875 1 90.81 348 THR B N 1
ATOM 6205 C CA . THR B 1 348 ? 3.746 -11.453 4.164 1 90.81 348 THR B CA 1
ATOM 6206 C C . THR B 1 348 ? 3.631 -12.945 4.453 1 90.81 348 THR B C 1
ATOM 6208 O O . THR B 1 348 ? 4.457 -13.508 5.176 1 90.81 348 THR B O 1
ATOM 6211 N N . MET B 1 349 ? 2.635 -13.547 3.881 1 87.44 349 MET B N 1
ATOM 6212 C CA . MET B 1 349 ? 2.516 -14.992 3.994 1 87.44 349 MET B CA 1
ATOM 6213 C C . MET B 1 349 ? 3.723 -15.688 3.371 1 87.44 349 MET B C 1
ATOM 6215 O O . MET B 1 349 ? 4.258 -16.641 3.938 1 87.44 349 MET B O 1
ATOM 6219 N N . GLY B 1 350 ? 4.074 -15.219 2.199 1 88.62 350 GLY B N 1
ATOM 6220 C CA . GLY B 1 350 ? 5.266 -15.734 1.549 1 88.62 350 GLY B CA 1
ATOM 6221 C C . GLY B 1 350 ? 6.535 -15.484 2.338 1 88.62 350 GLY B C 1
ATOM 6222 O O . GLY B 1 350 ? 7.398 -16.359 2.436 1 88.62 350 GLY B O 1
ATOM 6223 N N . GLN B 1 351 ? 6.629 -14.312 2.959 1 89.62 351 GLN B N 1
ATOM 6224 C CA . GLN B 1 351 ? 7.801 -13.977 3.764 1 89.62 351 GLN B CA 1
ATOM 6225 C C . GLN B 1 351 ? 7.93 -14.914 4.965 1 89.62 351 GLN B C 1
ATOM 6227 O O . GLN B 1 351 ? 9.023 -15.383 5.281 1 89.62 351 GLN B O 1
ATOM 6232 N N . LEU B 1 352 ? 6.848 -15.164 5.602 1 86.12 352 LEU B N 1
ATOM 6233 C CA . LEU B 1 352 ? 6.852 -16.031 6.777 1 86.12 352 LEU B CA 1
ATOM 6234 C C . LEU B 1 352 ? 7.219 -17.453 6.398 1 86.12 352 LEU B C 1
ATOM 6236 O O . LEU B 1 352 ? 7.957 -18.125 7.121 1 86.12 352 LEU B O 1
ATOM 6240 N N . MET B 1 353 ? 6.664 -17.922 5.305 1 86.56 353 MET B N 1
ATOM 6241 C CA . MET B 1 353 ? 7.008 -19.266 4.832 1 86.56 353 MET B CA 1
ATOM 6242 C C . MET B 1 353 ? 8.5 -19.375 4.551 1 86.56 353 MET B C 1
ATOM 6244 O O . MET B 1 353 ? 9.141 -20.359 4.949 1 86.56 353 MET B O 1
ATOM 6248 N N . LEU B 1 354 ? 9.055 -18.406 3.85 1 89.25 354 LEU B N 1
ATOM 6249 C CA . LEU B 1 354 ? 10.469 -18.422 3.498 1 89.25 354 LEU B CA 1
ATOM 6250 C C . LEU B 1 354 ? 11.336 -18.438 4.75 1 89.25 354 LEU B C 1
ATOM 6252 O O . LEU B 1 354 ? 12.375 -19.109 4.777 1 89.25 354 LEU B O 1
ATOM 6256 N N . ASP B 1 355 ? 10.891 -17.734 5.691 1 85.88 355 ASP B N 1
ATOM 6257 C CA . ASP B 1 355 ? 11.617 -17.75 6.961 1 85.88 355 ASP B CA 1
ATOM 6258 C C . ASP B 1 355 ? 11.633 -19.156 7.562 1 85.88 355 ASP B C 1
ATOM 6260 O O . ASP B 1 355 ? 12.656 -19.594 8.086 1 85.88 355 ASP B O 1
ATOM 6264 N N . ARG B 1 356 ? 10.562 -19.844 7.512 1 85.06 356 ARG B N 1
ATOM 6265 C CA . ARG B 1 356 ? 10.43 -21.172 8.094 1 85.06 356 ARG B CA 1
ATOM 6266 C C . ARG B 1 356 ? 11.273 -22.188 7.324 1 85.06 356 ARG B C 1
ATOM 6268 O O . ARG B 1 356 ? 11.664 -23.219 7.875 1 85.06 356 ARG B O 1
ATOM 6275 N N . LEU B 1 357 ? 11.469 -21.938 6.047 1 90.06 357 LEU B N 1
ATOM 6276 C CA . LEU B 1 357 ? 12.242 -22.875 5.234 1 90.06 357 LEU B CA 1
ATOM 6277 C C . LEU B 1 357 ? 13.68 -22.969 5.719 1 90.06 357 LEU B C 1
ATOM 6279 O O . LEU B 1 357 ? 14.352 -23.984 5.516 1 90.06 357 LEU B O 1
ATOM 6283 N N . GLY B 1 358 ? 14.188 -21.875 6.328 1 90.69 358 GLY B N 1
ATOM 6284 C CA . GLY B 1 358 ? 15.531 -21.875 6.875 1 90.69 358 GLY B CA 1
ATOM 6285 C C . GLY B 1 358 ? 16.609 -21.844 5.809 1 90.69 358 GLY B C 1
ATOM 6286 O O . GLY B 1 358 ? 17.734 -22.281 6.043 1 90.69 358 GLY B O 1
ATOM 6287 N N . LEU B 1 359 ? 16.281 -21.438 4.633 1 93.38 359 LEU B N 1
ATOM 6288 C CA . LEU B 1 359 ? 17.266 -21.328 3.555 1 93.38 359 LEU B CA 1
ATOM 6289 C C . LEU B 1 359 ? 18.156 -20.109 3.748 1 93.38 359 LEU B C 1
ATOM 6291 O O . LEU B 1 359 ? 17.734 -19.125 4.355 1 93.38 359 LEU B O 1
ATOM 6295 N N . LYS B 1 360 ? 19.328 -20.156 3.23 1 94.25 360 LYS B N 1
ATOM 6296 C CA . LYS B 1 360 ? 20.281 -19.062 3.354 1 94.25 360 LYS B CA 1
ATOM 6297 C C . LYS B 1 360 ? 19.812 -17.828 2.582 1 94.25 360 LYS B C 1
ATOM 6299 O O . LYS B 1 360 ? 19.422 -17.938 1.416 1 94.25 360 LYS B O 1
ATOM 6304 N N . LEU B 1 361 ? 19.797 -16.703 3.248 1 95.06 361 LEU B N 1
ATOM 6305 C CA . LEU B 1 361 ? 19.516 -15.422 2.598 1 95.06 361 LEU B CA 1
ATOM 6306 C C . LEU B 1 361 ? 20.734 -14.93 1.82 1 95.06 361 LEU B C 1
ATOM 6308 O O . LEU B 1 361 ? 21.828 -14.773 2.387 1 95.06 361 LEU B O 1
ATOM 6312 N N . LEU B 1 362 ? 20.609 -14.766 0.556 1 94.31 362 LEU B N 1
ATOM 6313 C CA . LEU B 1 362 ? 21.719 -14.375 -0.305 1 94.31 362 LEU B CA 1
ATOM 6314 C C . LEU B 1 362 ? 21.688 -12.875 -0.582 1 94.31 362 LEU B C 1
ATOM 6316 O O . LEU B 1 362 ? 22.734 -12.258 -0.791 1 94.31 362 LEU B O 1
ATOM 6320 N N . GLN B 1 363 ? 20.5 -12.266 -0.646 1 94.12 363 GLN B N 1
ATOM 6321 C CA . GLN B 1 363 ? 20.312 -10.836 -0.879 1 94.12 363 GLN B CA 1
ATOM 6322 C C . GLN B 1 363 ? 19.109 -10.312 -0.098 1 94.12 363 GLN B C 1
ATOM 6324 O O . GLN B 1 363 ? 18 -10.82 -0.242 1 94.12 363 GLN B O 1
ATOM 6329 N N . ASP B 1 364 ? 19.344 -9.242 0.704 1 93.06 364 ASP B N 1
ATOM 6330 C CA . ASP B 1 364 ? 18.25 -8.594 1.427 1 93.06 364 ASP B CA 1
ATOM 6331 C C . ASP B 1 364 ? 17.25 -7.953 0.46 1 93.06 364 ASP B C 1
ATOM 6333 O O . ASP B 1 364 ? 17.594 -7.676 -0.693 1 93.06 364 ASP B O 1
ATOM 6337 N N . SER B 1 365 ? 16.078 -7.789 0.997 1 94.12 365 SER B N 1
ATOM 6338 C CA . SER B 1 365 ? 15.078 -7.082 0.194 1 94.12 365 SER B CA 1
ATOM 6339 C C . SER B 1 365 ? 15.641 -5.773 -0.352 1 94.12 365 SER B C 1
ATOM 6341 O O . SER B 1 365 ? 16.281 -5.016 0.375 1 94.12 365 SER B O 1
ATOM 6343 N N . SER B 1 366 ? 15.461 -5.609 -1.622 1 91.75 366 SER B N 1
ATOM 6344 C CA . SER B 1 366 ? 15.922 -4.41 -2.312 1 91.75 366 SER B CA 1
ATOM 6345 C C . SER B 1 366 ? 14.977 -4.035 -3.455 1 91.75 366 SER B C 1
ATOM 6347 O O . SER B 1 366 ? 14.195 -4.863 -3.914 1 91.75 366 SER B O 1
ATOM 6349 N N . VAL B 1 367 ? 15.062 -2.754 -3.826 1 90.69 367 VAL B N 1
ATOM 6350 C CA . VAL B 1 367 ? 14.227 -2.277 -4.922 1 90.69 367 VAL B CA 1
ATOM 6351 C C . VAL B 1 367 ? 14.539 -3.068 -6.191 1 90.69 367 VAL B C 1
ATOM 6353 O O . VAL B 1 367 ? 15.703 -3.32 -6.504 1 90.69 367 VAL B O 1
ATOM 6356 N N . TYR B 1 368 ? 13.523 -3.537 -6.832 1 91.62 368 TYR B N 1
ATOM 6357 C CA . TYR B 1 368 ? 13.625 -4.309 -8.062 1 91.62 368 TYR B CA 1
ATOM 6358 C C . TYR B 1 368 ? 13.078 -3.52 -9.25 1 91.62 368 TYR B C 1
ATOM 6360 O O . TYR B 1 368 ? 11.922 -3.096 -9.242 1 91.62 368 TYR B O 1
ATOM 6368 N N . ALA B 1 369 ? 13.961 -3.279 -10.203 1 89.25 369 ALA B N 1
ATOM 6369 C CA . ALA B 1 369 ? 13.578 -2.523 -11.398 1 89.25 369 ALA B CA 1
ATOM 6370 C C . ALA B 1 369 ? 13.898 -3.301 -12.672 1 89.25 369 ALA B C 1
ATOM 6372 O O . ALA B 1 369 ? 14.844 -4.09 -12.695 1 89.25 369 ALA B O 1
ATOM 6373 N N . ILE B 1 370 ? 13.039 -3.201 -13.625 1 87.62 370 ILE B N 1
ATOM 6374 C CA . ILE B 1 370 ? 13.273 -3.709 -14.977 1 87.62 370 ILE B CA 1
ATOM 6375 C C . ILE B 1 370 ? 13.312 -2.545 -15.961 1 87.62 370 ILE B C 1
ATOM 6377 O O . ILE B 1 370 ? 12.352 -1.77 -16.062 1 87.62 370 ILE B O 1
ATOM 6381 N N . ASN B 1 371 ? 14.398 -2.432 -16.688 1 80.94 371 ASN B N 1
ATOM 6382 C CA . ASN B 1 371 ? 14.57 -1.335 -17.641 1 80.94 371 ASN B CA 1
ATOM 6383 C C . ASN B 1 371 ? 14.312 0.019 -16.984 1 80.94 371 ASN B C 1
ATOM 6385 O O . ASN B 1 371 ? 13.523 0.819 -17.484 1 80.94 371 ASN B O 1
ATOM 6389 N N . GLU B 1 372 ? 14.688 0.197 -15.742 1 80.88 372 GLU B N 1
ATOM 6390 C CA . GLU B 1 372 ? 14.68 1.448 -14.992 1 80.88 372 GLU B CA 1
ATOM 6391 C C . GLU B 1 372 ? 13.289 1.758 -14.445 1 80.88 372 GLU B C 1
ATOM 6393 O O . GLU B 1 372 ? 13.055 2.846 -13.914 1 80.88 372 GLU B O 1
ATOM 6398 N N . THR B 1 373 ? 12.453 0.841 -14.672 1 83.81 373 THR B N 1
ATOM 6399 C CA . THR B 1 373 ? 11.133 0.975 -14.055 1 83.81 373 THR B CA 1
ATOM 6400 C C . THR B 1 373 ? 11.047 0.137 -12.789 1 83.81 373 THR B C 1
ATOM 6402 O O . THR B 1 373 ? 11.273 -1.073 -12.812 1 83.81 373 THR B O 1
ATOM 6405 N N . ILE B 1 374 ? 10.789 0.8 -11.742 1 87.81 374 ILE B N 1
ATOM 6406 C CA . ILE B 1 374 ? 10.672 0.105 -10.469 1 87.81 374 ILE B CA 1
ATOM 6407 C C . ILE B 1 374 ? 9.414 -0.761 -10.461 1 87.81 374 ILE B C 1
ATOM 6409 O O . ILE B 1 374 ? 8.312 -0.268 -10.711 1 87.81 374 ILE B O 1
ATOM 6413 N N . ILE B 1 375 ? 9.57 -2.031 -10.18 1 89.5 375 ILE B N 1
ATOM 6414 C CA . ILE B 1 375 ? 8.469 -2.99 -10.203 1 89.5 375 ILE B CA 1
ATOM 6415 C C . ILE B 1 375 ? 8.07 -3.342 -8.773 1 89.5 375 ILE B C 1
ATOM 6417 O O . ILE B 1 375 ? 6.91 -3.668 -8.508 1 89.5 375 ILE B O 1
ATOM 6421 N N . GLY B 1 376 ? 9.008 -3.301 -7.898 1 91.38 376 GLY B N 1
ATOM 6422 C CA . GLY B 1 376 ? 8.758 -3.637 -6.504 1 91.38 376 GLY B CA 1
ATOM 6423 C C . GLY B 1 376 ? 10.023 -3.973 -5.738 1 91.38 376 GLY B C 1
ATOM 6424 O O . GLY B 1 376 ? 11 -3.223 -5.785 1 91.38 376 GLY B O 1
ATOM 6425 N N . GLN B 1 377 ? 9.93 -5.008 -4.969 1 93.5 377 GLN B N 1
ATOM 6426 C CA . GLN B 1 377 ? 11.047 -5.453 -4.141 1 93.5 377 GLN B CA 1
ATOM 6427 C C . GLN B 1 377 ? 11.43 -6.891 -4.465 1 93.5 377 GLN B C 1
ATOM 6429 O O . GLN B 1 377 ? 10.586 -7.688 -4.879 1 93.5 377 GLN B O 1
ATOM 6434 N N . LYS B 1 378 ? 12.711 -7.195 -4.309 1 94.75 378 LYS B N 1
ATOM 6435 C CA . LYS B 1 378 ? 13.227 -8.539 -4.547 1 94.75 378 LYS B CA 1
ATOM 6436 C C . LYS B 1 378 ? 14.102 -9.008 -3.389 1 94.75 378 LYS B C 1
ATOM 6438 O O . LYS B 1 378 ? 14.906 -8.234 -2.859 1 94.75 378 LYS B O 1
ATOM 6443 N N . THR B 1 379 ? 13.852 -10.18 -2.928 1 95 379 THR B N 1
ATOM 6444 C CA . THR B 1 379 ? 14.688 -10.898 -1.967 1 95 379 THR B CA 1
ATOM 6445 C C . THR B 1 379 ? 15.188 -12.211 -2.557 1 95 379 THR B C 1
ATOM 6447 O O . THR B 1 379 ? 14.445 -12.906 -3.252 1 95 379 THR B O 1
ATOM 6450 N N . VAL B 1 380 ? 16.484 -12.539 -2.324 1 94.88 380 VAL B N 1
ATOM 6451 C CA . VAL B 1 380 ? 17.047 -13.758 -2.914 1 94.88 380 VAL B CA 1
ATOM 6452 C C . VAL B 1 380 ? 17.516 -14.695 -1.809 1 94.88 380 VAL B C 1
ATOM 6454 O O . VAL B 1 380 ? 18.312 -14.297 -0.944 1 94.88 380 VAL B O 1
ATOM 6457 N N . TYR B 1 381 ? 16.953 -15.867 -1.817 1 93.88 381 TYR B N 1
ATOM 6458 C CA . TYR B 1 381 ? 17.406 -16.984 -0.993 1 93.88 381 TYR B CA 1
ATOM 6459 C C . TYR B 1 381 ? 18.109 -18.031 -1.84 1 93.88 381 TYR B C 1
ATOM 6461 O O . TYR B 1 381 ? 18.109 -17.953 -3.07 1 93.88 381 TYR B O 1
ATOM 6469 N N . GLU B 1 382 ? 18.75 -18.922 -1.156 1 92.88 382 GLU B N 1
ATOM 6470 C CA . GLU B 1 382 ? 19.297 -20.062 -1.881 1 92.88 382 GLU B CA 1
ATOM 6471 C C . GLU B 1 382 ? 18.203 -20.766 -2.697 1 92.88 382 GLU B C 1
ATOM 6473 O O . GLU B 1 382 ? 17.234 -21.266 -2.137 1 92.88 382 GLU B O 1
ATOM 6478 N N . ASN B 1 383 ? 18.219 -20.719 -4.055 1 89.94 383 ASN B N 1
ATOM 6479 C CA . ASN B 1 383 ? 17.375 -21.391 -5.035 1 89.94 383 ASN B CA 1
ATOM 6480 C C . ASN B 1 383 ? 15.977 -20.797 -5.07 1 89.94 383 ASN B C 1
ATOM 6482 O O . ASN B 1 383 ? 15.055 -21.391 -5.633 1 89.94 383 ASN B O 1
ATOM 6486 N N . ILE B 1 384 ? 15.727 -19.656 -4.363 1 93.12 384 ILE B N 1
ATOM 6487 C CA . ILE B 1 384 ? 14.414 -19.016 -4.395 1 93.12 384 ILE B CA 1
ATOM 6488 C C . ILE B 1 384 ? 14.57 -17.516 -4.594 1 93.12 384 ILE B C 1
ATOM 6490 O O . ILE B 1 384 ? 15.352 -16.875 -3.891 1 93.12 384 ILE B O 1
ATOM 6494 N N . GLU B 1 385 ? 13.992 -17 -5.562 1 93.94 385 GLU B N 1
ATOM 6495 C CA . GLU B 1 385 ? 13.805 -15.562 -5.73 1 93.94 385 GLU B CA 1
ATOM 6496 C C . GLU B 1 385 ? 12.383 -15.141 -5.363 1 93.94 385 GLU B C 1
ATOM 6498 O O . GLU B 1 385 ? 11.414 -15.75 -5.82 1 93.94 385 GLU B O 1
ATOM 6503 N N . PHE B 1 386 ? 12.273 -14.172 -4.484 1 94.56 386 PHE B N 1
ATOM 6504 C CA . PHE B 1 386 ? 11.008 -13.695 -3.949 1 94.56 386 PHE B CA 1
ATOM 6505 C C . PHE B 1 386 ? 10.734 -12.258 -4.387 1 94.56 386 PHE B C 1
ATOM 6507 O O . PHE B 1 386 ? 11.5 -11.352 -4.043 1 94.56 386 PHE B O 1
ATOM 6514 N N . LEU B 1 387 ? 9.664 -12.086 -5.121 1 94.5 387 LEU B N 1
ATOM 6515 C CA . LEU B 1 387 ? 9.328 -10.773 -5.66 1 94.5 387 LEU B CA 1
ATOM 6516 C C . LEU B 1 387 ? 8.016 -10.258 -5.078 1 94.5 387 LEU B C 1
ATOM 6518 O O . LEU B 1 387 ? 7.051 -11.016 -4.957 1 94.5 387 LEU B O 1
ATOM 6522 N N . VAL B 1 388 ? 8.023 -9.047 -4.66 1 94.19 388 VAL B N 1
ATOM 6523 C CA . VAL B 1 388 ? 6.812 -8.336 -4.273 1 94.19 388 VAL B CA 1
ATOM 6524 C C . VAL B 1 388 ? 6.57 -7.164 -5.227 1 94.19 388 VAL B C 1
ATOM 6526 O O . VAL B 1 388 ? 7.305 -6.172 -5.195 1 94.19 388 VAL B O 1
ATOM 6529 N N . PHE B 1 389 ? 5.539 -7.289 -6.062 1 92.88 389 PHE B N 1
ATOM 6530 C CA . PHE B 1 389 ? 5.199 -6.242 -7.016 1 92.88 389 PHE B CA 1
ATOM 6531 C C . PHE B 1 389 ? 4.469 -5.094 -6.328 1 92.88 389 PHE B C 1
ATOM 6533 O O . PHE B 1 389 ? 3.613 -5.324 -5.469 1 92.88 389 PHE B O 1
ATOM 6540 N N . LYS B 1 390 ? 4.867 -3.902 -6.703 1 89.88 390 LYS B N 1
ATOM 6541 C CA . LYS B 1 390 ? 4.195 -2.713 -6.188 1 89.88 390 LYS B CA 1
ATOM 6542 C C . LYS B 1 390 ? 2.914 -2.426 -6.961 1 89.88 390 LYS B C 1
ATOM 6544 O O . LYS B 1 390 ? 2.877 -2.562 -8.188 1 89.88 390 LYS B O 1
ATOM 6549 N N . ASN B 1 391 ? 1.899 -1.973 -6.184 1 88.56 391 ASN B N 1
ATOM 6550 C CA . ASN B 1 391 ? 0.612 -1.604 -6.762 1 88.56 391 ASN B CA 1
ATOM 6551 C C . ASN B 1 391 ? 0.035 -2.73 -7.609 1 88.56 391 ASN B C 1
ATOM 6553 O O . ASN B 1 391 ? -0.376 -2.506 -8.75 1 88.56 391 ASN B O 1
ATOM 6557 N N . ALA B 1 392 ? 0.148 -3.906 -7.094 1 91.75 392 ALA B N 1
ATOM 6558 C CA . ALA B 1 392 ? -0.341 -5.078 -7.816 1 91.75 392 ALA B CA 1
ATOM 6559 C C . ALA B 1 392 ? -1.227 -5.945 -6.926 1 91.75 392 ALA B C 1
ATOM 6561 O O . ALA B 1 392 ? -0.923 -6.145 -5.746 1 91.75 392 ALA B O 1
ATOM 6562 N N . GLY B 1 393 ? -2.273 -6.422 -7.5 1 91.44 393 GLY B N 1
ATOM 6563 C CA . GLY B 1 393 ? -3.195 -7.285 -6.777 1 91.44 393 GLY B CA 1
ATOM 6564 C C . GLY B 1 393 ? -2.885 -8.758 -6.945 1 91.44 393 GLY B C 1
ATOM 6565 O O . GLY B 1 393 ? -1.722 -9.141 -7.098 1 91.44 393 GLY B O 1
ATOM 6566 N N . HIS B 1 394 ? -3.922 -9.547 -6.812 1 89.62 394 HIS B N 1
ATOM 6567 C CA . HIS B 1 394 ? -3.846 -11 -6.797 1 89.62 394 HIS B CA 1
ATOM 6568 C C . HIS B 1 394 ? -3.439 -11.547 -8.164 1 89.62 394 HIS B C 1
ATOM 6570 O O . HIS B 1 394 ? -2.744 -12.562 -8.25 1 89.62 394 HIS B O 1
ATOM 6576 N N . ILE B 1 395 ? -3.924 -10.844 -9.172 1 84.94 395 ILE B N 1
ATOM 6577 C CA . ILE B 1 395 ? -3.615 -11.234 -10.547 1 84.94 395 ILE B CA 1
ATOM 6578 C C . ILE B 1 395 ? -2.535 -10.32 -11.117 1 84.94 395 ILE B C 1
ATOM 6580 O O . ILE B 1 395 ? -2.842 -9.336 -11.789 1 84.94 395 ILE B O 1
ATOM 6584 N N . LEU B 1 396 ? -1.344 -10.602 -10.969 1 75.19 396 LEU B N 1
ATOM 6585 C CA . LEU B 1 396 ? -0.178 -9.75 -11.164 1 75.19 396 LEU B CA 1
ATOM 6586 C C . LEU B 1 396 ? -0.073 -9.297 -12.617 1 75.19 396 LEU B C 1
ATOM 6588 O O . LEU B 1 396 ? 0.184 -8.125 -12.891 1 75.19 396 LEU B O 1
ATOM 6592 N N . PRO B 1 397 ? -0.267 -10.156 -13.578 1 69.75 397 PRO B N 1
ATOM 6593 C CA . PRO B 1 397 ? -0.079 -9.727 -14.969 1 69.75 397 PRO B CA 1
ATOM 6594 C C . PRO B 1 397 ? -1.054 -8.633 -15.383 1 69.75 397 PRO B C 1
ATOM 6596 O O . PRO B 1 397 ? -0.815 -7.93 -16.375 1 69.75 397 PRO B O 1
ATOM 6599 N N . SER B 1 398 ? -2.016 -8.469 -14.664 1 72.12 398 SER B N 1
ATOM 6600 C CA . SER B 1 398 ? -2.996 -7.461 -15.062 1 72.12 398 SER B CA 1
ATOM 6601 C C . SER B 1 398 ? -2.469 -6.051 -14.812 1 72.12 398 SER B C 1
ATOM 6603 O O . SER B 1 398 ? -2.797 -5.121 -15.555 1 72.12 398 SER B O 1
ATOM 6605 N N . THR B 1 399 ? -1.618 -5.91 -13.938 1 77.19 399 THR B N 1
ATOM 6606 C CA . THR B 1 399 ? -1.127 -4.578 -13.602 1 77.19 399 THR B CA 1
ATOM 6607 C C . THR B 1 399 ? 0.24 -4.332 -14.234 1 77.19 399 THR B C 1
ATOM 6609 O O . THR B 1 399 ? 0.555 -3.207 -14.633 1 77.19 399 THR B O 1
ATOM 6612 N N . HIS B 1 400 ? 0.979 -5.43 -14.297 1 85.62 400 HIS B N 1
ATOM 6613 C CA . HIS B 1 400 ? 2.332 -5.32 -14.828 1 85.62 400 HIS B CA 1
ATOM 6614 C C . HIS B 1 400 ? 2.596 -6.379 -15.891 1 85.62 400 HIS B C 1
ATOM 6616 O O . HIS B 1 400 ? 3.498 -7.207 -15.742 1 85.62 400 HIS B O 1
ATOM 6622 N N . PRO B 1 401 ? 1.901 -6.27 -17 1 89.31 401 PRO B N 1
ATOM 6623 C CA . PRO B 1 401 ? 2.031 -7.355 -17.984 1 89.31 401 PRO B CA 1
ATOM 6624 C C . PRO B 1 401 ? 3.436 -7.457 -18.562 1 89.31 401 PRO B C 1
ATOM 6626 O O . PRO B 1 401 ? 3.959 -8.562 -18.75 1 89.31 401 PRO B O 1
ATOM 6629 N N . GLU B 1 402 ? 4.047 -6.316 -18.891 1 91.31 402 GLU B N 1
ATOM 6630 C CA . GLU B 1 402 ? 5.379 -6.336 -19.484 1 91.31 402 GLU B CA 1
ATOM 6631 C C . GLU B 1 402 ? 6.41 -6.898 -18.5 1 91.31 402 GLU B C 1
ATOM 6633 O O . GLU B 1 402 ? 7.25 -7.715 -18.875 1 91.31 402 GLU B O 1
ATOM 6638 N N . ALA B 1 403 ? 6.371 -6.426 -17.312 1 91.5 403 ALA B N 1
ATOM 6639 C CA . ALA B 1 403 ? 7.305 -6.906 -16.297 1 91.5 403 ALA B CA 1
ATOM 6640 C C . ALA B 1 403 ? 7.121 -8.406 -16.047 1 91.5 403 ALA B C 1
ATOM 6642 O O . ALA B 1 403 ? 8.102 -9.141 -15.906 1 91.5 403 ALA B O 1
ATOM 6643 N N . PHE B 1 404 ? 5.867 -8.812 -15.953 1 91.69 404 PHE B N 1
ATOM 6644 C CA . PHE B 1 404 ? 5.559 -10.219 -15.742 1 91.69 404 PHE B CA 1
ATOM 6645 C C . PHE B 1 404 ? 6.129 -11.078 -16.859 1 91.69 404 PHE B C 1
ATOM 6647 O O . PHE B 1 404 ? 6.699 -12.141 -16.609 1 91.69 404 PHE B O 1
ATOM 6654 N N . PHE B 1 405 ? 6.02 -10.578 -18.078 1 93.62 405 PHE B N 1
ATOM 6655 C CA . PHE B 1 405 ? 6.562 -11.242 -19.25 1 93.62 405 PHE B CA 1
ATOM 6656 C C . PHE B 1 405 ? 8.078 -11.352 -19.172 1 93.62 405 PHE B C 1
ATOM 6658 O O . PHE B 1 405 ? 8.641 -12.438 -19.312 1 93.62 405 PHE B O 1
ATOM 6665 N N . GLU B 1 406 ? 8.742 -10.312 -18.859 1 93.94 406 GLU B N 1
ATOM 6666 C CA . GLU B 1 406 ? 10.203 -10.266 -18.844 1 93.94 406 GLU B CA 1
ATOM 6667 C C . GLU B 1 406 ? 10.766 -11.109 -17.703 1 93.94 406 GLU B C 1
ATOM 6669 O O . GLU B 1 406 ? 11.773 -11.812 -17.875 1 93.94 406 GLU B O 1
ATOM 6674 N N . ILE B 1 407 ? 10.164 -11.078 -16.609 1 93.62 407 ILE B N 1
ATOM 6675 C CA . ILE B 1 407 ? 10.617 -11.812 -15.43 1 93.62 407 ILE B CA 1
ATOM 6676 C C . ILE B 1 407 ? 10.555 -13.312 -15.695 1 93.62 407 ILE B C 1
ATOM 6678 O O . ILE B 1 407 ? 11.508 -14.047 -15.414 1 93.62 407 ILE B O 1
ATOM 6682 N N . HIS B 1 408 ? 9.492 -13.773 -16.25 1 93.94 408 HIS B N 1
ATOM 6683 C CA . HIS B 1 408 ? 9.344 -15.203 -16.484 1 93.94 408 HIS B CA 1
ATOM 6684 C C . HIS B 1 408 ? 10.203 -15.656 -17.656 1 93.94 408 HIS B C 1
ATOM 6686 O O . HIS B 1 408 ? 10.711 -16.781 -17.672 1 93.94 408 HIS B O 1
ATOM 6692 N N . ARG B 1 409 ? 10.336 -14.742 -18.672 1 93.25 409 ARG B N 1
ATOM 6693 C CA . ARG B 1 409 ? 11.273 -15.055 -19.734 1 93.25 409 ARG B CA 1
ATOM 6694 C C . ARG B 1 409 ? 12.672 -15.305 -19.172 1 93.25 409 ARG B C 1
ATOM 6696 O O . ARG B 1 409 ? 13.32 -16.297 -19.531 1 93.25 409 ARG B O 1
ATOM 6703 N N . ARG B 1 410 ? 13.109 -14.469 -18.312 1 91.38 410 ARG B N 1
ATOM 6704 C CA . ARG B 1 410 ? 14.422 -14.609 -17.688 1 91.38 410 ARG B CA 1
ATOM 6705 C C . ARG B 1 410 ? 14.492 -15.875 -16.828 1 91.38 410 ARG B C 1
ATOM 6707 O O . ARG B 1 410 ? 15.461 -16.641 -16.922 1 91.38 410 ARG B O 1
ATOM 6714 N N . PHE B 1 411 ? 13.461 -16.094 -16.047 1 92.44 411 PHE B N 1
ATOM 6715 C CA . PHE B 1 411 ? 13.438 -17.234 -15.141 1 92.44 411 PHE B CA 1
ATOM 6716 C C . PHE B 1 411 ? 13.492 -18.547 -15.922 1 92.44 411 PHE B C 1
ATOM 6718 O O . PHE B 1 411 ? 14.25 -19.453 -15.562 1 92.44 411 PHE B O 1
ATOM 6725 N N . PHE B 1 412 ? 12.719 -18.609 -17.016 1 89.44 412 PHE B N 1
ATOM 6726 C CA . PHE B 1 412 ? 12.625 -19.844 -17.797 1 89.44 412 PHE B CA 1
ATOM 6727 C C . PHE B 1 412 ? 13.883 -20.062 -18.609 1 89.44 412 PHE B C 1
ATOM 6729 O O . PHE B 1 412 ? 14.125 -21.156 -19.109 1 89.44 412 PHE B O 1
ATOM 6736 N N . ASN B 1 413 ? 14.719 -19.031 -18.734 1 85.69 413 ASN B N 1
ATOM 6737 C CA . ASN B 1 413 ? 15.984 -19.156 -19.453 1 85.69 413 ASN B CA 1
ATOM 6738 C C . ASN B 1 413 ? 17.172 -19.219 -18.5 1 85.69 413 ASN B C 1
ATOM 6740 O O . ASN B 1 413 ? 18.312 -19.047 -18.906 1 85.69 413 ASN B O 1
ATOM 6744 N N . PHE B 1 414 ? 16.875 -19.391 -17.203 1 83.75 414 PHE B N 1
ATOM 6745 C CA . PHE B 1 414 ? 17.891 -19.547 -16.156 1 83.75 414 PHE B CA 1
ATOM 6746 C C . PHE B 1 414 ? 18.75 -18.297 -16.078 1 83.75 414 PHE B C 1
ATOM 6748 O O . PHE B 1 414 ? 19.953 -18.391 -15.828 1 83.75 414 PHE B O 1
ATOM 6755 N N . GLU B 1 415 ? 18.062 -17.203 -16.375 1 79.69 415 GLU B N 1
ATOM 6756 C CA . GLU B 1 415 ? 18.719 -15.914 -16.172 1 79.69 415 GLU B CA 1
ATOM 6757 C C . GLU B 1 415 ? 18.359 -15.32 -14.812 1 79.69 415 GLU B C 1
ATOM 6759 O O . GLU B 1 415 ? 17.344 -15.672 -14.227 1 79.69 415 GLU B O 1
ATOM 6764 N N . ASN B 1 416 ? 19.266 -14.562 -14.414 1 74.69 416 ASN B N 1
ATOM 6765 C CA . ASN B 1 416 ? 18.938 -13.836 -13.188 1 74.69 416 ASN B CA 1
ATOM 6766 C C . ASN B 1 416 ? 17.766 -12.883 -13.406 1 74.69 416 ASN B C 1
ATOM 6768 O O . ASN B 1 416 ? 17.75 -12.109 -14.367 1 74.69 416 ASN B O 1
ATOM 6772 N N . VAL B 1 417 ? 16.812 -13.18 -12.633 1 81.44 417 VAL B N 1
ATOM 6773 C CA . VAL B 1 417 ? 15.688 -12.258 -12.695 1 81.44 417 VAL B CA 1
ATOM 6774 C C . VAL B 1 417 ? 16.109 -10.891 -12.164 1 81.44 417 VAL B C 1
ATOM 6776 O O . VAL B 1 417 ? 16.797 -10.797 -11.148 1 81.44 417 VAL B O 1
#

Radius of gyration: 32.57 Å; Cα contacts (8 Å, |Δi|>4): 1643; chains: 2; bounding box: 43×106×70 Å

Solvent-accessible surface area (backbone atoms only — not comparable to full-atom values): 43626 Å² total; per-residue (Å²): 118,95,68,43,28,35,33,41,34,29,34,18,65,77,18,17,22,12,61,54,44,34,33,70,57,43,24,63,40,30,63,45,90,45,75,46,75,42,79,34,95,47,22,48,64,78,70,29,45,53,35,38,41,52,41,39,64,53,11,29,76,27,46,49,78,58,76,65,58,51,42,31,56,67,49,29,22,50,51,50,45,52,51,54,55,36,49,34,64,76,39,56,82,52,62,83,26,47,28,31,41,32,33,23,30,40,17,48,53,44,46,39,49,25,49,45,50,52,67,60,40,61,75,73,62,65,55,64,69,37,59,60,47,46,52,52,49,54,50,26,54,58,49,48,65,67,68,67,58,85,57,75,76,70,82,38,58,50,45,46,45,60,35,53,36,56,78,84,56,47,68,43,69,50,64,32,53,69,68,78,76,55,71,64,71,72,76,35,67,46,32,37,37,34,26,25,43,56,44,45,42,34,57,48,39,26,51,54,45,33,47,76,67,47,57,38,38,57,66,59,50,49,50,47,31,44,73,55,28,71,69,38,51,74,88,72,30,80,43,56,56,42,80,72,51,53,68,50,49,48,51,49,51,55,60,60,60,38,68,56,49,30,49,48,23,62,79,61,83,36,61,86,49,44,45,78,78,76,62,57,46,51,29,53,42,59,56,32,68,69,50,29,56,76,63,64,54,63,88,86,52,69,76,44,39,63,57,45,76,88,63,76,63,46,67,77,82,49,76,57,56,69,33,50,50,51,35,39,76,70,66,20,34,32,40,38,37,21,13,70,29,11,44,65,25,29,44,63,44,54,41,52,49,53,58,70,60,67,59,55,77,75,40,71,36,34,72,31,60,60,95,68,39,78,46,30,24,35,31,32,37,64,51,32,40,39,35,38,31,55,85,14,18,56,62,46,46,78,68,38,41,67,58,50,36,51,43,50,53,25,49,70,66,76,37,84,106,119,95,68,43,29,35,32,42,35,29,34,20,66,76,19,18,21,14,60,54,43,34,32,68,57,42,23,61,40,30,62,45,91,44,75,45,76,41,80,34,94,48,24,48,63,79,71,28,44,54,36,39,41,53,39,40,62,53,11,30,78,27,47,51,80,57,75,64,57,51,40,33,57,67,50,29,22,51,51,49,44,51,50,54,54,37,49,35,65,76,40,56,83,51,63,85,24,47,28,30,39,33,33,24,30,40,17,47,53,44,46,40,50,26,48,44,51,49,68,58,36,60,74,73,61,64,55,63,68,36,59,58,47,46,52,51,49,53,49,30,54,57,49,49,65,67,68,67,60,85,59,75,76,68,83,36,58,49,46,48,44,62,34,55,35,60,79,87,53,49,69,44,70,51,63,33,51,68,68,79,75,53,71,64,70,64,79,35,67,46,32,38,37,34,26,27,42,58,44,46,42,35,56,47,38,26,53,53,45,32,46,77,67,48,58,38,38,58,68,58,50,49,50,46,32,44,74,55,29,72,68,37,52,74,88,72,30,80,42,55,55,41,79,72,48,57,68,50,48,48,52,50,50,55,62,61,60,39,69,56,48,31,50,48,24,61,79,60,84,36,63,86,48,43,45,77,79,76,62,58,45,51,29,53,43,61,56,32,67,68,49,29,57,76,65,63,54,62,89,88,51,68,77,43,39,64,57,46,77,88,64,75,62,46,66,78,81,48,76,54,57,69,33,51,51,52,35,39,75,70,67,22,34,33,39,38,37,20,13,70,29,10,44,66,24,29,43,62,43,54,42,54,50,54,58,72,60,68,60,55,77,73,39,72,37,36,72,30,61,59,95,69,38,78,46,30,23,34,30,33,37,64,50,32,40,40,35,38,30,55,85,15,20,56,61,46,49,78,69,38,41,68,59,49,36,53,42,47,54,26,50,71,64,76,38,84,107